Protein AF-A0A2T9XUS5-F1 (afdb_monomer)

Nearest PDB structures (foldseek):
  1sr9-assembly1_B  TM=7.258E-01  e=7.488E-78  Mycobacterium tuberculosis
  3fig-assembly1_A  TM=6.939E-01  e=5.730E-78  Mycobacterium tuberculosis
  3hpx-assembly1_A  TM=9.810E-01  e=3.892E-57  Mycobacterium tuberculosis H37Rv
  3u6w-assembly1_B  TM=9.683E-01  e=1.076E-56  Mycobacterium tuberculosis H37Rv
  3u6w-assembly1_A  TM=9.929E-01  e=1.019E-54  Mycobacterium tuberculosis H37Rv

Sequence (1132 aa):
MGPARSTRAMQDVELAEDGADVRMPTRPGPASAGPEGPSMMGLWPALRRWWPIPVIVALAVAATTITMDRRDAARSDRIAAVAGMIRPLSTAPSVLWRASGTTDDDVLAAGGALVVVGPRDEVWRATSLEPATGAARWSRVLGPVALAGTEGGEVQCPHTGADVGLVVVCVVTSPWPVYTDGNGAPQGARSVTHRVVALSADDGAVLGQWTFTGTSIAFARADADVVVATTGTDLFVEIARRRAVSGDVVWRHRSSEAELSAGAARVEVAPRLVLLTGATSSVLDADAGTVLFSEPSLSYVLTAPLGDRFVTWSIAHGGELHDATGARKFAVPGFPAEQLANAGSASELVVIDQGRSVVGDELATGRQLWSAETGLDPVLTVDRELVLAGGPRVGVLDLDTGAVVWSREVGEAIVGRPLSDGALVVTLATALDGSAQLEAFGLRDGVPYWSVPLPDAVRDLSAQGVTCSCARRTGSSRWAEPPAMGRKRRADDAETEVPRGAARGVQCRGAHAYAPPPSSPRRGLLGRILVAVFGVPADARPTATPAKDPLMSYDTATPQQPSGMRVNRYLPYAAQFAVDLPDRTWPGKRVTKAPRWCAVDLRDGNQALIEPMNPARKLQMFELLVQMGFKEIEVGFPSASQTDFDFVRMLIEEHRIPDDVVIQVLTQSREHLIERTYEAIEGAKRVIVHLYNSTSTLQREVVFRTDEDGVVDIATSGAHLCKKYEETVPGTEVYYEYSPESYTGTELEFAARVCNAVLDVLEPTPERKVIINLPATVEMATPNVYADSIEWMGRHLHHRENVIISLHPHNDRGTGVAAAELGYLAGADRIEGCLFGNGERTGNVCLVTLGLNLFSQGVDPELDFSDIGHIRRTVEACTQLPVGERHPYGGDLVFTAFSGSHQDAIKKGLDALAVQAAAAGTEVEDVVWAVPYLPIDPKDVGRSYEAIIRVNSQSGKGGISYLLKSERDLDLPRRLQIEFSRVVQGFTDEHGSEVTADDLWRIFNDEYLPAEPGGPLSPWGRLSLRGTRSASIEDGPDTISVDLVDNGEPRTIEGSGNGPIAAFVNALDGIGVHVQVLDYAEHALSAGGDATAAAYVECAVGDQTLWGVGLDPSITTASLKAIISAVNRALR

Foldseek 3Di:
DDDDDDDDDDDDDDDDDDDDDDDDDDDDDDDDDDDDDDDDPDCVVPCVVCVVPVVVVVVVVVVVVVVCVVVLVVLQLLQLQFFLAAADFPDDFDAQDADADDPQWDWAAAALWIWTWDDDPQFTKTWTANLRHRDTQEMDTDGGQDDPQWDAFHKDFADLLEHLYQKTKIKTWHIDGPDDDPPPDDDAFAWTKIKIFIAGSRRRDGLAIDIDIAAFQDWHDANQWIWTWGAHPQQKIKIFTARRHYRHTQDIDIDPDGFPGRHQWHWDDDNQWIFIDGQKTFIAGPNHRDTLDIDGGDQRWDWDDQPLWIWIAGLQPGIFIAGNNSHTDDHARAHAAPESEDSPALSQWTWHDPQQKIWIAGNVHNHTPDMDRDNFGFYHHANQWTWTHDFQKIFIAGNNHRDTLDMDGHARGWAEGWHYNNFWIWTWYQHPQQWIKIWIAGRRHRHTPDIDTDGSQDRYFRSHSRDPDPDPPDDDDDDDDDDDDYDDDDDDDDDDDDDDDDDDDDDDDDDDDDDDDDDDDDDDDRRHTHGHGYDDDDDDDDPDDDDDDPPDGPVRDDPDDDPPDPCVVDDALCVQEPQDDVPFDLVVDDDFAAFQEEEACQAQLQVAFPDGFQLVLLLLVVVLCVVQQHQEYANYAVLVDVRSLVSLQCCQVVVVADPSHEYEYEFELDLSSLLRVLVSNARPQEYEYEYEDAAAPVCCCPPVNHDLVVVLCSLLSSLLSNVVSVVVRVNYHYAYEYENPCLSRHHLVSLLVSQQSSCVSNVFDLVHAHEYEREPNDVNHALVSLLSSLLVSCVRHPPSNRYAYEYWYAQNPPCQLVNRRSSVSSPHRYYYFHDLQRGHPRGIDHPLVNQVVQVLVPYHNSTDQQALVVVQVSSCVSRVDHNDQCRPLNHVCQLEDPDPVLVVQQVVQLVVLCVVCVVVVHDSVVDDRDGPSRSDANNSRPGHNDDCQFDALVGDLVVLQVLCCVPPVDNDDPVQSVVLNVQSNVVCSVPVDGQDSVNSVVSCCVQAPADDPPDPDDGAFQKDWDDKDWDDDPPDWIKIWTWMAGNNRTDIFIATHNDLLGRVQRRCVVVVWHKDWDDKDKDWRDDDLQTKMKIKTFIDTPPDTDIHIAIDSDPSRRSSSRRRRVSRNVVD

Solvent-accessible surface area (backbone atoms only — not comparable to full-atom values): 64418 Å² total; per-residue (Å²): 135,86,83,88,85,87,82,88,86,86,83,89,85,90,85,89,81,89,82,88,87,83,80,91,79,80,87,87,81,86,87,88,81,84,84,90,80,86,87,72,97,77,58,81,75,58,59,76,76,49,54,64,52,65,48,49,48,50,50,47,50,51,45,48,50,54,53,42,56,50,47,51,48,58,42,36,64,54,43,20,58,39,30,51,24,38,57,49,61,85,53,81,72,66,88,78,56,78,61,90,48,61,97,69,46,49,78,44,18,21,60,50,25,35,35,39,33,26,79,51,96,71,21,27,33,43,33,30,24,38,80,86,63,60,49,70,70,33,74,40,82,71,45,58,44,57,48,98,66,36,44,61,16,54,70,51,60,52,68,74,49,31,48,53,33,59,51,45,46,34,44,29,37,56,57,44,70,68,73,72,66,101,80,77,68,86,79,69,72,63,70,40,55,34,36,37,41,16,25,33,42,83,66,56,48,75,76,23,64,42,72,53,73,24,35,77,58,34,72,35,56,51,91,80,27,32,36,41,31,29,27,48,88,76,26,32,42,40,36,32,40,20,39,42,41,76,55,50,72,76,34,68,42,64,54,95,48,52,32,94,41,77,78,54,46,46,53,51,71,57,98,55,32,35,40,38,37,40,46,40,26,33,34,23,36,59,89,71,46,48,76,39,44,74,47,67,61,86,52,73,55,47,74,46,83,54,86,68,27,33,36,42,26,25,91,81,75,43,13,35,35,23,42,77,75,37,52,74,75,49,64,39,102,46,53,65,48,80,51,65,28,69,74,79,56,56,87,56,50,43,52,27,53,66,77,50,33,44,33,38,25,31,67,87,75,58,46,72,76,35,67,28,82,64,65,43,47,62,46,37,38,49,61,58,36,36,36,26,37,44,71,30,32,43,33,27,29,33,70,91,68,39,46,72,72,38,74,47,80,43,60,68,29,55,44,60,74,66,34,32,33,86,60,34,37,38,33,42,23,27,38,92,84,68,39,27,27,42,40,29,25,32,57,89,71,57,46,79,75,47,73,44,84,50,63,74,64,56,77,61,68,72,50,60,27,54,56,78,74,78,81,77,87,71,78,96,71,91,83,86,85,86,95,82,84,88,78,89,80,83,85,87,78,90,84,88,90,88,88,93,82,89,81,91,86,86,87,87,90,87,90,82,91,85,90,86,91,88,85,85,81,90,75,78,86,74,36,76,65,70,74,80,53,47,62,82,90,82,91,85,86,84,84,90,72,86,83,84,67,101,81,69,52,81,96,69,60,76,84,80,69,87,84,80,66,74,58,93,79,60,78,60,54,76,78,78,44,79,82,90,58,95,82,68,59,34,91,79,58,78,88,84,60,55,62,46,58,32,41,27,42,54,30,54,25,27,72,50,34,95,60,56,54,52,73,66,36,45,48,53,52,52,54,48,42,51,72,31,48,53,41,29,36,28,58,17,39,33,49,85,32,68,73,26,24,55,47,48,39,48,37,49,76,72,61,66,66,53,92,82,41,32,46,26,37,44,37,52,56,41,70,77,31,43,53,38,39,51,63,39,51,61,82,32,65,42,32,33,48,32,40,37,51,74,56,11,56,66,48,29,61,74,70,72,61,47,58,72,64,61,49,37,51,41,51,36,51,30,51,52,48,50,64,60,49,48,72,79,33,84,79,39,51,76,38,45,31,41,31,49,31,34,38,63,53,31,53,62,71,56,51,38,50,42,52,33,51,34,43,72,68,68,64,52,34,88,90,55,46,32,34,43,34,55,22,21,70,52,42,70,71,60,35,70,59,52,11,47,46,42,33,49,47,65,73,62,44,65,65,52,90,20,43,38,36,29,37,37,28,24,23,70,75,74,42,17,58,54,26,48,55,39,21,41,48,24,61,40,48,30,40,41,23,9,70,84,19,39,24,60,98,61,6,26,19,30,45,57,47,55,37,48,59,30,45,66,68,79,25,66,41,79,57,64,51,53,46,34,59,58,55,47,56,50,48,29,69,34,53,75,49,81,78,51,49,74,40,72,88,68,14,74,55,64,52,47,47,83,48,70,70,51,44,54,43,29,49,52,21,51,57,49,44,49,53,48,14,65,72,72,73,53,56,57,89,78,46,83,88,71,39,54,99,46,84,60,66,40,59,69,29,53,44,64,76,40,72,65,60,64,44,50,95,85,50,58,66,62,39,67,50,44,51,39,34,73,78,65,52,43,82,65,54,77,65,50,35,58,52,51,46,49,55,53,42,54,50,34,66,75,66,75,47,80,51,47,74,67,50,51,49,50,53,51,34,75,70,32,47,71,37,57,91,87,55,100,52,79,62,56,61,49,60,47,86,75,48,79,49,73,51,78,45,100,93,52,63,20,33,31,43,34,35,31,27,53,80,82,45,79,44,76,39,59,24,53,26,96,35,71,69,49,2,45,41,51,20,34,43,78,74,79,43,62,60,43,81,77,48,79,49,73,49,65,63,52,92,64,96,82,26,38,20,42,18,41,31,31,29,35,41,76,96,45,74,45,66,8,37,13,76,27,66,43,60,69,56,4,47,53,40,2,52,41,25,25,55,21,55,69,74,109

Secondary structure (DSSP, 8-state):
-----------------------PPP-----------------TTTHHHHTHHHHHHHHHHHHHHHHHHHHHHHHHHHHTTSTTB----SS-----------TT-EEEEETTEEEEEEEETTEEEEEEE-TTT--EEEEEEEEEPP-TTEE---EE----SS--TTEEEEEEEPPEE-PPPTT-----S--EEEEEEEEETTT--EEEEEEEEEEEEEEEEETTEEEEEEE-TT-EEEEEEEETTT--EEEEEEEEEE-SSTTT-EEEEETTEEEEESSSEEEEETTT--EEEEE-TT---EEEEETTEEEEEETTTEEEEE-TTS-EEEEESSPBP--S-B-SS-TTEEEEE-SSEEEEEETTTTEEEEEEE--SEEEEEETTEEEEEETTEEEEEETTT--EEEEEE-SSEE-S--EE-SSEEEEEEE-TTS-EEEEEEETTT--EEEEEE--TT---------------------------------------------------------------PPPP-----------------SS--PPPPTT--GGG---PPP----GGGS--GGGTS----TT--GGG----SPPEEEE-TTTHHHHT-SSPPPHHHHHHHHHHHHHHT-SEEEEE-TTT-HHHHHHHHHHHHTT-S-TT-EEEEEEES-HHHHHHHHHHHTT-SEEEEEEEEE--HHIIIIII---HHHHHHHHHHHHHHHHHHHTT-TTSEEEEEEEEETGGGS-HHHHHHHHHHHHHHH---SSSPEEEE--BSS--S-HHHHHHHHHHHHHHSTTGGGEEEEE-BB-TTS-HHHHHHHHHHHT--EEEEBGGG-SSTT-B-BHHHHHHHHHTTT---SS--TTHHHHHHHHHHHH--PPPTTSTTTSGGGGB--SHHHHHHHHHHHHHHHHHHHHHTS-GGGSPP--TT-SS-GGGGT---B----BSTT--HHHHHHHHHHHH-----HHHHHHHHHHHHHHHHHH--PBPHHHHHHHHHHHHSPPPTTSSS----SEEEEEEEEE--TTS-EEEEEEEEETTEEEEEEEEESSHHHHHHHHHHTTT--EEEEEEEEEESSSSTTPPEEEEEEEEETTEEEEEEEEESSHHHHHHHHHHHHHHHTT-

Mean predicted aligned error: 21.75 Å

Radius of gyration: 43.41 Å; Cα contacts (8 Å, |Δi|>4): 2197; chains: 1; bounding box: 113×122×127 Å

Structure (mmCIF, N/CA/C/O backbone):
data_AF-A0A2T9XUS5-F1
#
_entry.id   AF-A0A2T9XUS5-F1
#
loop_
_atom_site.group_PDB
_atom_site.id
_atom_site.type_symbol
_atom_site.label_atom_id
_atom_site.label_alt_id
_atom_site.label_comp_id
_atom_site.label_asym_id
_atom_site.label_entity_id
_atom_site.label_seq_id
_atom_site.pdbx_PDB_ins_code
_atom_site.Cartn_x
_atom_site.Cartn_y
_atom_site.Cartn_z
_atom_site.occupancy
_atom_site.B_iso_or_equiv
_atom_site.auth_seq_id
_atom_site.auth_comp_id
_atom_site.auth_asym_id
_atom_site.auth_atom_id
_atom_site.pdbx_PDB_model_num
ATOM 1 N N . MET A 1 1 ? -35.501 -30.088 14.344 1.00 27.64 1 MET A N 1
ATOM 2 C CA . MET A 1 1 ? -35.104 -31.502 14.133 1.00 27.64 1 MET A CA 1
ATOM 3 C C . MET A 1 1 ? -34.925 -31.710 12.632 1.00 27.64 1 MET A C 1
ATOM 5 O O . MET A 1 1 ? -35.721 -31.149 11.894 1.00 27.64 1 MET A O 1
ATOM 9 N N . GLY A 1 2 ? -33.884 -32.422 12.183 1.00 30.55 2 GLY A N 1
ATOM 10 C CA . GLY A 1 2 ? -33.673 -32.749 10.756 1.00 30.55 2 GLY A CA 1
ATOM 11 C C . GLY A 1 2 ? -34.350 -34.073 10.339 1.00 30.55 2 GLY A C 1
ATOM 12 O O . GLY A 1 2 ? -35.226 -34.516 11.085 1.00 30.55 2 GLY A O 1
ATOM 13 N N . PRO A 1 3 ? -33.908 -34.764 9.255 1.00 43.06 3 PRO A N 1
ATOM 14 C CA . PRO A 1 3 ? -32.728 -34.445 8.426 1.00 43.06 3 PRO A CA 1
ATOM 15 C C . PRO A 1 3 ? -32.822 -34.733 6.890 1.00 43.06 3 PRO A C 1
ATOM 17 O O . PRO A 1 3 ? -33.738 -35.382 6.409 1.00 43.06 3 PRO A O 1
ATOM 20 N N . ALA A 1 4 ? -31.754 -34.347 6.172 1.00 27.64 4 ALA A N 1
ATOM 21 C CA . ALA A 1 4 ? -31.073 -35.080 5.076 1.00 27.64 4 ALA A CA 1
ATOM 22 C C . ALA A 1 4 ? -31.703 -35.372 3.673 1.00 27.64 4 ALA A C 1
ATOM 24 O O . ALA A 1 4 ? -32.630 -36.154 3.520 1.00 27.64 4 ALA A O 1
ATOM 25 N N . ARG A 1 5 ? -30.918 -34.960 2.650 1.00 26.39 5 ARG A N 1
ATOM 26 C CA . ARG A 1 5 ? -30.436 -35.731 1.463 1.00 26.39 5 ARG A CA 1
ATOM 27 C C . ARG A 1 5 ? -31.310 -35.989 0.202 1.00 26.39 5 ARG A C 1
ATOM 29 O O . ARG A 1 5 ? -31.955 -37.016 0.063 1.00 26.39 5 ARG A O 1
ATOM 36 N N . SER A 1 6 ? -31.034 -35.144 -0.806 1.00 26.97 6 SER A N 1
ATOM 37 C CA . SER A 1 6 ? -30.348 -35.460 -2.093 1.00 26.97 6 SER A CA 1
ATOM 38 C C . SER A 1 6 ? -31.023 -36.166 -3.296 1.00 26.97 6 SER A C 1
ATOM 40 O O . SER A 1 6 ? -31.669 -37.198 -3.180 1.00 26.97 6 SER A O 1
ATOM 42 N N . THR A 1 7 ? -30.590 -35.680 -4.476 1.00 25.75 7 THR A N 1
ATOM 43 C CA . THR A 1 7 ? -30.454 -36.319 -5.815 1.00 25.75 7 THR A CA 1
ATOM 44 C C . THR A 1 7 ? -31.674 -36.580 -6.718 1.00 25.75 7 THR A C 1
ATOM 46 O O . THR A 1 7 ? -32.500 -37.435 -6.444 1.00 25.75 7 THR A O 1
ATOM 49 N N . ARG A 1 8 ? -31.641 -35.897 -7.882 1.00 27.80 8 ARG A N 1
ATOM 50 C CA . ARG A 1 8 ? -32.082 -36.283 -9.247 1.00 27.80 8 ARG A CA 1
ATOM 51 C C . ARG A 1 8 ? -33.187 -37.351 -9.390 1.00 27.80 8 ARG A C 1
ATOM 53 O O . ARG A 1 8 ? -32.902 -38.532 -9.232 1.00 27.80 8 ARG A O 1
ATOM 60 N N . ALA A 1 9 ? -34.320 -36.968 -9.988 1.00 26.70 9 ALA A N 1
ATOM 61 C CA . ALA A 1 9 ? -34.566 -37.163 -11.432 1.00 26.70 9 ALA A CA 1
ATOM 62 C C . ALA A 1 9 ? -35.979 -36.702 -11.850 1.00 26.70 9 ALA A C 1
ATOM 64 O O . ALA A 1 9 ? -36.931 -36.869 -11.094 1.00 26.70 9 ALA A O 1
ATOM 65 N N . MET A 1 10 ? -36.126 -36.226 -13.091 1.00 23.78 10 MET A N 1
ATOM 66 C CA . MET A 1 10 ? -37.228 -36.667 -13.955 1.00 23.78 10 MET A CA 1
ATOM 67 C C . MET A 1 10 ? -36.838 -36.490 -15.428 1.00 23.78 10 MET A C 1
ATOM 69 O O . MET A 1 10 ? -36.190 -35.508 -15.787 1.00 23.78 10 MET A O 1
ATOM 73 N N . GLN A 1 11 ? -37.194 -37.478 -16.239 1.00 28.30 11 GLN A N 1
ATOM 74 C CA . GLN A 1 11 ? -36.921 -37.592 -17.671 1.00 28.30 11 GLN A CA 1
ATOM 75 C C . GLN A 1 11 ? -38.273 -37.785 -18.405 1.00 28.30 11 GLN A C 1
ATOM 77 O O . GLN A 1 11 ? -39.322 -37.742 -17.761 1.00 28.30 11 GLN A O 1
ATOM 82 N N . ASP A 1 12 ? -38.202 -38.070 -19.712 1.00 25.92 12 ASP A N 1
ATOM 83 C CA . ASP A 1 12 ? -39.187 -38.801 -20.545 1.00 25.92 12 ASP A CA 1
ATOM 84 C C . ASP A 1 12 ? -40.285 -37.939 -21.221 1.00 25.92 12 ASP A C 1
ATOM 86 O O . ASP A 1 12 ? -40.498 -36.794 -20.831 1.00 25.92 12 ASP A O 1
ATOM 90 N N . VAL A 1 13 ? -40.995 -38.346 -22.291 1.00 26.17 13 VAL A N 1
ATOM 91 C CA . VAL A 1 13 ? -41.063 -39.590 -23.116 1.00 26.17 13 VAL A CA 1
ATOM 92 C C . VAL A 1 13 ? -41.563 -39.170 -24.531 1.00 26.17 13 VAL A C 1
ATOM 94 O O . VAL A 1 13 ? -42.278 -38.172 -24.613 1.00 26.17 13 VAL A O 1
ATOM 97 N N . GLU A 1 14 ? -41.318 -39.780 -25.700 1.00 25.59 14 GLU A N 1
ATOM 98 C CA . GLU A 1 14 ? -40.455 -40.875 -26.219 1.00 25.59 14 GLU A CA 1
ATOM 99 C C . GLU A 1 14 ? -40.044 -40.440 -27.672 1.00 25.59 14 GLU A C 1
ATOM 101 O O . GLU A 1 14 ? -39.875 -39.235 -27.853 1.00 25.59 14 GLU A O 1
ATOM 106 N N . LEU A 1 15 ? -39.825 -41.162 -28.790 1.00 24.66 15 LEU A N 1
ATOM 107 C CA . LEU A 1 15 ? -39.905 -42.539 -29.352 1.00 24.66 15 LEU A CA 1
ATOM 108 C C . LEU A 1 15 ? -38.632 -42.718 -30.251 1.00 24.66 15 LEU A C 1
ATOM 110 O O . LEU A 1 15 ? -38.043 -41.705 -30.628 1.00 24.66 15 LEU A O 1
ATOM 114 N N . ALA A 1 16 ? -38.069 -43.870 -30.652 1.00 25.75 16 ALA A N 1
ATOM 115 C CA . ALA A 1 16 ? -38.480 -45.280 -30.836 1.00 25.75 16 ALA A CA 1
ATOM 116 C C . ALA A 1 16 ? -38.871 -45.643 -32.303 1.00 25.75 16 ALA A C 1
ATOM 118 O O . ALA A 1 16 ? -39.564 -44.867 -32.957 1.00 25.75 16 ALA A O 1
ATOM 119 N N . GLU A 1 17 ? -38.462 -46.778 -32.900 1.00 28.72 17 GLU A N 1
ATOM 120 C CA . GLU A 1 17 ? -37.515 -47.839 -32.473 1.00 28.72 17 GLU A CA 1
ATOM 121 C C . GLU A 1 17 ? -37.007 -48.681 -33.684 1.00 28.72 17 GLU A C 1
ATOM 123 O O . GLU A 1 17 ? -37.288 -48.325 -34.828 1.00 28.72 17 GLU A O 1
ATOM 128 N N . ASP A 1 18 ? -36.299 -49.795 -33.418 1.00 28.06 18 ASP A N 1
ATOM 129 C CA . ASP A 1 18 ? -35.781 -50.822 -34.357 1.00 28.06 18 ASP A CA 1
ATOM 130 C C . ASP A 1 18 ? -34.693 -50.389 -35.376 1.00 28.06 18 ASP A C 1
ATOM 132 O O . ASP A 1 18 ? -34.611 -49.249 -35.819 1.00 28.06 18 ASP A O 1
ATOM 136 N N . GLY A 1 19 ? -33.778 -51.262 -35.819 1.00 27.45 19 GLY A N 1
ATOM 137 C CA . GLY A 1 19 ? -33.541 -52.676 -35.490 1.00 27.45 19 GLY A CA 1
ATOM 138 C C . GLY A 1 19 ? -32.226 -53.164 -36.136 1.00 27.45 19 GLY A C 1
ATOM 139 O O . GLY A 1 19 ? -31.688 -52.507 -37.025 1.00 27.45 19 GLY A O 1
ATOM 140 N N . ALA A 1 20 ? -31.651 -54.274 -35.663 1.00 29.42 20 ALA A N 1
ATOM 141 C CA . ALA A 1 20 ? -30.246 -54.617 -35.933 1.00 29.42 20 ALA A CA 1
ATOM 142 C C . ALA A 1 20 ? -29.937 -55.349 -37.267 1.00 29.42 20 ALA A C 1
ATOM 144 O O . ALA A 1 20 ? -30.773 -56.059 -37.819 1.00 29.42 20 ALA A O 1
ATOM 145 N N . ASP A 1 21 ? -28.638 -55.300 -37.619 1.00 27.86 21 ASP A N 1
ATOM 146 C CA . ASP A 1 21 ? -27.823 -56.352 -38.275 1.00 27.86 21 ASP A CA 1
ATOM 147 C C . ASP A 1 21 ? -27.521 -56.273 -39.805 1.00 27.86 21 ASP A C 1
ATOM 149 O O . ASP A 1 21 ? -28.213 -55.652 -40.604 1.00 27.86 21 ASP A O 1
ATOM 153 N N . VAL A 1 22 ? -26.442 -56.977 -40.185 1.00 27.19 22 VAL A N 1
ATOM 154 C CA . VAL A 1 22 ? -26.004 -57.437 -41.522 1.00 27.19 22 VAL A CA 1
ATOM 155 C C . VAL A 1 22 ? -25.251 -56.460 -42.460 1.00 27.19 22 VAL A C 1
ATOM 157 O O . VAL A 1 22 ? -25.815 -55.792 -43.314 1.00 27.19 22 VAL A O 1
ATOM 160 N N . ARG A 1 23 ? -23.910 -56.592 -42.422 1.00 26.38 23 ARG A N 1
ATOM 161 C CA . ARG A 1 23 ? -22.922 -56.558 -43.542 1.00 26.38 23 ARG A CA 1
ATOM 162 C C . ARG A 1 23 ? -22.982 -55.432 -44.601 1.00 26.38 23 ARG A C 1
ATOM 164 O O . ARG A 1 23 ? -23.809 -55.445 -45.505 1.00 26.38 23 ARG A O 1
ATOM 171 N N . MET A 1 24 ? -21.905 -54.640 -44.661 1.00 27.27 24 MET A N 1
ATOM 172 C CA . MET A 1 24 ? -21.522 -53.824 -45.832 1.00 27.27 24 MET A CA 1
ATOM 173 C C . MET A 1 24 ? -21.369 -54.659 -47.129 1.00 27.27 24 MET A C 1
ATOM 175 O O . MET A 1 24 ? -20.522 -55.559 -47.160 1.00 27.27 24 MET A O 1
ATOM 179 N N . PRO A 1 25 ? -22.105 -54.353 -48.219 1.00 28.91 25 PRO A N 1
ATOM 180 C CA . PRO A 1 25 ? -21.918 -54.975 -49.534 1.00 28.91 25 PRO A CA 1
ATOM 181 C C . PRO A 1 25 ? -20.859 -54.275 -50.405 1.00 28.91 25 PRO A C 1
ATOM 183 O O . PRO A 1 25 ? -20.436 -53.148 -50.159 1.00 28.91 25 PRO A O 1
ATOM 186 N N . THR A 1 26 ? -20.448 -54.947 -51.481 1.00 29.02 26 THR A N 1
ATOM 187 C CA . THR A 1 26 ? -19.490 -54.442 -52.478 1.00 29.02 26 THR A CA 1
ATOM 188 C C . THR A 1 26 ? -20.065 -53.379 -53.424 1.00 29.02 26 THR A C 1
ATOM 190 O O . THR A 1 26 ? -21.253 -53.397 -53.732 1.00 29.02 26 THR A O 1
ATOM 193 N N . ARG A 1 27 ? -19.167 -52.541 -53.973 1.00 31.14 27 ARG A N 1
ATOM 194 C CA . ARG A 1 27 ? -19.333 -51.647 -55.146 1.00 31.14 27 ARG A CA 1
ATOM 195 C C . ARG A 1 27 ? -20.516 -51.959 -56.088 1.00 31.14 27 ARG A C 1
ATOM 197 O O . ARG A 1 27 ? -20.547 -53.052 -56.657 1.00 31.14 27 ARG A O 1
ATOM 204 N N . PRO A 1 28 ? -21.284 -50.928 -56.478 1.00 30.70 28 PRO A N 1
ATOM 205 C CA . PRO A 1 28 ? -21.907 -50.842 -57.789 1.00 30.70 28 PRO A CA 1
ATOM 206 C C . PRO A 1 28 ? -21.096 -49.978 -58.773 1.00 30.70 28 PRO A C 1
ATOM 208 O O . PRO A 1 28 ? -20.453 -48.990 -58.421 1.00 30.70 28 PRO A O 1
ATOM 211 N N . GLY A 1 29 ? -21.200 -50.354 -60.040 1.00 27.39 29 GLY A N 1
ATOM 212 C CA . GLY A 1 29 ? -20.877 -49.596 -61.247 1.00 27.39 29 GLY A CA 1
ATOM 213 C C . GLY A 1 29 ? -21.248 -50.471 -62.455 1.00 27.39 29 GLY A C 1
ATOM 214 O O . GLY A 1 29 ? -21.501 -51.662 -62.252 1.00 27.39 29 GLY A O 1
ATOM 215 N N . PRO A 1 30 ? -21.257 -49.964 -63.700 1.00 42.59 30 PRO A N 1
ATOM 216 C CA . PRO A 1 30 ? -20.995 -48.594 -64.144 1.00 42.59 30 PRO A CA 1
ATOM 217 C C . PRO A 1 30 ? -22.228 -47.956 -64.834 1.00 42.59 30 PRO A C 1
ATOM 219 O O . PRO A 1 30 ? -23.291 -48.562 -64.922 1.00 42.59 30 PRO A O 1
ATOM 222 N N . ALA A 1 31 ? -22.053 -46.768 -65.416 1.00 29.67 31 ALA A N 1
ATOM 223 C CA . ALA A 1 31 ? -22.880 -46.278 -66.523 1.00 29.67 31 ALA A CA 1
ATOM 224 C C . ALA A 1 31 ? -21.955 -45.810 -67.659 1.00 29.67 31 ALA A C 1
ATOM 226 O O . ALA A 1 31 ? -20.886 -45.261 -67.394 1.00 29.67 31 ALA A O 1
ATOM 227 N N . SER A 1 32 ? -22.326 -46.071 -68.914 1.00 30.41 32 SER A N 1
ATOM 228 C CA . SER A 1 32 ? -21.427 -45.943 -70.070 1.00 30.41 32 SER A CA 1
ATOM 229 C C . SER A 1 32 ? -22.097 -45.293 -71.277 1.00 30.41 32 SER A C 1
ATOM 231 O O . SER A 1 32 ? -23.218 -45.661 -71.622 1.00 30.41 32 SER A O 1
ATOM 233 N N . ALA A 1 33 ? -21.352 -44.454 -71.995 1.00 29.30 33 ALA A N 1
ATOM 234 C CA . ALA A 1 33 ? -21.608 -44.121 -73.394 1.00 29.30 33 ALA A CA 1
ATOM 235 C C . ALA A 1 33 ? -20.283 -44.194 -74.176 1.00 29.30 33 ALA A C 1
ATOM 237 O O . ALA A 1 33 ? -19.237 -43.816 -73.649 1.00 29.30 33 ALA A O 1
ATOM 238 N N . GLY A 1 34 ? -20.326 -44.736 -75.398 1.00 30.98 34 GLY A N 1
ATOM 239 C CA . GLY A 1 34 ? -19.170 -44.819 -76.303 1.00 30.98 34 GLY A CA 1
ATOM 240 C C . GLY A 1 34 ? -18.827 -43.472 -76.964 1.00 30.98 34 GLY A C 1
ATOM 241 O O . GLY A 1 34 ? -19.439 -42.456 -76.634 1.00 30.98 34 GLY A O 1
ATOM 242 N N . PRO A 1 35 ? -17.889 -43.463 -77.928 1.00 34.50 35 PRO A N 1
ATOM 243 C CA . PRO A 1 35 ? -18.142 -44.191 -79.174 1.00 34.50 35 PRO A CA 1
ATOM 244 C C . PRO A 1 35 ? -17.056 -45.205 -79.580 1.00 34.50 35 PRO A C 1
ATOM 246 O O . PRO A 1 35 ? -16.126 -45.513 -78.838 1.00 34.50 35 PRO A O 1
ATOM 249 N N . GLU A 1 36 ? -17.255 -45.770 -80.769 1.00 34.97 36 GLU A N 1
ATOM 250 C CA . GLU A 1 36 ? -16.495 -46.851 -81.398 1.00 34.97 36 GLU A CA 1
ATOM 251 C C . GLU A 1 36 ? -15.036 -46.467 -81.707 1.00 34.97 36 GLU A C 1
ATOM 253 O O . GLU A 1 36 ? -14.727 -45.313 -82.002 1.00 34.97 36 GLU A O 1
ATOM 258 N N . GLY A 1 37 ? -14.130 -47.451 -81.676 1.00 34.25 37 GLY A N 1
ATOM 259 C CA . GLY A 1 37 ? -12.706 -47.258 -81.966 1.00 34.25 37 GLY A CA 1
ATOM 260 C C . GLY A 1 37 ? -12.233 -48.009 -83.220 1.00 34.25 37 GLY A C 1
ATOM 261 O O . GLY A 1 37 ? -12.735 -49.099 -83.503 1.00 34.25 37 GLY A O 1
ATOM 262 N N . PRO A 1 38 ? -11.228 -47.491 -83.953 1.00 34.06 38 PRO A N 1
ATOM 263 C CA . PRO A 1 38 ? -10.545 -48.240 -85.001 1.00 34.06 38 PRO A CA 1
ATOM 264 C C . PRO A 1 38 ? -9.560 -49.259 -84.402 1.00 34.06 38 PRO A C 1
ATOM 266 O O . PRO A 1 38 ? -8.912 -49.015 -83.383 1.00 34.06 38 PRO A O 1
ATOM 269 N N . SER A 1 39 ? -9.392 -50.402 -85.064 1.00 45.03 39 SER A N 1
ATOM 270 C CA . SER A 1 39 ? -8.443 -51.440 -84.647 1.00 45.03 39 SER A CA 1
ATOM 271 C C . SER A 1 39 ? -6.983 -51.048 -84.913 1.00 45.03 39 SER A C 1
ATOM 273 O O . SER A 1 39 ? -6.654 -50.643 -86.027 1.00 45.03 39 SER A O 1
ATOM 275 N N . MET A 1 40 ? -6.077 -51.298 -83.957 1.00 33.59 40 MET A N 1
ATOM 276 C CA . MET A 1 40 ? -4.622 -51.239 -84.182 1.00 33.59 40 MET A CA 1
ATOM 277 C C . MET A 1 40 ? -3.881 -52.506 -83.727 1.00 33.59 40 MET A C 1
ATOM 279 O O . MET A 1 40 ? -3.118 -52.506 -82.759 1.00 33.59 40 MET A O 1
ATOM 283 N N . MET A 1 41 ? -3.973 -53.565 -84.536 1.00 47.31 41 MET A N 1
ATOM 284 C CA . MET A 1 41 ? -2.803 -54.428 -84.744 1.00 47.31 41 MET A CA 1
ATOM 285 C C . MET A 1 41 ? -1.745 -53.612 -85.511 1.00 47.31 41 MET A C 1
ATOM 287 O O . MET A 1 41 ? -1.733 -53.623 -86.737 1.00 47.31 41 MET A O 1
ATOM 291 N N . GLY A 1 42 ? -0.897 -52.845 -84.808 1.00 49.91 42 GLY A N 1
ATOM 292 C CA . GLY A 1 42 ? 0.005 -51.906 -85.502 1.00 49.91 42 GLY A CA 1
ATOM 293 C C . GLY A 1 42 ? 1.161 -51.248 -84.734 1.00 49.91 42 GLY A C 1
ATOM 294 O O . GLY A 1 42 ? 1.883 -50.465 -85.342 1.00 49.91 42 GLY A O 1
ATOM 295 N N . LEU A 1 43 ? 1.389 -51.528 -83.440 1.00 44.59 43 LEU A N 1
ATOM 296 C CA . LEU A 1 43 ? 2.341 -50.741 -82.618 1.00 44.59 43 LEU A CA 1
ATOM 297 C C . LEU A 1 43 ? 3.577 -51.482 -82.066 1.00 44.59 43 LEU A C 1
ATOM 299 O O . LEU A 1 43 ? 4.400 -50.877 -81.375 1.00 44.59 43 LEU A O 1
ATOM 303 N N . TRP A 1 44 ? 3.789 -52.753 -82.417 1.00 48.69 44 TRP A N 1
ATOM 304 C CA . TRP A 1 44 ? 4.983 -53.501 -81.980 1.00 48.69 44 TRP A CA 1
ATOM 305 C C . TRP A 1 44 ? 6.353 -52.984 -82.487 1.00 48.69 44 TRP A C 1
ATOM 307 O O . TRP A 1 44 ? 7.338 -53.195 -81.778 1.00 48.69 44 TRP A O 1
ATOM 317 N N . PRO A 1 45 ? 6.481 -52.253 -83.618 1.00 48.84 45 PRO A N 1
ATOM 318 C CA . PRO A 1 45 ? 7.758 -51.628 -83.990 1.00 48.84 45 PRO A CA 1
ATOM 319 C C . PRO A 1 45 ? 8.148 -50.415 -83.124 1.00 48.84 45 PRO A C 1
ATOM 321 O O . PRO A 1 45 ? 9.336 -50.155 -82.932 1.00 48.84 45 PRO A O 1
ATOM 324 N N . ALA A 1 46 ? 7.175 -49.661 -82.598 1.00 48.69 46 ALA A N 1
ATOM 325 C CA . ALA A 1 46 ? 7.421 -48.357 -81.971 1.00 48.69 46 ALA A CA 1
ATOM 326 C C . ALA A 1 46 ? 8.033 -48.467 -80.563 1.00 48.69 46 ALA A C 1
ATOM 328 O O . ALA A 1 46 ? 9.012 -47.785 -80.244 1.00 48.69 46 ALA A O 1
ATOM 329 N N . LEU A 1 47 ? 7.507 -49.382 -79.739 1.00 49.34 47 LEU A N 1
ATOM 330 C CA . LEU A 1 47 ? 7.942 -49.593 -78.350 1.00 49.34 47 LEU A CA 1
ATOM 331 C C . LEU A 1 47 ? 9.432 -49.960 -78.229 1.00 49.34 47 LEU A C 1
ATOM 333 O O . LEU A 1 47 ? 10.071 -49.643 -77.226 1.00 49.34 47 LEU A O 1
ATOM 337 N N . ARG A 1 48 ? 10.028 -50.548 -79.275 1.00 50.25 48 ARG A N 1
ATOM 338 C CA . ARG A 1 48 ? 11.443 -50.948 -79.280 1.00 50.25 48 ARG A CA 1
ATOM 339 C C . ARG A 1 48 ? 12.434 -49.794 -79.475 1.00 50.25 48 ARG A C 1
ATOM 341 O O . ARG A 1 48 ? 13.616 -49.987 -79.209 1.00 50.25 48 ARG A O 1
ATOM 348 N N . ARG A 1 49 ? 11.981 -48.608 -79.908 1.00 52.31 49 ARG A N 1
ATOM 349 C CA . ARG A 1 49 ? 12.834 -47.408 -80.050 1.00 52.31 49 ARG A CA 1
ATOM 350 C C . ARG A 1 49 ? 12.780 -46.488 -78.827 1.00 52.31 49 ARG A C 1
ATOM 352 O O . ARG A 1 49 ? 13.738 -45.766 -78.581 1.00 52.31 49 ARG A O 1
ATOM 359 N N . TRP A 1 50 ? 11.693 -46.551 -78.056 1.00 50.53 50 TRP A N 1
ATOM 360 C CA . TRP A 1 50 ? 11.473 -45.693 -76.889 1.00 50.53 50 TRP A CA 1
ATOM 361 C C . TRP A 1 50 ? 11.764 -46.374 -75.548 1.00 50.53 50 TRP A C 1
ATOM 363 O O . TRP A 1 50 ? 11.903 -45.653 -74.572 1.00 50.53 50 TRP A O 1
ATOM 373 N N . TRP A 1 51 ? 11.954 -47.703 -75.476 1.00 54.59 51 TRP A N 1
ATOM 374 C CA . TRP A 1 51 ? 12.303 -48.409 -74.223 1.00 54.59 51 TRP A CA 1
ATOM 375 C C . TRP A 1 51 ? 13.516 -47.862 -73.433 1.00 54.59 51 TRP A C 1
ATOM 377 O O . TRP A 1 51 ? 13.484 -47.981 -72.206 1.00 54.59 51 TRP A O 1
ATOM 387 N N . PRO A 1 52 ? 14.545 -47.217 -74.036 1.00 56.41 52 PRO A N 1
ATOM 388 C CA . PRO A 1 52 ? 15.609 -46.601 -73.250 1.00 56.41 52 PRO A CA 1
ATOM 389 C C . PRO A 1 52 ? 15.110 -45.409 -72.435 1.00 56.41 52 PRO A C 1
ATOM 391 O O . PRO A 1 52 ? 15.715 -45.097 -71.426 1.00 56.41 52 PRO A O 1
ATOM 394 N N . ILE A 1 53 ? 14.015 -44.749 -72.824 1.00 57.94 53 ILE A N 1
ATOM 395 C CA . ILE A 1 53 ? 13.513 -43.541 -72.157 1.00 57.94 53 ILE A CA 1
ATOM 396 C C . ILE A 1 53 ? 12.836 -43.845 -70.811 1.00 57.94 53 ILE A C 1
ATOM 398 O O . ILE A 1 53 ? 13.263 -43.234 -69.842 1.00 57.94 53 ILE A O 1
ATOM 402 N N . PRO A 1 54 ? 11.890 -44.795 -70.644 1.00 52.22 54 PRO A N 1
ATOM 403 C CA . PRO A 1 54 ? 11.412 -45.166 -69.313 1.00 52.22 54 PRO A CA 1
ATOM 404 C C . PRO A 1 54 ? 12.500 -45.846 -68.470 1.00 52.22 54 PRO A C 1
ATOM 406 O O . PRO A 1 54 ? 12.409 -45.798 -67.252 1.00 52.22 54 PRO A O 1
ATOM 409 N N . VAL A 1 55 ? 13.550 -46.425 -69.069 1.00 62.84 55 VAL A N 1
ATOM 410 C CA . VAL A 1 55 ? 14.708 -46.950 -68.317 1.00 62.84 55 VAL A CA 1
ATOM 411 C C . VAL A 1 55 ? 15.663 -45.837 -67.883 1.00 62.84 55 VAL A C 1
ATOM 413 O O . VAL A 1 55 ? 16.119 -45.860 -66.749 1.00 62.84 55 VAL A O 1
ATOM 416 N N . ILE A 1 56 ? 15.919 -44.829 -68.718 1.00 63.81 56 ILE A N 1
ATOM 417 C CA . ILE A 1 56 ? 16.680 -43.626 -68.354 1.00 63.81 56 ILE A CA 1
ATOM 418 C C . ILE A 1 56 ? 15.886 -42.785 -67.357 1.00 63.81 56 ILE A C 1
ATOM 420 O O . ILE A 1 56 ? 16.483 -42.278 -66.424 1.00 63.81 56 ILE A O 1
ATOM 424 N N . VAL A 1 57 ? 14.559 -42.691 -67.475 1.00 60.56 57 VAL A N 1
ATOM 425 C CA . VAL A 1 57 ? 13.696 -42.053 -66.472 1.00 60.56 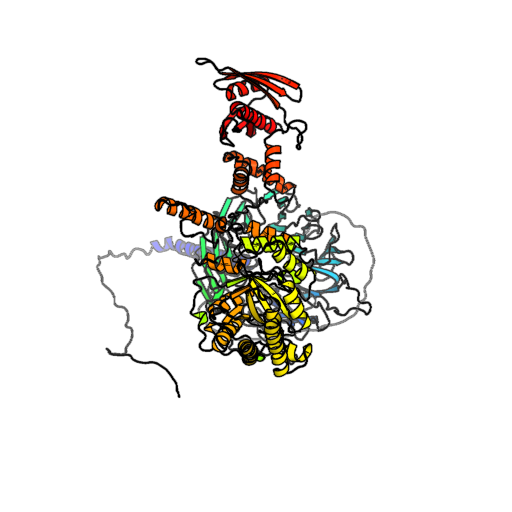57 VAL A CA 1
ATOM 426 C C . VAL A 1 57 ? 13.663 -42.881 -65.190 1.00 60.56 57 VAL A C 1
ATOM 428 O O . VAL A 1 57 ? 13.802 -42.298 -64.130 1.00 60.56 57 VAL A O 1
ATOM 431 N N . ALA A 1 58 ? 13.582 -44.214 -65.232 1.00 55.09 58 ALA A N 1
ATOM 432 C CA . ALA A 1 58 ? 13.667 -45.035 -64.019 1.00 55.09 58 ALA A CA 1
ATOM 433 C C . ALA A 1 58 ? 15.054 -44.970 -63.356 1.00 55.09 58 ALA A C 1
ATOM 435 O O . ALA A 1 58 ? 15.134 -44.951 -62.133 1.00 55.09 58 ALA A O 1
ATOM 436 N N . LEU A 1 59 ? 16.141 -44.894 -64.132 1.00 57.25 59 LEU A N 1
ATOM 437 C CA . LEU A 1 59 ? 17.504 -44.712 -63.624 1.00 57.25 59 LEU A CA 1
ATOM 438 C C . LEU A 1 59 ? 17.767 -43.278 -63.159 1.00 57.25 59 LEU A C 1
ATOM 440 O O . LEU A 1 59 ? 18.489 -43.102 -62.189 1.00 57.25 59 LEU A O 1
ATOM 444 N N . ALA A 1 60 ? 17.175 -42.268 -63.798 1.00 51.06 60 ALA A N 1
ATOM 445 C CA . ALA A 1 60 ? 17.242 -40.876 -63.369 1.00 51.06 60 ALA A CA 1
ATOM 446 C C . ALA A 1 60 ? 16.410 -40.663 -62.106 1.00 51.06 60 ALA A C 1
ATOM 448 O O . ALA A 1 60 ? 16.922 -40.063 -61.178 1.00 51.06 60 ALA A O 1
ATOM 449 N N . VAL A 1 61 ? 15.200 -41.228 -62.024 1.00 54.00 61 VAL A N 1
ATOM 450 C CA . VAL A 1 61 ? 14.370 -41.255 -60.810 1.00 54.00 61 VAL A CA 1
ATOM 451 C C . VAL A 1 61 ? 15.095 -42.005 -59.698 1.00 54.00 61 VAL A C 1
ATOM 453 O O . VAL A 1 61 ? 15.214 -41.459 -58.609 1.00 54.00 61 VAL A O 1
ATOM 456 N N . ALA A 1 62 ? 15.660 -43.189 -59.966 1.00 47.44 62 ALA A N 1
ATOM 457 C CA . ALA A 1 62 ? 16.455 -43.928 -58.985 1.00 47.44 62 ALA A CA 1
ATOM 458 C C . ALA A 1 62 ? 17.724 -43.168 -58.564 1.00 47.44 62 ALA A C 1
ATOM 460 O O . ALA A 1 62 ? 18.100 -43.206 -57.396 1.00 47.44 62 ALA A O 1
ATOM 461 N N . ALA A 1 63 ? 18.382 -42.456 -59.483 1.00 46.69 63 ALA A N 1
ATOM 462 C CA . ALA A 1 63 ? 19.528 -41.611 -59.168 1.00 46.69 63 ALA A CA 1
ATOM 463 C C . ALA A 1 63 ? 19.106 -40.380 -58.360 1.00 46.69 63 ALA A C 1
ATOM 465 O O . ALA A 1 63 ? 19.768 -40.086 -57.373 1.00 46.69 63 ALA A O 1
ATOM 466 N N . THR A 1 64 ? 17.991 -39.717 -58.693 1.00 47.84 64 THR A N 1
ATOM 467 C CA . THR A 1 64 ? 17.455 -38.613 -57.894 1.00 47.84 64 THR A CA 1
ATOM 468 C C . THR A 1 64 ? 17.029 -39.097 -56.523 1.00 47.84 64 THR A C 1
ATOM 470 O O . THR A 1 64 ? 17.463 -38.473 -55.570 1.00 47.84 64 THR A O 1
ATOM 473 N N . THR A 1 65 ? 16.334 -40.235 -56.375 1.00 46.19 65 THR A N 1
ATOM 474 C CA . THR A 1 65 ? 16.016 -40.786 -55.047 1.00 46.19 65 THR A CA 1
ATOM 475 C C . THR A 1 65 ? 17.279 -41.183 -54.292 1.00 46.19 65 THR A C 1
ATOM 477 O O . THR A 1 65 ? 17.381 -40.859 -53.127 1.00 46.19 65 THR A O 1
ATOM 480 N N . ILE A 1 66 ? 18.302 -41.767 -54.929 1.00 48.66 66 ILE A N 1
ATOM 481 C CA . ILE A 1 66 ? 19.572 -42.090 -54.248 1.00 48.66 66 ILE A CA 1
ATOM 482 C C . ILE A 1 66 ? 20.375 -40.825 -53.887 1.00 48.66 66 ILE A C 1
ATOM 484 O O . ILE A 1 66 ? 21.100 -40.828 -52.892 1.00 48.66 66 ILE A O 1
ATOM 488 N N . THR A 1 67 ? 20.278 -39.736 -54.657 1.00 46.78 67 THR A N 1
ATOM 489 C CA . THR A 1 67 ? 20.916 -38.450 -54.313 1.00 46.78 67 THR A CA 1
ATOM 490 C C . THR A 1 67 ? 20.084 -37.589 -53.366 1.00 46.78 67 THR A C 1
ATOM 492 O O . THR A 1 67 ? 20.679 -36.794 -52.649 1.00 46.78 67 THR A O 1
ATOM 495 N N . MET A 1 68 ? 18.762 -37.774 -53.320 1.00 48.41 68 MET A N 1
ATOM 496 C CA . MET A 1 68 ? 17.850 -37.235 -52.308 1.00 48.41 68 MET A CA 1
ATOM 497 C C . MET A 1 68 ? 18.072 -37.992 -51.004 1.00 48.41 68 MET A C 1
ATOM 499 O O . MET A 1 68 ? 18.626 -37.388 -50.109 1.00 48.41 68 MET A O 1
ATOM 503 N N . ASP A 1 69 ? 17.910 -39.320 -50.947 1.00 47.50 69 ASP A N 1
ATOM 504 C CA . ASP A 1 69 ? 18.262 -40.172 -49.793 1.00 47.50 69 ASP A CA 1
ATOM 505 C C . ASP A 1 69 ? 19.644 -39.820 -49.206 1.00 47.50 69 ASP A C 1
ATOM 507 O O . ASP A 1 69 ? 19.813 -39.757 -47.991 1.00 47.50 69 ASP A O 1
ATOM 511 N N . ARG A 1 70 ? 20.654 -39.560 -50.054 1.00 49.12 70 ARG A N 1
ATOM 512 C CA . ARG A 1 70 ? 21.992 -39.127 -49.605 1.00 49.12 70 ARG A CA 1
ATOM 513 C C . ARG A 1 70 ? 22.070 -37.662 -49.171 1.00 49.12 70 ARG A C 1
ATOM 515 O O . ARG A 1 70 ? 22.837 -37.380 -48.257 1.00 49.12 70 ARG A O 1
ATOM 522 N N . ARG A 1 71 ? 21.340 -36.738 -49.802 1.00 53.19 71 ARG A N 1
ATOM 523 C CA . ARG A 1 71 ? 21.243 -35.331 -49.367 1.00 53.19 71 ARG A CA 1
ATOM 524 C C . ARG A 1 71 ? 20.435 -35.192 -48.085 1.00 53.19 71 ARG A C 1
ATOM 526 O O . ARG A 1 71 ? 20.827 -34.401 -47.242 1.00 53.19 71 ARG A O 1
ATOM 533 N N . ASP A 1 72 ? 19.386 -35.980 -47.925 1.00 54.72 72 ASP A N 1
ATOM 534 C CA . ASP A 1 72 ? 18.459 -35.975 -46.802 1.00 54.72 72 ASP A CA 1
ATOM 535 C C . ASP A 1 72 ? 19.080 -36.695 -45.604 1.00 54.72 72 ASP A C 1
ATOM 537 O O . ASP A 1 72 ? 19.021 -36.171 -44.496 1.00 54.72 72 ASP A O 1
ATOM 541 N N . ALA A 1 73 ? 19.812 -37.798 -45.819 1.00 54.78 73 ALA A N 1
ATOM 542 C CA . ALA A 1 73 ? 20.710 -38.349 -44.803 1.00 54.78 73 ALA A CA 1
ATOM 543 C C . ALA A 1 73 ? 21.800 -37.337 -44.412 1.00 54.78 73 ALA A C 1
ATOM 545 O O . ALA A 1 73 ? 21.971 -37.058 -43.234 1.00 54.78 73 ALA A O 1
ATOM 546 N N . ALA A 1 74 ? 22.479 -36.701 -45.376 1.00 56.16 74 ALA A N 1
ATOM 547 C CA . ALA A 1 74 ? 23.500 -35.690 -45.081 1.00 56.16 74 ALA A CA 1
ATOM 548 C C . ALA A 1 74 ? 22.939 -34.346 -44.566 1.00 56.16 74 ALA A C 1
ATOM 550 O O . ALA A 1 74 ? 23.712 -33.517 -44.091 1.00 56.16 74 ALA A O 1
ATOM 551 N N . ARG A 1 75 ? 21.629 -34.082 -44.666 1.00 62.97 75 ARG A N 1
ATOM 552 C CA . ARG A 1 75 ? 20.929 -32.965 -44.006 1.00 62.97 75 ARG A CA 1
ATOM 553 C C . ARG A 1 75 ? 20.566 -33.387 -42.584 1.00 62.97 75 ARG A C 1
ATOM 555 O O . ARG A 1 75 ? 20.966 -32.702 -41.660 1.00 62.97 75 ARG A O 1
ATOM 562 N N . SER A 1 76 ? 19.956 -34.558 -42.406 1.00 61.91 76 SER A N 1
ATOM 563 C CA . SER A 1 76 ? 19.628 -35.174 -41.110 1.00 61.91 76 SER A CA 1
ATOM 564 C C . SER A 1 76 ? 20.847 -35.341 -40.191 1.00 61.91 76 SER A C 1
ATOM 566 O O . SER A 1 76 ? 20.803 -34.918 -39.041 1.00 61.91 76 SER A O 1
ATOM 568 N N . ASP A 1 77 ? 21.964 -35.874 -40.699 1.00 60.75 77 ASP A N 1
ATOM 569 C CA . ASP A 1 77 ? 23.205 -36.056 -39.932 1.00 60.75 77 ASP A CA 1
ATOM 570 C C . ASP A 1 77 ? 23.946 -34.729 -39.653 1.00 60.75 77 ASP A C 1
ATOM 572 O O . ASP A 1 77 ? 24.754 -34.687 -38.731 1.00 60.75 77 ASP A O 1
ATOM 576 N N . ARG A 1 78 ? 23.682 -33.648 -40.410 1.00 63.84 78 ARG A N 1
ATOM 577 C CA . ARG A 1 78 ? 24.182 -32.292 -40.090 1.00 63.84 78 ARG A CA 1
ATOM 578 C C . ARG A 1 78 ? 23.289 -31.580 -39.078 1.00 63.84 78 ARG A C 1
ATOM 580 O O . ARG A 1 78 ? 23.805 -30.978 -38.149 1.00 63.84 78 ARG A O 1
ATOM 587 N N . ILE A 1 79 ? 21.971 -31.672 -39.249 1.00 61.44 79 ILE A N 1
ATOM 588 C CA . ILE A 1 79 ? 20.971 -31.084 -38.353 1.00 61.44 79 ILE A CA 1
ATOM 589 C C . ILE A 1 79 ? 21.110 -31.689 -36.954 1.00 61.44 79 ILE A C 1
ATOM 591 O O . ILE A 1 79 ? 21.331 -30.960 -35.998 1.00 61.44 79 ILE A O 1
ATOM 595 N N . ALA A 1 80 ? 21.112 -33.018 -36.831 1.00 56.34 80 ALA A N 1
ATOM 596 C CA . ALA A 1 80 ? 21.211 -33.712 -35.544 1.00 56.34 80 ALA A CA 1
ATOM 597 C C . ALA A 1 80 ? 22.619 -33.702 -34.900 1.00 56.34 80 ALA A C 1
ATOM 599 O O . ALA A 1 80 ? 22.869 -34.476 -33.975 1.00 56.34 80 ALA A O 1
ATOM 600 N N . ALA A 1 81 ? 23.539 -32.873 -35.406 1.00 56.81 81 ALA A N 1
ATOM 601 C CA . ALA A 1 81 ? 24.831 -32.574 -34.787 1.00 56.81 81 ALA A CA 1
ATOM 602 C C . ALA A 1 81 ? 24.853 -31.193 -34.096 1.00 56.81 81 ALA A C 1
ATOM 604 O O . ALA A 1 81 ? 25.875 -30.814 -33.527 1.00 56.81 81 ALA A O 1
ATOM 605 N N . VAL A 1 82 ? 23.746 -30.444 -34.154 1.00 62.16 82 VAL A N 1
ATOM 606 C CA . VAL A 1 82 ? 23.578 -29.115 -33.551 1.00 62.16 82 VAL A CA 1
ATOM 607 C C . VAL A 1 82 ? 22.696 -29.235 -32.301 1.00 62.16 82 VAL A C 1
ATOM 609 O O . VAL A 1 82 ? 21.738 -30.007 -32.295 1.00 62.16 82 VAL A O 1
ATOM 612 N N . ALA A 1 83 ? 23.009 -28.490 -31.236 1.00 61.31 83 ALA A N 1
ATOM 613 C CA . ALA A 1 83 ? 22.187 -28.454 -30.023 1.00 61.31 83 ALA A CA 1
ATOM 614 C C . ALA A 1 83 ? 20.751 -27.984 -30.336 1.00 61.31 83 ALA A C 1
ATOM 616 O O . ALA A 1 83 ? 20.531 -27.256 -31.298 1.00 61.31 83 ALA A O 1
ATOM 617 N N . GLY A 1 84 ? 19.748 -28.441 -29.580 1.00 65.38 84 GLY A N 1
ATOM 618 C CA . GLY A 1 84 ? 18.333 -28.117 -29.844 1.00 65.38 84 GLY A CA 1
ATOM 619 C C . GLY A 1 84 ? 17.733 -28.734 -31.125 1.00 65.38 84 GLY A C 1
ATOM 620 O O . GLY A 1 84 ? 16.514 -28.716 -31.306 1.00 65.38 84 GLY A O 1
ATOM 621 N N . MET A 1 85 ? 18.552 -29.328 -31.999 1.00 72.69 85 MET A N 1
ATOM 622 C CA . MET A 1 85 ? 18.108 -29.976 -33.231 1.00 72.69 85 MET A CA 1
ATOM 623 C C . MET A 1 85 ? 18.063 -31.502 -33.088 1.00 72.69 85 MET A C 1
ATOM 625 O O . MET A 1 85 ? 18.942 -32.130 -32.497 1.00 72.69 85 MET A O 1
ATOM 629 N N . ILE A 1 86 ? 17.043 -32.127 -33.675 1.00 70.44 86 ILE A N 1
ATOM 630 C CA . ILE A 1 86 ? 16.820 -33.582 -33.635 1.00 70.44 86 ILE A CA 1
ATOM 631 C C . ILE A 1 86 ? 16.730 -34.186 -35.044 1.00 70.44 86 ILE A C 1
ATOM 633 O O . ILE A 1 86 ? 16.697 -33.485 -36.053 1.00 70.44 86 ILE A O 1
ATOM 637 N N . ARG A 1 87 ? 16.731 -35.522 -35.142 1.00 69.94 87 ARG A N 1
ATOM 638 C CA . ARG A 1 87 ? 16.568 -36.221 -36.431 1.00 69.94 87 ARG A CA 1
ATOM 639 C C . ARG A 1 87 ? 15.100 -36.159 -36.898 1.00 69.94 87 ARG A C 1
ATOM 641 O O . ARG A 1 87 ? 14.237 -36.426 -36.064 1.00 69.94 87 ARG A O 1
ATOM 648 N N . PRO A 1 88 ? 14.825 -35.937 -38.203 1.00 70.69 88 PRO A N 1
ATOM 649 C CA . PRO A 1 88 ? 13.482 -35.890 -38.785 1.00 70.69 88 PRO A CA 1
ATOM 650 C C . PRO A 1 88 ? 12.510 -36.976 -38.301 1.00 70.69 88 PRO A C 1
ATOM 652 O O . PRO A 1 88 ? 12.815 -38.176 -38.320 1.00 70.69 88 PRO A O 1
ATOM 655 N N . LEU A 1 89 ? 11.312 -36.546 -37.913 1.00 68.00 89 LEU A N 1
ATOM 656 C CA . LEU A 1 89 ? 10.289 -37.337 -37.242 1.00 68.00 89 LEU A CA 1
ATOM 657 C C . LEU A 1 89 ? 9.143 -37.671 -38.197 1.00 68.00 89 LEU A C 1
ATOM 659 O O . LEU A 1 89 ? 8.092 -37.038 -38.226 1.00 68.00 89 LEU A O 1
ATOM 663 N N . SER A 1 90 ? 9.328 -38.757 -38.948 1.00 60.22 90 SER A N 1
ATOM 664 C CA . SER A 1 90 ? 8.326 -39.309 -39.874 1.00 60.22 90 SER A CA 1
ATOM 665 C C . SER A 1 90 ? 6.977 -39.681 -39.233 1.00 60.22 90 SER A C 1
ATOM 667 O O . SER A 1 90 ? 6.020 -39.973 -39.946 1.00 60.22 90 SER A O 1
ATOM 669 N N . THR A 1 91 ? 6.927 -39.773 -37.903 1.00 66.19 91 THR A N 1
ATOM 670 C CA . THR A 1 91 ? 5.763 -40.117 -37.076 1.00 66.19 91 THR A CA 1
ATOM 671 C C . THR A 1 91 ? 5.946 -39.523 -35.680 1.00 66.19 91 THR A C 1
ATOM 673 O O . THR A 1 91 ? 7.079 -39.276 -35.269 1.00 66.19 91 THR A O 1
ATOM 676 N N . ALA A 1 92 ? 4.854 -39.412 -34.921 1.00 71.94 92 ALA A N 1
ATOM 677 C CA . ALA A 1 92 ? 4.892 -39.117 -33.491 1.00 71.94 92 ALA A CA 1
ATOM 678 C C . ALA A 1 92 ? 5.885 -40.029 -32.720 1.00 71.94 92 ALA A C 1
ATOM 680 O O . ALA A 1 92 ? 6.011 -41.216 -33.057 1.00 71.94 92 ALA A O 1
ATOM 681 N N . PRO A 1 93 ? 6.596 -39.504 -31.703 1.00 71.19 93 PRO A N 1
ATOM 682 C CA . PRO A 1 93 ? 7.547 -40.265 -30.898 1.00 71.19 93 PRO A CA 1
ATOM 683 C C . PRO A 1 93 ? 6.865 -41.322 -30.020 1.00 71.19 93 PRO A C 1
ATOM 685 O O . PRO A 1 93 ? 5.675 -41.258 -29.726 1.00 71.19 93 PRO A O 1
ATOM 688 N N . SER A 1 94 ? 7.648 -42.300 -29.557 1.00 65.00 94 SER A N 1
ATOM 689 C CA . SER A 1 94 ? 7.200 -43.295 -28.576 1.00 65.00 94 SER A CA 1
ATOM 690 C C . SER A 1 94 ? 8.312 -43.608 -27.576 1.00 65.00 94 SER A C 1
ATOM 692 O O . SER A 1 94 ? 9.487 -43.664 -27.941 1.00 65.00 94 SER A O 1
ATOM 694 N N . VAL A 1 95 ? 7.940 -43.804 -26.309 1.00 69.69 95 VAL A N 1
ATOM 695 C CA . VAL A 1 95 ? 8.880 -44.120 -25.223 1.00 69.69 95 VAL A CA 1
ATOM 696 C C . VAL A 1 95 ? 9.509 -45.494 -25.474 1.00 69.69 95 VAL A C 1
ATOM 698 O O . VAL A 1 95 ? 8.806 -46.502 -25.508 1.00 69.69 95 VAL A O 1
ATOM 701 N N . LEU A 1 96 ? 10.835 -45.536 -25.637 1.00 65.44 96 LEU A N 1
ATOM 702 C CA . LEU A 1 96 ? 11.579 -46.776 -25.898 1.00 65.44 96 LEU A CA 1
ATOM 703 C C . LEU A 1 96 ? 11.895 -47.558 -24.613 1.00 65.44 96 LEU A C 1
ATOM 705 O O . LEU A 1 96 ? 11.828 -48.784 -24.601 1.00 65.44 96 LEU A O 1
ATOM 709 N N . TRP A 1 97 ? 12.263 -46.843 -23.550 1.00 70.88 97 TRP A N 1
ATOM 710 C CA . TRP A 1 97 ? 12.626 -47.359 -22.229 1.00 70.88 97 TRP A CA 1
ATOM 711 C C . TRP A 1 97 ? 12.569 -46.212 -21.203 1.00 70.88 97 TRP A C 1
ATOM 713 O O . TRP A 1 97 ? 12.312 -45.065 -21.568 1.00 70.88 97 TRP A O 1
ATOM 723 N N . ARG A 1 98 ? 12.769 -46.518 -19.916 1.00 71.06 98 ARG A N 1
ATOM 724 C CA . ARG A 1 98 ? 12.860 -45.547 -18.809 1.00 71.06 98 ARG A CA 1
ATOM 725 C C . ARG A 1 98 ? 13.993 -45.966 -17.867 1.00 71.06 98 ARG A C 1
ATOM 727 O O . ARG A 1 98 ? 14.257 -47.161 -17.749 1.00 71.06 98 ARG A O 1
ATOM 734 N N . ALA A 1 99 ? 14.630 -45.007 -17.202 1.00 65.88 99 ALA A N 1
ATOM 735 C CA . ALA A 1 99 ? 15.669 -45.237 -16.197 1.00 65.88 99 ALA A CA 1
ATOM 736 C C . ALA A 1 99 ? 15.408 -44.358 -14.964 1.00 65.88 99 ALA A C 1
ATOM 738 O O . ALA A 1 99 ? 14.769 -43.316 -15.077 1.00 65.88 99 ALA A O 1
ATOM 739 N N . SER A 1 100 ? 15.878 -44.780 -13.789 1.00 62.12 100 SER A N 1
ATOM 740 C CA . SER A 1 100 ? 15.733 -44.013 -12.549 1.00 62.12 100 SER A CA 1
ATOM 741 C C . SER A 1 100 ? 16.799 -42.917 -12.438 1.00 62.12 100 SER A C 1
ATOM 743 O O . SER A 1 100 ? 18.001 -43.201 -12.474 1.00 62.12 100 SER A O 1
ATOM 745 N N . GLY A 1 101 ? 16.344 -41.676 -12.254 1.00 63.28 101 GLY A N 1
ATOM 746 C CA . GLY A 1 101 ? 17.186 -40.488 -12.099 1.00 63.28 101 GLY A CA 1
ATOM 747 C C . GLY A 1 101 ? 16.660 -39.489 -11.077 1.00 63.28 101 GLY A C 1
ATOM 748 O O . GLY A 1 101 ? 15.492 -39.575 -10.681 1.00 63.28 101 GLY A O 1
ATOM 749 N N . THR A 1 102 ? 17.539 -38.591 -10.630 1.00 62.75 102 THR A N 1
ATOM 750 C CA . THR A 1 102 ? 17.214 -37.458 -9.748 1.00 62.75 102 THR A CA 1
ATOM 751 C C . THR A 1 102 ? 17.149 -36.153 -10.551 1.00 62.75 102 THR A C 1
ATOM 753 O O . THR A 1 102 ? 17.340 -36.152 -11.764 1.00 62.75 102 THR A O 1
ATOM 756 N N . THR A 1 103 ? 16.849 -35.034 -9.889 1.00 60.38 103 THR A N 1
ATOM 757 C CA . THR A 1 103 ? 16.947 -33.681 -10.473 1.00 60.38 103 THR A CA 1
ATOM 758 C C . THR A 1 103 ? 18.380 -33.242 -10.758 1.00 60.38 103 THR A C 1
ATOM 760 O O . THR A 1 103 ? 18.586 -32.302 -11.515 1.00 60.38 103 THR A O 1
ATOM 763 N N . ASP A 1 104 ? 19.351 -33.933 -10.163 1.00 66.50 104 ASP A N 1
ATOM 764 C CA . ASP A 1 104 ? 20.771 -33.580 -10.158 1.00 66.50 104 ASP A CA 1
ATOM 765 C C . ASP A 1 104 ? 21.561 -34.525 -11.095 1.00 66.50 104 ASP A C 1
ATOM 767 O O . ASP A 1 104 ? 22.775 -34.685 -10.972 1.00 66.50 104 ASP A O 1
ATOM 771 N N . ASP A 1 105 ? 20.843 -35.204 -11.999 1.00 74.62 105 ASP A N 1
ATOM 772 C CA . ASP A 1 105 ? 21.374 -36.080 -13.040 1.00 74.62 105 ASP A CA 1
ATOM 773 C C . ASP A 1 105 ? 21.723 -35.267 -14.301 1.00 74.62 105 ASP A C 1
ATOM 775 O O . ASP A 1 105 ? 20.842 -34.883 -15.072 1.00 74.62 105 ASP A O 1
ATOM 779 N N . ASP A 1 106 ? 23.016 -35.085 -14.560 1.00 78.06 106 ASP A N 1
ATOM 780 C CA . ASP A 1 106 ? 23.539 -34.629 -15.852 1.00 78.06 106 ASP A CA 1
ATOM 781 C C . ASP A 1 106 ? 23.404 -35.753 -16.906 1.00 78.06 106 ASP A C 1
ATOM 783 O O . ASP A 1 106 ? 23.530 -36.945 -16.593 1.00 78.06 106 ASP A O 1
ATOM 787 N N . VAL A 1 107 ? 23.133 -35.400 -18.166 1.00 78.25 107 VAL A N 1
ATOM 788 C CA . VAL A 1 107 ? 22.889 -36.349 -19.265 1.00 78.25 107 VAL A CA 1
ATOM 789 C C . VAL A 1 107 ? 23.574 -35.872 -20.541 1.00 78.25 107 VAL A C 1
ATOM 791 O O . VAL A 1 107 ? 23.181 -34.873 -21.141 1.00 78.25 107 VAL A O 1
ATOM 794 N N . LEU A 1 108 ? 24.531 -36.664 -21.029 1.00 81.75 108 LEU A N 1
ATOM 795 C CA . LEU A 1 108 ? 25.273 -36.368 -22.254 1.00 81.75 108 LEU A CA 1
ATOM 796 C C . LEU A 1 108 ? 25.366 -37.570 -23.207 1.00 81.75 108 LEU A C 1
ATOM 798 O O . LEU A 1 108 ? 25.493 -38.725 -22.790 1.00 81.75 108 LEU A O 1
ATOM 802 N N . ALA A 1 109 ? 25.354 -37.310 -24.513 1.00 79.31 109 ALA A N 1
ATOM 803 C CA . ALA A 1 109 ? 25.749 -38.284 -25.525 1.00 79.31 109 ALA A CA 1
ATOM 804 C C . ALA A 1 109 ? 27.280 -38.465 -25.537 1.00 79.31 109 ALA A C 1
ATOM 806 O O . ALA A 1 109 ? 28.030 -37.489 -25.496 1.00 79.31 109 ALA A O 1
ATOM 807 N N . ALA A 1 110 ? 27.752 -39.711 -25.620 1.00 82.06 110 ALA A N 1
ATOM 808 C CA . ALA A 1 110 ? 29.180 -40.024 -25.715 1.00 82.06 110 ALA A CA 1
ATOM 809 C C . ALA A 1 110 ? 29.420 -41.332 -26.486 1.00 82.06 110 ALA A C 1
ATOM 811 O O . ALA A 1 110 ? 29.044 -42.410 -26.024 1.00 82.06 110 ALA A O 1
ATOM 812 N N . GLY A 1 111 ? 30.041 -41.261 -27.664 1.00 75.12 111 GLY A N 1
ATOM 813 C CA . GLY A 1 111 ? 30.451 -42.430 -28.450 1.00 75.12 111 GLY A CA 1
ATOM 814 C C . GLY A 1 111 ? 29.279 -43.300 -28.916 1.00 75.12 111 GLY A C 1
ATOM 815 O O . GLY A 1 111 ? 29.382 -44.529 -28.942 1.00 75.12 111 GLY A O 1
ATOM 816 N N . GLY A 1 112 ? 28.123 -42.700 -29.219 1.00 74.31 112 GLY A N 1
ATOM 817 C CA . GLY A 1 112 ? 26.899 -43.466 -29.479 1.00 74.31 112 GLY A CA 1
ATOM 818 C C . GLY A 1 112 ? 26.352 -44.210 -28.247 1.00 74.31 112 GLY A C 1
ATOM 819 O O . GLY A 1 112 ? 25.646 -45.212 -28.397 1.00 74.31 112 GLY A O 1
ATOM 820 N N . ALA A 1 113 ? 26.704 -43.766 -27.037 1.00 79.12 113 ALA A N 1
ATOM 821 C CA . ALA A 1 113 ? 26.042 -44.073 -25.769 1.00 79.12 113 ALA A CA 1
ATOM 822 C C . ALA A 1 113 ? 25.320 -42.829 -25.225 1.00 79.12 113 ALA A C 1
ATOM 824 O O . ALA A 1 113 ? 25.531 -41.717 -25.709 1.00 79.12 113 ALA A O 1
ATOM 825 N N . LEU A 1 114 ? 24.522 -43.020 -24.175 1.00 82.81 114 LEU A N 1
ATOM 826 C CA . LEU A 1 114 ? 24.074 -41.946 -23.284 1.00 82.81 114 LEU A CA 1
ATOM 827 C C . LEU A 1 114 ? 24.738 -42.158 -21.930 1.00 82.81 114 LEU A C 1
ATOM 829 O O . LEU A 1 114 ? 24.663 -43.262 -21.397 1.00 82.81 114 LEU A O 1
ATOM 833 N N . VAL A 1 115 ? 25.374 -41.140 -21.369 1.00 85.00 115 VAL A N 1
ATOM 834 C CA . VAL A 1 115 ? 25.994 -41.209 -20.046 1.00 85.00 115 VAL A CA 1
ATOM 835 C C . VAL A 1 115 ? 25.205 -40.310 -19.109 1.00 85.00 115 VAL A C 1
ATOM 837 O O . VAL A 1 115 ? 25.147 -39.102 -19.309 1.00 85.00 115 VAL A O 1
ATOM 840 N N . VAL A 1 116 ? 24.580 -40.934 -18.112 1.00 86.31 116 VAL A N 1
ATOM 841 C CA . VAL A 1 116 ? 23.874 -40.253 -17.021 1.00 86.31 116 VAL A CA 1
ATOM 842 C C . VAL A 1 116 ? 24.832 -40.147 -15.842 1.00 86.31 116 VAL A C 1
ATOM 844 O O . VAL A 1 116 ? 25.443 -41.156 -15.467 1.00 86.31 116 VAL A O 1
ATOM 847 N N . VAL A 1 117 ? 24.983 -38.958 -15.266 1.00 86.81 117 VAL A N 1
ATOM 848 C CA . VAL A 1 117 ? 25.887 -38.693 -14.144 1.00 86.81 117 VAL A CA 1
ATOM 849 C C . VAL A 1 117 ? 25.116 -38.026 -13.018 1.00 86.81 117 VAL A C 1
ATOM 851 O O . VAL A 1 117 ? 24.702 -36.886 -13.142 1.00 86.81 117 VAL A O 1
ATOM 854 N N . GLY A 1 118 ? 24.941 -38.738 -11.908 1.00 86.50 118 GLY A N 1
ATOM 855 C CA . GLY A 1 118 ? 24.154 -38.239 -10.783 1.00 86.50 118 GLY A CA 1
ATOM 856 C C . GLY A 1 118 ? 24.494 -38.916 -9.456 1.00 86.50 118 GLY A C 1
ATOM 857 O O . GLY A 1 118 ? 25.279 -39.878 -9.428 1.00 86.50 118 GLY A O 1
ATOM 858 N N . PRO A 1 119 ? 23.913 -38.443 -8.343 1.00 83.56 119 PRO A N 1
ATOM 859 C CA . PRO A 1 119 ? 24.072 -39.051 -7.027 1.00 83.56 119 PRO A CA 1
ATOM 860 C C . PRO A 1 119 ? 23.329 -40.397 -6.948 1.00 83.56 119 PRO A C 1
ATOM 862 O O . PRO A 1 119 ? 22.136 -40.488 -7.245 1.00 83.56 119 PRO A O 1
ATOM 865 N N . ARG A 1 120 ? 24.026 -41.465 -6.541 1.00 83.62 120 ARG A N 1
ATOM 866 C CA . ARG A 1 120 ? 23.491 -42.816 -6.273 1.00 83.62 120 ARG A CA 1
ATOM 867 C C . ARG A 1 120 ? 24.287 -43.465 -5.145 1.00 83.62 120 ARG A C 1
ATOM 869 O O . ARG A 1 120 ? 25.509 -43.467 -5.196 1.00 83.62 120 ARG A O 1
ATOM 876 N N . ASP A 1 121 ? 23.623 -44.085 -4.174 1.00 81.31 121 ASP A N 1
ATOM 877 C CA . ASP A 1 121 ? 24.300 -44.828 -3.094 1.00 81.31 121 ASP A CA 1
ATOM 878 C C . ASP A 1 121 ? 25.323 -43.962 -2.308 1.00 81.31 121 ASP A C 1
ATOM 880 O O . ASP A 1 121 ? 26.445 -44.391 -2.049 1.00 81.31 121 ASP A O 1
ATOM 884 N N . GLU A 1 122 ? 24.958 -42.709 -1.994 1.00 81.12 122 GLU A N 1
ATOM 885 C CA . GLU A 1 122 ? 25.817 -41.680 -1.356 1.00 81.12 122 GLU A CA 1
ATOM 886 C C . GLU A 1 122 ? 27.076 -41.271 -2.162 1.00 81.12 122 GLU A C 1
ATOM 888 O O . GLU A 1 122 ? 27.926 -40.519 -1.675 1.00 81.12 122 GLU A O 1
ATOM 893 N N . VAL A 1 123 ? 27.190 -41.697 -3.427 1.00 86.19 123 VAL A N 1
ATOM 894 C CA . VAL A 1 123 ? 28.305 -41.355 -4.325 1.00 86.19 123 VAL A CA 1
ATOM 895 C C . VAL A 1 123 ? 27.835 -40.818 -5.680 1.00 86.19 123 VAL A C 1
ATOM 897 O O . VAL A 1 123 ? 26.825 -41.239 -6.233 1.00 86.19 123 VAL A O 1
ATOM 900 N N . TRP A 1 124 ? 28.597 -39.905 -6.274 1.00 89.44 124 TRP A N 1
ATOM 901 C CA . TRP A 1 124 ? 28.400 -39.517 -7.669 1.00 89.44 124 TRP A CA 1
ATOM 902 C C . TRP A 1 124 ? 28.819 -40.645 -8.602 1.00 89.44 124 TRP A C 1
ATOM 904 O O . TRP A 1 124 ? 29.888 -41.247 -8.435 1.00 89.44 124 TRP A O 1
ATOM 914 N N . ARG A 1 125 ? 27.983 -40.930 -9.600 1.00 90.56 125 ARG A N 1
ATOM 915 C CA . ARG A 1 125 ? 28.096 -42.117 -10.446 1.00 90.56 125 ARG A CA 1
ATOM 916 C C . ARG A 1 125 ? 27.773 -41.785 -11.903 1.00 90.56 125 ARG A C 1
ATOM 918 O O . ARG A 1 125 ? 26.624 -41.511 -12.225 1.00 90.56 125 ARG A O 1
ATOM 925 N N . ALA A 1 126 ? 28.759 -41.913 -12.791 1.00 90.81 126 ALA A N 1
ATOM 926 C CA . ALA A 1 126 ? 28.522 -41.945 -14.234 1.00 90.81 126 ALA A CA 1
ATOM 927 C C . ALA A 1 126 ? 28.099 -43.352 -14.668 1.00 90.81 126 ALA A C 1
ATOM 929 O O . ALA A 1 126 ? 28.751 -44.335 -14.312 1.00 90.81 126 ALA A O 1
ATOM 930 N N . THR A 1 127 ? 27.034 -43.465 -15.456 1.00 89.38 127 THR A N 1
ATOM 931 C CA . THR A 1 127 ? 26.538 -44.739 -15.991 1.00 89.38 127 THR A CA 1
ATOM 932 C C . THR A 1 127 ? 26.215 -44.591 -17.471 1.00 89.38 127 THR A C 1
ATOM 934 O O . THR A 1 127 ? 25.361 -43.795 -17.850 1.00 89.38 127 THR A O 1
ATOM 937 N N . SER A 1 128 ? 26.900 -45.374 -18.304 1.00 88.69 128 SER A N 1
ATOM 938 C CA . SER A 1 128 ? 26.672 -45.432 -19.748 1.00 88.69 128 SER A CA 1
ATOM 939 C C . SER A 1 128 ? 25.551 -46.410 -20.068 1.00 88.69 128 SER A C 1
ATOM 941 O O . SER A 1 128 ? 25.576 -47.557 -19.618 1.00 88.69 128 SER A O 1
ATOM 943 N N . LEU A 1 129 ? 24.574 -45.957 -20.846 1.00 84.88 129 LEU A N 1
ATOM 944 C CA . LEU A 1 129 ? 23.354 -46.655 -21.227 1.00 84.88 129 LEU A CA 1
ATOM 945 C C . LEU A 1 129 ? 23.309 -46.856 -22.746 1.00 84.88 129 LEU A C 1
ATOM 947 O O . LEU A 1 129 ? 23.672 -45.976 -23.529 1.00 84.88 129 LEU A O 1
ATOM 951 N N . GLU A 1 130 ? 22.815 -48.018 -23.162 1.00 81.75 130 GLU A N 1
ATOM 952 C CA . GLU A 1 130 ? 22.532 -48.350 -24.555 1.00 81.75 130 GLU A CA 1
ATOM 953 C C . GLU A 1 130 ? 21.309 -47.556 -25.063 1.00 81.75 130 GLU A C 1
ATOM 955 O O . GLU A 1 130 ? 20.190 -47.838 -24.621 1.00 81.75 130 GLU A O 1
ATOM 960 N N . PRO A 1 131 ? 21.454 -46.609 -26.013 1.00 73.12 131 PRO A N 1
ATOM 961 C CA . PRO A 1 131 ? 20.364 -45.704 -26.401 1.00 73.12 131 PRO A CA 1
ATOM 962 C C . PRO A 1 131 ? 19.122 -46.408 -26.958 1.00 73.12 131 PRO A C 1
ATOM 964 O O . PRO A 1 131 ? 18.012 -45.883 -26.876 1.00 73.12 131 PRO A O 1
ATOM 967 N N . ALA A 1 132 ? 19.277 -47.619 -27.498 1.00 71.69 132 ALA A N 1
ATOM 968 C CA . ALA A 1 132 ? 18.166 -48.407 -28.020 1.00 71.69 132 ALA A CA 1
ATOM 969 C C . ALA A 1 132 ? 17.380 -49.206 -26.959 1.00 71.69 132 ALA A C 1
ATOM 971 O O . ALA A 1 132 ? 16.289 -49.678 -27.284 1.00 71.69 132 ALA A O 1
ATOM 972 N N . THR A 1 133 ? 17.910 -49.409 -25.743 1.00 77.00 133 THR A N 1
ATOM 973 C CA . THR A 1 133 ? 17.334 -50.356 -24.758 1.00 77.00 133 THR A CA 1
ATOM 974 C C . THR A 1 133 ? 17.387 -49.917 -23.291 1.00 77.00 133 THR A C 1
ATOM 976 O O . THR A 1 133 ? 16.747 -50.562 -22.463 1.00 77.00 133 THR A O 1
ATOM 979 N N . GLY A 1 134 ? 18.163 -48.887 -22.940 1.00 74.19 134 GLY A N 1
ATOM 980 C CA . GLY A 1 134 ? 18.394 -48.466 -21.553 1.00 74.19 134 GLY A CA 1
ATOM 981 C C . GLY A 1 134 ? 19.305 -49.403 -20.755 1.00 74.19 134 GLY A C 1
ATOM 982 O O . GLY A 1 134 ? 19.519 -49.187 -19.565 1.00 74.19 134 GLY A O 1
ATOM 983 N N . ALA A 1 135 ? 19.857 -50.449 -21.378 1.00 79.88 135 ALA A N 1
ATOM 984 C CA . ALA A 1 135 ? 20.756 -51.380 -20.705 1.00 79.88 135 ALA A CA 1
ATOM 985 C C . ALA A 1 135 ? 22.101 -50.707 -20.392 1.00 79.88 135 ALA A C 1
ATOM 987 O O . ALA A 1 135 ? 22.740 -50.154 -21.288 1.00 79.88 135 ALA A O 1
ATOM 988 N N . ALA A 1 136 ? 22.555 -50.782 -19.140 1.00 84.56 136 ALA A N 1
ATOM 989 C CA . ALA A 1 136 ? 23.846 -50.225 -18.750 1.00 84.56 136 ALA A CA 1
ATOM 990 C C . ALA A 1 136 ? 25.010 -50.973 -19.429 1.00 84.56 136 ALA A C 1
ATOM 992 O O . ALA A 1 136 ? 25.173 -52.180 -19.244 1.00 84.56 136 ALA A O 1
ATOM 993 N N . ARG A 1 137 ? 25.831 -50.242 -20.193 1.00 87.50 137 ARG A N 1
ATOM 994 C CA . ARG A 1 137 ? 27.105 -50.714 -20.761 1.00 87.50 137 ARG A CA 1
ATOM 995 C C . ARG A 1 137 ? 28.188 -50.778 -19.678 1.00 87.50 137 ARG A C 1
ATOM 997 O O . ARG A 1 137 ? 28.903 -51.771 -19.584 1.00 87.50 137 ARG A O 1
ATOM 1004 N N . TRP A 1 138 ? 28.277 -49.739 -18.842 1.00 92.25 138 TRP A N 1
ATOM 1005 C CA . TRP A 1 138 ? 29.188 -49.650 -17.694 1.00 92.25 138 TRP A CA 1
ATOM 1006 C C . TRP A 1 138 ? 28.689 -48.632 -16.656 1.00 92.25 138 TRP A C 1
ATOM 1008 O O . TRP A 1 138 ? 27.873 -47.767 -16.966 1.00 92.25 138 TRP A O 1
ATOM 1018 N N . SER A 1 139 ? 29.200 -48.710 -15.422 1.00 90.94 139 SER A N 1
ATOM 1019 C CA . SER A 1 139 ? 28.959 -47.718 -14.361 1.00 90.94 139 SER A CA 1
ATOM 1020 C C . SER A 1 139 ? 30.240 -47.453 -13.564 1.00 90.94 139 SER A C 1
ATOM 1022 O O . SER A 1 139 ? 31.016 -48.377 -13.303 1.00 90.94 139 SER A O 1
ATOM 1024 N N . ARG A 1 140 ? 30.478 -46.193 -13.188 1.00 92.56 140 ARG A N 1
ATOM 1025 C CA . ARG A 1 140 ? 31.717 -45.709 -12.570 1.00 92.56 140 ARG A CA 1
ATOM 1026 C C . ARG A 1 140 ? 31.426 -44.707 -11.454 1.00 92.56 140 ARG A C 1
ATOM 1028 O O . ARG A 1 140 ? 30.750 -43.711 -11.676 1.00 92.56 140 ARG A O 1
ATOM 1035 N N . VAL A 1 141 ? 31.985 -44.949 -10.270 1.00 92.00 141 VAL A N 1
ATOM 1036 C CA . VAL A 1 141 ? 31.946 -44.000 -9.145 1.00 92.00 141 VAL A CA 1
ATOM 1037 C C . VAL A 1 141 ? 32.974 -42.886 -9.363 1.00 92.00 141 VAL A C 1
ATOM 1039 O O . VAL A 1 141 ? 34.127 -43.172 -9.698 1.00 92.00 141 VAL A O 1
ATOM 1042 N N . LEU A 1 142 ? 32.553 -41.635 -9.165 1.00 89.38 142 LEU A N 1
ATOM 1043 C CA . LEU A 1 142 ? 33.331 -40.417 -9.415 1.00 89.38 142 LEU A CA 1
ATOM 1044 C C . LEU A 1 142 ? 33.738 -39.682 -8.132 1.00 89.38 142 LEU A C 1
ATOM 1046 O O . LEU A 1 142 ? 34.820 -39.104 -8.094 1.00 89.38 142 LEU A O 1
ATOM 1050 N N . GLY A 1 143 ? 32.945 -39.736 -7.063 1.00 84.81 143 GLY A N 1
ATOM 1051 C CA . GLY A 1 143 ? 33.253 -39.077 -5.787 1.00 84.81 143 GLY A CA 1
ATOM 1052 C C . GLY A 1 143 ? 32.168 -39.310 -4.732 1.00 84.81 143 GLY A C 1
ATOM 1053 O O . GLY A 1 143 ? 31.121 -39.851 -5.077 1.00 84.81 143 GLY A O 1
ATOM 1054 N N . PRO A 1 144 ? 32.399 -38.946 -3.460 1.00 82.31 144 PRO A N 1
ATOM 1055 C CA . PRO A 1 144 ? 31.333 -38.880 -2.459 1.00 82.31 144 PRO A CA 1
ATOM 1056 C C . PRO A 1 144 ? 30.363 -37.733 -2.777 1.00 82.31 144 PRO A C 1
ATOM 1058 O O . PRO A 1 144 ? 30.774 -36.729 -3.358 1.00 82.31 144 PRO A O 1
ATOM 1061 N N . VAL A 1 145 ? 29.099 -37.872 -2.380 1.00 83.12 145 VAL A N 1
ATOM 1062 C CA . VAL A 1 145 ? 28.138 -36.753 -2.325 1.00 83.12 145 VAL A CA 1
ATOM 1063 C C . VAL A 1 145 ? 28.403 -35.919 -1.057 1.00 83.12 145 VAL A C 1
ATOM 1065 O O . VAL A 1 145 ? 29.074 -36.380 -0.129 1.00 83.12 145 VAL A O 1
ATOM 1068 N N . ALA A 1 146 ? 27.891 -34.688 -1.009 1.00 76.38 146 ALA A N 1
ATOM 1069 C CA . ALA A 1 146 ? 27.835 -33.888 0.214 1.00 76.38 146 ALA A CA 1
ATOM 1070 C C . ALA A 1 146 ? 27.123 -34.649 1.352 1.00 76.38 146 ALA A C 1
ATOM 1072 O O . ALA A 1 146 ? 26.041 -35.204 1.159 1.00 76.38 146 ALA A O 1
ATOM 1073 N N . LEU A 1 147 ? 27.706 -34.645 2.553 1.00 75.62 147 LEU A N 1
ATOM 1074 C CA . LEU A 1 147 ? 27.104 -35.204 3.769 1.00 75.62 147 LEU A CA 1
ATOM 1075 C C . LEU A 1 147 ? 26.785 -34.097 4.783 1.00 75.62 147 LEU A C 1
ATOM 1077 O O . LEU A 1 147 ? 27.337 -32.998 4.724 1.00 75.62 147 LEU A O 1
ATOM 1081 N N . ALA A 1 148 ? 25.917 -34.385 5.756 1.00 66.31 148 ALA A N 1
ATOM 1082 C CA . ALA A 1 148 ? 25.561 -33.429 6.804 1.00 66.31 148 ALA A CA 1
ATOM 1083 C C . ALA A 1 148 ? 26.807 -32.931 7.569 1.00 66.31 148 ALA A C 1
ATOM 1085 O O . ALA A 1 148 ? 27.574 -33.724 8.113 1.00 66.31 148 ALA A O 1
ATOM 1086 N N . GLY A 1 149 ? 27.000 -31.608 7.610 1.00 59.75 149 GLY A N 1
ATOM 1087 C CA . GLY A 1 149 ? 28.209 -30.974 8.155 1.00 59.75 149 GLY A CA 1
ATOM 1088 C C . GLY A 1 149 ? 29.321 -30.715 7.127 1.00 59.75 149 GLY A C 1
ATOM 1089 O O . GLY A 1 149 ? 30.356 -30.159 7.499 1.00 59.75 149 GLY A O 1
ATOM 1090 N N . THR A 1 150 ? 29.105 -31.058 5.852 1.00 67.06 150 THR A N 1
ATOM 1091 C CA . THR A 1 150 ? 29.946 -30.655 4.712 1.00 67.06 150 THR A CA 1
ATOM 1092 C C . THR A 1 150 ? 29.161 -29.862 3.665 1.00 67.06 150 THR A C 1
ATOM 1094 O O . THR A 1 150 ? 27.975 -30.100 3.457 1.00 67.06 150 THR A O 1
ATOM 1097 N N . GLU A 1 151 ? 29.851 -28.935 3.009 1.00 63.81 151 GLU A N 1
ATOM 1098 C CA . GLU A 1 151 ? 29.432 -28.182 1.825 1.00 63.81 151 GLU A CA 1
ATOM 1099 C C . GLU A 1 151 ? 30.285 -28.606 0.621 1.00 63.81 151 GLU A C 1
ATOM 1101 O O . GLU A 1 151 ? 31.353 -29.206 0.776 1.00 63.81 151 GLU A O 1
ATOM 1106 N N . GLY A 1 152 ? 29.815 -28.294 -0.588 1.00 65.12 152 GLY A N 1
ATOM 1107 C CA . GLY A 1 152 ? 30.427 -28.789 -1.819 1.00 65.12 152 GLY A CA 1
ATOM 1108 C C . GLY A 1 152 ? 30.320 -30.310 -1.953 1.00 65.12 152 GLY A C 1
ATOM 1109 O O . GLY A 1 152 ? 29.670 -30.981 -1.155 1.00 65.12 152 GLY A O 1
ATOM 1110 N N . GLY A 1 153 ? 30.965 -30.873 -2.976 1.00 70.25 153 GLY A N 1
ATOM 1111 C CA . GLY A 1 153 ? 30.801 -32.290 -3.321 1.00 70.25 153 GLY A CA 1
ATOM 1112 C C . GLY A 1 153 ? 30.042 -32.554 -4.617 1.00 70.25 153 GLY A C 1
ATOM 1113 O O . GLY A 1 153 ? 29.489 -33.635 -4.761 1.00 70.25 153 GLY A O 1
ATOM 1114 N N . GLU A 1 154 ? 29.955 -31.579 -5.520 1.00 83.50 154 GLU A N 1
ATOM 1115 C CA . GLU A 1 154 ? 29.302 -31.697 -6.830 1.00 83.50 154 GLU A CA 1
ATOM 1116 C C . GLU A 1 154 ? 30.214 -32.367 -7.876 1.00 83.50 154 GLU A C 1
ATOM 1118 O O . GLU A 1 154 ? 31.447 -32.272 -7.798 1.00 83.50 154 GLU A O 1
ATOM 1123 N N . VAL A 1 155 ? 29.616 -33.006 -8.889 1.00 87.81 155 VAL A N 1
ATOM 1124 C CA . VAL A 1 155 ? 30.326 -33.459 -10.092 1.00 87.81 155 VAL A CA 1
ATOM 1125 C C . VAL A 1 155 ? 29.642 -32.924 -11.343 1.00 87.81 155 VAL A C 1
ATOM 1127 O O . VAL A 1 155 ? 28.506 -33.279 -11.624 1.00 87.81 155 VAL A O 1
ATOM 1130 N N . GLN A 1 156 ? 30.378 -32.134 -12.121 1.00 87.62 156 GLN A N 1
ATOM 1131 C CA . GLN A 1 156 ? 29.939 -31.593 -13.409 1.00 87.62 156 GLN A CA 1
ATOM 1132 C C . GLN A 1 156 ? 30.696 -32.306 -14.537 1.00 87.62 156 GLN A C 1
ATOM 1134 O O . GLN A 1 156 ? 31.899 -32.557 -14.393 1.00 87.62 156 GLN A O 1
ATOM 1139 N N . CYS A 1 157 ? 30.050 -32.615 -15.666 1.00 88.69 157 CYS A N 1
ATOM 1140 C CA . CYS A 1 157 ? 30.690 -33.303 -16.796 1.00 88.69 157 CYS A CA 1
ATOM 1141 C C . CYS A 1 157 ? 30.580 -32.497 -18.104 1.00 88.69 157 CYS A C 1
ATOM 1143 O O . CYS A 1 157 ? 29.809 -32.866 -18.989 1.00 88.69 157 CYS A O 1
ATOM 1145 N N . PRO A 1 158 ? 31.359 -31.401 -18.258 1.00 83.75 158 PRO A N 1
ATOM 1146 C CA . PRO A 1 158 ? 31.113 -30.399 -19.289 1.00 83.75 158 PRO A CA 1
ATOM 1147 C C . PRO A 1 158 ? 30.984 -30.966 -20.708 1.00 83.75 158 PRO A C 1
ATOM 1149 O O . PRO A 1 158 ? 31.866 -31.674 -21.210 1.00 83.75 158 PRO A O 1
ATOM 1152 N N . HIS A 1 159 ? 29.888 -30.590 -21.364 1.00 78.56 159 HIS A N 1
ATOM 1153 C CA . HIS A 1 159 ? 29.511 -30.980 -22.719 1.00 78.56 159 HIS A CA 1
ATOM 1154 C C . HIS A 1 159 ? 28.811 -29.807 -23.430 1.00 78.56 159 HIS A C 1
ATOM 1156 O O . HIS A 1 159 ? 28.464 -28.810 -22.805 1.00 78.56 159 HIS A O 1
ATOM 1162 N N . THR A 1 160 ? 28.619 -29.910 -24.746 1.00 64.75 160 THR A N 1
ATOM 1163 C CA . THR A 1 160 ? 28.054 -28.844 -25.600 1.00 64.75 160 THR A CA 1
ATOM 1164 C C . THR A 1 160 ? 26.693 -29.233 -26.199 1.00 64.75 160 THR A C 1
ATOM 1166 O O . THR A 1 160 ? 26.360 -28.842 -27.315 1.00 64.75 160 THR A O 1
ATOM 1169 N N . GLY A 1 161 ? 25.938 -30.110 -25.524 1.00 61.75 161 GLY A N 1
ATOM 1170 C CA . GLY A 1 161 ? 24.717 -30.753 -26.052 1.00 61.75 161 GLY A CA 1
ATOM 1171 C C . GLY A 1 161 ? 24.946 -31.790 -27.172 1.00 61.75 161 GLY A C 1
ATOM 1172 O O . GLY A 1 161 ? 24.132 -32.691 -27.366 1.00 61.75 161 GLY A O 1
ATOM 1173 N N . ALA A 1 162 ? 26.074 -31.713 -27.882 1.00 64.50 162 ALA A N 1
ATOM 1174 C CA . ALA A 1 162 ? 26.505 -32.698 -28.872 1.00 64.50 162 ALA A CA 1
ATOM 1175 C C . ALA A 1 162 ? 27.172 -33.940 -28.235 1.00 64.50 162 ALA A C 1
ATOM 1177 O O . ALA A 1 162 ? 27.573 -33.931 -27.071 1.00 64.50 162 ALA A O 1
ATOM 1178 N N . ASP A 1 163 ? 27.326 -35.009 -29.028 1.00 72.50 163 ASP A N 1
ATOM 1179 C CA . ASP A 1 163 ? 28.066 -36.223 -28.649 1.00 72.50 163 ASP A CA 1
ATOM 1180 C C . ASP A 1 163 ? 29.549 -35.887 -28.380 1.00 72.50 163 ASP A C 1
ATOM 1182 O O . ASP A 1 163 ? 30.284 -35.516 -29.298 1.00 72.50 163 ASP A O 1
ATOM 1186 N N . VAL A 1 164 ? 30.006 -36.028 -27.126 1.00 76.81 164 VAL A N 1
ATOM 1187 C CA . VAL A 1 164 ? 31.387 -35.686 -26.705 1.00 76.81 164 VAL A CA 1
ATOM 1188 C C . VAL A 1 164 ? 32.450 -36.675 -27.209 1.00 76.81 164 VAL A C 1
ATOM 1190 O O . VAL A 1 164 ? 33.633 -36.578 -26.856 1.00 76.81 164 VAL A O 1
ATOM 1193 N N . GLY A 1 165 ? 32.039 -37.650 -28.022 1.00 80.50 165 GLY A N 1
ATOM 1194 C CA . GLY A 1 165 ? 32.884 -38.687 -28.586 1.00 80.50 165 GLY A CA 1
ATOM 1195 C C . GLY A 1 165 ? 33.324 -39.719 -27.550 1.00 80.50 165 GLY A C 1
ATOM 1196 O O . GLY A 1 165 ? 32.649 -39.992 -26.561 1.00 80.50 165 GLY A O 1
ATOM 1197 N N . LEU A 1 166 ? 34.488 -40.323 -27.789 1.00 86.00 166 LEU A N 1
ATOM 1198 C CA . LEU A 1 166 ? 34.966 -41.482 -27.024 1.00 86.00 166 LEU A CA 1
ATOM 1199 C C . LEU A 1 166 ? 35.502 -41.148 -25.616 1.00 86.00 166 LEU A C 1
ATOM 1201 O O . LEU A 1 166 ? 35.948 -42.057 -24.915 1.00 86.00 166 LEU A O 1
ATOM 1205 N N . VAL A 1 167 ? 35.487 -39.874 -25.198 1.00 87.62 167 VAL A N 1
ATOM 1206 C CA . VAL A 1 167 ? 36.051 -39.424 -23.915 1.00 87.62 167 VAL A CA 1
ATOM 1207 C C . VAL A 1 167 ? 35.076 -38.510 -23.171 1.00 87.62 167 VAL A C 1
ATOM 1209 O O . VAL A 1 167 ? 34.928 -37.330 -23.501 1.00 87.62 167 VAL A O 1
ATOM 1212 N N . VAL A 1 168 ? 34.463 -39.047 -22.118 1.00 89.75 168 VAL A N 1
ATOM 1213 C CA . VAL A 1 168 ? 33.718 -38.277 -21.110 1.00 89.75 168 VAL A CA 1
ATOM 1214 C C . VAL A 1 168 ? 34.719 -37.651 -20.142 1.00 89.75 168 VAL A C 1
ATOM 1216 O O . VAL A 1 168 ? 35.709 -38.285 -19.775 1.00 89.75 168 VAL A O 1
ATOM 1219 N N . VAL A 1 169 ? 34.485 -36.408 -19.728 1.00 91.31 169 VAL A N 1
ATOM 1220 C CA . VAL A 1 169 ? 35.355 -35.686 -18.790 1.00 91.31 169 VAL A CA 1
ATOM 1221 C C . VAL A 1 169 ? 34.480 -35.098 -17.701 1.00 91.31 169 VAL A C 1
ATOM 1223 O O . VAL A 1 169 ? 33.566 -34.341 -18.006 1.00 91.31 169 VAL A O 1
ATOM 1226 N N . CYS A 1 170 ? 34.773 -35.443 -16.451 1.00 92.56 170 CYS A N 1
ATOM 1227 C CA . CYS A 1 170 ? 34.034 -34.966 -15.289 1.00 92.56 170 CYS A CA 1
ATOM 1228 C C . CYS A 1 170 ? 34.977 -34.292 -14.296 1.00 92.56 170 CYS A C 1
ATOM 1230 O O . CYS A 1 170 ? 36.056 -34.818 -14.001 1.00 92.56 170 CYS A O 1
ATOM 1232 N N . VAL A 1 171 ? 34.563 -33.143 -13.769 1.00 90.88 171 VAL A N 1
ATOM 1233 C CA . VAL A 1 171 ? 35.265 -32.403 -12.722 1.00 90.88 171 VAL A CA 1
ATOM 1234 C C . VAL A 1 171 ? 34.556 -32.664 -11.400 1.00 90.88 171 VAL A C 1
ATOM 1236 O O . VAL A 1 171 ? 33.394 -32.319 -11.216 1.00 90.88 171 VAL A O 1
ATOM 1239 N N . VAL A 1 172 ? 35.267 -33.324 -10.491 1.00 90.56 172 VAL A N 1
ATOM 1240 C CA . VAL A 1 172 ? 34.777 -33.734 -9.175 1.00 90.56 172 VAL A CA 1
ATOM 1241 C C . VAL A 1 172 ? 35.263 -32.728 -8.142 1.00 90.56 172 VAL A C 1
ATOM 1243 O O . VAL A 1 172 ? 36.465 -32.647 -7.872 1.00 90.56 172 VAL A O 1
ATOM 1246 N N . THR A 1 173 ? 34.342 -31.979 -7.551 1.00 87.56 173 THR A N 1
ATOM 1247 C CA . THR A 1 173 ? 34.625 -31.079 -6.431 1.00 87.56 173 THR A CA 1
ATOM 1248 C C . THR A 1 173 ? 34.565 -31.878 -5.132 1.00 87.56 173 THR A C 1
ATOM 1250 O O . THR A 1 173 ? 33.615 -32.617 -4.898 1.00 87.56 173 THR A O 1
ATOM 1253 N N . SER A 1 174 ? 35.586 -31.774 -4.280 1.00 80.00 174 SER A N 1
ATOM 1254 C CA . SER A 1 174 ? 35.612 -32.506 -3.003 1.00 80.00 174 SER A CA 1
ATOM 1255 C C . SER A 1 174 ? 34.731 -31.804 -1.953 1.00 80.00 174 SER A C 1
ATOM 1257 O O . SER A 1 174 ? 34.866 -30.586 -1.834 1.00 80.00 174 SER A O 1
ATOM 1259 N N . PRO A 1 175 ? 33.902 -32.511 -1.155 1.00 78.94 175 PRO A N 1
ATOM 1260 C CA . PRO A 1 175 ? 33.204 -31.899 -0.020 1.00 78.94 175 PRO A CA 1
ATOM 1261 C C . PRO A 1 175 ? 34.182 -31.353 1.035 1.00 78.94 175 PRO A C 1
ATOM 1263 O O . PRO A 1 175 ? 35.228 -31.960 1.292 1.00 78.94 175 PRO A O 1
ATOM 1266 N N . TRP A 1 176 ? 33.827 -30.246 1.690 1.00 71.44 176 TRP A N 1
ATOM 1267 C CA . TRP A 1 176 ? 34.590 -29.611 2.773 1.00 71.44 176 TRP A CA 1
ATOM 1268 C C . TRP A 1 176 ? 33.716 -29.388 4.020 1.00 71.44 176 TRP A C 1
ATOM 1270 O O . TRP A 1 176 ? 32.523 -29.142 3.889 1.00 71.44 176 TRP A O 1
ATOM 1280 N N . PRO A 1 177 ? 34.257 -29.456 5.252 1.00 68.56 177 PRO A N 1
ATOM 1281 C CA . PRO A 1 177 ? 33.463 -29.241 6.462 1.00 68.56 177 PRO A CA 1
ATOM 1282 C C . PRO A 1 177 ? 33.034 -27.774 6.633 1.00 68.56 177 PRO A C 1
ATOM 1284 O O . PRO A 1 177 ? 33.846 -26.862 6.459 1.00 68.56 177 PRO A O 1
ATOM 1287 N N . VAL A 1 178 ? 31.776 -27.573 7.045 1.00 61.94 178 VAL A N 1
ATOM 1288 C CA . VAL A 1 178 ? 31.142 -26.250 7.260 1.00 61.94 178 VAL A CA 1
ATOM 1289 C C . VAL A 1 178 ? 31.532 -25.627 8.609 1.00 61.94 178 VAL A C 1
ATOM 1291 O O . VAL A 1 178 ? 31.446 -24.419 8.808 1.00 61.94 178 VAL A O 1
ATOM 1294 N N . TYR A 1 179 ? 31.977 -26.443 9.568 1.00 58.31 179 TYR A N 1
ATOM 1295 C CA . TYR A 1 179 ? 32.309 -25.969 10.910 1.00 58.31 179 TYR A CA 1
ATOM 1296 C C . TYR A 1 179 ? 33.627 -25.183 10.953 1.00 58.31 179 TYR A C 1
ATOM 1298 O O . TYR A 1 179 ? 34.666 -25.631 10.459 1.00 58.31 179 TYR A O 1
ATOM 1306 N N . THR A 1 180 ? 33.587 -24.026 11.614 1.00 51.09 180 THR A N 1
ATOM 1307 C CA . THR A 1 180 ? 34.758 -23.199 11.922 1.00 51.09 180 THR A CA 1
ATOM 1308 C C . THR A 1 180 ? 35.678 -23.872 12.940 1.00 51.09 180 THR A C 1
ATOM 1310 O O . THR A 1 180 ? 35.236 -24.629 13.806 1.00 51.09 180 THR A O 1
ATOM 1313 N N . ASP A 1 181 ? 36.959 -23.515 12.908 1.00 47.38 181 ASP A N 1
ATOM 1314 C CA . ASP A 1 181 ? 37.842 -23.673 14.058 1.00 47.38 181 ASP A CA 1
ATOM 1315 C C . ASP A 1 181 ? 37.452 -22.690 15.184 1.00 47.38 181 ASP A C 1
ATOM 1317 O O . ASP A 1 181 ? 36.747 -21.703 14.966 1.00 47.38 181 ASP A O 1
ATOM 1321 N N . GLY A 1 182 ? 37.873 -22.980 16.420 1.00 45.38 182 GLY A N 1
ATOM 1322 C CA . GLY A 1 182 ? 37.328 -22.378 17.651 1.00 45.38 182 GLY A CA 1
ATOM 1323 C C . GLY A 1 182 ? 37.560 -20.874 17.874 1.00 45.38 182 GLY A C 1
ATOM 1324 O O . GLY A 1 182 ? 37.276 -20.391 18.966 1.00 45.38 182 GLY A O 1
ATOM 1325 N N . ASN A 1 183 ? 38.065 -20.147 16.875 1.00 45.06 183 ASN A N 1
ATOM 1326 C CA . ASN A 1 183 ? 38.350 -18.710 16.927 1.00 45.06 183 ASN A CA 1
ATOM 1327 C C . ASN A 1 183 ? 37.289 -17.833 16.227 1.00 45.06 183 ASN A C 1
ATOM 1329 O O . ASN A 1 183 ? 37.404 -16.612 16.264 1.00 45.06 183 ASN A O 1
ATOM 1333 N N . GLY A 1 184 ? 36.261 -18.423 15.602 1.00 45.78 184 GLY A N 1
ATOM 1334 C CA . GLY A 1 184 ? 35.049 -17.699 15.178 1.00 45.78 184 GLY A CA 1
ATOM 1335 C C . GLY A 1 184 ? 35.208 -16.685 14.036 1.00 45.78 184 GLY A C 1
ATOM 1336 O O . GLY A 1 184 ? 34.327 -15.850 13.846 1.00 45.78 184 GLY A O 1
ATOM 1337 N N . ALA A 1 185 ? 36.302 -16.735 13.272 1.00 36.44 185 ALA A N 1
ATOM 1338 C CA . ALA A 1 185 ? 36.478 -15.889 12.094 1.00 36.44 185 ALA A CA 1
ATOM 1339 C C . ALA A 1 185 ? 35.657 -16.419 10.896 1.00 36.44 185 ALA A C 1
ATOM 1341 O O . ALA A 1 185 ? 35.699 -17.626 10.634 1.00 36.44 185 ALA A O 1
ATOM 1342 N N . PRO A 1 186 ? 34.964 -15.559 10.121 1.00 40.69 186 PRO A N 1
ATOM 1343 C CA . PRO A 1 186 ? 34.394 -15.958 8.838 1.00 40.69 186 PRO A CA 1
ATOM 1344 C C . PRO A 1 186 ? 35.531 -16.280 7.858 1.00 40.69 186 PRO A C 1
ATOM 1346 O O . PRO A 1 186 ? 36.433 -15.472 7.632 1.00 40.69 186 PRO A O 1
ATOM 1349 N N . GLN A 1 187 ? 35.514 -17.485 7.295 1.00 48.78 187 GLN A N 1
ATOM 1350 C CA . GLN A 1 187 ? 36.609 -18.000 6.476 1.00 48.78 187 GLN A CA 1
ATOM 1351 C C . GLN A 1 187 ? 36.392 -17.621 5.005 1.00 48.78 187 GLN A C 1
ATOM 1353 O O . GLN A 1 187 ? 35.614 -18.258 4.300 1.00 48.78 187 GLN A O 1
ATOM 1358 N N . GLY A 1 188 ? 37.087 -16.577 4.546 1.00 45.91 188 GLY A N 1
ATOM 1359 C CA . GLY A 1 188 ? 37.077 -16.164 3.139 1.00 45.91 188 GLY A CA 1
ATOM 1360 C C . GLY A 1 188 ? 37.630 -17.234 2.186 1.00 45.91 188 GLY A C 1
ATOM 1361 O O . GLY A 1 188 ? 38.423 -18.080 2.601 1.00 45.91 188 GLY A O 1
ATOM 1362 N N . ALA A 1 189 ? 37.190 -17.165 0.920 1.00 51.41 189 ALA A N 1
ATOM 1363 C CA . ALA A 1 189 ? 37.600 -17.950 -0.258 1.00 51.41 189 ALA A CA 1
ATOM 1364 C C . ALA A 1 189 ? 38.587 -19.109 0.012 1.00 51.41 189 ALA A C 1
ATOM 1366 O O . ALA A 1 189 ? 39.798 -19.000 -0.204 1.00 51.41 189 ALA A O 1
ATOM 1367 N N . ARG A 1 190 ? 38.064 -20.242 0.498 1.00 61.25 190 ARG A N 1
ATOM 1368 C CA . ARG A 1 190 ? 38.868 -21.444 0.747 1.00 61.25 190 ARG A CA 1
ATOM 1369 C C . ARG A 1 190 ? 39.253 -22.115 -0.571 1.00 61.25 190 ARG A C 1
ATOM 1371 O O . ARG A 1 190 ? 38.411 -22.374 -1.419 1.00 61.25 190 ARG A O 1
ATOM 1378 N N . SER A 1 191 ? 40.531 -22.458 -0.703 1.00 65.75 191 SER A N 1
ATOM 1379 C CA . SER A 1 191 ? 41.060 -23.174 -1.866 1.00 65.75 191 SER A CA 1
ATOM 1380 C C . SER A 1 191 ? 40.631 -24.650 -1.820 1.00 65.75 191 SER A C 1
ATOM 1382 O O . SER A 1 191 ? 41.132 -25.423 -1.000 1.00 65.75 191 SER A O 1
ATOM 1384 N N . VAL A 1 192 ? 39.677 -25.035 -2.669 1.00 76.88 192 VAL A N 1
ATOM 1385 C CA . VAL A 1 192 ? 39.090 -26.383 -2.750 1.00 76.88 192 VAL A CA 1
ATOM 1386 C C . VAL A 1 192 ? 39.888 -27.243 -3.728 1.00 76.88 192 VAL A C 1
ATOM 1388 O O . VAL A 1 192 ? 40.331 -26.764 -4.768 1.00 76.88 192 VAL A O 1
ATOM 1391 N N . THR A 1 193 ? 40.077 -28.532 -3.422 1.00 84.19 193 THR A N 1
ATOM 1392 C CA . THR A 1 193 ? 40.693 -29.476 -4.372 1.00 84.19 193 THR A CA 1
ATOM 1393 C C . THR A 1 193 ? 39.638 -30.066 -5.306 1.00 84.19 193 THR A C 1
ATOM 1395 O O . THR A 1 193 ? 38.761 -30.824 -4.876 1.00 84.19 193 THR A O 1
ATOM 1398 N N . HIS A 1 194 ? 39.787 -29.774 -6.595 1.00 88.50 194 HIS A N 1
ATOM 1399 C CA . HIS A 1 194 ? 39.006 -30.349 -7.683 1.00 88.50 194 HIS A CA 1
ATOM 1400 C C . HIS A 1 194 ? 39.810 -31.455 -8.381 1.00 88.50 194 HIS A C 1
ATOM 1402 O O . HIS A 1 194 ? 41.035 -31.366 -8.529 1.00 88.50 194 HIS A O 1
ATOM 1408 N N . ARG A 1 195 ? 39.124 -32.510 -8.826 1.00 91.94 195 ARG A N 1
ATOM 1409 C CA . ARG A 1 195 ? 39.713 -33.682 -9.486 1.00 91.94 195 ARG A CA 1
ATOM 1410 C C . ARG A 1 195 ? 39.054 -33.917 -10.838 1.00 91.94 195 ARG A C 1
ATOM 1412 O O . ARG A 1 195 ? 37.887 -34.286 -10.895 1.00 91.94 195 ARG A O 1
ATOM 1419 N N . VAL A 1 196 ? 39.813 -33.770 -11.918 1.00 92.62 196 VAL A N 1
ATOM 1420 C CA . VAL A 1 196 ? 39.347 -34.111 -13.266 1.00 92.62 196 VAL A CA 1
ATOM 1421 C C . VAL A 1 196 ? 39.553 -35.602 -13.506 1.00 92.62 196 VAL A C 1
ATOM 1423 O O . VAL A 1 196 ? 40.624 -36.144 -13.220 1.00 92.62 196 VAL A O 1
ATOM 1426 N N . VAL A 1 197 ? 38.524 -36.261 -14.032 1.00 93.50 197 VAL A N 1
ATOM 1427 C CA . VAL A 1 197 ? 38.522 -37.678 -14.402 1.00 93.50 197 VAL A CA 1
ATOM 1428 C C . VAL A 1 197 ? 38.124 -37.793 -15.873 1.00 93.50 197 VAL A C 1
ATOM 1430 O O . VAL A 1 197 ? 37.007 -37.432 -16.241 1.00 93.50 197 VAL A O 1
ATOM 1433 N N . ALA A 1 198 ? 39.023 -38.315 -16.710 1.00 93.25 198 ALA A N 1
ATOM 1434 C CA . ALA A 1 198 ? 38.733 -38.648 -18.102 1.00 93.25 198 ALA A CA 1
ATOM 1435 C C . ALA A 1 198 ? 38.379 -40.139 -18.219 1.00 93.25 198 ALA A C 1
ATOM 1437 O O . ALA A 1 198 ? 39.163 -41.005 -17.816 1.00 93.25 198 ALA A O 1
ATOM 1438 N N . LEU A 1 199 ? 37.208 -40.440 -18.778 1.00 93.19 199 LEU A N 1
ATOM 1439 C CA . LEU A 1 199 ? 36.649 -41.784 -18.923 1.00 93.19 199 LEU A CA 1
ATOM 1440 C C . LEU A 1 199 ? 36.460 -42.154 -20.395 1.00 93.19 199 LEU A C 1
ATOM 1442 O O . LEU A 1 199 ? 35.965 -41.360 -21.190 1.00 93.19 199 LEU A O 1
ATOM 1446 N N . SER A 1 200 ? 36.778 -43.400 -20.726 1.00 90.44 200 SER A N 1
ATOM 1447 C CA . SER A 1 200 ? 36.387 -44.050 -21.976 1.00 90.44 200 SER A CA 1
ATOM 1448 C C . SER A 1 200 ? 34.862 -44.185 -22.061 1.00 90.44 200 SER A C 1
ATOM 1450 O O . SER A 1 200 ? 34.238 -44.752 -21.161 1.00 90.44 200 SER A O 1
ATOM 1452 N N . ALA A 1 201 ? 34.260 -43.697 -23.149 1.00 85.94 201 ALA A N 1
ATOM 1453 C CA . ALA A 1 201 ? 32.820 -43.823 -23.390 1.00 85.94 201 ALA A CA 1
ATOM 1454 C C . ALA A 1 201 ? 32.376 -45.279 -23.652 1.00 85.94 201 ALA A C 1
ATOM 1456 O O . ALA A 1 201 ? 31.229 -45.635 -23.370 1.00 85.94 201 ALA A O 1
ATOM 1457 N N . ASP A 1 202 ? 33.285 -46.134 -24.136 1.00 85.12 202 ASP A N 1
ATOM 1458 C CA . ASP A 1 202 ? 32.999 -47.527 -24.502 1.00 85.12 202 ASP A CA 1
ATOM 1459 C C . ASP A 1 202 ? 32.880 -48.456 -23.279 1.00 85.12 202 ASP A C 1
ATOM 1461 O O . ASP A 1 202 ? 31.984 -49.301 -23.230 1.00 85.12 202 ASP A O 1
ATOM 1465 N N . ASP A 1 203 ? 33.770 -48.310 -22.289 1.00 88.44 203 ASP A N 1
ATOM 1466 C CA . ASP A 1 203 ? 33.938 -49.264 -21.174 1.00 88.44 203 ASP A CA 1
ATOM 1467 C C . ASP A 1 203 ? 34.101 -48.632 -19.774 1.00 88.44 203 ASP A C 1
ATOM 1469 O O . ASP A 1 203 ? 34.220 -49.353 -18.779 1.00 88.44 203 ASP A O 1
ATOM 1473 N N . GLY A 1 204 ? 34.105 -47.299 -19.660 1.00 89.00 204 GLY A N 1
ATOM 1474 C CA . GLY A 1 204 ? 34.251 -46.600 -18.380 1.00 89.00 204 GLY A CA 1
ATOM 1475 C C . GLY A 1 204 ? 35.647 -46.722 -17.760 1.00 89.00 204 GLY A C 1
ATOM 1476 O O . GLY A 1 204 ? 35.818 -46.474 -16.558 1.00 89.00 204 GLY A O 1
ATOM 1477 N N . ALA A 1 205 ? 36.659 -47.125 -18.536 1.00 91.00 205 ALA A N 1
ATOM 1478 C CA . ALA A 1 205 ? 38.048 -47.095 -18.097 1.00 91.00 205 ALA A CA 1
ATOM 1479 C C . ALA A 1 205 ? 38.505 -45.647 -17.851 1.00 91.00 205 ALA A C 1
ATOM 1481 O O . ALA A 1 205 ? 38.262 -44.761 -18.668 1.00 91.00 205 ALA A O 1
ATOM 1482 N N . VAL A 1 206 ? 39.200 -45.407 -16.734 1.00 93.06 206 VAL A N 1
ATOM 1483 C CA . VAL A 1 206 ? 39.845 -44.111 -16.470 1.00 93.06 206 VAL A CA 1
ATOM 1484 C C . VAL A 1 206 ? 41.057 -43.999 -17.387 1.00 93.06 206 VAL A C 1
ATOM 1486 O O . VAL A 1 206 ? 42.046 -44.705 -17.194 1.00 93.06 206 VAL A O 1
ATOM 1489 N N . LEU A 1 207 ? 40.963 -43.125 -18.387 1.00 92.19 207 LEU A N 1
ATOM 1490 C CA . LEU A 1 207 ? 42.036 -42.838 -19.339 1.00 92.19 207 LEU A CA 1
ATOM 1491 C C . LEU A 1 207 ? 43.105 -41.939 -18.710 1.00 92.19 207 LEU A C 1
ATOM 1493 O O . LEU A 1 207 ? 44.284 -42.059 -19.034 1.00 92.19 207 LEU A O 1
ATOM 1497 N N . GLY A 1 208 ? 42.694 -41.062 -17.793 1.00 90.75 208 GLY A N 1
ATOM 1498 C CA . GLY A 1 208 ? 43.578 -40.178 -17.046 1.00 90.75 208 GLY A CA 1
ATOM 1499 C C . GLY A 1 208 ? 42.850 -39.457 -15.914 1.00 90.75 208 GLY A C 1
ATOM 1500 O O . GLY A 1 208 ? 41.619 -39.392 -15.887 1.00 90.75 208 GLY A O 1
ATOM 1501 N N . GLN A 1 209 ? 43.616 -38.966 -14.942 1.00 93.62 209 GLN A N 1
ATOM 1502 C CA . GLN A 1 209 ? 43.095 -38.276 -13.766 1.00 93.62 209 GLN A CA 1
ATOM 1503 C C . GLN A 1 209 ? 44.154 -37.326 -13.203 1.00 93.62 209 GLN A C 1
ATOM 1505 O O . GLN A 1 209 ? 45.301 -37.727 -13.006 1.00 93.62 209 GLN A O 1
ATOM 1510 N N . TRP A 1 210 ? 43.752 -36.103 -12.876 1.00 94.25 210 TRP A N 1
ATOM 1511 C CA . TRP A 1 210 ? 44.618 -35.070 -12.302 1.00 94.25 210 TRP A CA 1
ATOM 1512 C C . TRP A 1 210 ? 43.816 -34.137 -11.387 1.00 94.25 210 TRP A C 1
ATOM 1514 O O . TRP A 1 210 ? 42.587 -34.200 -11.331 1.00 94.25 210 TRP A O 1
ATOM 1524 N N . THR A 1 211 ? 44.510 -33.298 -10.622 1.00 91.44 211 THR A N 1
ATOM 1525 C CA . THR A 1 211 ? 43.913 -32.410 -9.614 1.00 91.44 211 THR A CA 1
ATOM 1526 C C . THR A 1 211 ? 44.450 -30.992 -9.728 1.00 91.44 211 THR A C 1
ATOM 1528 O O . THR A 1 211 ? 45.605 -30.787 -10.104 1.00 91.44 211 THR A O 1
ATOM 1531 N N . PHE A 1 212 ? 43.630 -30.024 -9.339 1.00 87.50 212 PHE A N 1
ATOM 1532 C CA . PHE A 1 212 ? 44.008 -28.626 -9.146 1.00 87.50 212 PHE A CA 1
ATOM 1533 C C . PHE A 1 212 ? 43.295 -28.071 -7.905 1.00 87.50 212 PHE A C 1
ATOM 1535 O O . PHE A 1 212 ? 42.379 -28.706 -7.378 1.00 87.50 212 PHE A O 1
ATOM 1542 N N . THR A 1 213 ? 43.731 -26.910 -7.420 1.00 83.19 213 THR A N 1
ATOM 1543 C CA . THR A 1 213 ? 43.217 -26.323 -6.177 1.00 83.19 213 THR A CA 1
ATOM 1544 C C . THR A 1 213 ? 42.943 -24.834 -6.369 1.00 83.19 213 THR A C 1
ATOM 1546 O O . THR A 1 213 ? 43.785 -24.133 -6.929 1.00 83.19 213 THR A O 1
ATOM 1549 N N . GLY A 1 214 ? 41.774 -24.368 -5.933 1.00 78.44 214 GLY A N 1
ATOM 1550 C CA . GLY A 1 214 ? 41.309 -22.981 -6.049 1.00 78.44 214 GLY A CA 1
ATOM 1551 C C . GLY A 1 214 ? 39.843 -22.865 -5.628 1.00 78.44 214 GLY A C 1
ATOM 1552 O O . GLY A 1 214 ? 39.247 -23.855 -5.212 1.00 78.44 214 GLY A O 1
ATOM 1553 N N . THR A 1 215 ? 39.242 -21.684 -5.750 1.00 82.25 215 THR A N 1
ATOM 1554 C CA . THR A 1 215 ? 37.773 -21.576 -5.803 1.00 82.25 215 THR A CA 1
ATOM 1555 C C . THR A 1 215 ? 37.364 -21.679 -7.270 1.00 82.25 215 THR A C 1
ATOM 1557 O O . THR A 1 215 ? 37.853 -20.900 -8.088 1.00 82.25 215 THR A O 1
ATOM 1560 N N . SER A 1 216 ? 36.529 -22.653 -7.632 1.00 79.88 216 SER A N 1
ATOM 1561 C CA . SER A 1 216 ? 36.015 -22.784 -9.002 1.00 79.88 216 SER A CA 1
ATOM 1562 C C . SER A 1 216 ? 35.098 -21.624 -9.378 1.00 79.88 216 SER A C 1
ATOM 1564 O O . SER A 1 216 ? 34.236 -21.253 -8.587 1.00 79.88 216 SER A O 1
ATOM 1566 N N . ILE A 1 217 ? 35.247 -21.125 -10.607 1.00 80.00 217 ILE A N 1
ATOM 1567 C CA . ILE A 1 217 ? 34.300 -20.197 -11.241 1.00 80.00 217 ILE A CA 1
ATOM 1568 C C . ILE A 1 217 ? 33.535 -20.912 -12.362 1.00 80.00 217 ILE A C 1
ATOM 1570 O O . ILE A 1 217 ? 32.312 -20.839 -12.397 1.00 80.00 217 ILE A O 1
ATOM 1574 N N . ALA A 1 218 ? 34.231 -21.634 -13.251 1.00 82.94 218 ALA A N 1
ATOM 1575 C CA . ALA A 1 218 ? 33.601 -22.371 -14.350 1.00 82.94 218 ALA A CA 1
ATOM 1576 C C . ALA A 1 218 ? 34.478 -23.510 -14.897 1.00 82.94 218 ALA A C 1
ATOM 1578 O O . ALA A 1 218 ? 35.713 -23.433 -14.882 1.00 82.94 218 ALA A O 1
ATOM 1579 N N . PHE A 1 219 ? 33.827 -24.529 -15.468 1.00 85.31 219 PHE A N 1
ATOM 1580 C CA . PHE A 1 219 ? 34.453 -25.600 -16.249 1.00 85.31 219 PHE A CA 1
ATOM 1581 C C . PHE A 1 219 ? 33.737 -25.763 -17.589 1.00 85.31 219 PHE A C 1
ATOM 1583 O O . PHE A 1 219 ? 32.510 -25.740 -17.639 1.00 85.31 219 PHE A O 1
ATOM 1590 N N . ALA A 1 220 ? 34.485 -25.992 -18.668 1.00 83.69 220 ALA A N 1
ATOM 1591 C CA . ALA A 1 220 ? 33.902 -26.161 -19.996 1.00 83.69 220 ALA A CA 1
ATOM 1592 C C . ALA A 1 220 ? 34.703 -27.099 -20.900 1.00 83.69 220 ALA A C 1
ATOM 1594 O O . ALA A 1 220 ? 35.892 -27.349 -20.686 1.00 83.69 220 ALA A O 1
ATOM 1595 N N . ARG A 1 221 ? 34.050 -27.607 -21.946 1.00 83.25 221 ARG A N 1
ATOM 1596 C CA . ARG A 1 221 ? 34.641 -28.533 -22.915 1.00 83.25 221 ARG A CA 1
ATOM 1597 C C . ARG A 1 221 ? 35.219 -27.784 -24.116 1.00 83.25 221 ARG A C 1
ATOM 1599 O O . ARG A 1 221 ? 34.512 -27.007 -24.744 1.00 83.25 221 ARG A O 1
ATOM 1606 N N . ALA A 1 222 ? 36.466 -28.084 -24.477 1.00 79.56 222 ALA A N 1
ATOM 1607 C CA . ALA A 1 222 ? 37.113 -27.572 -25.687 1.00 79.56 222 ALA A CA 1
ATOM 1608 C C . ALA A 1 222 ? 37.704 -28.747 -26.486 1.00 79.56 222 ALA A C 1
ATOM 1610 O O . ALA A 1 222 ? 38.816 -29.206 -26.223 1.00 79.56 222 ALA A O 1
ATOM 1611 N N . ASP A 1 223 ? 36.930 -29.288 -27.429 1.00 77.56 223 ASP A N 1
ATOM 1612 C CA . ASP A 1 223 ? 37.234 -30.511 -28.190 1.00 77.56 223 ASP A CA 1
ATOM 1613 C C . ASP A 1 223 ? 37.487 -31.751 -27.296 1.00 77.56 223 ASP A C 1
ATOM 1615 O O . ASP A 1 223 ? 36.564 -32.366 -26.755 1.00 77.56 223 ASP A O 1
ATOM 1619 N N . ALA A 1 224 ? 38.758 -32.130 -27.131 1.00 79.88 224 ALA A N 1
ATOM 1620 C CA . ALA A 1 224 ? 39.251 -33.207 -26.268 1.00 79.88 224 ALA A CA 1
ATOM 1621 C C . ALA A 1 224 ? 39.961 -32.680 -25.000 1.00 79.88 224 ALA A C 1
ATOM 1623 O O . ALA A 1 224 ? 40.514 -33.460 -24.222 1.00 79.88 224 ALA A O 1
ATOM 1624 N N . ASP A 1 225 ? 39.949 -31.362 -24.802 1.00 87.38 225 ASP A N 1
ATOM 1625 C CA . ASP A 1 225 ? 40.510 -30.640 -23.665 1.00 87.38 225 ASP A CA 1
ATOM 1626 C C . ASP A 1 225 ? 39.390 -30.091 -22.764 1.00 87.38 225 ASP A C 1
ATOM 1628 O O . ASP A 1 225 ? 38.206 -30.097 -23.115 1.00 87.38 225 ASP A O 1
ATOM 1632 N N . VAL A 1 226 ? 39.778 -29.589 -21.593 1.00 88.69 226 VAL A N 1
ATOM 1633 C CA . VAL A 1 226 ? 38.896 -28.879 -20.660 1.00 88.69 226 VAL A CA 1
ATOM 1634 C C . VAL A 1 226 ? 39.454 -27.479 -20.400 1.00 88.69 226 VAL A C 1
ATOM 1636 O O . VAL A 1 226 ? 40.659 -27.318 -20.189 1.00 88.69 226 VAL A O 1
ATOM 1639 N N . VAL A 1 227 ? 38.591 -26.467 -20.424 1.00 90.12 227 VAL A N 1
ATOM 1640 C CA . VAL A 1 227 ? 38.894 -25.122 -19.919 1.00 90.12 227 VAL A CA 1
ATOM 1641 C C . VAL A 1 227 ? 38.462 -25.068 -18.459 1.00 90.12 227 VAL A C 1
ATOM 1643 O O . VAL A 1 227 ? 37.357 -25.485 -18.113 1.00 90.12 227 VAL A O 1
ATOM 1646 N N . VAL A 1 228 ? 39.359 -24.587 -17.603 1.00 90.44 228 VAL A N 1
ATOM 1647 C CA . VAL A 1 228 ? 39.153 -24.457 -16.158 1.00 90.44 228 VAL A CA 1
ATOM 1648 C C . VAL A 1 228 ? 39.403 -23.009 -15.762 1.00 90.44 228 VAL A C 1
ATOM 1650 O O . VAL A 1 228 ? 40.480 -22.486 -16.055 1.00 90.44 228 VAL A O 1
ATOM 1653 N N . ALA A 1 229 ? 38.437 -22.394 -15.080 1.00 89.25 229 ALA A N 1
ATOM 1654 C CA . ALA A 1 229 ? 38.554 -21.072 -14.476 1.00 89.25 229 ALA A CA 1
ATOM 1655 C C . ALA A 1 229 ? 38.455 -21.166 -12.948 1.00 89.25 229 ALA A C 1
ATOM 1657 O O . ALA A 1 229 ? 37.503 -21.727 -12.399 1.00 89.25 229 ALA A O 1
ATOM 1658 N N . THR A 1 230 ? 39.449 -20.607 -12.261 1.00 88.50 230 THR A N 1
ATOM 1659 C CA . THR A 1 230 ? 39.568 -20.625 -10.796 1.00 88.50 230 THR A CA 1
ATOM 1660 C C . T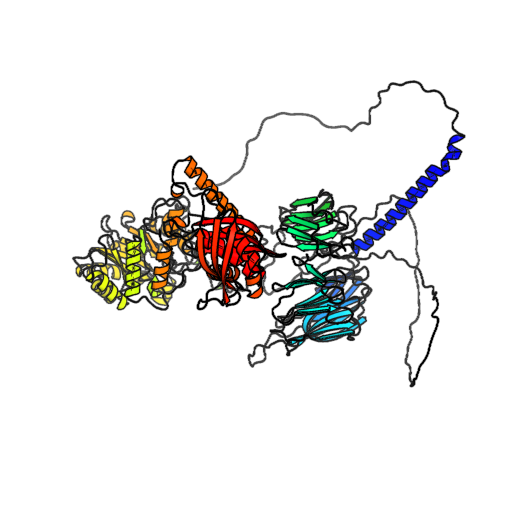HR A 1 230 ? 40.080 -19.295 -10.268 1.00 88.50 230 THR A C 1
ATOM 1662 O O . THR A 1 230 ? 40.917 -18.674 -10.914 1.00 88.50 230 THR A O 1
ATOM 1665 N N . THR A 1 231 ? 39.669 -18.908 -9.065 1.00 85.75 231 THR A N 1
ATOM 1666 C CA . THR A 1 231 ? 40.232 -17.764 -8.332 1.00 85.75 231 THR A CA 1
ATOM 1667 C C . THR A 1 231 ? 40.928 -18.205 -7.040 1.00 85.75 231 THR A C 1
ATOM 1669 O O . THR A 1 231 ? 40.591 -19.240 -6.448 1.00 85.75 231 THR A O 1
ATOM 1672 N N . GLY A 1 232 ? 41.965 -17.464 -6.647 1.00 76.50 232 GLY A N 1
ATOM 1673 C CA . GLY A 1 232 ? 42.785 -17.721 -5.462 1.00 76.50 232 GLY A CA 1
ATOM 1674 C C . GLY A 1 232 ? 42.430 -16.832 -4.266 1.00 76.50 232 GLY A C 1
ATOM 1675 O O . GLY A 1 232 ? 41.494 -16.039 -4.297 1.00 76.50 232 GLY A O 1
ATOM 1676 N N . THR A 1 233 ? 43.220 -16.923 -3.193 1.00 76.19 233 THR A N 1
ATOM 1677 C CA . THR A 1 233 ? 43.119 -16.004 -2.037 1.00 76.19 233 THR A CA 1
ATOM 1678 C C . THR A 1 233 ? 43.586 -14.579 -2.358 1.00 76.19 233 THR A C 1
ATOM 1680 O O . THR A 1 233 ? 43.402 -13.671 -1.557 1.00 76.19 233 THR A O 1
ATOM 1683 N N . ASP A 1 234 ? 44.230 -14.402 -3.509 1.00 83.00 234 ASP A N 1
ATOM 1684 C CA . ASP A 1 234 ? 44.609 -13.136 -4.135 1.00 83.00 234 ASP A CA 1
ATOM 1685 C C . ASP A 1 234 ? 43.509 -12.571 -5.058 1.00 83.00 234 ASP A C 1
ATOM 1687 O O . ASP A 1 234 ? 43.692 -11.498 -5.621 1.00 83.00 234 ASP A O 1
ATOM 1691 N N . LEU A 1 235 ? 42.379 -13.278 -5.200 1.00 84.19 235 LEU A N 1
ATOM 1692 C CA . LEU A 1 235 ? 41.170 -12.916 -5.957 1.00 84.19 235 LEU A CA 1
ATOM 1693 C C . LEU A 1 235 ? 41.339 -12.694 -7.474 1.00 84.19 235 LEU A C 1
ATOM 1695 O O . LEU A 1 235 ? 40.353 -12.443 -8.162 1.00 84.19 235 LEU A O 1
ATOM 1699 N N . PHE A 1 236 ? 42.536 -12.866 -8.036 1.00 89.69 236 PHE A N 1
ATOM 1700 C CA . PHE A 1 236 ? 42.739 -12.913 -9.488 1.00 89.69 236 PHE A CA 1
ATOM 1701 C C . PHE A 1 236 ? 42.153 -14.196 -10.094 1.00 89.69 236 PHE A C 1
ATOM 1703 O O . PHE A 1 236 ? 42.264 -15.277 -9.509 1.00 89.69 236 PHE A O 1
ATOM 1710 N N . VAL A 1 237 ? 41.592 -14.093 -11.301 1.00 89.19 237 VAL A N 1
ATOM 1711 C CA . VAL A 1 237 ? 41.054 -15.240 -12.041 1.00 89.19 237 VAL A CA 1
ATOM 171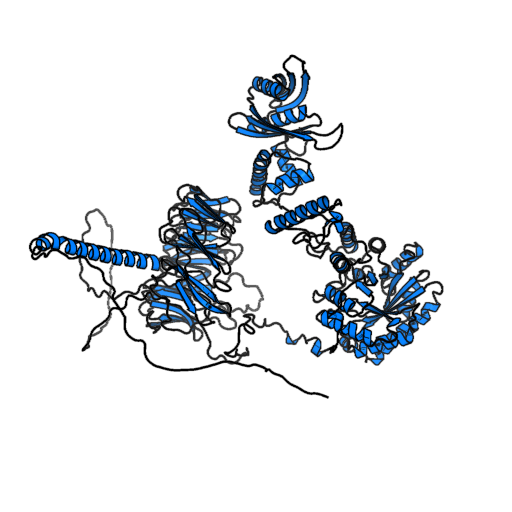2 C C . VAL A 1 237 ? 42.142 -15.853 -12.920 1.00 89.19 237 VAL A C 1
ATOM 1714 O O . VAL A 1 237 ? 42.702 -15.201 -13.798 1.00 89.19 237 VAL A O 1
ATOM 1717 N N . GLU A 1 238 ? 42.427 -17.131 -12.697 1.00 90.88 238 GLU A N 1
ATOM 1718 C CA . GLU A 1 238 ? 43.323 -17.973 -13.490 1.00 90.88 238 GLU A CA 1
ATOM 1719 C C . GLU A 1 238 ? 42.482 -18.877 -14.404 1.00 90.88 238 GLU A C 1
ATOM 1721 O O . GLU A 1 238 ? 41.715 -19.717 -13.926 1.00 90.88 238 GLU A O 1
ATOM 1726 N N . ILE A 1 239 ? 42.651 -18.724 -15.719 1.00 92.62 239 ILE A N 1
ATOM 1727 C CA . ILE A 1 239 ? 41.958 -19.493 -16.761 1.00 92.62 239 ILE A CA 1
ATOM 1728 C C . ILE A 1 239 ? 42.990 -20.337 -17.514 1.00 92.62 239 ILE A C 1
ATOM 1730 O O . ILE A 1 239 ? 44.015 -19.819 -17.959 1.00 92.62 239 ILE A O 1
ATOM 1734 N N . ALA A 1 240 ? 42.741 -21.634 -17.699 1.00 92.38 240 ALA A N 1
ATOM 1735 C CA . ALA A 1 240 ? 43.633 -22.501 -18.472 1.00 92.38 240 ALA A CA 1
ATOM 1736 C C . ALA A 1 240 ? 42.890 -23.581 -19.268 1.00 92.38 240 ALA A C 1
ATOM 1738 O O . ALA A 1 240 ? 42.141 -24.374 -18.691 1.00 92.38 240 ALA A O 1
ATOM 1739 N N . ARG A 1 241 ? 43.194 -23.696 -20.570 1.00 92.75 241 ARG A N 1
ATOM 1740 C CA . ARG A 1 241 ? 42.909 -24.910 -21.354 1.00 92.75 241 ARG A CA 1
ATOM 1741 C C . ARG A 1 241 ? 43.934 -25.981 -20.999 1.00 92.75 241 ARG A C 1
ATOM 1743 O O . ARG A 1 241 ? 45.146 -25.753 -21.064 1.00 92.75 241 ARG A O 1
ATOM 1750 N N . ARG A 1 242 ? 43.454 -27.162 -20.618 1.00 93.06 242 ARG A N 1
ATOM 1751 C CA . ARG A 1 242 ? 44.272 -28.303 -20.193 1.00 93.06 242 ARG A CA 1
ATOM 1752 C C . ARG A 1 242 ? 43.873 -29.573 -20.925 1.00 93.06 242 ARG A C 1
ATOM 1754 O O . ARG A 1 242 ? 42.688 -29.842 -21.115 1.00 93.06 242 ARG A O 1
ATOM 1761 N N . ARG A 1 243 ? 44.865 -30.399 -21.264 1.00 92.50 243 ARG A N 1
ATOM 1762 C CA . ARG A 1 243 ? 44.644 -31.742 -21.815 1.00 92.50 243 ARG A CA 1
ATOM 1763 C C . ARG A 1 243 ? 43.802 -32.556 -20.841 1.00 92.50 243 ARG A C 1
ATOM 1765 O O . ARG A 1 243 ? 44.249 -32.818 -19.727 1.00 92.50 243 ARG A O 1
ATOM 1772 N N . ALA A 1 244 ? 42.606 -32.983 -21.244 1.00 87.25 244 ALA A N 1
ATOM 1773 C CA . ALA A 1 244 ? 41.658 -33.578 -20.299 1.00 87.25 244 ALA A CA 1
ATOM 1774 C C . ALA A 1 244 ? 42.177 -34.871 -19.644 1.00 87.25 244 ALA A C 1
ATOM 1776 O O . ALA A 1 244 ? 41.856 -35.153 -18.492 1.00 87.25 244 ALA A O 1
ATOM 1777 N N . VAL A 1 245 ? 43.017 -35.630 -20.355 1.00 90.88 245 VAL A N 1
ATOM 1778 C CA . VAL A 1 245 ? 43.603 -36.891 -19.878 1.00 90.88 245 VAL A CA 1
ATOM 1779 C C . VAL A 1 245 ? 44.797 -36.661 -18.938 1.00 90.88 245 VAL A C 1
ATOM 1781 O O . VAL A 1 245 ? 44.827 -37.226 -17.848 1.00 90.88 245 VAL A O 1
ATOM 1784 N N . SER A 1 246 ? 45.781 -35.849 -19.335 1.00 90.38 246 SER A N 1
ATOM 1785 C CA . SER A 1 246 ? 47.051 -35.687 -18.601 1.00 90.38 246 SER A CA 1
ATOM 1786 C C . SER A 1 246 ? 47.107 -34.478 -17.660 1.00 90.38 246 SER A C 1
ATOM 1788 O O . SER A 1 246 ? 47.934 -34.457 -16.753 1.00 90.38 246 SER A O 1
ATOM 1790 N N . GLY A 1 247 ? 46.249 -33.475 -17.856 1.00 89.88 247 GLY A N 1
ATOM 1791 C CA . GLY A 1 247 ? 46.251 -32.217 -17.103 1.00 89.88 247 GLY A CA 1
ATOM 1792 C C . GLY A 1 247 ? 47.273 -31.181 -17.574 1.00 89.88 247 GLY A C 1
ATOM 1793 O O . GLY A 1 247 ? 47.317 -30.082 -17.008 1.00 89.88 247 GLY A O 1
ATOM 1794 N N . ASP A 1 248 ? 48.058 -31.504 -18.610 1.00 92.12 248 ASP A N 1
ATOM 1795 C CA . ASP A 1 248 ? 49.044 -30.606 -19.218 1.00 92.12 248 ASP A CA 1
ATOM 1796 C C . ASP A 1 248 ? 48.387 -29.291 -19.651 1.00 92.12 248 ASP A C 1
ATOM 1798 O O . ASP A 1 248 ? 47.351 -29.290 -20.320 1.00 92.12 248 ASP A O 1
ATOM 1802 N N . VAL A 1 249 ? 49.002 -28.169 -19.280 1.00 92.19 249 VAL A N 1
ATOM 1803 C CA . VAL A 1 249 ? 48.552 -26.829 -19.677 1.00 92.19 249 VAL A CA 1
ATOM 1804 C C . VAL A 1 249 ? 48.843 -26.629 -21.164 1.00 92.19 249 VAL A C 1
ATOM 1806 O O . VAL A 1 249 ? 49.997 -26.708 -21.578 1.00 92.19 249 VAL A O 1
ATOM 1809 N N . VAL A 1 250 ? 47.801 -26.355 -21.953 1.00 93.12 250 VAL A N 1
ATOM 1810 C CA . VAL A 1 250 ? 47.925 -25.953 -23.364 1.00 93.12 250 VAL A CA 1
ATOM 1811 C C . VAL A 1 250 ? 48.256 -24.463 -23.427 1.00 93.12 250 VAL A C 1
ATOM 1813 O O . VAL A 1 250 ? 49.252 -24.071 -24.027 1.00 93.12 250 VAL A O 1
ATOM 1816 N N . TRP A 1 251 ? 47.465 -23.653 -22.723 1.00 94.25 251 TRP A N 1
ATOM 1817 C CA . TRP A 1 251 ? 47.707 -22.234 -22.474 1.00 94.25 251 TRP A CA 1
ATOM 1818 C C . TRP A 1 251 ? 47.136 -21.838 -21.109 1.00 94.25 251 TRP A C 1
ATOM 1820 O O . TRP A 1 251 ? 46.345 -22.573 -20.509 1.00 94.25 251 TRP A O 1
ATOM 1830 N N . ARG A 1 252 ? 47.543 -20.669 -20.608 1.00 93.62 252 ARG A N 1
ATOM 1831 C CA . ARG A 1 252 ? 47.012 -20.061 -19.383 1.00 93.62 252 ARG A CA 1
ATOM 1832 C C . ARG A 1 252 ? 46.932 -18.546 -19.545 1.00 93.62 252 ARG A C 1
ATOM 1834 O O . ARG A 1 252 ? 47.882 -17.940 -20.032 1.00 93.62 252 ARG A O 1
ATOM 1841 N N . HIS A 1 253 ? 45.846 -17.967 -19.058 1.00 92.12 253 HIS A N 1
ATOM 1842 C CA . HIS A 1 253 ? 45.669 -16.539 -18.842 1.00 92.12 253 HIS A CA 1
ATOM 1843 C C . HIS A 1 253 ? 45.382 -16.264 -17.357 1.00 92.12 253 HIS A C 1
ATOM 1845 O O . HIS A 1 253 ? 44.835 -17.113 -16.653 1.00 92.12 253 HIS A O 1
ATOM 1851 N N . ARG A 1 254 ? 45.743 -15.068 -16.895 1.00 91.56 254 ARG A N 1
ATOM 1852 C CA . ARG A 1 254 ? 45.409 -14.531 -15.575 1.00 91.56 254 ARG A CA 1
ATOM 1853 C C . ARG A 1 254 ? 44.845 -13.128 -15.773 1.00 91.56 254 ARG A C 1
ATOM 1855 O O . ARG A 1 254 ? 45.447 -12.369 -16.534 1.00 91.56 254 ARG A O 1
ATOM 1862 N N . SER A 1 255 ? 43.746 -12.804 -15.093 1.00 88.69 255 SER A N 1
ATOM 1863 C CA . SER A 1 255 ? 43.130 -11.473 -15.138 1.00 88.69 255 SER A CA 1
ATOM 1864 C C . SER A 1 255 ? 44.139 -10.366 -14.801 1.00 88.69 255 SER A C 1
ATOM 1866 O O . SER A 1 255 ? 45.070 -10.565 -14.014 1.00 88.69 255 SER A O 1
ATOM 1868 N N . SER A 1 256 ? 43.970 -9.190 -15.406 1.00 85.75 256 SER A N 1
ATOM 1869 C CA . SER A 1 256 ? 44.795 -8.007 -15.124 1.00 85.75 256 SER A CA 1
ATOM 1870 C C . SER A 1 256 ? 44.475 -7.382 -13.763 1.00 85.75 256 SER A C 1
ATOM 1872 O O . SER A 1 256 ? 45.369 -6.818 -13.133 1.00 85.75 256 SER A O 1
ATOM 1874 N N . GLU A 1 257 ? 43.236 -7.528 -13.291 1.00 84.06 257 GLU A N 1
ATOM 1875 C CA . GLU A 1 257 ? 42.760 -7.044 -11.991 1.00 84.06 257 GLU A CA 1
ATOM 1876 C C . GLU A 1 257 ? 42.295 -8.204 -11.092 1.00 84.06 257 GLU A C 1
ATOM 1878 O O . GLU A 1 257 ? 42.062 -9.325 -11.557 1.00 84.06 257 GLU A O 1
ATOM 1883 N N . ALA A 1 258 ? 42.199 -7.934 -9.788 1.00 84.69 258 ALA A N 1
ATOM 1884 C CA . ALA A 1 258 ? 41.681 -8.863 -8.788 1.00 84.69 258 ALA A CA 1
ATOM 1885 C C . ALA A 1 258 ? 40.190 -8.604 -8.540 1.00 84.69 258 ALA A C 1
ATOM 1887 O O . ALA A 1 258 ? 39.753 -7.455 -8.506 1.00 84.69 258 ALA A O 1
ATOM 1888 N N . GLU A 1 259 ? 39.420 -9.667 -8.330 1.00 82.19 259 GLU A N 1
ATOM 1889 C CA . GLU A 1 259 ? 37.979 -9.573 -8.107 1.00 82.19 259 GLU A CA 1
ATOM 1890 C C . GLU A 1 259 ? 37.610 -8.972 -6.746 1.00 82.19 259 GLU A C 1
ATOM 1892 O O . GLU A 1 259 ? 38.304 -9.167 -5.748 1.00 82.19 259 GLU A O 1
ATOM 1897 N N . LEU A 1 260 ? 36.447 -8.315 -6.675 1.00 75.31 260 LEU A N 1
ATOM 1898 C CA . LEU A 1 260 ? 35.883 -7.812 -5.412 1.00 75.31 260 LEU A CA 1
ATOM 1899 C C . LEU A 1 260 ? 35.527 -8.948 -4.434 1.00 75.31 260 LEU A C 1
ATOM 1901 O O . LEU A 1 260 ? 35.532 -8.760 -3.219 1.00 75.31 260 LEU A O 1
ATOM 1905 N N . SER A 1 261 ? 35.202 -10.132 -4.958 1.00 73.88 261 SER A N 1
ATOM 1906 C CA . SER A 1 261 ? 35.039 -11.367 -4.189 1.00 73.88 261 SER A CA 1
ATOM 1907 C C . SER A 1 261 ? 35.181 -12.586 -5.102 1.00 73.88 261 SER A C 1
ATOM 1909 O O . SER A 1 261 ? 35.030 -12.477 -6.317 1.00 73.88 261 SER A O 1
ATOM 1911 N N . ALA A 1 262 ? 35.391 -13.773 -4.529 1.00 63.09 262 ALA A N 1
ATOM 1912 C CA . ALA A 1 262 ? 35.552 -15.004 -5.308 1.00 63.09 262 ALA A CA 1
ATOM 1913 C C . ALA A 1 262 ? 34.309 -15.421 -6.132 1.00 63.09 262 ALA A C 1
ATOM 1915 O O . ALA A 1 262 ? 34.427 -16.294 -6.985 1.00 63.09 262 ALA A O 1
ATOM 1916 N N . GLY A 1 263 ? 33.142 -14.808 -5.888 1.00 66.31 263 GLY A N 1
ATOM 1917 C CA . GLY A 1 263 ? 31.913 -14.990 -6.673 1.00 66.31 263 GLY A CA 1
ATOM 1918 C C . GLY A 1 263 ? 31.518 -13.780 -7.530 1.00 66.31 263 GLY A C 1
ATOM 1919 O O . GLY A 1 263 ? 30.407 -13.761 -8.052 1.00 66.31 263 GLY A O 1
ATOM 1920 N N . ALA A 1 264 ? 32.376 -12.755 -7.643 1.00 72.75 264 ALA A N 1
ATOM 1921 C CA . ALA A 1 264 ? 32.118 -11.588 -8.495 1.00 72.75 264 ALA A CA 1
ATOM 1922 C C . ALA A 1 264 ? 32.395 -11.883 -9.981 1.00 72.75 264 ALA A C 1
ATOM 1924 O O . ALA A 1 264 ? 31.641 -11.434 -10.843 1.00 72.75 264 ALA A O 1
ATOM 1925 N N . ALA A 1 265 ? 33.423 -12.687 -10.270 1.00 76.88 265 ALA A N 1
ATOM 1926 C CA . ALA A 1 265 ? 33.706 -13.156 -11.619 1.00 76.88 265 ALA A CA 1
ATOM 1927 C C . ALA A 1 265 ? 32.720 -14.237 -12.081 1.00 76.88 265 ALA A C 1
ATOM 1929 O O . ALA A 1 265 ? 32.425 -15.196 -11.364 1.00 76.88 265 ALA A O 1
ATOM 1930 N N . ARG A 1 266 ? 32.320 -14.133 -13.346 1.00 81.00 266 ARG A N 1
ATOM 1931 C CA . ARG A 1 266 ? 31.725 -15.202 -14.149 1.00 81.00 266 ARG A CA 1
ATOM 1932 C C . ARG A 1 266 ? 32.667 -15.520 -15.304 1.00 81.00 266 ARG A C 1
ATOM 1934 O O . ARG A 1 266 ? 33.301 -14.621 -15.854 1.00 81.00 266 ARG A O 1
ATOM 1941 N N . VAL A 1 267 ? 32.744 -16.794 -15.680 1.00 80.31 267 VAL A N 1
ATOM 1942 C CA . VAL A 1 267 ? 33.440 -17.221 -16.896 1.00 80.31 267 VAL A CA 1
ATOM 1943 C C . VAL A 1 267 ? 32.504 -18.078 -17.732 1.00 80.31 267 VAL A C 1
ATOM 1945 O O . VAL A 1 267 ? 31.977 -19.076 -17.246 1.00 80.31 267 VAL A O 1
ATOM 1948 N N . GLU A 1 268 ? 32.330 -17.695 -18.991 1.00 77.88 268 GLU A N 1
ATOM 1949 C CA . GLU A 1 268 ? 31.590 -18.453 -19.998 1.00 77.88 268 GLU A CA 1
ATOM 1950 C C . GLU A 1 268 ? 32.566 -18.951 -21.072 1.00 77.88 268 GLU A C 1
ATOM 1952 O O . GLU A 1 268 ? 33.599 -18.329 -21.336 1.00 77.88 268 GLU A O 1
ATOM 1957 N N . VAL A 1 269 ? 32.275 -20.097 -21.687 1.00 73.38 269 VAL A N 1
ATOM 1958 C CA . VAL A 1 269 ? 33.142 -20.703 -22.703 1.00 73.38 269 VAL A CA 1
ATOM 1959 C C . VAL A 1 269 ? 32.304 -21.174 -23.883 1.00 73.38 269 VAL A C 1
ATOM 1961 O O . VAL A 1 269 ? 31.626 -22.200 -23.824 1.00 73.38 269 VAL A O 1
ATOM 1964 N N . ALA A 1 270 ? 32.409 -20.431 -24.977 1.00 70.50 270 ALA A N 1
ATOM 1965 C CA . ALA A 1 270 ? 31.870 -20.787 -26.278 1.00 70.50 270 ALA A CA 1
ATOM 1966 C C . ALA A 1 270 ? 32.881 -21.651 -27.070 1.00 70.50 270 ALA A C 1
ATOM 1968 O O . ALA A 1 270 ? 34.075 -21.649 -26.760 1.00 70.50 270 ALA A O 1
ATOM 1969 N N . PRO A 1 271 ? 32.471 -22.336 -28.158 1.00 65.19 271 PRO A N 1
ATOM 1970 C CA . PRO A 1 271 ? 33.342 -23.256 -28.905 1.00 65.19 271 PRO A CA 1
ATOM 1971 C C . PRO A 1 271 ? 34.646 -22.668 -29.476 1.00 65.19 271 PRO A C 1
ATOM 1973 O O . PRO A 1 271 ? 35.535 -23.429 -29.848 1.00 65.19 271 PRO A O 1
ATOM 1976 N N . ARG A 1 272 ? 34.766 -21.335 -29.573 1.00 73.44 272 ARG A N 1
ATOM 1977 C CA . ARG A 1 272 ? 35.989 -20.628 -29.997 1.00 73.44 272 ARG A CA 1
ATOM 1978 C C . ARG A 1 272 ? 36.499 -19.583 -29.002 1.00 73.44 272 ARG A C 1
ATOM 1980 O O . ARG A 1 272 ? 37.587 -19.057 -29.214 1.00 73.44 272 ARG A O 1
ATOM 1987 N N . LEU A 1 273 ? 35.740 -19.257 -27.954 1.00 81.00 273 LEU A N 1
ATOM 1988 C CA . LEU A 1 273 ? 35.979 -18.073 -27.124 1.00 81.00 273 LEU A CA 1
ATOM 1989 C C . LEU A 1 273 ? 35.802 -18.382 -25.638 1.00 81.00 273 LEU A C 1
ATOM 1991 O O . LEU A 1 273 ? 34.914 -19.141 -25.263 1.00 81.00 273 LEU A O 1
ATOM 1995 N N . VAL A 1 274 ? 36.605 -17.742 -24.793 1.00 84.88 274 VAL A N 1
ATOM 1996 C CA . VAL A 1 274 ? 36.396 -17.698 -23.342 1.00 84.88 274 VAL A CA 1
ATOM 1997 C C . VAL A 1 274 ? 36.106 -16.257 -22.943 1.00 84.88 274 VAL A C 1
ATOM 1999 O O . VAL A 1 274 ? 36.926 -15.376 -23.195 1.00 84.88 274 VAL A O 1
ATOM 2002 N N . LEU A 1 275 ? 34.948 -16.026 -22.333 1.00 82.25 275 LEU A N 1
ATOM 2003 C CA . LEU A 1 275 ? 34.543 -14.748 -21.761 1.00 82.25 275 LEU A CA 1
ATOM 2004 C C . LEU A 1 275 ? 34.835 -14.762 -20.260 1.00 82.25 275 LEU A C 1
ATOM 2006 O O . LEU A 1 275 ? 34.409 -15.672 -19.555 1.00 82.25 275 LEU A O 1
ATOM 2010 N N . LEU A 1 276 ? 35.520 -13.734 -19.773 1.00 85.12 276 LEU A N 1
ATOM 2011 C CA . LEU A 1 276 ? 35.597 -13.365 -18.365 1.00 85.12 276 LEU A CA 1
ATOM 2012 C C . LEU A 1 276 ? 34.796 -12.075 -18.165 1.00 85.12 276 LEU A C 1
ATOM 2014 O O . LEU A 1 276 ? 35.062 -11.084 -18.842 1.00 85.12 276 LEU A O 1
ATOM 2018 N N . THR A 1 277 ? 33.868 -12.076 -17.213 1.00 80.50 277 THR A N 1
ATOM 2019 C CA . THR A 1 277 ? 33.123 -10.885 -16.782 1.00 80.50 277 THR A CA 1
ATOM 2020 C C . THR A 1 277 ? 33.272 -10.750 -15.270 1.00 80.50 277 THR A C 1
ATOM 2022 O O . THR A 1 277 ? 32.859 -11.642 -14.532 1.00 80.50 277 THR A O 1
ATOM 2025 N N . GLY A 1 278 ? 33.864 -9.655 -14.803 1.00 77.06 278 GLY A N 1
ATOM 2026 C CA . GLY A 1 278 ? 34.161 -9.413 -13.388 1.00 77.06 278 GLY A CA 1
ATOM 2027 C C . GLY A 1 278 ? 34.761 -8.022 -13.191 1.00 77.06 278 GLY A C 1
ATOM 2028 O O . GLY A 1 278 ? 34.352 -7.073 -13.864 1.00 77.06 278 GLY A O 1
ATOM 2029 N N . ALA A 1 279 ? 35.770 -7.902 -12.327 1.00 76.06 279 ALA A N 1
ATOM 2030 C CA . ALA A 1 279 ? 36.559 -6.679 -12.154 1.00 76.06 279 ALA A CA 1
ATOM 2031 C C . ALA A 1 279 ? 37.213 -6.207 -13.464 1.00 76.06 279 ALA A C 1
ATOM 2033 O O . ALA A 1 279 ? 37.365 -5.011 -13.670 1.00 76.06 279 ALA A O 1
ATOM 2034 N N . THR A 1 280 ? 37.517 -7.125 -14.385 1.00 79.44 280 THR A N 1
ATOM 2035 C CA . THR A 1 280 ? 37.812 -6.803 -15.792 1.00 79.44 280 THR A CA 1
ATOM 2036 C C . THR A 1 280 ? 36.942 -7.653 -16.707 1.00 79.44 280 THR A C 1
ATOM 2038 O O . THR A 1 280 ? 36.700 -8.827 -16.424 1.00 79.44 280 THR A O 1
ATOM 2041 N N . SER A 1 281 ? 36.461 -7.071 -17.807 1.00 84.81 281 SER A N 1
ATOM 2042 C CA . SER A 1 281 ? 35.700 -7.808 -18.825 1.00 84.81 281 SER A CA 1
ATOM 2043 C C . SER A 1 281 ? 36.630 -8.139 -19.987 1.00 84.81 281 SER A C 1
ATOM 2045 O O . SER A 1 281 ? 37.213 -7.231 -20.570 1.00 84.81 281 SER A O 1
ATOM 2047 N N . SER A 1 282 ? 36.838 -9.418 -20.304 1.00 86.50 282 SER A N 1
ATOM 2048 C CA . SER A 1 282 ? 37.823 -9.852 -21.307 1.00 86.50 282 SER A CA 1
ATOM 2049 C C . SER A 1 282 ? 37.344 -11.040 -22.136 1.00 86.50 282 SER A C 1
ATOM 2051 O O . SER A 1 282 ? 36.799 -12.002 -21.602 1.00 86.50 282 SER A O 1
ATOM 2053 N N . VAL A 1 283 ? 37.620 -11.007 -23.440 1.00 87.38 283 VAL A N 1
ATOM 2054 C CA . VAL A 1 283 ? 37.339 -12.089 -24.395 1.00 87.38 283 VAL A CA 1
ATOM 2055 C C . VAL A 1 283 ? 38.662 -12.677 -24.872 1.00 87.38 283 VAL A C 1
ATOM 2057 O O . VAL A 1 283 ? 39.565 -11.940 -25.274 1.00 87.38 283 VAL A O 1
ATOM 2060 N N . LEU A 1 284 ? 38.785 -14.002 -24.843 1.00 88.94 284 LEU A N 1
ATOM 2061 C CA . LEU A 1 284 ? 39.990 -14.737 -25.218 1.00 88.94 284 LEU A CA 1
ATOM 2062 C C . LEU A 1 284 ? 39.698 -15.769 -26.306 1.00 88.94 284 LEU A C 1
ATOM 2064 O O . LEU A 1 284 ? 38.649 -16.407 -26.283 1.00 88.94 284 LEU A O 1
ATOM 2068 N N . ASP A 1 285 ? 40.654 -16.002 -27.204 1.00 87.00 285 ASP A N 1
ATOM 2069 C CA . ASP A 1 285 ? 40.608 -17.142 -28.126 1.00 87.00 285 ASP A CA 1
ATOM 2070 C C . ASP A 1 285 ? 40.815 -18.462 -27.355 1.00 87.00 285 ASP A C 1
ATOM 2072 O O . ASP A 1 285 ? 41.774 -18.612 -26.591 1.00 87.00 285 ASP A O 1
ATOM 2076 N N . ALA A 1 286 ? 39.923 -19.436 -27.553 1.00 82.56 286 ALA A N 1
ATOM 2077 C CA . ALA A 1 286 ? 39.946 -20.702 -26.818 1.00 82.56 286 ALA A CA 1
ATOM 2078 C C . ALA A 1 286 ? 41.046 -21.680 -27.283 1.00 82.56 286 ALA A C 1
ATOM 2080 O O . ALA A 1 286 ? 41.391 -22.611 -26.546 1.00 82.56 286 ALA A O 1
ATOM 2081 N N . ASP A 1 287 ? 41.626 -21.504 -28.472 1.00 84.06 287 ASP A N 1
ATOM 2082 C CA . ASP A 1 287 ? 42.712 -22.341 -29.001 1.00 84.06 287 ASP A CA 1
ATOM 2083 C C . ASP A 1 287 ? 44.091 -21.843 -28.529 1.00 84.06 287 ASP A C 1
ATOM 2085 O O . ASP A 1 287 ? 44.949 -22.655 -28.168 1.00 84.06 287 ASP A O 1
ATOM 2089 N N . ALA A 1 288 ? 44.290 -20.524 -28.471 1.00 85.88 288 ALA A N 1
ATOM 2090 C CA . ALA A 1 288 ? 45.567 -19.870 -28.180 1.00 85.88 288 ALA A CA 1
ATOM 2091 C C . ALA A 1 288 ? 45.678 -19.249 -26.773 1.00 85.88 288 ALA A C 1
ATOM 2093 O O . ALA A 1 288 ? 46.795 -19.044 -26.292 1.00 85.88 288 ALA A O 1
ATOM 2094 N N . GLY A 1 289 ? 44.561 -18.924 -26.112 1.00 86.19 289 GLY A N 1
ATOM 2095 C CA . GLY A 1 289 ? 44.552 -18.207 -24.829 1.00 86.19 289 GLY A CA 1
ATOM 2096 C C . GLY A 1 289 ? 44.935 -16.728 -24.936 1.00 86.19 289 GLY A C 1
ATOM 2097 O O . GLY A 1 289 ? 45.252 -16.093 -23.930 1.00 86.19 289 GLY A O 1
ATOM 2098 N N . THR A 1 290 ? 44.955 -16.177 -26.151 1.00 89.50 290 THR A N 1
ATOM 2099 C CA . THR A 1 290 ? 45.245 -14.764 -26.411 1.00 89.50 290 THR A CA 1
ATOM 2100 C C . THR A 1 290 ? 44.015 -13.910 -26.151 1.00 89.50 290 THR A C 1
ATOM 2102 O O . THR A 1 290 ? 42.938 -14.214 -26.661 1.00 89.50 290 THR A O 1
ATOM 2105 N N . VAL A 1 291 ? 44.189 -12.815 -25.410 1.00 89.94 291 VAL A N 1
ATOM 2106 C CA . VAL A 1 291 ? 43.157 -11.786 -25.231 1.00 89.94 291 VAL A CA 1
ATOM 2107 C C . VAL A 1 291 ? 42.870 -11.126 -26.582 1.00 89.94 291 VAL A C 1
ATOM 2109 O O . VAL A 1 291 ? 43.781 -10.590 -27.210 1.00 89.94 291 VAL A O 1
ATOM 2112 N N . LEU A 1 292 ? 41.614 -11.195 -27.019 1.00 87.88 292 LEU A N 1
ATOM 2113 C CA . LEU A 1 292 ? 41.089 -10.556 -28.230 1.00 87.88 292 LEU A CA 1
ATOM 2114 C C . LEU A 1 292 ? 40.466 -9.192 -27.908 1.00 87.88 292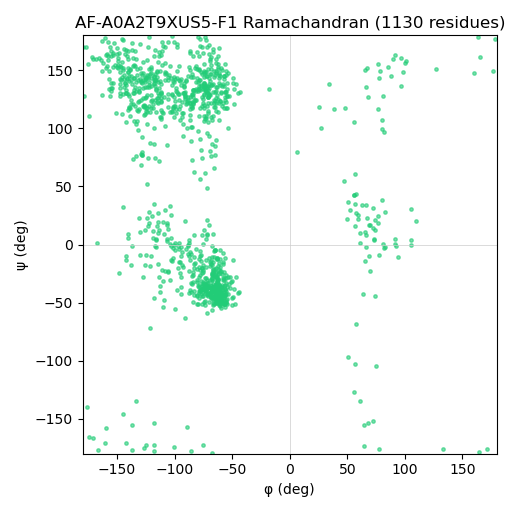 LEU A C 1
ATOM 2116 O O . LEU A 1 292 ? 40.591 -8.250 -28.683 1.00 87.88 292 LEU A O 1
ATOM 2120 N N . PHE A 1 293 ? 39.817 -9.081 -26.750 1.00 87.00 293 PHE A N 1
ATOM 2121 C CA . PHE A 1 293 ? 39.194 -7.856 -26.255 1.00 87.00 293 PHE A CA 1
ATOM 2122 C C . PHE A 1 293 ? 39.353 -7.780 -24.736 1.00 87.00 293 PHE A C 1
ATOM 2124 O O . PHE A 1 293 ? 39.329 -8.811 -24.063 1.00 87.00 293 PHE A O 1
ATOM 2131 N N . SER A 1 294 ? 39.516 -6.575 -24.193 1.00 84.75 294 SER A N 1
ATOM 2132 C CA . SER A 1 294 ? 39.555 -6.335 -22.751 1.00 84.75 294 SER A CA 1
ATOM 2133 C C . SER A 1 294 ? 39.138 -4.899 -22.450 1.00 84.75 294 SER A C 1
ATOM 2135 O O . SER A 1 294 ? 39.654 -3.972 -23.075 1.00 84.75 294 SER A O 1
ATOM 2137 N N . GLU A 1 295 ? 38.233 -4.728 -21.492 1.00 78.50 295 GLU A N 1
ATOM 2138 C CA . GLU A 1 295 ? 37.826 -3.438 -20.939 1.00 78.50 295 GLU A CA 1
ATOM 2139 C C . GLU A 1 295 ? 38.062 -3.382 -19.417 1.00 78.50 295 GLU A C 1
ATOM 2141 O O . GLU A 1 295 ? 38.028 -4.425 -18.743 1.00 78.50 295 GLU A O 1
ATOM 2146 N N . PRO A 1 296 ? 38.309 -2.171 -18.873 1.00 66.62 296 PRO A N 1
ATOM 2147 C CA . PRO A 1 296 ? 38.488 -1.949 -17.442 1.00 66.62 296 PRO A CA 1
ATOM 2148 C C . PRO A 1 296 ? 37.192 -2.188 -16.647 1.00 66.62 296 PRO A C 1
ATOM 2150 O O . PRO A 1 296 ? 36.146 -2.568 -17.178 1.00 66.62 296 PRO A O 1
ATOM 2153 N N . SER A 1 297 ? 37.280 -1.990 -15.336 1.00 58.88 297 SER A N 1
ATOM 2154 C CA . SER A 1 297 ? 36.200 -2.244 -14.388 1.00 58.88 297 SER A CA 1
ATOM 2155 C C . SER A 1 297 ? 34.927 -1.418 -14.658 1.00 58.88 297 SER A C 1
ATOM 2157 O O . SER A 1 297 ? 34.983 -0.287 -15.132 1.00 58.88 297 SER A O 1
ATOM 2159 N N . LEU A 1 298 ? 33.775 -1.980 -14.262 1.00 55.00 298 LEU A N 1
ATOM 2160 C CA . LEU A 1 298 ? 32.411 -1.407 -14.297 1.00 55.00 298 LEU A CA 1
ATOM 2161 C C . LEU A 1 298 ? 31.657 -1.372 -15.645 1.00 55.00 298 LEU A C 1
ATOM 2163 O O . LEU A 1 298 ? 30.449 -1.151 -15.612 1.00 55.00 298 LEU A O 1
ATOM 2167 N N . SER A 1 299 ? 32.267 -1.677 -16.795 1.00 59.56 299 SER A N 1
ATOM 2168 C CA . SER A 1 299 ? 31.555 -1.638 -18.094 1.00 59.56 299 SER A CA 1
ATOM 2169 C C . SER A 1 299 ? 30.399 -2.647 -18.256 1.00 59.56 299 SER A C 1
ATOM 2171 O O . SER A 1 299 ? 29.554 -2.456 -19.124 1.00 59.56 299 SER A O 1
ATOM 2173 N N . TYR A 1 300 ? 30.358 -3.733 -17.467 1.00 62.44 300 TYR A N 1
ATOM 2174 C CA . TYR A 1 300 ? 29.386 -4.839 -17.591 1.00 62.44 300 TYR A CA 1
ATOM 2175 C C . TYR A 1 300 ? 29.208 -5.347 -19.037 1.00 62.44 300 TYR A C 1
ATOM 2177 O O . TYR A 1 300 ? 28.100 -5.402 -19.571 1.00 62.44 300 TYR A O 1
ATOM 2185 N N . VAL A 1 301 ? 30.319 -5.725 -19.680 1.00 71.38 301 VAL A N 1
ATOM 2186 C CA . VAL A 1 301 ? 30.312 -6.158 -21.084 1.00 71.38 301 VAL A CA 1
ATOM 2187 C C . VAL A 1 301 ? 29.723 -7.568 -21.210 1.00 71.38 301 VAL A C 1
ATOM 2189 O O . VAL A 1 301 ? 30.345 -8.555 -20.810 1.00 71.38 301 VAL A O 1
ATOM 2192 N N . LEU A 1 302 ? 28.534 -7.663 -21.803 1.00 72.94 302 LEU A N 1
ATOM 2193 C CA . LEU A 1 302 ? 27.986 -8.908 -22.341 1.00 72.94 302 LEU A CA 1
ATOM 2194 C C . LEU A 1 302 ? 28.754 -9.273 -23.621 1.00 72.94 302 LEU A C 1
ATOM 2196 O O . LEU A 1 302 ? 29.206 -8.388 -24.348 1.00 72.94 302 LEU A O 1
ATOM 2200 N N . THR A 1 303 ? 28.923 -10.557 -23.938 1.00 72.00 303 THR A N 1
ATOM 2201 C CA . THR A 1 303 ? 29.543 -10.979 -25.209 1.00 72.00 303 THR A CA 1
ATOM 2202 C C . THR A 1 303 ? 28.834 -12.193 -25.796 1.00 72.00 303 THR A C 1
ATOM 2204 O O . THR A 1 303 ? 28.667 -13.191 -25.109 1.00 72.00 303 THR A O 1
ATOM 2207 N N . ALA A 1 304 ? 28.455 -12.118 -27.074 1.00 72.94 304 ALA A N 1
ATOM 2208 C CA . ALA A 1 304 ? 27.796 -13.194 -27.812 1.00 72.94 304 ALA A CA 1
ATOM 2209 C C . ALA A 1 304 ? 28.707 -13.731 -28.938 1.00 72.94 304 ALA A C 1
ATOM 2211 O O . ALA A 1 304 ? 29.197 -12.939 -29.754 1.00 72.94 304 ALA A O 1
ATOM 2212 N N . PRO A 1 305 ? 28.933 -15.056 -29.034 1.00 69.62 305 PRO A N 1
ATOM 2213 C CA . PRO A 1 305 ? 29.725 -15.660 -30.105 1.00 69.62 305 PRO A CA 1
ATOM 2214 C C . PRO A 1 305 ? 28.952 -15.701 -31.435 1.00 69.62 305 PRO A C 1
ATOM 2216 O O . PRO A 1 305 ? 27.813 -16.152 -31.502 1.00 69.62 305 PRO A O 1
ATOM 2219 N N . LEU A 1 306 ? 29.605 -15.300 -32.528 1.00 70.50 306 LEU A N 1
ATOM 2220 C CA . LEU A 1 306 ? 29.053 -15.254 -33.889 1.00 70.50 306 LEU A CA 1
ATOM 2221 C C . LEU A 1 306 ? 30.002 -15.960 -34.873 1.00 70.50 306 LEU A C 1
ATOM 2223 O O . LEU A 1 306 ? 30.637 -15.349 -35.733 1.00 70.50 306 LEU A O 1
ATOM 2227 N N . GLY A 1 307 ? 30.119 -17.283 -34.730 1.00 67.19 307 GLY A N 1
ATOM 2228 C CA . GLY A 1 307 ? 30.979 -18.124 -35.569 1.00 67.19 307 GLY A CA 1
ATOM 2229 C C . GLY A 1 307 ? 32.462 -17.982 -35.216 1.00 67.19 307 GLY A C 1
ATOM 2230 O O . GLY A 1 307 ? 32.912 -18.534 -34.214 1.00 67.19 307 GLY A O 1
ATOM 2231 N N . ASP A 1 308 ? 33.224 -17.270 -36.050 1.00 65.44 308 ASP A N 1
ATOM 2232 C CA . ASP A 1 308 ? 34.600 -16.838 -35.764 1.00 65.44 308 ASP A CA 1
ATOM 2233 C C . ASP A 1 308 ? 34.678 -15.398 -35.218 1.00 65.44 308 ASP A C 1
ATOM 2235 O O . ASP A 1 308 ? 35.764 -14.901 -34.933 1.00 65.44 308 ASP A O 1
ATOM 2239 N N . ARG A 1 309 ? 33.528 -14.737 -35.050 1.00 76.62 309 ARG A N 1
ATOM 2240 C CA . ARG A 1 309 ? 33.375 -13.365 -34.550 1.00 76.62 309 ARG A CA 1
ATOM 2241 C C . ARG A 1 309 ? 32.737 -13.342 -33.165 1.00 76.62 309 ARG A C 1
ATOM 2243 O O . ARG A 1 309 ? 32.256 -14.365 -32.675 1.00 76.62 309 ARG A O 1
ATOM 2250 N N . PHE A 1 310 ? 32.661 -12.160 -32.565 1.00 79.12 310 PHE A N 1
ATOM 2251 C CA . PHE A 1 310 ? 31.821 -11.910 -31.395 1.00 79.12 310 PHE A CA 1
ATOM 2252 C C . PHE A 1 310 ? 31.235 -10.503 -31.425 1.00 79.12 310 PHE A C 1
ATOM 2254 O O . PHE A 1 310 ? 31.847 -9.586 -31.972 1.00 79.12 310 PHE A O 1
ATOM 2261 N N . VAL A 1 311 ? 30.056 -10.335 -30.831 1.00 81.12 311 VAL A N 1
ATOM 2262 C CA . VAL A 1 311 ? 29.535 -9.014 -30.463 1.00 81.12 311 VAL A CA 1
ATOM 2263 C C . VAL A 1 311 ? 29.780 -8.802 -28.980 1.00 81.12 311 VAL A C 1
ATOM 2265 O O . VAL A 1 311 ? 29.378 -9.642 -28.179 1.00 81.12 311 VAL A O 1
ATOM 2268 N N . THR A 1 312 ? 30.409 -7.688 -28.621 1.00 82.88 312 THR A N 1
ATOM 2269 C CA . THR A 1 312 ? 30.354 -7.141 -27.261 1.00 82.88 312 THR A CA 1
ATOM 2270 C C . THR A 1 312 ? 29.126 -6.240 -27.143 1.00 82.88 312 THR A C 1
ATOM 2272 O O . THR A 1 312 ? 28.697 -5.646 -28.132 1.00 82.88 312 THR A O 1
ATOM 2275 N N . TRP A 1 313 ? 28.537 -6.128 -25.956 1.00 81.38 313 TRP A N 1
ATOM 2276 C CA . TRP A 1 313 ? 27.562 -5.079 -25.659 1.00 81.38 313 TRP A CA 1
ATOM 2277 C C . TRP A 1 313 ? 27.735 -4.577 -24.233 1.00 81.38 313 TRP A C 1
ATOM 2279 O O . TRP A 1 313 ? 27.829 -5.377 -23.303 1.00 81.38 313 TRP A O 1
ATOM 2289 N N . SER A 1 314 ? 27.746 -3.260 -24.055 1.00 74.25 314 SER A N 1
ATOM 2290 C CA . SER A 1 314 ? 27.731 -2.612 -22.745 1.00 74.25 314 SER A CA 1
ATOM 2291 C C . SER A 1 314 ? 26.749 -1.445 -22.724 1.00 74.25 314 SER A C 1
ATOM 2293 O O . SER A 1 314 ? 26.394 -0.883 -23.761 1.00 74.25 314 SER A O 1
ATOM 2295 N N . ILE A 1 315 ? 26.343 -1.040 -21.519 1.00 64.75 315 ILE A N 1
ATOM 2296 C CA . ILE A 1 315 ? 25.515 0.160 -21.320 1.00 64.75 315 ILE A CA 1
ATOM 2297 C C . ILE A 1 315 ? 26.274 1.425 -21.774 1.00 64.75 315 ILE A C 1
ATOM 2299 O O . ILE A 1 315 ? 25.649 2.360 -22.258 1.00 64.75 315 ILE A O 1
ATOM 2303 N N . ALA A 1 316 ? 27.608 1.437 -21.654 1.00 65.06 316 ALA A N 1
ATOM 2304 C CA . ALA A 1 316 ? 28.454 2.593 -21.956 1.00 65.06 316 ALA A CA 1
ATOM 2305 C C . ALA A 1 316 ? 28.842 2.732 -23.442 1.00 65.06 316 ALA A C 1
ATOM 2307 O O . ALA A 1 316 ? 28.992 3.848 -23.930 1.00 65.06 316 ALA A O 1
ATOM 2308 N N . HIS A 1 317 ? 29.030 1.623 -24.168 1.00 66.81 317 HIS A N 1
ATOM 2309 C CA . HIS A 1 317 ? 29.558 1.633 -25.544 1.00 66.81 317 HIS A CA 1
ATOM 2310 C C . HIS A 1 317 ? 28.558 1.105 -26.589 1.00 66.81 317 HIS A C 1
ATOM 2312 O O . HIS A 1 317 ? 28.840 1.124 -27.789 1.00 66.81 317 HIS A O 1
ATOM 2318 N N . GLY A 1 318 ? 27.373 0.659 -26.157 1.00 74.69 318 GLY A N 1
ATOM 2319 C CA . GLY A 1 318 ? 26.407 -0.015 -27.021 1.00 74.69 318 GLY A CA 1
ATOM 2320 C C . GLY A 1 318 ? 26.927 -1.380 -27.472 1.00 74.69 318 GLY A C 1
ATOM 2321 O O . GLY A 1 318 ? 27.717 -2.009 -26.771 1.00 74.69 318 GLY A O 1
ATOM 2322 N N . GLY A 1 319 ? 26.466 -1.858 -28.631 1.00 79.19 319 GLY A N 1
ATOM 2323 C CA . GLY A 1 319 ? 26.944 -3.107 -29.226 1.00 79.19 319 GLY A CA 1
ATOM 2324 C C . GLY A 1 319 ? 28.061 -2.884 -30.246 1.00 79.19 319 GLY A C 1
ATOM 2325 O O . GLY A 1 319 ? 27.937 -2.013 -31.105 1.00 79.19 319 GLY A O 1
ATOM 2326 N N . GLU A 1 320 ? 29.109 -3.711 -30.238 1.00 84.69 320 GLU A N 1
ATOM 2327 C CA . GLU A 1 320 ? 30.171 -3.705 -31.257 1.00 84.69 320 GLU A CA 1
ATOM 2328 C C . GLU A 1 320 ? 30.461 -5.110 -31.798 1.00 84.69 320 GLU A C 1
ATOM 2330 O O . GLU A 1 320 ? 30.662 -6.052 -31.037 1.00 84.69 320 GLU A O 1
ATOM 2335 N N . LEU A 1 321 ? 30.538 -5.261 -33.127 1.00 84.31 321 LEU A N 1
ATOM 2336 C CA . LEU A 1 321 ? 30.989 -6.504 -33.764 1.00 84.31 321 LEU A CA 1
ATOM 2337 C C . LEU A 1 321 ? 32.516 -6.505 -33.933 1.00 84.31 321 LEU A C 1
ATOM 2339 O O . LEU A 1 321 ? 33.071 -5.645 -34.623 1.00 84.31 321 LEU A O 1
ATOM 2343 N N . HIS A 1 322 ? 33.173 -7.530 -33.399 1.00 85.44 322 HIS A N 1
ATOM 2344 C CA . HIS A 1 322 ? 34.606 -7.807 -33.523 1.00 85.44 322 HIS A CA 1
ATOM 2345 C C . HIS A 1 322 ? 34.849 -9.015 -34.439 1.00 85.44 322 HIS A C 1
ATOM 2347 O O . HIS A 1 322 ? 34.038 -9.939 -34.483 1.00 85.44 322 HIS A O 1
ATOM 2353 N N . ASP A 1 323 ? 35.966 -9.044 -35.171 1.00 83.56 323 ASP A N 1
ATOM 2354 C CA . ASP A 1 323 ? 36.386 -10.252 -35.901 1.00 83.56 323 ASP A CA 1
ATOM 2355 C C . ASP A 1 323 ? 37.207 -11.233 -35.042 1.00 83.56 323 ASP A C 1
ATOM 2357 O O . ASP A 1 323 ? 37.476 -10.990 -33.866 1.00 83.56 323 ASP A O 1
ATOM 2361 N N . ALA A 1 324 ? 37.661 -12.326 -35.664 1.00 77.62 324 ALA A N 1
ATOM 2362 C CA . ALA A 1 324 ? 38.522 -13.350 -35.068 1.00 77.62 324 ALA A CA 1
ATOM 2363 C C . ALA A 1 324 ? 39.877 -12.839 -34.523 1.00 77.62 324 ALA A C 1
ATOM 2365 O O . ALA A 1 324 ? 40.615 -13.602 -33.905 1.00 77.62 324 ALA A O 1
ATOM 2366 N N . THR A 1 325 ? 40.238 -11.573 -34.763 1.00 81.31 325 THR A N 1
ATOM 2367 C CA . THR A 1 325 ? 41.432 -10.917 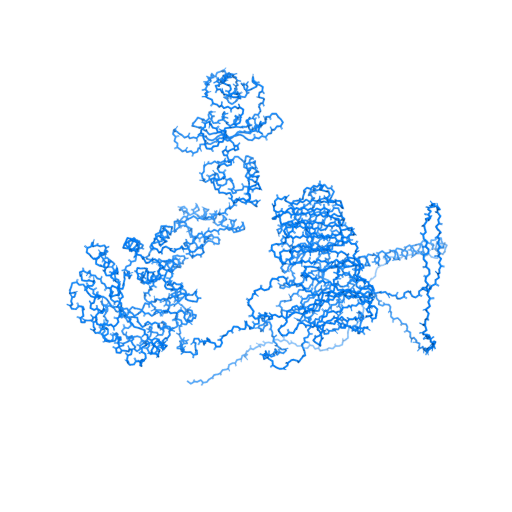-34.198 1.00 81.31 325 THR A CA 1
ATOM 2368 C C . THR A 1 325 ? 41.098 -9.943 -33.063 1.00 81.31 325 THR A C 1
ATOM 2370 O O . THR A 1 325 ? 42.001 -9.311 -32.524 1.00 81.31 325 THR A O 1
ATOM 2373 N N . GLY A 1 326 ? 39.814 -9.805 -32.707 1.00 81.50 326 GLY A N 1
ATOM 2374 C CA . GLY A 1 326 ? 39.306 -8.807 -31.762 1.00 81.50 326 GLY A CA 1
ATOM 2375 C C . GLY A 1 326 ? 39.073 -7.420 -32.371 1.00 81.50 326 GLY A C 1
ATOM 2376 O O . GLY A 1 326 ? 38.563 -6.519 -31.701 1.00 81.50 326 GLY A O 1
ATOM 2377 N N . ALA A 1 327 ? 39.398 -7.220 -33.651 1.00 83.94 327 ALA A N 1
ATOM 2378 C CA . ALA A 1 327 ? 39.290 -5.917 -34.293 1.00 83.94 327 ALA A CA 1
ATOM 2379 C C . ALA A 1 327 ? 37.824 -5.556 -34.587 1.00 83.94 327 ALA A C 1
ATOM 2381 O O . ALA A 1 327 ? 37.169 -6.213 -35.407 1.00 83.94 327 ALA A O 1
ATOM 2382 N N . ARG A 1 328 ? 37.345 -4.466 -33.965 1.00 85.12 328 ARG A N 1
ATOM 2383 C CA . ARG A 1 328 ? 36.044 -3.828 -34.233 1.00 85.12 328 ARG A CA 1
ATOM 2384 C C . ARG A 1 328 ? 35.812 -3.647 -35.739 1.00 85.12 328 ARG A C 1
ATOM 2386 O O . ARG A 1 328 ? 36.715 -3.228 -36.468 1.00 85.12 328 ARG A O 1
ATOM 2393 N N . LYS A 1 329 ? 34.587 -3.920 -36.196 1.00 82.69 329 LYS A N 1
ATOM 2394 C CA . LYS A 1 329 ? 34.115 -3.670 -37.570 1.00 82.69 329 LYS A CA 1
ATOM 2395 C C . LYS A 1 329 ? 33.089 -2.553 -37.644 1.00 82.69 329 LYS A C 1
ATOM 2397 O O . LYS A 1 329 ? 33.281 -1.616 -38.410 1.00 82.69 329 LYS A O 1
ATOM 2402 N N . PHE A 1 330 ? 32.027 -2.651 -36.855 1.00 78.81 330 PHE A N 1
ATOM 2403 C CA . PHE A 1 330 ? 30.942 -1.674 -36.797 1.00 78.81 330 PHE A CA 1
ATOM 2404 C C . PHE A 1 330 ? 30.178 -1.815 -35.476 1.00 78.81 330 PHE A C 1
ATOM 2406 O O . PHE A 1 330 ? 30.318 -2.824 -34.782 1.00 78.81 330 PHE A O 1
ATOM 2413 N N . ALA A 1 331 ? 29.400 -0.792 -35.124 1.00 78.88 331 ALA A N 1
ATOM 2414 C CA . ALA A 1 331 ? 28.443 -0.877 -34.026 1.00 78.88 331 ALA A CA 1
ATOM 2415 C C . ALA A 1 331 ? 27.188 -1.652 -34.465 1.00 78.88 331 ALA A C 1
ATOM 2417 O O . ALA A 1 331 ? 26.803 -1.579 -35.633 1.00 78.88 331 ALA A O 1
ATOM 2418 N N . VAL A 1 332 ? 26.551 -2.365 -33.537 1.00 73.19 332 VAL A N 1
ATOM 2419 C CA . VAL A 1 332 ? 25.267 -3.057 -33.729 1.00 73.19 332 VAL A CA 1
ATOM 2420 C C . VAL A 1 332 ? 24.223 -2.516 -32.738 1.00 73.19 332 VAL A C 1
ATOM 2422 O O . VAL A 1 332 ? 24.578 -2.184 -31.605 1.00 73.19 332 VAL A O 1
ATOM 2425 N N . PRO A 1 333 ? 22.939 -2.396 -33.128 1.00 66.38 333 PRO A N 1
ATOM 2426 C CA . PRO A 1 333 ? 21.914 -1.658 -32.376 1.00 66.38 333 PRO A CA 1
ATOM 2427 C C . PRO A 1 333 ? 21.371 -2.375 -31.124 1.00 66.38 333 PRO A C 1
ATOM 2429 O O . PRO A 1 333 ? 20.396 -1.917 -30.529 1.00 66.38 333 PRO A O 1
ATOM 2432 N N . GLY A 1 334 ? 21.964 -3.497 -30.717 1.00 69.88 334 GLY A N 1
ATOM 2433 C CA . GLY A 1 334 ? 21.579 -4.264 -29.534 1.00 69.88 334 GLY A CA 1
ATOM 2434 C C . GLY A 1 334 ? 22.426 -5.526 -29.376 1.00 69.88 334 GLY A C 1
ATOM 2435 O O . GLY A 1 334 ? 23.280 -5.821 -30.215 1.00 69.88 334 GLY A O 1
ATOM 2436 N N . PHE A 1 335 ? 22.198 -6.268 -28.294 1.00 73.12 335 PHE A N 1
ATOM 2437 C CA . PHE A 1 335 ? 22.868 -7.547 -28.064 1.00 73.12 335 PHE A CA 1
ATOM 2438 C C . PHE A 1 335 ? 22.213 -8.664 -28.906 1.00 73.12 335 PHE A C 1
ATOM 2440 O O . PHE A 1 335 ? 20.987 -8.661 -29.058 1.00 73.12 335 PHE A O 1
ATOM 2447 N N . PRO A 1 336 ? 22.976 -9.615 -29.480 1.00 71.88 336 PRO A N 1
ATOM 2448 C CA . PRO A 1 336 ? 22.390 -10.702 -30.252 1.00 71.88 336 PRO A CA 1
ATOM 2449 C C . PRO A 1 336 ? 21.535 -11.630 -29.388 1.00 71.88 336 PRO A C 1
ATOM 2451 O O . PRO A 1 336 ? 21.829 -11.868 -28.218 1.00 71.88 336 PRO A O 1
ATOM 2454 N N . ALA A 1 337 ? 20.515 -12.209 -30.010 1.00 69.69 337 ALA A N 1
ATOM 2455 C CA . ALA A 1 337 ? 19.715 -13.285 -29.444 1.00 69.69 337 ALA A CA 1
ATOM 2456 C C . ALA A 1 337 ? 20.583 -14.478 -28.994 1.00 69.69 337 ALA A C 1
ATOM 2458 O O . ALA A 1 337 ? 21.466 -14.914 -29.738 1.00 69.69 337 ALA A O 1
ATOM 2459 N N . GLU A 1 338 ? 20.272 -15.068 -27.833 1.00 61.53 338 GLU A N 1
ATOM 2460 C CA . GLU A 1 338 ? 20.919 -16.283 -27.301 1.00 61.53 338 GLU A CA 1
ATOM 2461 C C . GLU A 1 338 ? 20.468 -17.547 -28.068 1.00 61.53 338 GLU A C 1
ATOM 2463 O O . GLU A 1 338 ? 19.841 -18.459 -27.528 1.00 61.53 338 GLU A O 1
ATOM 2468 N N . GLN A 1 339 ? 20.750 -17.598 -29.372 1.00 57.34 339 GLN A N 1
ATOM 2469 C CA . GLN A 1 339 ? 20.343 -18.715 -30.219 1.00 57.34 339 GLN A CA 1
ATOM 2470 C C . GLN A 1 339 ? 21.159 -19.971 -29.901 1.00 57.34 339 GLN A C 1
ATOM 2472 O O . GLN A 1 339 ? 22.348 -20.051 -30.214 1.00 57.34 339 GLN A O 1
ATOM 2477 N N . LEU A 1 340 ? 20.482 -21.006 -29.395 1.00 50.12 340 LEU A N 1
ATOM 2478 C CA . LEU A 1 340 ? 21.057 -22.341 -29.162 1.00 50.12 340 LEU A CA 1
ATOM 2479 C C . LEU A 1 340 ? 21.696 -22.963 -30.415 1.00 50.12 340 LEU A C 1
ATOM 2481 O O . LEU A 1 340 ? 22.547 -23.849 -30.311 1.00 50.12 340 LEU A O 1
ATOM 2485 N N . ALA A 1 341 ? 21.226 -22.556 -31.596 1.00 53.56 341 ALA A N 1
ATOM 2486 C CA . ALA A 1 341 ? 21.530 -23.197 -32.862 1.00 53.56 341 ALA A CA 1
ATOM 2487 C C . ALA A 1 341 ? 21.349 -22.262 -34.060 1.00 53.56 341 ALA A C 1
ATOM 2489 O O . ALA A 1 341 ? 20.292 -21.658 -34.240 1.00 53.56 341 ALA A O 1
ATOM 2490 N N . ASN A 1 342 ? 22.338 -22.273 -34.953 1.00 54.44 342 ASN A N 1
ATOM 2491 C CA . ASN A 1 342 ? 22.206 -21.851 -36.344 1.00 54.44 342 ASN A CA 1
ATOM 2492 C C . ASN A 1 342 ? 22.694 -23.014 -37.215 1.00 54.44 342 ASN A C 1
ATOM 2494 O O . ASN A 1 342 ? 23.854 -23.417 -37.120 1.00 54.44 342 ASN A O 1
ATOM 2498 N N . ALA A 1 343 ? 21.823 -23.566 -38.063 1.00 47.97 343 ALA A N 1
ATOM 2499 C CA . ALA A 1 343 ? 22.115 -24.745 -38.889 1.00 47.97 343 ALA A CA 1
ATOM 2500 C C . ALA A 1 343 ? 23.126 -24.506 -40.046 1.00 47.97 343 ALA A C 1
ATOM 2502 O O . ALA A 1 343 ? 23.229 -25.325 -40.964 1.00 47.97 343 ALA A O 1
ATOM 2503 N N . GLY A 1 344 ? 23.889 -23.406 -40.008 1.00 49.06 344 GLY A N 1
ATOM 2504 C CA . GLY A 1 344 ? 24.909 -23.044 -40.998 1.00 49.06 344 GLY A CA 1
ATOM 2505 C C . GLY A 1 344 ? 24.340 -22.356 -42.240 1.00 49.06 344 GLY A C 1
ATOM 2506 O O . GLY A 1 344 ? 24.892 -22.504 -43.329 1.00 49.06 344 GLY A O 1
ATOM 2507 N N . SER A 1 345 ? 23.211 -21.664 -42.084 1.00 48.78 345 SER A N 1
ATOM 2508 C CA . SER A 1 345 ? 22.355 -21.194 -43.181 1.00 48.78 345 SER A CA 1
ATOM 2509 C C . SER A 1 345 ? 22.033 -19.697 -43.123 1.00 48.78 345 SER A C 1
ATOM 2511 O O . SER A 1 345 ? 21.857 -19.076 -44.170 1.00 48.78 345 SER A O 1
ATOM 2513 N N . ALA A 1 346 ? 22.027 -19.106 -41.923 1.00 52.72 346 ALA A N 1
ATOM 2514 C CA . ALA A 1 346 ? 21.848 -17.670 -41.694 1.00 52.72 346 ALA A CA 1
ATOM 2515 C C . ALA A 1 346 ? 23.180 -16.968 -41.349 1.00 52.72 346 ALA A C 1
ATOM 2517 O O . ALA A 1 346 ? 23.217 -16.039 -40.552 1.00 52.72 346 ALA A O 1
ATOM 2518 N N . SER A 1 347 ? 24.302 -17.427 -41.914 1.00 56.34 347 SER A N 1
ATOM 2519 C CA . SER A 1 347 ? 25.664 -16.952 -41.595 1.00 56.34 347 SER A CA 1
ATOM 2520 C C . SER A 1 347 ? 26.008 -15.544 -42.109 1.00 56.34 347 SER A C 1
ATOM 2522 O O . SER A 1 347 ? 27.169 -15.147 -42.071 1.00 56.34 347 SER A O 1
ATOM 2524 N N . GLU A 1 348 ? 25.027 -14.810 -42.631 1.00 67.50 348 GLU A N 1
ATOM 2525 C CA . GLU A 1 348 ? 25.163 -13.438 -43.143 1.00 67.50 348 GLU A CA 1
ATOM 2526 C C . GLU A 1 348 ? 24.279 -12.446 -42.357 1.00 67.50 348 GLU A C 1
ATOM 2528 O O . GLU A 1 348 ? 24.234 -11.264 -42.694 1.00 67.50 348 GLU A O 1
ATOM 2533 N N . LEU A 1 349 ? 23.620 -12.907 -41.284 1.00 73.25 349 LEU A N 1
ATOM 2534 C CA . LEU A 1 349 ? 22.723 -12.126 -40.430 1.00 73.25 349 LEU A CA 1
ATOM 2535 C C . LEU A 1 349 ? 23.116 -12.201 -38.947 1.00 73.25 349 LEU A C 1
ATOM 2537 O O . LEU A 1 349 ? 23.513 -13.254 -38.450 1.00 73.25 349 LEU A O 1
ATOM 2541 N N . VAL A 1 350 ? 22.932 -11.089 -38.237 1.00 76.69 350 VAL A N 1
ATOM 2542 C CA . VAL A 1 350 ? 22.811 -11.026 -36.776 1.00 76.69 350 VAL A CA 1
ATOM 2543 C C . VAL A 1 350 ? 21.331 -10.860 -36.453 1.00 76.69 350 VAL A C 1
ATOM 2545 O O . VAL A 1 350 ? 20.677 -9.980 -37.008 1.00 76.69 350 VAL A O 1
ATOM 2548 N N . VAL A 1 351 ? 20.802 -11.694 -35.559 1.00 79.94 351 VAL A N 1
ATOM 2549 C CA . VAL A 1 351 ? 19.456 -11.515 -35.002 1.00 79.94 351 VAL A CA 1
ATOM 2550 C C . VAL A 1 351 ? 19.597 -10.861 -33.634 1.00 79.94 351 VAL A C 1
ATOM 2552 O O . VAL A 1 351 ? 20.299 -11.390 -32.773 1.00 79.94 351 VAL A O 1
ATOM 2555 N N . ILE A 1 352 ? 18.948 -9.716 -33.451 1.00 80.88 352 ILE A N 1
ATOM 2556 C CA . ILE A 1 352 ? 18.992 -8.895 -32.238 1.00 80.88 352 ILE A CA 1
ATOM 2557 C C . ILE A 1 352 ? 17.609 -8.918 -31.595 1.00 80.88 352 ILE A C 1
ATOM 2559 O O . ILE A 1 352 ? 16.597 -8.763 -32.283 1.00 80.88 352 ILE A O 1
ATOM 2563 N N . ASP A 1 353 ? 17.577 -9.109 -30.280 1.00 77.69 353 ASP A N 1
ATOM 2564 C CA . ASP A 1 353 ? 16.350 -9.056 -29.494 1.00 77.69 353 ASP A CA 1
ATOM 2565 C C . ASP A 1 353 ? 16.205 -7.679 -28.824 1.00 77.69 353 ASP A C 1
ATOM 2567 O O . ASP A 1 353 ? 17.150 -7.150 -28.237 1.00 77.69 353 ASP A O 1
ATOM 2571 N N . GLN A 1 354 ? 15.021 -7.083 -28.946 1.00 73.81 354 GLN A N 1
ATOM 2572 C CA . GLN A 1 354 ? 14.632 -5.821 -28.310 1.00 73.81 354 GLN A CA 1
ATOM 2573 C C . GLN A 1 354 ? 13.377 -6.002 -27.424 1.00 73.81 354 GLN A C 1
ATOM 2575 O O . GLN A 1 354 ? 12.676 -5.035 -27.115 1.00 73.81 354 GLN A O 1
ATOM 2580 N N . GLY A 1 355 ? 13.054 -7.244 -27.038 1.00 70.25 355 GLY A N 1
ATOM 2581 C CA . GLY A 1 355 ? 12.001 -7.654 -26.099 1.00 70.25 355 GLY A CA 1
ATOM 2582 C C . GLY A 1 355 ? 10.572 -7.561 -26.644 1.00 70.25 355 GLY A C 1
ATOM 2583 O O . GLY A 1 355 ? 9.766 -8.473 -26.477 1.00 70.25 355 GLY A O 1
ATOM 2584 N N . ARG A 1 356 ? 10.228 -6.465 -27.330 1.00 70.81 356 ARG A N 1
ATOM 2585 C CA . ARG A 1 356 ? 8.969 -6.350 -28.093 1.00 70.81 356 ARG A CA 1
ATOM 2586 C C . ARG A 1 356 ? 9.139 -6.711 -29.565 1.00 70.81 356 ARG A C 1
ATOM 2588 O O . ARG A 1 356 ? 8.178 -7.157 -30.193 1.00 70.81 356 ARG A O 1
ATOM 2595 N N . SER A 1 357 ? 10.338 -6.518 -30.104 1.00 80.81 357 SER A N 1
ATOM 2596 C CA . SER A 1 357 ? 10.653 -6.737 -31.511 1.00 80.81 357 SER A CA 1
ATOM 2597 C C . SER A 1 357 ? 11.968 -7.475 -31.703 1.00 80.81 357 SER A C 1
ATOM 2599 O O . SER A 1 357 ? 12.941 -7.219 -30.998 1.00 80.81 357 SER A O 1
ATOM 2601 N N . VAL A 1 358 ? 12.000 -8.338 -32.715 1.00 84.06 358 VAL A N 1
ATOM 2602 C CA . VAL A 1 358 ? 13.208 -9.015 -33.192 1.00 84.06 358 VAL A CA 1
ATOM 2603 C C . VAL A 1 358 ? 13.677 -8.321 -34.472 1.00 84.06 358 VAL A C 1
ATOM 2605 O O . VAL A 1 358 ? 12.864 -7.974 -35.334 1.00 84.06 358 VAL A O 1
ATOM 2608 N N . VAL A 1 359 ? 14.985 -8.104 -34.595 1.00 85.06 359 VAL A N 1
ATOM 2609 C CA . VAL A 1 359 ? 15.620 -7.344 -35.684 1.00 85.06 359 VAL A CA 1
ATOM 2610 C C . VAL A 1 359 ? 16.664 -8.212 -36.388 1.00 85.06 359 VAL A C 1
ATOM 2612 O O . VAL A 1 359 ? 17.340 -9.008 -35.736 1.00 85.06 359 VAL A O 1
ATOM 2615 N N . GLY A 1 360 ? 16.790 -8.076 -37.711 1.00 85.00 360 GLY A N 1
ATOM 2616 C CA . GLY A 1 360 ? 17.765 -8.809 -38.524 1.00 85.00 360 GLY A CA 1
ATOM 2617 C C . GLY A 1 360 ? 18.710 -7.880 -39.279 1.00 85.00 360 GLY A C 1
ATOM 2618 O O . GLY A 1 360 ? 18.279 -7.190 -40.207 1.00 85.00 360 GLY A O 1
ATOM 2619 N N . ASP A 1 361 ? 19.996 -7.920 -38.928 1.00 82.00 361 ASP A N 1
ATOM 2620 C CA . ASP A 1 361 ? 21.046 -7.035 -39.448 1.00 82.00 361 ASP A CA 1
ATOM 2621 C C . ASP A 1 361 ? 22.094 -7.797 -40.273 1.00 82.00 361 ASP A C 1
ATOM 2623 O O . ASP A 1 361 ? 22.538 -8.882 -39.909 1.00 82.00 361 ASP A O 1
ATOM 2627 N N . GLU A 1 362 ? 22.547 -7.209 -41.378 1.00 78.50 362 GLU A N 1
ATOM 2628 C CA . GLU A 1 362 ? 23.550 -7.776 -42.287 1.00 78.50 362 GLU A CA 1
ATOM 2629 C C . GLU A 1 362 ? 24.947 -7.851 -41.625 1.00 78.50 362 GLU A C 1
ATOM 2631 O O . GLU A 1 362 ? 25.627 -6.838 -41.451 1.00 78.50 362 GLU A O 1
ATOM 2636 N N . LEU A 1 363 ? 25.432 -9.064 -41.316 1.00 72.12 363 LEU A N 1
ATOM 2637 C CA . LEU A 1 363 ? 26.705 -9.350 -40.614 1.00 72.12 363 LEU A CA 1
ATOM 2638 C C . LEU A 1 363 ? 27.960 -8.834 -41.363 1.00 72.12 363 LEU A C 1
ATOM 2640 O O . LEU A 1 363 ? 29.069 -8.803 -40.819 1.00 72.12 363 LEU A O 1
ATOM 2644 N N . ALA A 1 364 ? 27.810 -8.433 -42.625 1.00 69.75 364 ALA A N 1
ATOM 2645 C CA . ALA A 1 364 ? 28.857 -7.802 -43.422 1.00 69.75 364 ALA A CA 1
ATOM 2646 C C . ALA A 1 364 ? 28.937 -6.270 -43.264 1.00 69.75 364 ALA A C 1
ATOM 2648 O O . ALA A 1 364 ? 29.997 -5.709 -43.540 1.00 69.75 364 ALA A O 1
ATOM 2649 N N . THR A 1 365 ? 27.859 -5.595 -42.850 1.00 71.06 365 THR A N 1
ATOM 2650 C CA . THR A 1 365 ? 27.726 -4.126 -42.959 1.00 71.06 365 THR A CA 1
ATOM 2651 C C . THR A 1 365 ? 27.116 -3.435 -41.735 1.00 71.06 365 THR A C 1
ATOM 2653 O O . THR A 1 365 ? 27.245 -2.219 -41.626 1.00 71.06 365 THR A O 1
ATOM 2656 N N . GLY A 1 366 ? 26.430 -4.167 -40.849 1.00 70.12 366 GLY A N 1
ATOM 2657 C CA . GLY A 1 366 ? 25.626 -3.592 -39.763 1.00 70.12 366 GLY A CA 1
ATOM 2658 C C . GLY A 1 366 ? 24.309 -2.967 -40.239 1.00 70.12 366 GLY A C 1
ATOM 2659 O O . GLY A 1 366 ? 23.666 -2.228 -39.501 1.00 70.12 366 GLY A O 1
ATOM 2660 N N . ARG A 1 367 ? 23.906 -3.215 -41.492 1.00 79.75 367 ARG A N 1
ATOM 2661 C CA . ARG A 1 367 ? 22.673 -2.672 -42.066 1.00 79.75 367 ARG A CA 1
ATOM 2662 C C . ARG A 1 367 ? 21.479 -3.549 -41.705 1.00 79.75 367 ARG A C 1
ATOM 2664 O O . ARG A 1 367 ? 21.390 -4.687 -42.164 1.00 79.75 367 ARG A O 1
ATOM 2671 N N . GLN A 1 368 ? 20.523 -2.976 -40.986 1.00 84.00 368 GLN A N 1
ATOM 2672 C CA . GLN A 1 368 ? 19.217 -3.584 -40.755 1.00 84.00 368 GLN A CA 1
ATOM 2673 C C . GLN A 1 368 ? 18.522 -3.953 -42.076 1.00 84.00 368 GLN A C 1
ATOM 2675 O O . GLN A 1 368 ? 18.389 -3.122 -42.983 1.00 84.00 368 GLN A O 1
ATOM 2680 N N . LEU A 1 369 ? 18.083 -5.210 -42.186 1.00 83.00 369 LEU A N 1
ATOM 2681 C CA . LEU A 1 369 ? 17.273 -5.713 -43.299 1.00 83.00 369 LEU A CA 1
ATOM 2682 C C . LEU A 1 369 ? 15.779 -5.647 -42.973 1.00 83.00 369 LEU A C 1
ATOM 2684 O O . LEU A 1 369 ? 14.986 -5.243 -43.822 1.00 83.00 369 LEU A O 1
ATOM 2688 N N . TRP A 1 370 ? 15.406 -6.029 -41.750 1.00 88.06 370 TRP A N 1
ATOM 2689 C CA . TRP A 1 370 ? 14.021 -6.083 -41.281 1.00 88.06 370 TRP A CA 1
ATOM 2690 C C . TRP A 1 370 ? 13.930 -5.917 -39.756 1.00 88.06 370 TRP A C 1
ATOM 2692 O O . TRP A 1 370 ? 14.917 -6.035 -39.035 1.00 88.06 370 TRP A O 1
ATOM 2702 N N . SER A 1 371 ? 12.730 -5.610 -39.264 1.00 87.88 371 SER A N 1
ATOM 2703 C CA . SER A 1 371 ? 12.352 -5.647 -37.845 1.00 87.88 371 SER A CA 1
ATOM 2704 C C . SER A 1 371 ? 10.891 -6.081 -37.746 1.00 87.88 371 SER A C 1
ATOM 2706 O O . SER A 1 371 ? 10.090 -5.737 -38.619 1.00 87.88 371 SER A O 1
ATOM 2708 N N . ALA A 1 372 ? 10.563 -6.858 -36.717 1.00 85.06 372 ALA A N 1
ATOM 2709 C CA . ALA A 1 372 ? 9.249 -7.450 -36.519 1.00 85.06 372 ALA A CA 1
ATOM 2710 C C . ALA A 1 372 ? 8.823 -7.344 -35.052 1.00 85.06 372 ALA A C 1
ATOM 2712 O O . ALA A 1 372 ? 9.527 -7.839 -34.175 1.00 85.06 372 ALA A O 1
ATOM 2713 N N . GLU A 1 373 ? 7.660 -6.749 -34.772 1.00 86.75 373 GLU A N 1
ATOM 2714 C CA . GLU A 1 373 ? 7.034 -6.838 -33.446 1.00 86.75 373 GLU A CA 1
ATOM 2715 C C . GLU A 1 373 ? 6.465 -8.249 -33.244 1.00 86.75 373 GLU A C 1
ATOM 2717 O O . GLU A 1 373 ? 5.507 -8.647 -33.909 1.00 86.75 373 GLU A O 1
ATOM 2722 N N . THR A 1 374 ? 7.080 -9.017 -32.342 1.00 82.06 374 THR A N 1
ATOM 2723 C CA . THR A 1 374 ? 6.738 -10.424 -32.073 1.00 82.06 374 THR A CA 1
ATOM 2724 C C . THR A 1 374 ? 6.138 -10.614 -30.684 1.00 82.06 374 THR A C 1
ATOM 2726 O O . THR A 1 374 ? 5.203 -11.399 -30.534 1.00 82.06 374 THR A O 1
ATOM 2729 N N . GLY A 1 375 ? 6.683 -9.923 -29.674 1.00 79.62 375 GLY A N 1
ATOM 2730 C CA . GLY A 1 375 ? 6.433 -10.215 -28.258 1.00 79.62 375 GLY A CA 1
ATOM 2731 C C . GLY A 1 375 ? 6.791 -11.652 -27.851 1.00 79.62 375 GLY A C 1
ATOM 2732 O O . GLY A 1 375 ? 6.140 -12.196 -26.962 1.00 79.62 375 GLY A O 1
ATOM 2733 N N . LEU A 1 376 ? 7.743 -12.282 -28.552 1.00 84.75 376 LEU A N 1
ATOM 2734 C CA . LEU A 1 376 ? 8.199 -13.662 -28.350 1.00 84.75 376 LEU A CA 1
ATOM 2735 C C . LEU A 1 376 ? 9.713 -13.751 -28.569 1.00 84.75 376 LEU A C 1
ATOM 2737 O O . LEU A 1 376 ? 10.217 -13.225 -29.569 1.00 84.75 376 LEU A O 1
ATOM 2741 N N . ASP A 1 377 ? 10.382 -14.488 -27.688 1.00 85.88 377 ASP A N 1
ATOM 2742 C CA . ASP A 1 377 ? 11.834 -14.595 -27.587 1.00 85.88 377 ASP A CA 1
ATOM 2743 C C . ASP A 1 377 ? 12.398 -15.524 -28.690 1.00 85.88 377 ASP A C 1
ATOM 2745 O O . ASP A 1 377 ? 11.837 -16.597 -28.949 1.00 85.88 377 ASP A O 1
ATOM 2749 N N . PRO A 1 378 ? 13.506 -15.166 -29.360 1.00 83.81 378 PRO A N 1
ATOM 2750 C CA . PRO A 1 378 ? 14.142 -15.986 -30.395 1.00 83.81 378 PRO A CA 1
ATOM 2751 C C . PRO A 1 378 ? 14.911 -17.196 -29.829 1.00 83.81 378 PRO A C 1
ATOM 2753 O O . PRO A 1 378 ? 15.891 -17.041 -29.106 1.00 83.81 378 PRO A O 1
ATOM 2756 N N . VAL A 1 379 ? 14.516 -18.416 -30.222 1.00 81.94 379 VAL A N 1
ATOM 2757 C CA . VAL A 1 379 ? 15.020 -19.680 -29.639 1.00 81.94 379 VAL A CA 1
ATOM 2758 C C . VAL A 1 379 ? 16.111 -20.350 -30.487 1.00 81.94 379 VAL A C 1
ATOM 2760 O O . VAL A 1 379 ? 17.189 -20.674 -29.984 1.00 81.94 379 VAL A O 1
ATOM 2763 N N . LEU A 1 380 ? 15.825 -20.630 -31.765 1.00 79.38 380 LEU A N 1
ATOM 2764 C CA . LEU A 1 380 ? 16.705 -21.414 -32.647 1.00 79.38 380 LEU A CA 1
ATOM 2765 C C . LEU A 1 380 ? 16.448 -21.119 -34.136 1.00 79.38 380 LEU A C 1
ATOM 2767 O O . LEU A 1 380 ? 15.311 -20.850 -34.530 1.00 79.38 380 LEU A O 1
ATOM 2771 N N . THR A 1 381 ? 17.493 -21.219 -34.963 1.00 78.81 381 THR A N 1
ATOM 2772 C CA . THR A 1 381 ? 17.451 -20.934 -36.410 1.00 78.81 381 THR A CA 1
ATOM 2773 C C . THR A 1 381 ? 17.635 -22.198 -37.260 1.00 78.81 381 THR A C 1
ATOM 2775 O O . THR A 1 381 ? 18.671 -22.871 -37.197 1.00 78.81 381 THR A O 1
ATOM 2778 N N . VAL A 1 382 ? 16.656 -22.475 -38.128 1.00 76.38 382 VAL A N 1
ATOM 2779 C CA . VAL A 1 382 ? 16.613 -23.623 -39.051 1.00 76.38 382 VAL A CA 1
ATOM 2780 C C . VAL A 1 382 ? 16.520 -23.131 -40.493 1.00 76.38 382 VAL A C 1
ATOM 2782 O O . VAL A 1 382 ? 15.529 -22.520 -40.861 1.00 76.38 382 VAL A O 1
ATOM 2785 N N . ASP A 1 383 ? 17.509 -23.430 -41.338 1.00 76.25 383 ASP A N 1
ATOM 2786 C CA . ASP A 1 383 ? 17.562 -22.969 -42.737 1.00 76.25 383 ASP A CA 1
ATOM 2787 C C . ASP A 1 383 ? 17.342 -21.439 -42.879 1.00 76.25 383 ASP A C 1
ATOM 2789 O O . ASP A 1 383 ? 18.309 -20.694 -42.695 1.00 76.25 383 ASP A O 1
ATOM 2793 N N . ARG A 1 384 ? 16.133 -20.940 -43.179 1.00 79.06 384 ARG A N 1
ATOM 2794 C CA . ARG A 1 384 ? 15.806 -19.493 -43.178 1.00 79.06 384 ARG A CA 1
ATOM 2795 C C . ARG A 1 384 ? 14.627 -19.142 -42.265 1.00 79.06 384 ARG A C 1
ATOM 2797 O O . ARG A 1 384 ? 13.987 -18.108 -42.427 1.00 79.06 384 ARG A O 1
ATOM 2804 N N . GLU A 1 385 ? 14.367 -19.991 -41.284 1.00 86.44 385 GLU A N 1
ATOM 2805 C CA . GLU A 1 385 ? 13.248 -19.902 -40.360 1.00 86.44 385 GLU A CA 1
ATOM 2806 C C . GLU A 1 385 ? 13.754 -19.771 -38.917 1.00 86.44 385 GLU A C 1
ATOM 2808 O O . GLU A 1 385 ? 14.516 -20.609 -38.428 1.00 86.44 385 GLU A O 1
ATOM 2813 N N . LEU A 1 386 ? 13.322 -18.715 -38.231 1.00 87.75 386 LEU A N 1
ATOM 2814 C CA . LEU A 1 386 ? 13.617 -18.444 -36.827 1.00 87.75 386 LEU A CA 1
ATOM 2815 C C . LEU A 1 386 ? 12.430 -18.868 -35.964 1.00 87.75 386 LEU A C 1
ATOM 2817 O O . LEU A 1 386 ? 11.338 -18.324 -36.119 1.00 87.75 386 LEU A O 1
ATOM 2821 N N . VAL A 1 387 ? 12.635 -19.810 -35.044 1.00 88.50 387 VAL A N 1
ATOM 2822 C CA . VAL A 1 387 ? 11.611 -20.204 -34.066 1.00 88.50 387 VAL A CA 1
ATOM 2823 C C . VAL A 1 387 ? 11.602 -19.208 -32.908 1.00 88.50 387 VAL A C 1
ATOM 2825 O O . VAL A 1 387 ? 12.655 -18.876 -32.361 1.00 88.50 387 VAL A O 1
ATOM 2828 N N . LEU A 1 388 ? 10.406 -18.772 -32.524 1.00 89.94 388 LEU A N 1
ATOM 2829 C CA . LEU A 1 388 ? 10.135 -17.836 -31.434 1.00 89.94 388 LEU A CA 1
ATOM 2830 C C . LEU A 1 388 ? 9.273 -18.517 -30.361 1.00 89.94 388 LEU A C 1
ATOM 2832 O O . LEU A 1 388 ? 8.380 -19.293 -30.717 1.00 89.94 388 LEU A O 1
ATOM 2836 N N . ALA A 1 389 ? 9.466 -18.208 -29.079 1.00 88.44 389 ALA A N 1
ATOM 2837 C CA . ALA A 1 389 ? 8.609 -18.692 -27.993 1.00 88.44 389 ALA A CA 1
ATOM 2838 C C . ALA A 1 389 ? 8.487 -17.682 -26.840 1.00 88.44 389 ALA A C 1
ATOM 2840 O O . ALA A 1 389 ? 9.381 -16.881 -26.618 1.00 88.44 389 ALA A O 1
ATOM 2841 N N . GLY A 1 390 ? 7.382 -17.723 -26.097 1.00 84.56 390 GLY A N 1
ATOM 2842 C CA . GLY A 1 390 ? 7.161 -16.855 -24.938 1.00 84.56 390 GLY A CA 1
ATOM 2843 C C . GLY A 1 390 ? 5.818 -17.138 -24.266 1.00 84.56 390 GLY A C 1
ATOM 2844 O O . GLY A 1 390 ? 4.779 -17.189 -24.927 1.00 84.56 390 GLY A O 1
ATOM 2845 N N . GLY A 1 391 ? 5.821 -17.362 -22.950 1.00 83.62 391 GLY A N 1
ATOM 2846 C CA . GLY A 1 391 ? 4.622 -17.774 -22.207 1.00 83.62 391 GLY A CA 1
ATOM 2847 C C . GLY A 1 391 ? 3.989 -19.058 -22.786 1.00 83.62 391 GLY A C 1
ATOM 2848 O O . GLY A 1 391 ? 4.694 -20.054 -22.957 1.00 83.62 391 GLY A O 1
ATOM 2849 N N . PRO A 1 392 ? 2.681 -19.071 -23.115 1.00 88.00 392 PRO A N 1
ATOM 2850 C CA . PRO A 1 392 ? 2.026 -20.202 -23.778 1.00 88.00 392 PRO A CA 1
ATOM 2851 C C . PRO A 1 392 ? 2.197 -20.209 -25.309 1.00 88.00 392 PRO A C 1
ATOM 2853 O O . PRO A 1 392 ? 1.505 -20.964 -25.989 1.00 88.00 392 PRO A O 1
ATOM 2856 N N . ARG A 1 393 ? 3.028 -19.337 -25.898 1.00 89.88 393 ARG A N 1
ATOM 2857 C CA . ARG A 1 393 ? 3.065 -19.108 -27.353 1.00 89.88 393 ARG A CA 1
ATOM 2858 C C . ARG A 1 393 ? 4.358 -19.570 -28.004 1.00 89.88 393 ARG A C 1
ATOM 2860 O O . ARG A 1 393 ? 5.444 -19.338 -27.486 1.00 89.88 393 ARG A O 1
ATOM 2867 N N . VAL A 1 394 ? 4.222 -20.146 -29.196 1.00 91.19 394 VAL A N 1
ATOM 2868 C CA . VAL A 1 394 ? 5.323 -20.470 -30.113 1.00 91.19 394 VAL A CA 1
ATOM 2869 C C . VAL A 1 394 ? 5.003 -19.930 -31.510 1.00 91.19 394 VAL A C 1
ATOM 2871 O O . VAL A 1 394 ? 3.836 -19.782 -31.886 1.00 91.19 394 VAL A O 1
ATOM 2874 N N . GLY A 1 395 ? 6.021 -19.599 -32.293 1.00 91.38 395 GLY A N 1
ATOM 2875 C CA . GLY A 1 395 ? 5.861 -19.097 -33.655 1.00 91.38 395 GLY A CA 1
ATOM 2876 C C . GLY A 1 395 ? 7.123 -19.245 -34.491 1.00 91.38 395 GLY A C 1
ATOM 2877 O O . GLY A 1 395 ? 8.153 -19.711 -34.004 1.00 91.38 395 GLY A O 1
ATOM 2878 N N . VAL A 1 396 ? 7.033 -18.848 -35.757 1.00 92.06 396 VAL A N 1
ATOM 2879 C CA . VAL A 1 396 ? 8.156 -18.844 -36.701 1.00 92.06 396 VAL A CA 1
ATOM 2880 C C . VAL A 1 396 ? 8.158 -17.555 -37.515 1.00 92.06 396 VAL A C 1
ATOM 2882 O O . VAL A 1 396 ? 7.109 -17.103 -37.976 1.00 92.06 396 VAL A O 1
ATOM 2885 N N . LEU A 1 397 ? 9.348 -16.994 -37.716 1.00 90.31 397 LEU A N 1
ATOM 2886 C CA . LEU A 1 397 ? 9.634 -15.821 -38.539 1.00 90.31 397 LEU A CA 1
ATOM 2887 C C . LEU A 1 397 ? 10.556 -16.198 -39.711 1.00 90.31 397 LEU A C 1
ATOM 2889 O O . LEU A 1 397 ? 11.466 -17.013 -39.564 1.00 90.31 397 LEU A O 1
ATOM 2893 N N . ASP A 1 398 ? 10.314 -15.606 -40.878 1.00 87.62 398 ASP A N 1
ATOM 2894 C CA . ASP A 1 398 ? 11.135 -15.748 -42.083 1.00 87.62 398 ASP A CA 1
ATOM 2895 C C . ASP A 1 398 ? 12.323 -14.769 -42.043 1.00 87.62 398 ASP A C 1
ATOM 2897 O O . ASP A 1 398 ? 12.141 -13.556 -41.934 1.00 87.62 398 ASP A O 1
ATOM 2901 N N . LEU A 1 399 ? 13.549 -15.292 -42.124 1.00 83.81 399 LEU A N 1
ATOM 2902 C CA . LEU A 1 399 ? 14.788 -14.520 -41.961 1.00 83.81 399 LEU A CA 1
ATOM 2903 C C . LEU A 1 399 ? 15.199 -13.707 -43.202 1.00 83.81 399 LEU A C 1
ATOM 2905 O O . LEU A 1 399 ? 16.076 -12.852 -43.084 1.00 83.81 399 LEU A O 1
ATOM 2909 N N . ASP A 1 400 ? 14.592 -13.933 -44.373 1.00 82.06 400 ASP A N 1
ATOM 2910 C CA . ASP A 1 400 ? 14.815 -13.086 -45.557 1.00 82.06 400 ASP A CA 1
ATOM 2911 C C . ASP A 1 400 ? 13.977 -11.794 -45.492 1.00 82.06 400 ASP A C 1
ATOM 2913 O O . ASP A 1 400 ? 14.379 -10.763 -46.035 1.00 82.06 400 ASP A O 1
ATOM 2917 N N . THR A 1 401 ? 12.802 -11.848 -44.855 1.00 82.88 401 THR A N 1
ATOM 2918 C CA . THR A 1 401 ? 11.767 -10.798 -44.931 1.00 82.88 401 THR A CA 1
ATOM 2919 C C . THR A 1 401 ? 11.372 -10.175 -43.593 1.00 82.88 401 THR A C 1
ATOM 2921 O O . THR A 1 401 ? 10.765 -9.104 -43.590 1.00 82.88 401 THR A O 1
ATOM 2924 N N . GLY A 1 402 ? 11.659 -10.833 -42.467 1.00 84.75 402 GLY A N 1
ATOM 2925 C CA . GLY A 1 402 ? 11.153 -10.463 -41.143 1.00 84.75 402 GLY A CA 1
ATOM 2926 C C . GLY A 1 402 ? 9.671 -10.784 -40.922 1.00 84.75 402 GLY A C 1
ATOM 2927 O O . GLY A 1 402 ? 9.112 -10.424 -39.889 1.00 84.75 402 GLY A O 1
ATOM 2928 N N . ALA A 1 403 ? 8.995 -11.441 -41.868 1.00 87.31 403 ALA A N 1
ATOM 2929 C CA . ALA A 1 403 ? 7.580 -11.757 -41.723 1.00 87.31 403 ALA A CA 1
ATOM 2930 C C . ALA A 1 403 ? 7.368 -12.904 -40.721 1.00 87.31 403 ALA A C 1
ATOM 2932 O O . ALA A 1 403 ? 7.944 -13.983 -40.867 1.00 87.31 403 ALA A O 1
ATOM 2933 N N . VAL A 1 404 ? 6.483 -12.712 -39.738 1.00 89.19 404 VAL A N 1
ATOM 2934 C CA . VAL A 1 404 ? 5.978 -13.818 -38.909 1.00 89.19 404 VAL A CA 1
ATOM 2935 C C . VAL A 1 404 ? 5.146 -14.742 -39.801 1.00 89.19 404 VAL A C 1
ATOM 2937 O O . VAL A 1 404 ? 4.065 -14.372 -40.258 1.00 89.19 404 VAL A O 1
ATOM 2940 N N . VAL A 1 405 ? 5.664 -15.943 -40.056 1.00 88.62 405 VAL A N 1
ATOM 2941 C CA . VAL A 1 405 ? 5.035 -16.972 -40.897 1.00 88.62 405 VAL A CA 1
ATOM 2942 C C . VAL A 1 405 ? 3.795 -17.528 -40.199 1.00 88.62 405 VAL A C 1
ATOM 2944 O O . VAL A 1 405 ? 2.751 -17.707 -40.823 1.00 88.62 405 VAL A O 1
ATOM 2947 N N . TRP A 1 406 ? 3.904 -17.777 -38.890 1.00 92.81 406 TRP A N 1
ATOM 2948 C CA . TRP A 1 406 ? 2.798 -18.172 -38.019 1.00 92.81 406 TRP A CA 1
ATOM 2949 C C . TRP A 1 406 ? 3.148 -17.947 -36.538 1.00 92.81 406 TRP A C 1
ATOM 2951 O O . TRP A 1 406 ? 4.314 -17.939 -36.150 1.00 92.81 406 TRP A O 1
ATOM 2961 N N . SER A 1 407 ? 2.130 -17.790 -35.690 1.00 91.12 407 SER A N 1
ATOM 2962 C CA . SER A 1 407 ? 2.248 -17.756 -34.224 1.00 91.12 407 SER A CA 1
ATOM 2963 C C . SER A 1 407 ? 0.990 -18.370 -33.611 1.00 91.12 407 SER A C 1
ATOM 2965 O O . SER A 1 407 ? -0.112 -18.136 -34.113 1.00 91.12 407 SER A O 1
ATOM 2967 N N . ARG A 1 408 ? 1.144 -19.194 -32.570 1.00 87.56 408 ARG A N 1
ATOM 2968 C CA . ARG A 1 408 ? 0.064 -19.980 -31.959 1.00 87.56 408 ARG A CA 1
ATOM 2969 C C . ARG A 1 408 ? 0.260 -20.157 -30.455 1.00 87.56 408 ARG A C 1
ATOM 2971 O O . ARG A 1 408 ? 1.386 -20.192 -29.972 1.00 87.56 408 ARG A O 1
ATOM 2978 N N . GLU A 1 409 ? -0.852 -20.323 -29.749 1.00 88.38 409 GLU A N 1
ATOM 2979 C CA . GLU A 1 409 ? -0.897 -20.754 -28.347 1.00 88.38 409 GLU A CA 1
ATOM 2980 C C . GLU A 1 409 ? -0.868 -22.289 -28.258 1.00 88.38 409 GLU A C 1
ATOM 2982 O O . GLU A 1 409 ? -1.404 -22.981 -29.134 1.00 88.38 409 GLU A O 1
ATOM 2987 N N . VAL A 1 410 ? -0.195 -22.799 -27.223 1.00 82.56 410 VAL A N 1
ATOM 2988 C CA . VAL A 1 410 ? 0.121 -24.213 -26.993 1.00 82.56 410 VAL A CA 1
ATOM 2989 C C . VAL A 1 410 ? 0.008 -24.511 -25.495 1.00 82.56 410 VAL A C 1
ATOM 2991 O O . VAL A 1 410 ? 0.875 -24.135 -24.708 1.00 82.56 410 VAL A O 1
ATOM 2994 N N . GLY A 1 411 ? -1.070 -25.193 -25.101 1.00 77.94 411 GLY A N 1
ATOM 2995 C CA . GLY A 1 411 ? -1.340 -25.515 -23.698 1.00 77.94 411 GLY A CA 1
ATOM 2996 C C . GLY A 1 411 ? -1.580 -24.289 -22.801 1.00 77.94 411 GLY A C 1
ATOM 2997 O O . GLY A 1 411 ? -2.009 -23.234 -23.262 1.00 77.94 411 GLY A O 1
ATOM 2998 N N . GLU A 1 412 ? -1.320 -24.457 -21.504 1.00 79.94 412 GLU A N 1
ATOM 2999 C CA . GLU A 1 412 ? -1.306 -23.394 -20.486 1.00 79.94 412 GLU A CA 1
ATOM 3000 C C . GLU A 1 412 ? 0.060 -22.683 -20.416 1.00 79.94 412 GLU A C 1
ATOM 3002 O O . GLU A 1 412 ? 0.129 -21.484 -20.152 1.00 79.94 412 GLU A O 1
ATOM 3007 N N . ALA A 1 413 ? 1.150 -23.415 -20.671 1.00 80.56 413 ALA A N 1
ATOM 3008 C CA . ALA A 1 413 ? 2.519 -22.903 -20.701 1.00 80.56 413 ALA A CA 1
ATOM 3009 C C . ALA A 1 413 ? 3.448 -23.842 -21.487 1.00 80.56 413 ALA A C 1
ATOM 3011 O O . ALA A 1 413 ? 3.247 -25.060 -21.496 1.00 80.56 413 ALA A O 1
ATOM 3012 N N . ILE A 1 414 ? 4.509 -23.283 -22.076 1.00 81.50 414 ILE A N 1
ATOM 3013 C CA . ILE A 1 414 ? 5.649 -24.047 -22.601 1.00 81.50 414 ILE A CA 1
ATOM 3014 C C . ILE A 1 414 ? 6.606 -24.384 -21.445 1.00 81.50 414 ILE A C 1
ATOM 3016 O O . ILE A 1 414 ? 6.844 -23.557 -20.564 1.00 81.50 414 ILE A O 1
ATOM 3020 N N . VAL A 1 415 ? 7.153 -25.603 -21.439 1.00 72.19 415 VAL A N 1
ATOM 3021 C CA . VAL A 1 415 ? 8.063 -26.113 -20.401 1.00 72.19 415 VAL A CA 1
ATOM 3022 C C . VAL A 1 415 ? 9.378 -26.541 -21.055 1.00 72.19 415 VAL A C 1
ATOM 3024 O O . VAL A 1 415 ? 9.393 -27.436 -21.895 1.00 72.19 415 VAL A O 1
ATOM 3027 N N . GLY A 1 416 ? 10.490 -25.914 -20.666 1.00 71.31 416 GLY A N 1
ATOM 3028 C CA . GLY A 1 416 ? 11.779 -26.069 -21.354 1.00 71.31 416 GLY A CA 1
ATOM 3029 C C . GLY A 1 416 ? 11.857 -25.260 -22.659 1.00 71.31 416 GLY A C 1
ATOM 3030 O O . GLY A 1 416 ? 10.953 -24.491 -22.986 1.00 71.31 416 GLY A O 1
ATOM 3031 N N . ARG A 1 417 ? 12.959 -25.402 -23.407 1.00 77.00 417 ARG A N 1
ATOM 3032 C CA . ARG A 1 417 ? 13.160 -24.715 -24.698 1.00 77.00 417 ARG A CA 1
ATOM 3033 C C . ARG A 1 417 ? 12.665 -25.599 -25.866 1.00 77.00 417 ARG A C 1
ATOM 3035 O O . ARG A 1 417 ? 12.980 -26.790 -25.876 1.00 77.00 417 ARG A O 1
ATOM 3042 N N . PRO A 1 418 ? 11.919 -25.059 -26.854 1.00 85.38 418 PRO A N 1
ATOM 3043 C CA . PRO A 1 418 ? 11.527 -25.802 -28.055 1.00 85.38 418 PRO A CA 1
ATOM 3044 C C . PRO A 1 418 ? 12.705 -26.390 -28.847 1.00 85.38 418 PRO A C 1
ATOM 3046 O O . PRO A 1 418 ? 13.819 -25.869 -28.823 1.00 85.38 418 PRO A O 1
ATOM 3049 N N . LEU A 1 419 ? 12.423 -27.453 -29.601 1.00 83.56 419 LEU A N 1
ATOM 3050 C CA . LEU A 1 419 ? 13.345 -28.160 -30.492 1.00 83.56 419 LEU A CA 1
ATOM 3051 C C . LEU A 1 419 ? 12.871 -28.073 -31.953 1.00 83.56 419 LEU A C 1
ATOM 3053 O O . LEU A 1 419 ? 11.705 -27.777 -32.226 1.00 83.56 419 LEU A O 1
ATOM 3057 N N . SER A 1 420 ? 13.729 -28.435 -32.912 1.00 83.06 420 SER A N 1
ATOM 3058 C CA . SER A 1 420 ? 13.293 -28.688 -34.296 1.00 83.06 420 SER A CA 1
ATOM 3059 C C . SER A 1 420 ? 13.990 -29.886 -34.941 1.00 83.06 420 SER A C 1
ATOM 3061 O O . SER A 1 420 ? 15.145 -30.191 -34.657 1.00 83.06 420 SER A O 1
ATOM 3063 N N . ASP A 1 421 ? 13.287 -30.578 -35.839 1.00 75.44 421 ASP A N 1
ATOM 3064 C CA . ASP A 1 421 ? 13.820 -31.709 -36.610 1.00 75.44 421 ASP A CA 1
ATOM 3065 C C . ASP A 1 421 ? 14.262 -31.336 -38.046 1.00 75.44 421 ASP A C 1
ATOM 3067 O O . ASP A 1 421 ? 14.686 -32.198 -38.821 1.00 75.44 421 ASP A O 1
ATOM 3071 N N . GLY A 1 422 ? 14.149 -30.053 -38.421 1.00 76.00 422 GLY A N 1
ATOM 3072 C CA . GLY A 1 422 ? 14.376 -29.567 -39.787 1.00 76.00 422 GLY A CA 1
ATOM 3073 C C . GLY A 1 422 ? 13.133 -29.522 -40.690 1.00 76.00 422 GLY A C 1
ATOM 3074 O O . GLY A 1 422 ? 13.274 -29.245 -41.887 1.00 76.00 422 GLY A O 1
ATOM 3075 N N . ALA A 1 423 ? 11.946 -29.829 -40.162 1.00 80.75 423 ALA A N 1
ATOM 3076 C CA . ALA A 1 423 ? 10.641 -29.716 -40.826 1.00 80.75 423 ALA A CA 1
ATOM 3077 C C . ALA A 1 423 ? 9.484 -29.384 -39.854 1.00 80.75 423 ALA A C 1
ATOM 3079 O O . ALA A 1 423 ? 8.477 -28.807 -40.269 1.00 80.75 423 ALA A O 1
ATOM 3080 N N . LEU A 1 424 ? 9.632 -29.723 -38.573 1.00 85.69 424 LEU A N 1
ATOM 3081 C CA . LEU A 1 424 ? 8.703 -29.493 -37.472 1.00 85.69 424 LEU A CA 1
ATOM 3082 C C . LEU A 1 424 ? 9.373 -28.649 -36.375 1.00 85.69 424 LEU A C 1
ATOM 3084 O O . LEU A 1 424 ? 10.567 -28.808 -36.109 1.00 85.69 424 LEU A O 1
ATOM 3088 N N . VAL A 1 425 ? 8.594 -27.813 -35.693 1.00 88.00 425 VAL A N 1
ATOM 3089 C CA . VAL A 1 425 ? 8.898 -27.306 -34.346 1.00 88.00 425 VAL A CA 1
ATOM 3090 C C . VAL A 1 425 ? 8.264 -28.272 -33.351 1.00 88.00 425 VAL A C 1
ATOM 3092 O O . VAL A 1 425 ? 7.080 -28.580 -33.478 1.00 88.00 425 VAL A O 1
ATOM 3095 N N . VAL A 1 426 ? 9.036 -28.761 -32.383 1.00 86.94 426 VAL A N 1
ATOM 3096 C CA . VAL A 1 426 ? 8.586 -29.689 -31.336 1.00 86.94 426 VAL A CA 1
ATOM 3097 C C . VAL A 1 426 ? 8.731 -28.998 -29.987 1.00 86.94 426 VAL A C 1
ATOM 3099 O O . VAL A 1 426 ? 9.822 -28.562 -29.633 1.00 86.94 426 VAL A O 1
ATOM 3102 N N . THR A 1 427 ? 7.646 -28.909 -29.224 1.00 87.81 427 THR A N 1
ATOM 3103 C CA . THR A 1 427 ? 7.628 -28.246 -27.916 1.00 87.81 427 THR A CA 1
ATOM 3104 C C . THR A 1 427 ? 7.038 -29.158 -26.850 1.00 87.81 427 THR A C 1
ATOM 3106 O O . THR A 1 427 ? 6.128 -29.941 -27.122 1.00 87.81 427 THR A O 1
ATOM 3109 N N . LEU A 1 428 ? 7.556 -29.049 -25.630 1.00 84.56 428 LEU A N 1
ATOM 3110 C CA . LEU A 1 428 ? 6.935 -29.606 -24.434 1.00 84.56 428 LEU A CA 1
ATOM 3111 C C . LEU A 1 428 ? 6.027 -28.522 -23.839 1.00 84.56 428 LEU A C 1
ATOM 3113 O O . LEU A 1 428 ? 6.462 -27.389 -23.632 1.00 84.56 428 LEU A O 1
ATOM 3117 N N . ALA A 1 429 ? 4.761 -28.852 -23.608 1.00 83.56 429 ALA A N 1
ATOM 3118 C CA . ALA A 1 429 ? 3.761 -27.937 -23.074 1.00 83.56 429 ALA A CA 1
ATOM 3119 C C . ALA A 1 429 ? 2.920 -28.613 -21.987 1.00 83.56 429 ALA A C 1
ATOM 3121 O O . ALA A 1 429 ? 2.746 -29.835 -21.984 1.00 83.56 429 ALA A O 1
ATOM 3122 N N . THR A 1 430 ? 2.378 -27.811 -21.076 1.00 80.75 430 THR A N 1
ATOM 3123 C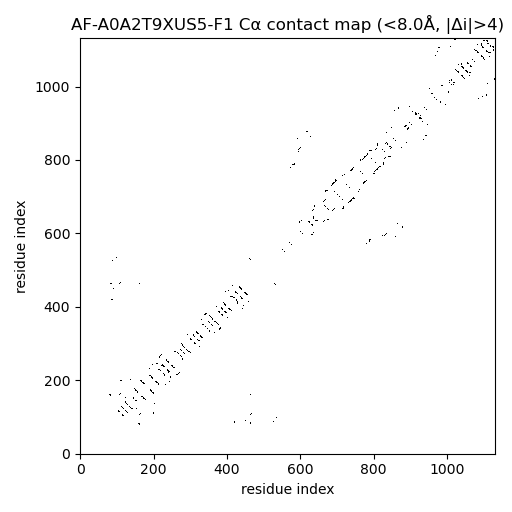 CA . THR A 1 430 ? 1.399 -28.254 -20.077 1.00 80.75 430 THR A CA 1
ATOM 3124 C C . THR A 1 430 ? 0.001 -28.168 -20.684 1.00 80.75 430 THR A C 1
ATOM 3126 O O . THR A 1 430 ? -0.420 -27.095 -21.113 1.00 80.75 430 THR A O 1
ATOM 3129 N N . ALA A 1 431 ? -0.731 -29.277 -20.742 1.00 73.50 431 ALA A N 1
ATOM 3130 C CA . ALA A 1 431 ? -2.134 -29.293 -21.144 1.00 73.50 431 ALA A CA 1
ATOM 3131 C C . ALA A 1 431 ? -3.031 -28.640 -20.072 1.00 73.50 431 ALA A C 1
ATOM 3133 O O . ALA A 1 431 ? -2.638 -28.500 -18.918 1.00 73.50 431 ALA A O 1
ATOM 3134 N N . LEU A 1 432 ? -4.271 -28.285 -20.433 1.00 70.25 432 LEU A N 1
ATOM 3135 C CA . LEU A 1 432 ? -5.233 -27.610 -19.537 1.00 70.25 432 LEU A CA 1
ATOM 3136 C C . LEU A 1 432 ? -5.687 -28.448 -18.318 1.00 70.25 432 LEU A C 1
ATOM 3138 O O . LEU A 1 432 ? -6.447 -27.954 -17.489 1.00 70.25 432 LEU A O 1
ATOM 3142 N N . ASP A 1 433 ? -5.267 -29.711 -18.218 1.00 71.25 433 ASP A N 1
ATOM 3143 C CA . ASP A 1 433 ? -5.469 -30.594 -17.061 1.00 71.25 433 ASP A CA 1
ATOM 3144 C C . ASP A 1 433 ? -4.200 -30.765 -16.195 1.00 71.25 433 ASP A C 1
ATOM 3146 O O . ASP A 1 433 ? -4.192 -31.552 -15.247 1.00 71.25 433 ASP A O 1
ATOM 3150 N N . GLY A 1 434 ? -3.128 -30.028 -16.509 1.00 67.88 434 GLY A N 1
ATOM 3151 C CA . GLY A 1 434 ? -1.831 -30.103 -15.839 1.00 67.88 434 GLY A CA 1
ATOM 3152 C C . GLY A 1 434 ? -0.912 -31.226 -16.337 1.00 67.88 434 GLY A C 1
ATOM 3153 O O . GLY A 1 434 ? 0.221 -31.321 -15.858 1.00 67.88 434 GLY A O 1
ATOM 3154 N N . SER A 1 435 ? -1.353 -32.069 -17.280 1.00 74.88 435 SER A N 1
ATOM 3155 C CA . SER A 1 435 ? -0.512 -33.132 -17.845 1.00 74.88 435 SER A CA 1
ATOM 3156 C C . SER A 1 435 ? 0.533 -32.580 -18.823 1.00 74.88 435 SER A C 1
ATOM 3158 O O . SER A 1 435 ? 0.319 -31.581 -19.512 1.00 74.88 435 SER A O 1
ATOM 3160 N N . ALA A 1 436 ? 1.701 -33.219 -18.889 1.00 79.88 436 ALA A N 1
ATOM 3161 C CA . ALA A 1 436 ? 2.760 -32.829 -19.818 1.00 79.88 436 ALA A CA 1
ATOM 3162 C C . ALA A 1 436 ? 2.502 -33.440 -21.206 1.00 79.88 436 ALA A C 1
ATOM 3164 O O . ALA A 1 436 ? 2.268 -34.643 -21.310 1.00 79.88 436 ALA A O 1
ATOM 3165 N N . GLN A 1 437 ? 2.609 -32.665 -22.287 1.00 83.81 437 GLN A N 1
ATOM 3166 C CA . GLN A 1 437 ? 2.480 -33.174 -23.657 1.00 83.81 437 GLN A CA 1
ATOM 3167 C C . GLN A 1 437 ? 3.554 -32.628 -24.604 1.00 83.81 437 GLN A C 1
ATOM 3169 O O . GLN A 1 437 ? 3.962 -31.472 -24.521 1.00 83.81 437 GLN A O 1
ATOM 3174 N N . LEU A 1 438 ? 4.014 -33.482 -25.521 1.00 84.75 438 LEU A N 1
ATOM 3175 C CA . LEU A 1 438 ? 4.866 -33.097 -26.645 1.00 84.75 438 LEU A CA 1
ATOM 3176 C C . LEU A 1 438 ? 3.998 -32.786 -27.860 1.00 84.75 438 LEU A C 1
ATOM 3178 O O . LEU A 1 438 ? 3.407 -33.700 -28.437 1.00 84.75 438 LEU A O 1
ATOM 3182 N N . GLU A 1 439 ? 3.973 -31.526 -28.278 1.00 86.94 439 GLU A N 1
ATOM 3183 C CA . GLU A 1 439 ? 3.273 -31.072 -29.480 1.00 86.94 439 GLU A CA 1
ATOM 3184 C C . GLU A 1 439 ? 4.259 -30.759 -30.607 1.00 86.94 439 GLU A C 1
ATOM 3186 O O . GLU A 1 439 ? 5.355 -30.245 -30.371 1.00 86.94 439 GLU A O 1
ATOM 3191 N N . ALA A 1 440 ? 3.864 -31.059 -31.846 1.00 87.69 440 ALA A N 1
ATOM 3192 C CA . ALA A 1 440 ? 4.642 -30.744 -33.036 1.00 87.69 440 ALA A CA 1
ATOM 3193 C C . ALA A 1 440 ? 3.830 -29.973 -34.077 1.00 87.69 440 ALA A C 1
ATOM 3195 O O . ALA A 1 440 ? 2.712 -30.361 -34.428 1.00 87.69 440 ALA A O 1
ATOM 3196 N N . PHE A 1 441 ? 4.440 -28.926 -34.626 1.00 89.56 441 PHE A N 1
ATOM 3197 C CA . PHE A 1 441 ? 3.863 -28.028 -35.626 1.00 89.56 441 PHE A CA 1
ATOM 3198 C C . PHE A 1 441 ? 4.761 -27.968 -36.860 1.00 89.56 441 PHE A C 1
ATOM 3200 O O . PHE A 1 441 ? 5.983 -27.983 -36.724 1.00 89.56 441 PHE A O 1
ATOM 3207 N N . GLY A 1 442 ? 4.194 -27.877 -38.063 1.00 87.88 442 GLY A N 1
ATOM 3208 C CA . GLY A 1 442 ? 4.986 -27.684 -39.278 1.00 87.88 442 GLY A CA 1
ATOM 3209 C C . GLY A 1 442 ? 5.753 -26.360 -39.244 1.00 87.88 442 GLY A C 1
ATOM 3210 O O . GLY A 1 442 ? 5.163 -25.295 -39.074 1.00 87.88 442 GLY A O 1
ATOM 3211 N N . LEU A 1 443 ? 7.077 -26.414 -39.427 1.00 86.75 443 LEU A N 1
ATOM 3212 C CA . LEU A 1 443 ? 7.977 -25.255 -39.323 1.00 86.75 443 LEU A CA 1
ATOM 3213 C C . LEU A 1 443 ? 7.542 -24.099 -40.242 1.00 86.75 443 LEU A C 1
ATOM 3215 O O . LEU A 1 443 ? 7.621 -22.939 -39.856 1.00 86.75 443 LEU A O 1
ATOM 3219 N N . ARG A 1 444 ? 7.020 -24.416 -41.433 1.00 85.50 444 ARG A N 1
ATOM 3220 C CA . ARG A 1 444 ? 6.649 -23.440 -42.474 1.00 85.50 444 ARG A CA 1
ATOM 3221 C C . ARG A 1 444 ? 5.159 -23.089 -42.545 1.00 85.50 444 ARG A C 1
ATOM 3223 O O . ARG A 1 444 ? 4.798 -22.247 -43.359 1.00 85.50 444 ARG A O 1
ATOM 3230 N N . ASP A 1 445 ? 4.298 -23.736 -41.759 1.00 85.81 445 ASP A N 1
ATOM 3231 C CA . ASP A 1 445 ? 2.836 -23.598 -41.890 1.00 85.81 445 ASP A CA 1
ATOM 3232 C C . ASP A 1 445 ? 2.052 -23.582 -40.561 1.00 85.81 445 ASP A C 1
ATOM 3234 O O . ASP A 1 445 ? 0.856 -23.287 -40.565 1.00 85.81 445 ASP A O 1
ATOM 3238 N N . GLY A 1 446 ? 2.688 -23.882 -39.423 1.00 86.88 446 GLY A N 1
ATOM 3239 C CA . GLY A 1 446 ? 2.051 -23.918 -38.102 1.00 86.88 446 GLY A CA 1
ATOM 3240 C C . GLY A 1 446 ? 1.002 -25.023 -37.924 1.00 86.88 446 GLY A C 1
ATOM 3241 O O . GLY A 1 446 ? 0.292 -25.044 -36.908 1.00 86.88 446 GLY A O 1
ATOM 3242 N N . VAL A 1 447 ? 0.877 -25.941 -38.889 1.00 87.06 447 VAL A N 1
ATOM 3243 C CA . VAL A 1 447 ? -0.132 -27.006 -38.885 1.00 87.06 447 VAL A CA 1
ATOM 3244 C C . VAL A 1 447 ? 0.230 -28.024 -37.798 1.00 87.06 447 VAL A C 1
ATOM 3246 O O . VAL A 1 447 ? 1.358 -28.520 -37.788 1.00 87.06 447 VAL A O 1
ATOM 3249 N N . PRO A 1 448 ? -0.688 -28.360 -36.869 1.00 86.44 448 PRO A N 1
ATOM 3250 C CA . PRO A 1 448 ? -0.414 -29.351 -35.835 1.00 86.44 448 PRO A CA 1
ATOM 3251 C C . PRO A 1 448 ? -0.288 -30.739 -36.472 1.00 86.44 448 PRO A C 1
ATOM 3253 O O . PRO A 1 448 ? -1.208 -31.216 -37.137 1.00 86.44 448 PRO A O 1
ATOM 3256 N N . TYR A 1 449 ? 0.865 -31.374 -36.276 1.00 83.62 449 TYR A N 1
ATOM 3257 C CA . TYR A 1 449 ? 1.237 -32.633 -36.923 1.00 83.62 449 TYR A CA 1
ATOM 3258 C C . TYR A 1 449 ? 0.979 -33.845 -36.017 1.00 83.62 449 TYR A C 1
ATOM 3260 O O . TYR A 1 449 ? 0.505 -34.884 -36.481 1.00 83.62 449 TYR A O 1
ATOM 3268 N N . TRP A 1 450 ? 1.255 -33.705 -34.716 1.00 86.31 450 TRP A N 1
ATOM 3269 C CA . TRP A 1 450 ? 0.865 -34.647 -33.661 1.00 86.31 450 TRP A CA 1
ATOM 3270 C C . TRP A 1 450 ? 0.974 -34.003 -32.270 1.00 86.31 450 TRP A C 1
ATOM 3272 O O . TRP A 1 450 ? 1.720 -33.046 -32.079 1.00 86.31 450 TRP A O 1
ATOM 3282 N N . SER A 1 451 ? 0.257 -34.576 -31.300 1.00 84.44 451 SER A N 1
ATOM 3283 C CA . SER A 1 451 ? 0.508 -34.416 -29.862 1.00 84.44 451 SER A CA 1
ATOM 3284 C C . SER A 1 451 ? 0.725 -35.803 -29.244 1.00 84.44 451 SER A C 1
ATOM 3286 O O . SER A 1 451 ? 0.114 -36.782 -29.689 1.00 84.44 451 SER A O 1
ATOM 3288 N N . VAL A 1 452 ? 1.611 -35.902 -28.252 1.00 82.19 452 VAL A N 1
ATOM 3289 C CA . VAL A 1 452 ? 1.884 -37.119 -27.477 1.00 82.19 452 VAL A CA 1
ATOM 3290 C C . VAL A 1 452 ? 1.864 -36.785 -25.982 1.00 82.19 452 VAL A C 1
ATOM 3292 O O . VAL A 1 452 ? 2.758 -36.068 -25.528 1.00 82.19 452 VAL A O 1
ATOM 3295 N N . PRO A 1 453 ? 0.914 -37.324 -25.193 1.00 77.62 453 PRO A N 1
ATOM 3296 C CA . PRO A 1 453 ? 0.928 -37.150 -23.746 1.00 77.62 453 PRO A CA 1
ATOM 3297 C C . PRO A 1 453 ? 2.121 -37.887 -23.123 1.00 77.62 453 PRO A C 1
ATOM 3299 O O . PRO A 1 453 ? 2.442 -39.029 -23.479 1.00 77.62 453 PRO A O 1
ATOM 3302 N N . LEU A 1 454 ? 2.768 -37.224 -22.173 1.00 72.88 454 LEU A N 1
ATOM 3303 C CA . LEU A 1 454 ? 3.866 -37.717 -21.352 1.00 72.88 454 LEU A CA 1
ATOM 3304 C C . LEU A 1 454 ? 3.406 -37.886 -19.892 1.00 72.88 454 LEU A C 1
ATOM 3306 O O . LEU A 1 454 ? 2.346 -37.396 -19.516 1.00 72.88 454 LEU A O 1
ATOM 3310 N N . PRO A 1 455 ? 4.179 -38.587 -19.041 1.00 68.31 455 PRO A N 1
ATOM 3311 C CA . PRO A 1 455 ? 3.893 -38.642 -17.610 1.00 68.31 455 PRO A CA 1
ATOM 3312 C C . PRO A 1 455 ? 4.057 -37.269 -16.937 1.00 68.31 455 PRO A C 1
ATOM 3314 O O . PRO A 1 455 ? 5.016 -36.555 -17.224 1.00 68.31 455 PRO A O 1
ATOM 3317 N N . ASP A 1 456 ? 3.212 -36.978 -15.948 1.00 58.47 456 ASP A N 1
ATOM 3318 C CA . ASP A 1 456 ? 3.089 -35.695 -15.209 1.00 58.47 456 ASP A CA 1
ATOM 3319 C C . ASP A 1 456 ? 4.364 -35.244 -14.443 1.00 58.47 456 ASP A C 1
ATOM 3321 O O . ASP A 1 456 ? 4.438 -34.164 -13.843 1.00 58.47 456 ASP A O 1
ATOM 3325 N N . ALA A 1 457 ? 5.393 -36.094 -14.455 1.00 59.91 457 ALA A N 1
ATOM 3326 C CA . ALA A 1 457 ? 6.708 -35.875 -13.862 1.00 59.91 457 ALA A CA 1
ATOM 3327 C C . ALA A 1 457 ? 7.755 -35.297 -14.838 1.00 59.91 457 ALA A C 1
ATOM 3329 O O . ALA A 1 457 ? 8.854 -34.970 -14.398 1.00 59.91 457 ALA A O 1
ATOM 3330 N N . VAL A 1 458 ? 7.463 -35.160 -16.138 1.00 64.00 458 VAL A N 1
ATOM 3331 C CA . VAL A 1 458 ? 8.406 -34.543 -17.094 1.00 64.00 458 VAL A CA 1
ATOM 3332 C C . VAL A 1 458 ? 8.506 -33.035 -16.841 1.00 64.00 458 VAL A C 1
ATOM 3334 O O . VAL A 1 458 ? 7.491 -32.354 -16.717 1.00 64.00 458 VAL A O 1
ATOM 3337 N N . ARG A 1 459 ? 9.740 -32.521 -16.731 1.00 62.16 459 ARG A N 1
ATOM 3338 C CA . ARG A 1 459 ? 10.039 -31.111 -16.399 1.00 62.16 459 ARG A CA 1
ATOM 3339 C C . ARG A 1 459 ? 11.042 -30.431 -17.337 1.00 62.16 459 ARG A C 1
ATOM 3341 O O . ARG A 1 459 ? 11.203 -29.222 -17.240 1.00 62.16 459 ARG A O 1
ATOM 3348 N N . ASP A 1 460 ? 11.683 -31.185 -18.227 1.00 63.66 460 ASP A N 1
ATOM 3349 C CA . ASP A 1 460 ? 12.628 -30.693 -19.235 1.00 63.66 460 ASP A CA 1
ATOM 3350 C C . ASP A 1 460 ? 12.603 -31.599 -20.486 1.00 63.66 460 ASP A C 1
ATOM 3352 O O . ASP A 1 460 ? 12.095 -32.726 -20.434 1.00 63.66 460 ASP A O 1
ATOM 3356 N N . LEU A 1 461 ? 13.146 -31.106 -21.605 1.00 69.19 461 LEU A N 1
ATOM 3357 C CA . LEU A 1 461 ? 13.235 -31.787 -22.896 1.00 69.19 461 LEU A CA 1
ATOM 3358 C C . LEU A 1 461 ? 14.643 -31.657 -23.519 1.00 69.19 461 LEU A C 1
ATOM 3360 O O . LEU A 1 461 ? 14.863 -30.924 -24.482 1.00 69.19 461 LEU A O 1
ATOM 3364 N N . SER A 1 462 ? 15.606 -32.425 -23.008 1.00 61.25 462 SER A N 1
ATOM 3365 C CA . SER A 1 462 ? 16.969 -32.459 -23.558 1.00 61.25 462 SER A CA 1
ATOM 3366 C C . SER A 1 462 ? 17.077 -33.243 -24.880 1.00 61.25 462 SER A C 1
ATOM 3368 O O . SER A 1 462 ? 16.736 -34.428 -24.957 1.00 61.25 462 SER A O 1
ATOM 3370 N N . ALA A 1 463 ? 17.617 -32.602 -25.923 1.00 64.88 463 ALA A N 1
ATOM 3371 C CA . ALA A 1 463 ? 17.938 -33.220 -27.212 1.00 64.88 463 ALA A CA 1
ATOM 3372 C C . ALA A 1 463 ? 19.407 -33.671 -27.273 1.00 64.88 463 ALA A C 1
ATOM 3374 O O . ALA A 1 463 ? 20.311 -32.853 -27.416 1.00 64.88 463 ALA A O 1
ATOM 3375 N N . GLN A 1 464 ? 19.646 -34.983 -27.213 1.00 60.12 464 GLN A N 1
ATOM 3376 C CA . GLN A 1 464 ? 20.994 -35.563 -27.235 1.00 60.12 464 GLN A CA 1
ATOM 3377 C C . GLN A 1 464 ? 21.343 -36.113 -28.627 1.00 60.12 464 GLN A C 1
ATOM 3379 O O . GLN A 1 464 ? 20.706 -37.054 -29.113 1.00 60.12 464 GLN A O 1
ATOM 3384 N N . GLY A 1 465 ? 22.378 -35.548 -29.261 1.00 51.75 465 GLY A N 1
ATOM 3385 C CA . GLY A 1 465 ? 22.806 -35.818 -30.646 1.00 51.75 465 GLY A CA 1
ATOM 3386 C C . GLY A 1 465 ? 23.473 -37.182 -30.893 1.00 51.75 465 GLY A C 1
ATOM 3387 O O . GLY A 1 465 ? 24.544 -37.255 -31.491 1.00 51.75 465 GLY A O 1
ATOM 3388 N N . VAL A 1 466 ? 22.871 -38.282 -30.427 1.00 43.97 466 VAL A N 1
ATOM 3389 C CA . VAL A 1 466 ? 23.472 -39.629 -30.453 1.00 43.97 466 VAL A CA 1
ATOM 3390 C C . VAL A 1 466 ? 23.707 -40.129 -31.884 1.00 43.97 466 VAL A C 1
ATOM 3392 O O . VAL A 1 466 ? 22.774 -40.459 -32.630 1.00 43.97 466 VAL A O 1
ATOM 3395 N N . THR A 1 467 ? 24.977 -40.304 -32.254 1.00 38.81 467 THR A N 1
ATOM 3396 C CA . THR A 1 467 ? 25.356 -40.892 -33.547 1.00 38.81 467 THR A CA 1
ATOM 3397 C C . THR A 1 467 ? 25.214 -42.422 -33.530 1.00 38.81 467 THR A C 1
ATOM 3399 O O . THR A 1 467 ? 26.131 -43.169 -33.191 1.00 38.81 467 THR A O 1
ATOM 3402 N N . CYS A 1 468 ? 24.039 -42.929 -33.922 1.00 32.50 468 CYS A N 1
ATOM 3403 C CA . CYS A 1 468 ? 23.778 -44.370 -34.061 1.00 32.50 468 CYS A CA 1
ATOM 3404 C C . CYS A 1 468 ? 24.638 -45.016 -35.169 1.00 32.50 468 CYS A C 1
ATOM 3406 O O . CYS A 1 468 ? 24.195 -45.194 -36.309 1.00 32.50 468 CYS A O 1
ATOM 3408 N N . SER A 1 469 ? 25.874 -45.400 -34.838 1.00 31.00 469 SER A N 1
ATOM 3409 C CA . SER A 1 469 ? 26.821 -45.989 -35.787 1.00 31.00 469 SER A CA 1
ATOM 3410 C C . SER A 1 469 ? 26.407 -47.410 -36.212 1.00 31.00 469 SER A C 1
ATOM 3412 O O . SER A 1 469 ? 26.745 -48.426 -35.607 1.00 31.00 469 SER A O 1
ATOM 3414 N N . CYS A 1 470 ? 25.677 -47.507 -37.328 1.00 25.41 470 CYS A N 1
ATOM 3415 C CA . CYS A 1 470 ? 25.416 -48.790 -37.981 1.00 25.41 470 CYS A CA 1
ATOM 3416 C C . CYS A 1 470 ? 26.747 -49.422 -38.427 1.00 25.41 470 CYS A C 1
ATOM 3418 O O . CYS A 1 470 ? 27.389 -48.959 -39.373 1.00 25.41 470 CYS A O 1
ATOM 3420 N N . ALA A 1 471 ? 27.162 -50.472 -37.714 1.00 27.98 471 ALA A N 1
ATOM 3421 C CA . ALA A 1 471 ? 28.537 -50.959 -37.661 1.00 27.98 471 ALA A CA 1
ATOM 3422 C C . ALA A 1 471 ? 29.186 -51.257 -39.029 1.00 27.98 471 ALA A C 1
ATOM 3424 O O . ALA A 1 471 ? 29.067 -52.358 -39.579 1.00 27.98 471 ALA A O 1
ATOM 3425 N N . ARG A 1 472 ? 30.008 -50.323 -39.526 1.00 24.70 472 ARG A N 1
ATOM 3426 C CA . ARG A 1 472 ? 30.976 -50.603 -40.596 1.00 24.70 472 ARG A CA 1
ATOM 3427 C C . ARG A 1 472 ? 32.190 -51.341 -40.036 1.00 24.70 472 ARG A C 1
ATOM 3429 O O . ARG A 1 472 ? 33.253 -50.764 -39.830 1.00 24.70 472 ARG A O 1
ATOM 3436 N N . ARG A 1 473 ? 32.057 -52.660 -39.868 1.00 28.27 473 ARG A N 1
ATOM 3437 C CA . ARG A 1 473 ? 33.216 -53.566 -39.793 1.00 28.27 473 ARG A CA 1
ATOM 3438 C C . ARG A 1 473 ? 33.916 -53.644 -41.157 1.00 28.27 473 ARG A C 1
ATOM 3440 O O . ARG A 1 473 ? 33.785 -54.630 -41.876 1.00 28.27 473 ARG A O 1
ATOM 3447 N N . THR A 1 474 ? 34.680 -52.614 -41.502 1.00 26.52 474 THR A N 1
ATOM 3448 C CA . THR A 1 474 ? 35.696 -52.663 -42.563 1.00 26.52 474 THR A CA 1
ATOM 3449 C C . THR A 1 474 ? 37.064 -52.781 -41.905 1.00 26.52 474 THR A C 1
ATOM 3451 O O . THR A 1 474 ? 37.469 -51.896 -41.158 1.00 26.52 474 THR A O 1
ATOM 3454 N N . GLY A 1 475 ? 37.729 -53.919 -42.118 1.00 24.83 475 GLY A N 1
ATOM 3455 C CA . GLY A 1 475 ? 38.977 -54.267 -41.439 1.00 24.83 475 GLY A CA 1
ATOM 3456 C C . GLY A 1 475 ? 40.181 -53.425 -41.865 1.00 24.83 475 GLY A C 1
ATOM 3457 O O . GLY A 1 475 ? 40.134 -52.662 -42.827 1.00 24.83 475 GLY A O 1
ATOM 3458 N N . SER A 1 476 ? 41.286 -53.601 -41.146 1.00 28.28 476 SER A N 1
ATOM 3459 C CA . SER A 1 476 ? 42.537 -52.890 -41.388 1.00 28.28 476 SER A CA 1
ATOM 3460 C C . SER A 1 476 ? 43.171 -53.230 -42.743 1.00 28.28 476 SER A C 1
ATOM 3462 O O . SER A 1 476 ? 43.564 -54.365 -43.008 1.00 28.28 476 SER A O 1
ATOM 3464 N N . SER A 1 477 ? 43.403 -52.204 -43.559 1.00 25.62 477 SER A N 1
ATOM 3465 C CA . SER A 1 477 ? 44.398 -52.239 -44.632 1.00 25.62 477 SER A CA 1
ATOM 3466 C C . SER A 1 477 ? 45.120 -50.899 -44.696 1.00 25.62 477 SER A C 1
ATOM 3468 O O . SER A 1 477 ? 44.500 -49.871 -44.957 1.00 25.62 477 SER A O 1
ATOM 3470 N N . ARG A 1 478 ? 46.435 -50.913 -44.456 1.00 27.78 478 ARG A N 1
ATOM 3471 C CA . ARG A 1 478 ? 47.302 -49.747 -44.665 1.00 27.78 478 ARG A CA 1
ATOM 3472 C C . ARG A 1 478 ? 47.264 -49.347 -46.140 1.00 27.78 478 ARG A C 1
ATOM 3474 O O . ARG A 1 478 ? 47.451 -50.229 -46.970 1.00 27.78 478 ARG A O 1
ATOM 3481 N N . TRP A 1 479 ? 47.222 -48.051 -46.422 1.00 24.48 479 TRP A N 1
ATOM 3482 C CA . TRP A 1 479 ? 48.099 -47.427 -47.418 1.00 24.48 479 TRP A CA 1
ATOM 3483 C C . TRP A 1 479 ? 48.472 -46.030 -46.925 1.00 24.48 479 TRP A C 1
ATOM 3485 O O . TRP A 1 479 ? 47.667 -45.359 -46.284 1.00 24.48 479 TRP A O 1
ATOM 3495 N N . ALA A 1 480 ? 49.718 -45.638 -47.168 1.00 26.53 480 ALA A N 1
ATOM 3496 C CA . ALA A 1 480 ? 50.240 -44.311 -46.880 1.00 26.53 480 ALA A CA 1
ATOM 3497 C C . ALA A 1 480 ? 50.818 -43.747 -48.178 1.00 26.53 480 ALA A C 1
ATOM 3499 O O . ALA A 1 480 ? 51.431 -44.495 -48.941 1.00 26.53 480 ALA A O 1
ATOM 3500 N N . GLU A 1 481 ? 50.655 -42.446 -48.396 1.00 25.66 481 GLU A N 1
ATOM 3501 C CA . GLU A 1 481 ? 51.260 -41.713 -49.511 1.00 25.66 481 GLU A CA 1
ATOM 3502 C C . GLU A 1 481 ? 52.105 -40.529 -48.991 1.00 25.66 481 GLU A C 1
ATOM 3504 O O . GLU A 1 481 ? 52.036 -40.208 -47.800 1.00 25.66 481 GLU A O 1
ATOM 3509 N N . PRO A 1 482 ? 53.063 -40.017 -49.789 1.00 27.73 482 PRO A N 1
ATOM 3510 C CA . PRO A 1 482 ? 54.427 -39.888 -49.272 1.00 27.73 482 PRO A CA 1
ATOM 3511 C C . PRO A 1 482 ? 54.867 -38.465 -48.871 1.00 27.73 482 PRO A C 1
ATOM 3513 O O . PRO A 1 482 ? 54.451 -37.484 -49.487 1.00 27.73 482 PRO A O 1
ATOM 3516 N N . PRO A 1 483 ? 55.823 -38.337 -47.928 1.00 29.11 483 PRO A N 1
ATOM 3517 C CA . PRO A 1 483 ? 56.486 -37.072 -47.624 1.00 29.11 483 PRO A CA 1
ATOM 3518 C C . PRO A 1 483 ? 57.685 -36.798 -48.554 1.00 29.11 483 PRO A C 1
ATOM 3520 O O . PRO A 1 483 ? 58.656 -37.557 -48.588 1.00 29.11 483 PRO A O 1
ATOM 3523 N N . ALA A 1 484 ? 57.661 -35.662 -49.255 1.00 27.34 484 ALA A N 1
ATOM 3524 C CA . ALA A 1 484 ? 58.778 -35.116 -50.032 1.00 27.34 484 ALA A CA 1
ATOM 3525 C C . ALA A 1 484 ? 58.641 -33.572 -50.125 1.00 27.34 484 ALA A C 1
ATOM 3527 O O . ALA A 1 484 ? 57.537 -33.088 -50.327 1.00 27.34 484 ALA A O 1
ATOM 3528 N N . MET A 1 485 ? 59.686 -32.738 -50.001 1.00 26.72 485 MET A N 1
ATOM 3529 C CA . MET A 1 485 ? 61.099 -33.047 -49.744 1.00 26.72 485 MET A CA 1
ATOM 3530 C C . MET A 1 485 ? 61.869 -31.869 -49.095 1.00 26.72 485 MET A C 1
ATOM 3532 O O . MET A 1 485 ? 61.974 -30.796 -49.680 1.00 26.72 485 MET A O 1
ATOM 3536 N N . GLY A 1 486 ? 62.559 -32.127 -47.976 1.00 25.64 486 GLY A N 1
ATOM 3537 C CA . GLY A 1 486 ? 63.689 -31.315 -47.486 1.00 25.64 486 GLY A CA 1
ATOM 3538 C C . GLY A 1 486 ? 63.373 -30.162 -46.507 1.00 25.64 486 GLY A C 1
ATOM 3539 O O . GLY A 1 486 ? 62.239 -29.730 -46.393 1.00 25.64 486 GLY A O 1
ATOM 3540 N N . ARG A 1 487 ? 64.370 -29.626 -45.777 1.00 27.69 487 ARG A N 1
ATOM 3541 C CA . ARG A 1 487 ? 65.801 -30.010 -45.761 1.00 27.69 487 ARG A CA 1
ATOM 3542 C C . ARG A 1 487 ? 66.548 -29.467 -44.519 1.00 27.69 487 ARG A C 1
ATOM 3544 O O . ARG A 1 487 ? 66.636 -28.257 -44.376 1.00 27.69 487 ARG A O 1
ATOM 3551 N N . LYS A 1 488 ? 67.265 -30.351 -43.795 1.00 26.52 488 LYS A N 1
ATOM 3552 C CA . LYS A 1 488 ? 68.282 -30.052 -42.741 1.00 26.52 488 LYS A CA 1
ATOM 3553 C C . LYS A 1 488 ? 67.719 -29.409 -41.447 1.00 26.52 488 LYS A C 1
ATOM 3555 O O . LYS A 1 488 ? 66.720 -28.718 -41.501 1.00 26.52 488 LYS A O 1
ATOM 3560 N N . ARG A 1 489 ? 68.327 -29.584 -40.265 1.00 26.72 489 ARG A N 1
ATOM 3561 C CA . ARG A 1 489 ? 69.424 -30.480 -39.819 1.00 26.72 489 ARG A CA 1
ATOM 3562 C C . ARG A 1 489 ? 69.241 -30.762 -38.319 1.00 26.72 489 ARG A C 1
ATOM 3564 O O . ARG A 1 489 ? 68.710 -29.908 -37.623 1.00 26.72 489 ARG A O 1
ATOM 3571 N N . ARG A 1 490 ? 69.749 -31.896 -37.824 1.00 25.73 490 ARG A N 1
ATOM 3572 C CA . ARG A 1 490 ? 70.004 -32.058 -36.387 1.00 25.73 490 ARG A CA 1
ATOM 3573 C C . ARG A 1 490 ? 71.344 -31.425 -35.997 1.00 25.73 490 ARG A C 1
ATOM 3575 O O . ARG A 1 490 ? 72.269 -31.380 -36.815 1.00 25.73 490 ARG A O 1
ATOM 3582 N N . ALA A 1 491 ? 71.423 -30.991 -34.749 1.00 27.36 491 ALA A N 1
ATOM 3583 C CA . ALA A 1 491 ? 72.356 -31.599 -33.808 1.00 27.36 491 ALA A CA 1
ATOM 3584 C C . ALA A 1 491 ? 71.519 -32.107 -32.606 1.00 27.36 491 ALA A C 1
ATOM 3586 O O . ALA A 1 491 ? 70.290 -31.992 -32.619 1.00 27.36 491 ALA A O 1
ATOM 3587 N N . ASP A 1 492 ? 72.153 -32.732 -31.625 1.00 28.08 492 ASP A N 1
ATOM 3588 C CA . ASP A 1 492 ? 71.825 -34.096 -31.182 1.00 28.08 492 ASP A CA 1
ATOM 3589 C C . ASP A 1 492 ? 71.976 -34.118 -29.627 1.00 28.08 492 ASP A C 1
ATOM 3591 O O . ASP A 1 492 ? 72.079 -33.037 -29.045 1.00 28.08 492 ASP A O 1
ATOM 3595 N N . ASP A 1 493 ? 71.933 -35.207 -28.850 1.00 27.67 493 ASP A N 1
ATOM 3596 C CA . ASP A 1 493 ? 72.094 -36.647 -29.120 1.00 27.67 493 ASP A CA 1
ATOM 3597 C C . ASP A 1 493 ? 71.455 -37.481 -27.965 1.00 27.67 493 ASP A C 1
ATOM 3599 O O . ASP A 1 493 ? 70.561 -36.984 -27.285 1.00 27.67 493 ASP A O 1
ATOM 3603 N N . ALA A 1 494 ? 71.877 -38.742 -27.797 1.00 26.80 494 ALA A N 1
ATOM 3604 C CA . ALA A 1 494 ? 72.311 -39.435 -26.561 1.00 26.80 494 ALA A CA 1
ATOM 3605 C C . ALA A 1 494 ? 71.655 -39.093 -25.181 1.00 26.80 494 ALA A C 1
ATOM 3607 O O . ALA A 1 494 ? 71.485 -37.932 -24.829 1.00 26.80 494 ALA A O 1
ATOM 3608 N N . GLU A 1 495 ? 71.332 -40.041 -24.282 1.00 26.52 495 GLU A N 1
ATOM 3609 C CA . GLU A 1 495 ? 71.742 -41.459 -24.143 1.00 26.52 495 GLU A CA 1
ATOM 3610 C C . GLU A 1 495 ? 70.588 -42.444 -23.791 1.00 26.52 495 GLU A C 1
ATOM 3612 O O . GLU A 1 495 ? 69.443 -42.074 -23.543 1.00 26.52 495 GLU A O 1
ATOM 3617 N N . THR A 1 496 ? 70.940 -43.736 -23.804 1.00 25.62 496 THR A N 1
ATOM 3618 C CA . THR A 1 496 ? 70.228 -44.954 -23.345 1.00 25.62 496 THR A CA 1
ATOM 3619 C C . THR A 1 496 ? 69.903 -44.960 -21.826 1.00 25.62 496 THR A C 1
ATOM 3621 O O . THR A 1 496 ? 70.389 -44.098 -21.111 1.00 25.62 4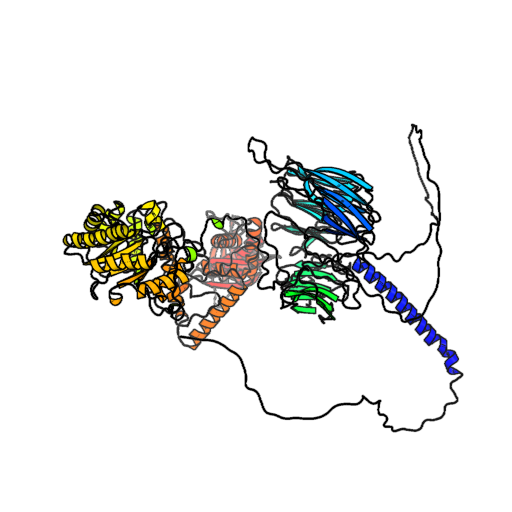96 THR A O 1
ATOM 3624 N N . GLU A 1 497 ? 69.094 -45.851 -21.217 1.00 25.97 497 GLU A N 1
ATOM 3625 C CA . GLU A 1 497 ? 68.928 -47.322 -21.362 1.00 25.97 497 GLU A CA 1
ATOM 3626 C C . GLU A 1 497 ? 67.513 -47.865 -21.006 1.00 25.97 497 GLU A C 1
ATOM 3628 O O . GLU A 1 497 ? 66.673 -47.147 -20.471 1.00 25.97 497 GLU A O 1
ATOM 3633 N N . VAL A 1 498 ? 67.263 -49.172 -21.246 1.00 27.98 498 VAL A N 1
ATOM 3634 C CA . VAL A 1 498 ? 66.077 -49.933 -20.766 1.00 27.98 498 VAL A CA 1
ATOM 3635 C C . VAL A 1 498 ? 66.396 -51.416 -20.466 1.00 27.98 498 VAL A C 1
ATOM 3637 O O . VAL A 1 498 ? 66.802 -52.149 -21.373 1.00 27.98 498 VAL A O 1
ATOM 3640 N N . PRO A 1 499 ? 66.052 -51.920 -19.262 1.00 34.38 499 PRO A N 1
ATOM 3641 C CA . PRO A 1 499 ? 65.609 -53.314 -19.068 1.00 34.38 499 PRO A CA 1
ATOM 3642 C C . PRO A 1 499 ? 64.327 -53.406 -18.192 1.00 34.38 499 PRO A C 1
ATOM 3644 O O . PRO A 1 499 ? 64.301 -52.932 -17.066 1.00 34.38 499 PRO A O 1
ATOM 3647 N N . ARG A 1 500 ? 63.168 -53.873 -18.689 1.00 25.52 500 ARG A N 1
ATOM 3648 C CA . ARG A 1 500 ? 62.731 -55.269 -18.981 1.00 25.52 500 ARG A CA 1
ATOM 3649 C C . ARG A 1 500 ? 62.242 -56.119 -17.781 1.00 25.52 500 ARG A C 1
ATOM 3651 O O . ARG A 1 500 ? 63.038 -56.725 -17.076 1.00 25.52 500 ARG A O 1
ATOM 3658 N N . GLY A 1 501 ? 60.921 -56.343 -17.732 1.00 23.84 501 GLY A N 1
ATOM 3659 C CA . GLY A 1 501 ? 60.214 -57.465 -17.075 1.00 23.84 501 GLY A CA 1
ATOM 3660 C C . GLY A 1 501 ? 58.706 -57.376 -17.400 1.00 23.84 501 GLY A C 1
ATOM 3661 O O . GLY A 1 501 ? 58.120 -56.332 -17.167 1.00 23.84 501 GLY A O 1
ATOM 3662 N N . ALA A 1 502 ? 58.096 -58.269 -18.195 1.00 26.23 502 ALA A N 1
ATOM 3663 C CA . ALA A 1 502 ? 57.634 -59.637 -17.877 1.00 26.23 502 ALA A CA 1
ATOM 3664 C C . ALA A 1 502 ? 56.251 -59.663 -17.155 1.00 26.23 502 ALA A C 1
ATOM 3666 O O . ALA A 1 502 ? 56.108 -59.010 -16.136 1.00 26.23 502 ALA A O 1
ATOM 3667 N N . ALA A 1 503 ? 55.213 -60.412 -17.586 1.00 25.02 503 ALA A N 1
ATOM 3668 C CA . ALA A 1 503 ? 55.080 -61.292 -18.762 1.00 25.02 503 ALA A CA 1
ATOM 3669 C C . ALA A 1 503 ? 53.615 -61.712 -19.108 1.00 25.02 503 ALA A C 1
ATOM 3671 O O . ALA A 1 503 ? 52.778 -61.800 -18.222 1.00 25.02 503 ALA A O 1
ATOM 3672 N N . ARG A 1 504 ? 53.411 -62.154 -20.371 1.00 25.78 504 ARG A N 1
ATOM 3673 C CA . ARG A 1 504 ? 52.410 -63.135 -20.899 1.00 25.78 504 ARG A CA 1
ATOM 3674 C C . ARG A 1 504 ? 50.889 -62.840 -20.885 1.00 25.78 504 ARG A C 1
ATOM 3676 O O . ARG A 1 504 ? 50.287 -62.570 -19.860 1.00 25.78 504 ARG A O 1
ATOM 3683 N N . GLY A 1 505 ? 50.254 -63.157 -22.024 1.00 21.08 505 GLY A N 1
ATOM 3684 C CA . GLY A 1 505 ? 48.826 -63.491 -22.182 1.00 21.08 505 GLY A CA 1
ATOM 3685 C C . GLY A 1 505 ? 48.627 -64.478 -23.355 1.00 21.08 505 GLY A C 1
ATOM 3686 O O . GLY A 1 505 ? 49.464 -64.495 -24.259 1.00 21.08 505 GLY A O 1
ATOM 3687 N N . VAL A 1 506 ? 47.588 -65.336 -23.336 1.00 23.84 506 VAL A N 1
ATOM 3688 C CA . VAL A 1 506 ? 47.394 -66.440 -24.317 1.00 23.84 506 VAL A CA 1
ATOM 3689 C C . VAL A 1 506 ? 45.909 -66.722 -24.664 1.00 23.84 506 VAL A C 1
ATOM 3691 O O . VAL A 1 506 ? 45.160 -67.236 -23.847 1.00 23.84 506 VAL A O 1
ATOM 3694 N N . GLN A 1 507 ? 45.540 -66.424 -25.917 1.00 23.39 507 GLN A N 1
ATOM 3695 C CA . GLN A 1 507 ? 44.634 -67.134 -26.859 1.00 23.39 507 GLN A CA 1
ATOM 3696 C C . GLN A 1 507 ? 43.298 -67.850 -26.455 1.00 23.39 507 GLN A C 1
ATOM 3698 O O . GLN A 1 507 ? 43.307 -68.987 -26.000 1.00 23.39 507 GLN A O 1
ATOM 3703 N N . CYS A 1 508 ? 42.188 -67.312 -27.013 1.00 21.89 508 CYS A N 1
ATOM 3704 C CA . CYS A 1 508 ? 41.329 -67.911 -28.084 1.00 21.89 508 CYS A CA 1
ATOM 3705 C C . CYS A 1 508 ? 39.991 -68.685 -27.840 1.00 21.89 508 CYS A C 1
ATOM 3707 O O . CYS A 1 508 ? 39.870 -69.523 -26.957 1.00 21.89 508 CYS A O 1
ATOM 3709 N N . ARG A 1 509 ? 39.100 -68.533 -28.861 1.00 23.88 509 ARG A N 1
ATOM 3710 C CA . ARG A 1 509 ? 37.851 -69.274 -29.251 1.00 23.88 509 ARG A CA 1
ATOM 3711 C C . ARG A 1 509 ? 36.563 -68.953 -28.458 1.00 23.88 509 ARG A C 1
ATOM 3713 O O . ARG A 1 509 ? 36.643 -68.633 -27.287 1.00 23.88 509 ARG A O 1
ATOM 3720 N N . GLY A 1 510 ? 35.349 -69.034 -29.037 1.00 23.59 510 GLY A N 1
ATOM 3721 C CA . GLY A 1 510 ? 34.917 -69.267 -30.442 1.00 23.59 510 GLY A CA 1
ATOM 3722 C C . GLY A 1 510 ? 33.443 -69.751 -30.542 1.00 23.59 510 GLY A C 1
ATOM 3723 O O . GLY A 1 510 ? 33.003 -70.443 -29.633 1.00 23.59 510 GLY A O 1
ATOM 3724 N N . ALA A 1 511 ? 32.671 -69.415 -31.599 1.00 29.12 511 ALA A N 1
ATOM 3725 C CA . ALA A 1 511 ? 31.205 -69.662 -31.662 1.00 29.12 511 ALA A CA 1
ATOM 3726 C C . ALA A 1 511 ? 30.608 -69.936 -33.077 1.00 29.12 511 ALA A C 1
ATOM 3728 O O . ALA A 1 511 ? 31.180 -69.504 -34.074 1.00 29.12 511 ALA A O 1
ATOM 3729 N N . HIS A 1 512 ? 29.433 -70.597 -33.135 1.00 26.70 512 HIS A N 1
ATOM 3730 C CA . HIS A 1 512 ? 28.522 -70.841 -34.291 1.00 26.70 512 HIS A CA 1
ATOM 3731 C C . HIS A 1 512 ? 27.075 -71.067 -33.735 1.00 26.70 512 HIS A C 1
ATOM 3733 O O . HIS A 1 512 ? 26.981 -71.656 -32.664 1.00 26.70 512 HIS A O 1
ATOM 3739 N N . ALA A 1 513 ? 25.944 -70.504 -34.223 1.00 26.03 513 ALA A N 1
ATOM 3740 C CA . ALA A 1 513 ? 25.243 -70.515 -35.544 1.00 26.03 513 ALA A CA 1
ATOM 3741 C C . ALA A 1 513 ? 24.246 -71.718 -35.695 1.00 26.03 513 ALA A C 1
ATOM 3743 O O . ALA A 1 513 ? 24.558 -72.780 -35.173 1.00 26.03 513 ALA A O 1
ATOM 3744 N N . TYR A 1 514 ? 23.059 -71.683 -36.353 1.00 25.97 514 TYR A N 1
ATOM 3745 C CA . TYR A 1 514 ? 22.419 -70.739 -37.312 1.00 25.97 514 TYR A CA 1
ATOM 3746 C C . TYR A 1 514 ? 20.876 -71.003 -37.515 1.00 25.97 514 TYR A C 1
ATOM 3748 O O . TYR A 1 514 ? 20.373 -71.970 -36.957 1.00 25.97 514 TYR A O 1
ATOM 3756 N N . ALA A 1 515 ? 20.203 -70.249 -38.425 1.00 24.59 515 ALA A N 1
ATOM 3757 C CA . ALA A 1 515 ? 18.990 -70.593 -39.246 1.00 24.59 515 ALA A CA 1
ATOM 3758 C C . ALA A 1 515 ? 17.523 -70.416 -38.705 1.00 24.59 515 ALA A C 1
ATOM 3760 O O . ALA A 1 515 ? 17.295 -70.651 -37.523 1.00 24.59 515 ALA A O 1
ATOM 3761 N N . PRO A 1 516 ? 16.480 -70.202 -39.573 1.00 30.55 516 PRO A N 1
ATOM 3762 C CA . PRO A 1 516 ? 16.396 -69.374 -40.807 1.00 30.55 516 PRO A CA 1
ATOM 3763 C C . PRO A 1 516 ? 15.089 -68.459 -40.889 1.00 30.55 516 PRO A C 1
ATOM 3765 O O . PRO A 1 516 ? 14.889 -67.753 -39.907 1.00 30.55 516 PRO A O 1
ATOM 3768 N N . PRO A 1 517 ? 14.260 -68.281 -41.974 1.00 41.44 517 PRO A N 1
ATOM 3769 C CA . PRO A 1 517 ? 13.611 -66.981 -42.354 1.00 41.44 517 PRO A CA 1
ATOM 3770 C C . PRO A 1 517 ? 12.030 -67.042 -42.314 1.00 41.44 517 PRO A C 1
ATOM 3772 O O . PRO A 1 517 ? 11.572 -67.912 -41.573 1.00 41.44 517 PRO A O 1
ATOM 3775 N N . PRO A 1 518 ? 11.143 -66.270 -43.042 1.00 33.69 518 PRO A N 1
ATOM 3776 C CA . PRO A 1 518 ? 11.309 -65.215 -44.081 1.00 33.69 518 PRO A CA 1
ATOM 3777 C C . PRO A 1 518 ? 10.296 -64.005 -44.162 1.00 33.69 518 PRO A C 1
ATOM 3779 O O . PRO A 1 518 ? 9.272 -63.940 -43.499 1.00 33.69 518 PRO A O 1
ATOM 3782 N N . SER A 1 519 ? 10.587 -63.084 -45.104 1.00 23.94 519 SER A N 1
ATOM 3783 C CA . SER A 1 519 ? 9.705 -62.227 -45.958 1.00 23.94 519 SER A CA 1
ATOM 3784 C C . SER A 1 519 ? 8.606 -61.258 -45.428 1.00 23.94 519 SER A C 1
ATOM 3786 O O . SER A 1 519 ? 7.437 -61.623 -45.339 1.00 23.94 519 SER A O 1
ATOM 3788 N N . SER A 1 520 ? 8.944 -59.952 -45.489 1.00 22.67 520 SER A N 1
ATOM 3789 C CA . SER A 1 520 ? 8.095 -58.773 -45.843 1.00 22.67 520 SER A CA 1
ATOM 3790 C C . SER A 1 520 ? 7.085 -58.205 -44.815 1.00 22.67 520 SER A C 1
ATOM 3792 O O . SER A 1 520 ? 6.622 -58.951 -43.958 1.00 22.67 520 SER A O 1
ATOM 3794 N N . PRO A 1 521 ? 6.694 -56.905 -44.904 1.00 28.64 521 PRO A N 1
ATOM 3795 C CA . PRO A 1 521 ? 7.162 -55.831 -45.801 1.00 28.64 521 PRO A CA 1
ATOM 3796 C C . PRO A 1 521 ? 8.160 -54.853 -45.135 1.00 28.64 521 PRO A C 1
ATOM 3798 O O . PRO A 1 521 ? 8.415 -54.911 -43.935 1.00 28.64 521 PRO A O 1
ATOM 3801 N N . ARG A 1 522 ? 8.729 -53.921 -45.917 1.00 32.66 522 ARG A N 1
ATOM 3802 C CA . ARG A 1 522 ? 9.592 -52.843 -45.394 1.00 32.66 522 ARG A CA 1
ATOM 3803 C C . ARG A 1 522 ? 8.755 -51.812 -44.622 1.00 32.66 522 ARG A C 1
ATOM 3805 O O . ARG A 1 522 ? 7.912 -51.157 -45.226 1.00 32.66 522 ARG A O 1
ATOM 3812 N N . ARG A 1 523 ? 9.035 -51.614 -43.330 1.00 25.75 523 ARG A N 1
ATOM 3813 C CA . ARG A 1 523 ? 8.710 -50.357 -42.626 1.00 25.75 523 ARG A CA 1
ATOM 3814 C C . ARG A 1 523 ? 9.846 -49.353 -42.852 1.00 25.75 523 ARG A C 1
ATOM 3816 O O . ARG A 1 523 ? 10.997 -49.768 -42.991 1.00 25.75 523 ARG A O 1
ATOM 3823 N N . GLY A 1 524 ? 9.517 -48.063 -42.930 1.00 25.69 524 GLY A N 1
ATOM 3824 C CA . GLY A 1 524 ? 10.505 -46.986 -43.055 1.00 25.69 524 GLY A CA 1
ATOM 3825 C C . GLY A 1 524 ? 11.378 -46.843 -41.803 1.00 25.69 524 GLY A C 1
ATOM 3826 O O . GLY A 1 524 ? 11.073 -47.423 -40.757 1.00 25.69 524 GLY A O 1
ATOM 3827 N N . LEU A 1 525 ? 12.461 -46.067 -41.907 1.00 27.72 525 LEU A N 1
ATOM 3828 C CA . LEU A 1 525 ? 13.247 -45.680 -40.736 1.00 27.72 525 LEU A CA 1
ATOM 3829 C C . LEU A 1 525 ? 12.393 -44.751 -39.868 1.00 27.72 525 LEU A C 1
ATOM 3831 O O . LEU A 1 525 ? 12.172 -43.601 -40.225 1.00 27.72 525 LEU A O 1
ATOM 3835 N N . LEU A 1 526 ? 11.929 -45.267 -38.732 1.00 31.67 526 LEU A N 1
ATOM 3836 C CA . LEU A 1 526 ? 11.336 -44.453 -37.679 1.00 31.67 526 LEU A CA 1
ATOM 3837 C C . LEU A 1 526 ? 12.414 -43.521 -37.117 1.00 31.67 526 LEU A C 1
ATOM 3839 O O . LEU A 1 526 ? 13.399 -44.008 -36.552 1.00 31.67 526 LEU A O 1
ATOM 3843 N N . GLY A 1 527 ? 12.207 -42.209 -37.243 1.00 31.89 527 GLY A N 1
ATOM 3844 C CA . GLY A 1 527 ? 12.886 -41.228 -36.399 1.00 31.89 527 GLY A CA 1
ATOM 3845 C C . GLY A 1 527 ? 12.596 -41.541 -34.929 1.00 31.89 527 GLY A C 1
ATOM 3846 O O . GLY A 1 527 ? 11.476 -41.912 -34.576 1.00 31.89 527 GLY A O 1
ATOM 3847 N N . ARG A 1 528 ? 13.619 -41.475 -34.075 1.00 42.66 528 ARG A N 1
ATOM 3848 C CA . ARG A 1 528 ? 13.521 -41.821 -32.651 1.00 42.66 528 ARG A CA 1
ATOM 3849 C C . ARG A 1 528 ? 13.986 -40.633 -31.821 1.00 42.66 528 ARG A C 1
ATOM 3851 O O . ARG A 1 528 ? 15.190 -40.423 -31.711 1.00 42.66 528 ARG A O 1
ATOM 3858 N N . ILE A 1 529 ? 13.047 -39.899 -31.224 1.00 39.09 529 ILE A N 1
ATOM 3859 C CA . ILE A 1 529 ? 13.378 -39.060 -30.069 1.00 39.09 529 ILE A CA 1
ATOM 3860 C C . ILE A 1 529 ? 13.712 -40.000 -28.908 1.00 39.09 529 ILE A C 1
ATOM 3862 O O . ILE A 1 529 ? 13.000 -40.982 -28.680 1.00 39.09 529 ILE A O 1
ATOM 3866 N N . LEU A 1 530 ? 14.768 -39.687 -28.165 1.00 40.59 530 LEU A N 1
ATOM 3867 C CA . LEU A 1 530 ? 14.923 -40.168 -26.802 1.00 40.59 530 LEU A CA 1
ATOM 3868 C C . LEU A 1 530 ? 14.351 -39.101 -25.864 1.00 40.59 530 LEU A C 1
ATOM 3870 O O . LEU A 1 530 ? 14.917 -38.021 -25.766 1.00 40.59 530 LEU A O 1
ATOM 3874 N N . VAL A 1 531 ? 13.250 -39.407 -25.179 1.00 40.47 531 VAL A N 1
ATOM 3875 C CA . VAL A 1 531 ? 12.726 -38.563 -24.097 1.00 40.47 531 VAL A CA 1
ATOM 3876 C C . VAL A 1 531 ? 13.148 -39.201 -22.779 1.00 40.47 531 VAL A C 1
ATOM 3878 O O . VAL A 1 531 ? 12.666 -40.285 -22.440 1.00 40.47 531 VAL A O 1
ATOM 3881 N N . ALA A 1 532 ? 14.069 -38.561 -22.061 1.00 39.03 532 ALA A N 1
ATOM 3882 C CA . ALA A 1 532 ? 14.396 -38.944 -20.693 1.00 39.03 532 ALA A CA 1
ATOM 3883 C C . ALA A 1 532 ? 13.264 -38.490 -19.756 1.00 39.03 532 ALA A C 1
ATOM 3885 O O . ALA A 1 532 ? 12.753 -37.381 -19.881 1.00 39.03 532 ALA A O 1
ATOM 3886 N N . VAL A 1 533 ? 12.845 -39.361 -18.838 1.00 35.91 533 VAL A N 1
ATOM 3887 C CA . VAL A 1 533 ? 11.787 -39.077 -17.856 1.00 35.91 533 VAL A CA 1
ATOM 3888 C C . VAL A 1 533 ? 12.311 -39.493 -16.490 1.00 35.91 533 VAL A C 1
ATOM 3890 O O . VAL A 1 533 ? 12.581 -40.677 -16.287 1.00 35.91 533 VAL A O 1
ATOM 3893 N N . PHE A 1 534 ? 12.454 -38.534 -15.576 1.00 42.19 534 PHE A N 1
ATOM 3894 C CA . PHE A 1 534 ? 13.057 -38.746 -14.259 1.00 42.19 534 PHE A CA 1
ATOM 3895 C C . PHE A 1 534 ? 12.026 -38.621 -13.128 1.00 42.19 534 PHE A C 1
ATOM 3897 O O . PHE A 1 534 ? 11.156 -37.754 -13.151 1.00 42.19 534 PHE A O 1
ATOM 3904 N N . GLY A 1 535 ? 12.114 -39.531 -12.153 1.00 30.17 535 GLY A N 1
ATOM 3905 C CA . GLY A 1 535 ? 11.160 -39.697 -11.050 1.00 30.17 535 GLY A CA 1
ATOM 3906 C C . GLY A 1 535 ? 10.630 -41.141 -10.921 1.00 30.17 535 GLY A C 1
ATOM 3907 O O . GLY A 1 535 ? 10.546 -41.862 -11.911 1.00 30.17 535 GLY A O 1
ATOM 3908 N N . VAL A 1 536 ? 10.249 -41.651 -9.741 1.00 37.78 536 VAL A N 1
ATOM 3909 C CA . VAL A 1 536 ? 10.301 -41.069 -8.377 1.00 37.78 536 VAL A CA 1
ATOM 3910 C C . VAL A 1 536 ? 10.813 -42.158 -7.369 1.00 37.78 536 VAL A C 1
ATOM 3912 O O . VAL A 1 536 ? 11.617 -42.977 -7.816 1.00 37.78 536 VAL A O 1
ATOM 3915 N N . PRO A 1 537 ? 10.552 -42.180 -6.035 1.00 46.41 537 PRO A N 1
ATOM 3916 C CA . PRO A 1 537 ? 11.608 -42.444 -5.046 1.00 46.41 537 PRO A CA 1
ATOM 3917 C C . PRO A 1 537 ? 11.689 -43.896 -4.526 1.00 46.41 537 PRO A C 1
ATOM 3919 O O . PRO A 1 537 ? 10.780 -44.700 -4.727 1.00 46.41 537 PRO A O 1
ATOM 3922 N N . ALA A 1 538 ? 12.736 -44.192 -3.742 1.00 29.67 538 ALA A N 1
ATOM 3923 C CA . ALA A 1 538 ? 12.831 -45.397 -2.912 1.00 29.67 538 ALA A CA 1
ATOM 3924 C C . ALA A 1 538 ? 13.406 -45.091 -1.510 1.00 29.67 538 ALA A C 1
ATOM 3926 O O . ALA A 1 538 ? 14.510 -44.573 -1.389 1.00 29.67 538 ALA A O 1
ATOM 3927 N N . ASP A 1 539 ? 12.616 -45.415 -0.482 1.00 29.80 539 ASP A N 1
ATOM 3928 C CA . ASP A 1 539 ? 12.924 -45.566 0.952 1.00 29.80 539 ASP A CA 1
ATOM 3929 C C . ASP A 1 539 ? 14.097 -44.788 1.594 1.00 29.80 539 ASP A C 1
ATOM 3931 O O . ASP A 1 539 ? 15.232 -45.260 1.671 1.00 29.80 539 ASP A O 1
ATOM 3935 N N . ALA A 1 540 ? 13.747 -43.693 2.280 1.00 27.75 540 ALA A N 1
ATOM 3936 C CA . ALA A 1 540 ? 14.494 -43.171 3.425 1.00 27.75 540 ALA A CA 1
ATOM 3937 C C . ALA A 1 540 ? 13.629 -43.214 4.700 1.00 27.75 540 ALA A C 1
ATOM 3939 O O . ALA A 1 540 ? 12.456 -42.834 4.687 1.00 27.75 540 ALA A O 1
ATOM 3940 N N . ARG A 1 541 ? 14.211 -43.650 5.828 1.00 28.20 541 ARG A N 1
ATOM 3941 C CA . ARG A 1 541 ? 13.623 -43.539 7.178 1.00 28.20 541 ARG A CA 1
ATOM 3942 C C . ARG A 1 541 ? 14.727 -43.362 8.238 1.00 28.20 541 ARG A C 1
ATOM 3944 O O . ARG A 1 541 ? 15.691 -44.120 8.182 1.00 28.20 541 ARG A O 1
ATOM 3951 N N . PRO A 1 542 ? 14.530 -42.549 9.298 1.00 37.19 542 PRO A N 1
ATOM 3952 C CA . PRO A 1 542 ? 13.553 -41.466 9.415 1.00 37.19 542 PRO A CA 1
ATOM 3953 C C . PRO A 1 542 ? 14.104 -40.198 10.112 1.00 37.19 542 PRO A C 1
ATOM 3955 O O . PRO A 1 542 ? 14.224 -40.148 11.335 1.00 37.19 542 PRO A O 1
ATOM 3958 N N . THR A 1 543 ? 14.279 -39.114 9.358 1.00 30.31 543 THR A N 1
ATOM 3959 C CA . THR A 1 543 ? 14.089 -37.742 9.861 1.00 30.31 543 THR A CA 1
ATOM 3960 C C . THR A 1 543 ? 12.868 -37.187 9.132 1.00 30.31 543 THR A C 1
ATOM 3962 O O . THR A 1 543 ? 12.853 -37.088 7.911 1.00 30.31 543 THR A O 1
ATOM 3965 N N . ALA A 1 544 ? 11.762 -37.016 9.860 1.00 32.19 544 ALA A N 1
ATOM 3966 C CA . ALA A 1 544 ? 10.433 -37.169 9.272 1.00 32.19 544 ALA A CA 1
ATOM 3967 C C . ALA A 1 544 ? 9.988 -36.020 8.344 1.00 32.19 544 ALA A C 1
ATOM 3969 O O . ALA A 1 544 ? 9.543 -34.975 8.815 1.00 32.19 544 ALA A O 1
ATOM 3970 N N . THR A 1 545 ? 9.950 -36.305 7.041 1.00 29.31 545 THR A N 1
ATOM 3971 C CA . THR A 1 545 ? 9.037 -35.668 6.079 1.00 29.31 545 THR A CA 1
ATOM 3972 C C . THR A 1 545 ? 7.946 -36.690 5.719 1.00 29.31 545 THR A C 1
ATOM 3974 O O . THR A 1 545 ? 8.289 -37.837 5.419 1.00 29.31 545 THR A O 1
ATOM 3977 N N . PRO A 1 546 ? 6.642 -36.356 5.782 1.00 29.83 546 PRO A N 1
ATOM 3978 C CA . PRO A 1 546 ? 5.575 -37.299 5.441 1.00 29.83 546 PRO A CA 1
ATOM 3979 C C . PRO A 1 546 ? 5.549 -37.612 3.936 1.00 29.83 546 PRO A C 1
ATOM 3981 O O . PRO A 1 546 ? 5.850 -36.757 3.105 1.00 29.83 546 PRO A O 1
ATOM 3984 N N . ALA A 1 547 ? 5.182 -38.845 3.582 1.00 29.25 547 ALA A N 1
ATOM 3985 C CA . ALA A 1 547 ? 5.124 -39.297 2.192 1.00 29.25 547 ALA A CA 1
ATOM 3986 C C . ALA A 1 547 ? 3.926 -38.694 1.431 1.00 29.25 547 ALA A C 1
ATOM 3988 O O . ALA A 1 547 ? 2.845 -38.541 2.001 1.00 29.25 547 ALA A O 1
ATOM 3989 N N . LYS A 1 548 ? 4.102 -38.413 0.131 1.00 36.41 548 LYS A N 1
ATOM 3990 C CA . LYS A 1 548 ? 2.993 -38.080 -0.780 1.00 36.41 548 LYS A CA 1
ATOM 3991 C C . LYS A 1 548 ? 2.271 -39.357 -1.229 1.00 36.41 548 LYS A C 1
ATOM 3993 O O . LYS A 1 548 ? 2.918 -40.327 -1.618 1.00 36.41 548 LYS A O 1
ATOM 3998 N N . ASP A 1 549 ? 0.943 -39.328 -1.188 1.00 32.62 549 ASP A N 1
ATOM 3999 C CA . ASP A 1 549 ? 0.065 -40.403 -1.667 1.00 32.62 549 ASP A CA 1
ATOM 4000 C C . ASP A 1 549 ? -0.048 -40.340 -3.214 1.00 32.62 549 ASP A C 1
ATOM 4002 O O . ASP A 1 549 ? -0.237 -39.235 -3.733 1.00 32.62 549 ASP A O 1
ATOM 4006 N N . PRO A 1 550 ? 0.075 -41.440 -3.993 1.00 44.38 550 PRO A N 1
ATOM 4007 C CA . PRO A 1 550 ? 0.199 -41.382 -5.463 1.00 44.38 550 PRO A CA 1
ATOM 4008 C C . PRO A 1 550 ? -1.059 -40.993 -6.272 1.00 44.38 550 PRO A C 1
ATOM 4010 O O . PRO A 1 550 ? -1.143 -41.334 -7.450 1.00 44.38 550 PRO A O 1
ATOM 4013 N N . LEU A 1 551 ? -2.045 -40.325 -5.665 1.00 40.19 551 LEU A N 1
ATOM 4014 C CA . LEU A 1 551 ? -3.335 -39.945 -6.275 1.00 40.19 551 LEU A CA 1
ATOM 4015 C C . LEU A 1 551 ? -3.691 -38.458 -6.057 1.00 40.19 551 LEU A C 1
ATOM 4017 O O . LEU A 1 551 ? -4.856 -38.070 -6.084 1.00 40.19 551 LEU A O 1
ATOM 4021 N N . MET A 1 552 ? -2.676 -37.631 -5.812 1.00 40.38 552 MET A N 1
ATOM 4022 C CA . MET A 1 552 ? -2.786 -36.202 -5.507 1.00 40.38 552 MET A CA 1
ATOM 4023 C C . MET A 1 552 ? -2.827 -35.364 -6.801 1.00 40.38 552 MET A C 1
ATOM 4025 O O . MET A 1 552 ? -1.837 -35.312 -7.530 1.00 40.38 552 MET A O 1
ATOM 4029 N N . SER A 1 553 ? -3.976 -34.740 -7.098 1.00 45.22 553 SER A N 1
ATOM 4030 C CA . SER A 1 553 ? -4.226 -33.900 -8.287 1.00 45.22 553 SER A CA 1
ATOM 4031 C C . SER A 1 553 ? -3.518 -32.536 -8.225 1.00 45.22 553 SER A C 1
ATOM 4033 O O . SER A 1 553 ? -2.924 -32.175 -7.204 1.00 45.22 553 SER A O 1
ATOM 4035 N N . TYR A 1 554 ? -3.632 -31.741 -9.299 1.00 50.81 554 TYR A N 1
ATOM 4036 C CA . TYR A 1 554 ? -3.170 -30.343 -9.369 1.00 50.81 554 TYR A CA 1
ATOM 4037 C C . TYR A 1 554 ? -3.536 -29.528 -8.110 1.00 50.81 554 TYR A C 1
ATOM 4039 O O . TYR A 1 554 ? -2.677 -28.849 -7.547 1.00 50.81 554 TYR A O 1
ATOM 4047 N N . ASP A 1 555 ? -4.754 -29.718 -7.584 1.00 48.66 555 ASP A N 1
ATOM 4048 C CA . ASP A 1 555 ? -5.297 -29.087 -6.363 1.00 48.66 555 ASP A CA 1
ATOM 4049 C C . ASP A 1 555 ? -4.458 -29.309 -5.084 1.00 48.66 555 ASP A C 1
ATOM 4051 O O . ASP A 1 555 ? -4.714 -28.703 -4.045 1.00 48.66 555 ASP A O 1
ATOM 4055 N N . THR A 1 556 ? -3.478 -30.215 -5.128 1.00 45.50 556 THR A N 1
ATOM 4056 C CA . THR A 1 556 ? -2.702 -30.686 -3.968 1.00 45.50 556 THR A CA 1
ATOM 4057 C C . THR A 1 556 ? -1.181 -30.635 -4.185 1.00 45.50 556 THR A C 1
ATOM 4059 O O . THR A 1 556 ? -0.409 -31.158 -3.376 1.00 45.50 556 THR A O 1
ATOM 4062 N N . ALA A 1 557 ? -0.721 -29.987 -5.264 1.00 48.53 557 ALA A N 1
ATOM 4063 C CA . ALA A 1 557 ? 0.639 -30.136 -5.787 1.00 48.53 557 ALA A CA 1
ATOM 4064 C C . ALA A 1 557 ? 1.509 -28.857 -5.800 1.00 48.53 557 ALA A C 1
ATOM 4066 O O . ALA A 1 557 ? 2.373 -28.724 -6.667 1.00 48.53 557 ALA A O 1
ATOM 4067 N N . THR A 1 558 ? 1.380 -27.946 -4.821 1.00 58.25 558 THR A N 1
ATOM 4068 C CA . THR A 1 558 ? 2.388 -26.870 -4.673 1.00 58.25 558 THR A CA 1
ATOM 4069 C C . THR A 1 558 ? 3.799 -27.459 -4.448 1.00 58.25 558 THR A C 1
ATOM 4071 O O . THR A 1 558 ? 3.951 -28.419 -3.677 1.00 58.25 558 THR A O 1
ATOM 4074 N N . PRO A 1 559 ? 4.850 -26.926 -5.106 1.00 64.56 559 PRO A N 1
ATOM 4075 C CA . PRO A 1 559 ? 6.234 -27.339 -4.877 1.00 64.56 559 PRO A CA 1
ATOM 4076 C C . PRO A 1 559 ? 6.832 -26.748 -3.588 1.00 64.56 559 PRO A C 1
ATOM 4078 O O . PRO A 1 559 ? 7.923 -27.159 -3.188 1.00 64.56 559 PRO A O 1
ATOM 4081 N N . GLN A 1 560 ? 6.142 -25.812 -2.924 1.00 71.69 560 GLN A N 1
ATOM 4082 C CA . GLN A 1 560 ? 6.589 -25.200 -1.669 1.00 71.69 560 GLN A CA 1
ATOM 4083 C C . GLN A 1 560 ? 6.852 -26.259 -0.587 1.00 71.69 560 GLN A C 1
ATOM 4085 O O . GLN A 1 560 ? 5.983 -27.069 -0.265 1.00 71.69 560 GLN A O 1
ATOM 4090 N N . GLN A 1 561 ? 8.046 -26.222 0.005 1.00 79.88 561 GLN A N 1
ATOM 4091 C CA . GLN A 1 561 ? 8.421 -27.079 1.132 1.00 79.88 561 GLN A CA 1
ATOM 4092 C C . GLN A 1 561 ? 8.231 -26.347 2.474 1.00 79.88 561 GLN A C 1
ATOM 4094 O O . GLN A 1 561 ? 8.327 -25.117 2.514 1.00 79.88 561 GLN A O 1
ATOM 4099 N N . PRO A 1 562 ? 8.002 -27.064 3.593 1.00 82.69 562 PRO A N 1
ATOM 4100 C CA . PRO A 1 562 ? 7.985 -26.460 4.924 1.00 82.69 562 PRO A CA 1
ATOM 4101 C C . PRO A 1 562 ? 9.313 -25.752 5.236 1.00 82.69 562 PRO A C 1
ATOM 4103 O O . PRO A 1 562 ? 10.371 -26.376 5.251 1.00 82.69 562 PRO A O 1
ATOM 4106 N N . SER A 1 563 ? 9.262 -24.452 5.530 1.00 82.62 563 SER A N 1
ATOM 4107 C CA . SER A 1 563 ? 10.425 -23.546 5.589 1.00 82.62 563 SER A CA 1
ATOM 4108 C C . SER A 1 563 ? 11.380 -23.735 6.782 1.00 82.62 563 SER A C 1
ATOM 4110 O O . SER A 1 563 ? 12.219 -22.876 7.044 1.00 82.62 563 SER A O 1
ATOM 4112 N N . GLY A 1 564 ? 11.226 -24.797 7.579 1.00 89.50 564 GLY A N 1
ATOM 4113 C CA . GLY A 1 564 ? 11.984 -25.012 8.823 1.00 89.50 564 GLY A CA 1
ATOM 4114 C C . GLY A 1 564 ? 11.705 -23.997 9.948 1.00 89.50 564 GLY A C 1
ATOM 4115 O O . GLY A 1 564 ? 12.243 -24.131 11.049 1.00 89.50 564 GLY A O 1
ATOM 4116 N N . MET A 1 565 ? 10.854 -22.992 9.708 1.00 90.62 565 MET A N 1
ATOM 4117 C CA . MET A 1 565 ? 10.450 -22.003 10.707 1.00 90.62 565 MET A CA 1
ATOM 4118 C C . MET A 1 565 ? 9.727 -22.669 11.885 1.00 90.62 565 MET A C 1
ATOM 4120 O O . MET A 1 565 ? 8.998 -23.649 11.726 1.00 90.62 565 MET A O 1
ATOM 4124 N N . ARG A 1 566 ? 9.890 -22.107 13.090 1.00 94.00 566 ARG A N 1
ATOM 4125 C CA . ARG A 1 566 ? 9.320 -22.642 14.342 1.00 94.00 566 ARG A CA 1
ATOM 4126 C C . ARG A 1 566 ? 7.826 -22.322 14.488 1.00 94.00 566 ARG A C 1
ATOM 4128 O O . ARG A 1 566 ? 7.410 -21.717 15.474 1.00 94.00 566 ARG A O 1
ATOM 4135 N N . VAL A 1 567 ? 7.026 -22.726 13.499 1.00 93.75 567 VAL A N 1
ATOM 4136 C CA . VAL A 1 567 ? 5.568 -22.507 13.432 1.00 93.75 567 VAL A CA 1
ATOM 4137 C C . VAL A 1 567 ? 4.841 -23.037 14.670 1.00 93.75 567 VAL A C 1
ATOM 4139 O O . VAL A 1 567 ? 3.875 -22.439 15.117 1.00 93.75 567 VAL A O 1
ATOM 4142 N N . ASN A 1 568 ? 5.379 -24.076 15.314 1.00 93.81 568 ASN A N 1
ATOM 4143 C CA . ASN A 1 568 ? 4.872 -24.645 16.564 1.00 93.81 568 ASN A CA 1
ATOM 4144 C C . ASN A 1 568 ? 4.941 -23.703 17.789 1.00 93.81 568 ASN A C 1
ATOM 4146 O O . ASN A 1 568 ? 4.503 -24.097 18.867 1.00 93.81 568 ASN A O 1
ATOM 4150 N N . ARG A 1 569 ? 5.523 -22.502 17.660 1.00 94.75 569 ARG A N 1
ATOM 4151 C CA . ARG A 1 569 ? 5.464 -21.437 18.679 1.00 94.75 569 ARG A CA 1
ATOM 4152 C C . ARG A 1 569 ? 4.244 -20.521 18.538 1.00 94.75 569 ARG A C 1
ATOM 4154 O O . ARG A 1 569 ? 4.041 -19.688 19.414 1.00 94.75 569 ARG A O 1
ATOM 4161 N N . TYR A 1 570 ? 3.478 -20.648 17.456 1.00 96.06 570 TYR A N 1
ATOM 4162 C CA . TYR A 1 570 ? 2.379 -19.756 17.103 1.00 96.06 570 TYR A CA 1
ATOM 4163 C C . TYR A 1 570 ? 1.105 -20.589 16.948 1.00 96.06 570 TYR A C 1
ATOM 4165 O O . TYR A 1 570 ? 1.016 -21.447 16.071 1.00 96.06 570 TYR A O 1
ATOM 4173 N N . LEU A 1 571 ? 0.133 -20.373 17.831 1.00 95.00 571 LEU A N 1
ATOM 4174 C CA . LEU A 1 571 ? -1.148 -21.074 17.779 1.00 95.00 571 LEU A CA 1
ATOM 4175 C C . LEU A 1 571 ? -2.106 -20.369 16.802 1.00 95.00 571 LEU A C 1
ATOM 4177 O O . LEU A 1 571 ? -2.101 -19.137 16.734 1.00 95.00 571 LEU A O 1
ATOM 4181 N N . PRO A 1 572 ? -2.958 -21.107 16.062 1.00 95.44 572 PRO A N 1
ATOM 4182 C CA . PRO A 1 572 ? -4.047 -20.506 15.299 1.00 95.44 572 PRO A CA 1
ATOM 4183 C C . PRO A 1 572 ? -4.973 -19.687 16.206 1.00 95.44 572 PRO A C 1
ATOM 4185 O O . PRO A 1 572 ? -5.241 -20.084 17.341 1.00 95.44 572 PRO A O 1
ATOM 4188 N N . TYR A 1 573 ? -5.517 -18.581 15.695 1.00 95.62 573 TYR A N 1
ATOM 4189 C CA . TYR A 1 573 ? -6.437 -17.727 16.456 1.00 95.62 573 TYR A CA 1
ATOM 4190 C C . TYR A 1 573 ? -7.637 -18.519 17.002 1.00 95.62 573 TYR A C 1
ATOM 4192 O O . TYR A 1 573 ? -7.868 -18.544 18.206 1.00 95.62 573 TYR A O 1
ATOM 4200 N N . ALA A 1 574 ? -8.300 -19.293 16.135 1.00 92.81 574 ALA A N 1
ATOM 4201 C CA . ALA A 1 574 ? -9.446 -20.143 16.474 1.00 92.81 574 ALA A CA 1
ATOM 4202 C C . ALA A 1 574 ? -9.140 -21.312 17.441 1.00 92.81 574 ALA A C 1
ATOM 4204 O O . ALA A 1 574 ? -10.054 -22.031 17.835 1.00 92.81 574 ALA A O 1
ATOM 4205 N N . ALA A 1 575 ? -7.871 -21.532 17.811 1.00 92.19 575 ALA A N 1
ATOM 4206 C CA . ALA A 1 575 ? -7.470 -22.488 18.849 1.00 92.19 575 ALA A CA 1
ATOM 4207 C C . ALA A 1 575 ? -7.265 -21.828 20.231 1.00 92.19 575 ALA A C 1
ATOM 4209 O O . ALA A 1 575 ? -6.972 -22.528 21.197 1.00 92.19 575 ALA A O 1
ATOM 4210 N N . GLN A 1 576 ? -7.390 -20.499 20.308 1.00 92.69 576 GLN A N 1
ATOM 4211 C CA . GLN A 1 576 ? -7.282 -19.684 21.524 1.00 92.69 576 GLN A CA 1
ATOM 4212 C C . GLN A 1 576 ? -8.608 -18.959 21.798 1.00 92.69 576 GLN A C 1
ATOM 4214 O O . GLN A 1 576 ? -9.116 -19.018 22.911 1.00 92.69 576 GLN A O 1
ATOM 4219 N N . PHE A 1 577 ? -9.203 -18.356 20.762 1.00 93.06 577 PHE A N 1
ATOM 4220 C CA . PHE A 1 577 ? -10.439 -17.577 20.839 1.00 93.06 577 PHE A CA 1
ATOM 4221 C C . PHE A 1 577 ? -11.445 -18.089 19.806 1.00 93.06 577 PHE A C 1
ATOM 4223 O O . PHE A 1 577 ? -11.180 -18.071 18.601 1.00 93.06 577 PHE A O 1
ATOM 4230 N N . ALA A 1 578 ? -12.602 -18.559 20.270 1.00 87.00 578 ALA A N 1
ATOM 4231 C CA . ALA A 1 578 ? -13.694 -18.969 19.395 1.00 87.00 578 ALA A CA 1
ATOM 4232 C C . ALA A 1 578 ? -14.538 -17.749 18.998 1.00 87.00 578 ALA A C 1
ATOM 4234 O O . ALA A 1 578 ? -14.927 -16.956 19.849 1.00 87.00 578 ALA A O 1
ATOM 4235 N N . VAL A 1 579 ? -14.838 -17.617 17.706 1.00 89.56 579 VAL A N 1
ATOM 4236 C CA . VAL A 1 579 ? -15.762 -16.606 17.173 1.00 89.56 579 VAL A CA 1
ATOM 4237 C C . VAL A 1 579 ? -16.716 -17.332 16.231 1.00 89.56 579 VAL A C 1
ATOM 4239 O O . VAL A 1 579 ? -16.346 -17.653 15.101 1.00 89.56 579 VAL A O 1
ATOM 4242 N N . ASP A 1 580 ? -17.915 -17.660 16.717 1.00 87.75 580 ASP A N 1
ATOM 4243 C CA . ASP A 1 580 ? -18.946 -18.350 15.936 1.00 87.75 580 ASP A CA 1
ATOM 4244 C C . ASP A 1 580 ? -20.128 -17.411 15.668 1.00 87.75 580 ASP A C 1
ATOM 4246 O O . ASP A 1 580 ? -20.894 -17.060 16.565 1.00 87.75 580 ASP A O 1
ATOM 4250 N N . LEU A 1 581 ? -20.245 -16.981 14.411 1.00 95.94 581 LEU A N 1
ATOM 4251 C CA . LEU A 1 581 ? -21.330 -16.137 13.915 1.00 95.94 581 LEU A CA 1
ATOM 4252 C C . LEU A 1 581 ? -21.816 -16.680 12.555 1.00 95.94 581 LEU A C 1
ATOM 4254 O O . LEU A 1 581 ? -21.496 -16.130 11.494 1.00 95.94 581 LEU A O 1
ATOM 4258 N N . PRO A 1 582 ? -22.544 -17.812 12.543 1.00 95.50 582 PRO A N 1
ATOM 4259 C CA . PRO A 1 582 ? -22.938 -18.490 11.308 1.00 95.50 582 PRO A CA 1
ATOM 4260 C C . PRO A 1 582 ? -23.978 -17.694 10.502 1.00 95.50 582 PRO A C 1
ATOM 4262 O O . PRO A 1 582 ? -24.124 -17.919 9.302 1.00 95.50 582 PRO A O 1
ATOM 4265 N N . ASP A 1 583 ? -24.666 -16.750 11.145 1.00 97.38 583 ASP A N 1
ATOM 4266 C CA . ASP A 1 583 ? -25.665 -15.835 10.591 1.00 97.38 583 ASP A CA 1
ATOM 4267 C C . ASP A 1 583 ? -25.155 -14.378 10.505 1.00 97.38 583 ASP A C 1
ATOM 4269 O O . ASP A 1 583 ? -25.939 -13.430 10.610 1.00 97.38 583 ASP A O 1
ATOM 4273 N N . ARG A 1 584 ? -23.837 -14.192 10.319 1.00 98.38 584 ARG A N 1
ATOM 4274 C CA . ARG A 1 584 ? -23.203 -12.890 10.036 1.00 98.38 584 ARG A CA 1
ATOM 4275 C C . ARG A 1 584 ? -23.920 -12.139 8.905 1.00 98.38 584 ARG A C 1
ATOM 4277 O O . ARG A 1 584 ? -24.273 -12.727 7.881 1.00 98.38 584 ARG A O 1
ATOM 4284 N N . THR A 1 585 ? -24.097 -10.829 9.058 1.00 98.44 585 THR A N 1
ATOM 4285 C CA . THR A 1 585 ? -24.806 -9.977 8.088 1.00 98.44 585 THR A CA 1
ATOM 4286 C C . THR A 1 585 ? -23.888 -9.006 7.353 1.00 98.44 585 THR A C 1
ATOM 4288 O O . THR A 1 585 ? -24.239 -8.575 6.253 1.00 98.44 585 THR A O 1
ATOM 4291 N N . TRP A 1 586 ? -22.708 -8.682 7.898 1.00 98.44 586 TRP A N 1
ATOM 4292 C CA . TRP A 1 586 ? -21.750 -7.768 7.261 1.00 98.44 586 TRP A CA 1
ATOM 4293 C C . TRP A 1 586 ? -21.373 -8.092 5.801 1.00 98.44 586 TRP A C 1
ATOM 4295 O O . TRP A 1 586 ? -21.316 -7.138 5.023 1.00 98.44 586 TRP A O 1
ATOM 4305 N N . PRO A 1 587 ? -21.223 -9.359 5.343 1.00 98.50 587 PRO A N 1
ATOM 4306 C CA . PRO A 1 587 ? -20.835 -9.633 3.952 1.00 98.50 587 PRO A CA 1
ATOM 4307 C C . PRO A 1 587 ? -21.920 -9.281 2.920 1.00 98.50 587 PRO A C 1
ATOM 4309 O O . PRO A 1 587 ? -21.641 -9.248 1.724 1.00 98.50 587 PRO A O 1
ATOM 4312 N N . GLY A 1 588 ? -23.166 -9.070 3.364 1.00 97.88 588 GLY A N 1
ATOM 4313 C CA . GLY A 1 588 ? -24.301 -8.699 2.512 1.00 97.88 588 GLY A CA 1
ATOM 4314 C C . GLY A 1 588 ? -24.599 -7.198 2.475 1.00 97.88 588 GLY A C 1
ATOM 4315 O O . GLY A 1 588 ? -25.539 -6.790 1.792 1.00 97.88 588 GLY A O 1
ATOM 4316 N N . LYS A 1 589 ? -23.846 -6.378 3.217 1.00 98.12 589 LYS A N 1
ATOM 4317 C CA . LYS A 1 589 ? -24.043 -4.923 3.312 1.00 98.12 589 LYS A CA 1
ATOM 4318 C C . LYS A 1 589 ? -23.086 -4.170 2.382 1.00 98.12 589 LYS A C 1
ATOM 4320 O O . LYS A 1 589 ? -22.160 -4.735 1.808 1.00 98.12 589 LYS A O 1
ATOM 4325 N N . ARG A 1 590 ? -23.323 -2.866 2.242 1.00 96.44 590 ARG A N 1
ATOM 4326 C CA . ARG A 1 590 ? -22.433 -1.898 1.588 1.00 96.44 590 ARG A CA 1
ATOM 4327 C C . ARG A 1 590 ? -22.345 -0.653 2.458 1.00 96.44 590 ARG A C 1
ATOM 4329 O O . ARG A 1 590 ? -23.286 -0.372 3.200 1.00 96.44 590 ARG A O 1
ATOM 4336 N N . VAL A 1 591 ? -21.249 0.091 2.347 1.00 95.62 591 VAL A N 1
ATOM 4337 C CA . VAL A 1 591 ? -21.157 1.419 2.959 1.00 95.62 591 VAL A CA 1
ATOM 4338 C C . VAL A 1 591 ? -21.986 2.406 2.133 1.00 95.62 591 VAL A C 1
ATOM 4340 O O . VAL A 1 591 ? -21.990 2.334 0.907 1.00 95.62 591 VAL A O 1
ATOM 4343 N N . THR A 1 592 ? -22.726 3.291 2.805 1.00 97.06 592 THR A N 1
ATOM 4344 C CA . THR A 1 592 ? -23.601 4.299 2.170 1.00 97.06 592 THR A CA 1
ATOM 4345 C C . THR A 1 592 ? -23.569 5.663 2.876 1.00 97.06 592 THR A C 1
ATOM 4347 O O . THR A 1 592 ? -24.435 6.495 2.624 1.00 97.06 592 THR A O 1
ATOM 4350 N N . LYS A 1 593 ? -22.654 5.848 3.836 1.00 98.00 593 LYS A N 1
ATOM 4351 C CA . LYS A 1 593 ? -22.426 7.063 4.638 1.00 98.00 593 LYS A CA 1
ATOM 4352 C C . LYS A 1 593 ? -21.101 6.936 5.402 1.00 98.00 593 LYS A C 1
ATOM 4354 O O . LYS A 1 593 ? -20.670 5.803 5.652 1.00 98.00 593 LYS A O 1
ATOM 4359 N N . ALA A 1 594 ? -20.521 8.046 5.847 1.00 98.50 594 ALA A N 1
ATOM 4360 C CA . ALA A 1 594 ? -19.352 8.035 6.723 1.00 98.50 594 ALA A CA 1
ATOM 4361 C C . ALA A 1 594 ? -19.635 7.365 8.095 1.00 98.50 594 ALA A C 1
ATOM 4363 O O . ALA A 1 594 ? -20.785 7.357 8.565 1.00 98.50 594 ALA A O 1
ATOM 4364 N N . PRO A 1 595 ? -18.619 6.762 8.744 1.00 98.56 595 PRO A N 1
ATOM 4365 C CA . PRO A 1 595 ? -18.611 6.531 10.189 1.00 98.56 595 PRO A CA 1
ATOM 4366 C C . PRO A 1 595 ? -18.409 7.860 10.938 1.00 98.56 595 PRO A C 1
ATOM 4368 O O . PRO A 1 595 ? -18.017 8.862 10.346 1.00 98.56 595 PRO A O 1
ATOM 4371 N N . ARG A 1 596 ? -18.582 7.871 12.266 1.00 98.56 596 ARG A N 1
ATOM 4372 C CA . ARG A 1 596 ? -17.978 8.937 13.085 1.00 98.56 596 ARG A CA 1
ATOM 4373 C C . ARG A 1 596 ? -16.461 8.749 13.116 1.00 98.56 596 ARG A C 1
ATOM 4375 O O . ARG A 1 596 ? -15.994 7.654 13.423 1.00 98.56 596 ARG A O 1
ATOM 4382 N N . TRP A 1 597 ? -15.703 9.799 12.829 1.00 98.88 597 TRP A N 1
ATOM 4383 C CA . TRP A 1 597 ? -14.242 9.758 12.844 1.00 98.88 597 TRP A CA 1
ATOM 4384 C C . TRP A 1 597 ? -13.672 10.314 14.147 1.00 98.88 597 TRP A C 1
ATOM 4386 O O . TRP A 1 597 ? -14.061 11.406 14.562 1.00 98.88 597 TRP A O 1
ATOM 4396 N N . CYS A 1 598 ? -12.696 9.614 14.725 1.00 98.88 598 CYS A N 1
ATOM 4397 C CA . CYS A 1 598 ? -11.803 10.157 15.745 1.00 98.88 598 CYS A CA 1
ATOM 4398 C C . CYS A 1 598 ? -10.347 10.088 15.269 1.00 98.88 598 CYS A C 1
ATOM 4400 O O . CYS A 1 598 ? -9.868 9.029 14.855 1.00 98.88 598 CYS A O 1
ATOM 4402 N N . ALA A 1 599 ? -9.641 11.215 15.338 1.00 98.81 599 ALA A N 1
ATOM 4403 C CA . ALA A 1 599 ? -8.216 11.287 15.042 1.00 98.81 599 ALA A CA 1
ATOM 4404 C C . ALA A 1 599 ? -7.393 11.174 16.334 1.00 98.81 599 ALA A C 1
ATOM 4406 O O . ALA A 1 599 ? -7.512 12.016 17.228 1.00 98.81 599 ALA A O 1
ATOM 4407 N N . VAL A 1 600 ? -6.541 10.149 16.430 1.00 98.75 600 VAL A N 1
ATOM 4408 C CA . VAL A 1 600 ? -5.705 9.876 17.617 1.00 98.75 600 VAL A CA 1
ATOM 4409 C C . VAL A 1 600 ? -4.224 10.236 17.415 1.00 98.75 600 VAL A C 1
ATOM 4411 O O . VAL A 1 600 ? -3.369 9.891 18.232 1.00 98.75 600 VAL A O 1
ATOM 4414 N N . ASP A 1 601 ? -3.898 10.976 16.349 1.00 98.69 601 ASP A N 1
ATOM 4415 C CA . ASP A 1 601 ? -2.538 11.404 15.975 1.00 98.69 601 ASP A CA 1
ATOM 4416 C C . ASP A 1 601 ? -1.770 12.118 17.099 1.00 98.69 601 ASP A C 1
ATOM 4418 O O . ASP A 1 601 ? -0.555 11.967 17.218 1.00 98.69 601 ASP A O 1
ATOM 4422 N N . LEU A 1 602 ? -2.469 12.880 17.946 1.00 98.56 602 LEU A N 1
ATOM 4423 C CA . LEU A 1 602 ? -1.882 13.694 19.019 1.00 98.56 602 LEU A CA 1
ATOM 4424 C C . LEU A 1 602 ? -1.593 12.907 20.311 1.00 98.56 602 LEU A C 1
ATOM 4426 O O . LEU A 1 602 ? -0.874 13.416 21.184 1.00 98.56 602 LEU A O 1
ATOM 4430 N N . ARG A 1 603 ? -2.100 11.668 20.411 1.00 97.31 603 ARG A N 1
ATOM 4431 C CA . ARG A 1 603 ? -1.874 10.738 21.527 1.00 97.31 603 ARG A CA 1
ATOM 4432 C C . ARG A 1 603 ? -1.248 9.431 21.044 1.00 97.31 603 ARG A C 1
ATOM 4434 O O . ARG A 1 603 ? -0.059 9.240 21.286 1.00 97.31 603 ARG A O 1
ATOM 4441 N N . ASP A 1 604 ? -1.988 8.564 20.351 1.00 94.75 604 ASP A N 1
ATOM 4442 C CA . ASP A 1 604 ? -1.466 7.264 19.897 1.00 94.75 604 ASP A CA 1
ATOM 4443 C C . ASP A 1 604 ? -0.423 7.418 18.782 1.00 94.75 604 ASP A C 1
ATOM 4445 O O . ASP A 1 604 ? 0.658 6.836 18.847 1.00 94.75 604 ASP A O 1
ATOM 4449 N N . GLY A 1 605 ? -0.687 8.307 17.818 1.00 94.69 605 GLY A N 1
ATOM 4450 C CA . GLY A 1 605 ? 0.303 8.669 16.803 1.00 94.69 605 GLY A CA 1
ATOM 4451 C C . GLY A 1 605 ? 1.557 9.313 17.406 1.00 94.69 605 GLY A C 1
ATOM 4452 O O . GLY A 1 605 ? 2.670 9.035 16.969 1.00 94.69 605 GLY A O 1
ATOM 4453 N N . ASN A 1 606 ? 1.390 10.151 18.431 1.00 95.94 606 ASN A N 1
ATOM 4454 C CA . ASN A 1 606 ? 2.470 10.902 19.069 1.00 95.94 606 ASN A CA 1
ATOM 4455 C C . ASN A 1 606 ? 3.363 10.043 19.983 1.00 95.94 606 ASN A C 1
ATOM 4457 O O . ASN A 1 606 ? 4.572 10.263 20.025 1.00 95.94 606 ASN A O 1
ATOM 4461 N N . GLN A 1 607 ? 2.794 9.076 20.713 1.00 89.56 607 GLN A N 1
ATOM 4462 C CA . GLN A 1 607 ? 3.555 8.215 21.634 1.00 89.56 607 GLN A CA 1
ATOM 4463 C C . GLN A 1 607 ? 4.531 7.278 20.892 1.00 89.56 607 GLN A C 1
ATOM 4465 O O . GLN A 1 607 ? 5.532 6.862 21.468 1.00 89.56 607 GLN A O 1
ATOM 4470 N N . ALA A 1 608 ? 4.239 6.973 19.622 1.00 89.56 608 ALA A N 1
ATOM 4471 C CA . ALA A 1 608 ? 5.000 6.062 18.770 1.00 89.56 608 ALA A CA 1
ATOM 4472 C C . ALA A 1 608 ? 6.178 6.732 18.030 1.00 89.56 608 ALA A C 1
ATOM 4474 O O . ALA A 1 608 ? 6.955 6.053 17.355 1.00 89.56 608 ALA A O 1
ATOM 4475 N N . LEU A 1 609 ? 6.319 8.060 18.127 1.00 90.88 609 LEU A N 1
ATOM 4476 C CA . LEU A 1 609 ? 7.380 8.804 17.449 1.00 90.88 609 LEU A CA 1
ATOM 4477 C C . LEU A 1 609 ? 8.724 8.661 18.175 1.00 90.88 609 LEU A C 1
ATOM 4479 O O . LEU A 1 609 ? 8.803 8.752 19.399 1.00 90.88 609 LEU A O 1
ATOM 4483 N N . ILE A 1 610 ? 9.808 8.547 17.399 1.00 84.94 610 ILE A N 1
ATOM 4484 C CA . ILE A 1 610 ? 11.190 8.598 17.917 1.00 84.94 610 ILE A CA 1
ATOM 4485 C C . ILE A 1 610 ? 11.462 9.963 18.578 1.00 84.94 610 ILE A C 1
ATOM 4487 O O . ILE A 1 610 ? 12.100 10.036 19.628 1.00 84.94 610 ILE A O 1
ATOM 4491 N N . GLU A 1 611 ? 10.937 11.035 17.978 1.00 87.44 611 GLU A N 1
ATOM 4492 C CA . GLU A 1 611 ? 10.886 12.381 18.548 1.00 87.44 611 GLU A CA 1
ATOM 4493 C C . GLU A 1 611 ? 9.418 12.814 18.711 1.00 87.44 611 GLU A C 1
ATOM 4495 O O . GLU A 1 611 ? 8.802 13.241 17.730 1.00 87.44 611 GLU A O 1
ATOM 4500 N N . PRO A 1 612 ? 8.837 12.729 19.923 1.00 92.50 612 PRO A N 1
ATOM 4501 C CA . PRO A 1 612 ? 7.478 13.196 20.181 1.00 92.50 612 PRO A CA 1
ATOM 4502 C C . PRO A 1 612 ? 7.258 14.663 19.789 1.00 92.50 612 PRO A C 1
ATOM 4504 O O . PRO A 1 612 ? 8.160 15.506 19.867 1.00 92.50 612 PRO A O 1
ATOM 4507 N N . MET A 1 613 ? 6.029 14.987 19.392 1.00 96.06 613 MET A N 1
ATOM 4508 C CA . MET A 1 613 ? 5.646 16.327 18.960 1.00 96.06 613 MET A CA 1
ATOM 4509 C C . MET A 1 613 ? 5.847 17.348 20.085 1.00 96.06 613 MET A C 1
ATOM 4511 O O . MET A 1 613 ? 5.252 17.255 21.159 1.00 96.06 613 MET A O 1
ATOM 4515 N N . ASN A 1 614 ? 6.637 18.385 19.802 1.00 93.00 614 ASN A N 1
ATOM 4516 C CA . ASN A 1 614 ? 6.652 19.596 20.619 1.00 93.00 614 ASN A CA 1
ATOM 4517 C C . ASN A 1 614 ? 5.298 20.345 20.506 1.00 93.00 614 ASN A C 1
ATOM 4519 O O . ASN A 1 614 ? 4.530 20.073 19.577 1.00 93.00 614 ASN A O 1
ATOM 4523 N N . PRO A 1 615 ? 4.990 21.312 21.395 1.00 92.75 615 PRO A N 1
ATOM 4524 C CA . PRO A 1 615 ? 3.688 21.988 21.395 1.00 92.75 615 PRO A CA 1
ATOM 4525 C C . PRO A 1 615 ? 3.309 22.665 20.070 1.00 92.75 615 PRO A C 1
ATOM 4527 O O . PRO A 1 615 ? 2.133 22.689 19.728 1.00 92.75 615 PRO A O 1
ATOM 4530 N N . ALA A 1 616 ? 4.280 23.154 19.287 1.00 94.69 616 ALA A N 1
ATOM 4531 C CA . ALA A 1 616 ? 4.009 23.746 17.975 1.00 94.69 616 ALA A CA 1
ATOM 4532 C C . ALA A 1 616 ? 3.617 22.684 16.930 1.00 94.69 616 ALA A C 1
ATOM 4534 O O . ALA A 1 616 ? 2.651 22.884 16.200 1.00 94.69 616 ALA A O 1
ATOM 4535 N N . ARG A 1 617 ? 4.301 21.528 16.904 1.00 97.50 617 ARG A N 1
ATOM 4536 C CA . ARG A 1 617 ? 3.914 20.372 16.069 1.00 97.50 617 ARG A CA 1
ATOM 4537 C C . ARG A 1 617 ? 2.540 19.822 16.470 1.00 97.50 617 ARG A C 1
ATOM 4539 O O . ARG A 1 617 ? 1.743 19.514 15.586 1.00 97.50 617 ARG A O 1
ATOM 4546 N N . LYS A 1 618 ? 2.239 19.744 17.777 1.00 98.19 618 LYS A N 1
ATOM 4547 C CA . LYS A 1 618 ? 0.906 19.348 18.267 1.00 98.19 618 LYS A CA 1
ATOM 4548 C C . LYS A 1 618 ? -0.177 20.349 17.849 1.00 98.19 618 LYS A C 1
ATOM 4550 O O . LYS A 1 618 ? -1.218 19.925 17.361 1.00 98.19 618 LYS A O 1
ATOM 4555 N N . LEU A 1 619 ? 0.062 21.657 17.982 1.00 98.38 619 LEU A N 1
ATOM 4556 C CA . LEU A 1 619 ? -0.905 22.673 17.555 1.00 98.38 619 LEU A CA 1
ATOM 4557 C C . LEU A 1 619 ? -1.140 22.626 16.037 1.00 98.38 619 LEU A C 1
ATOM 4559 O O . LEU A 1 619 ? -2.288 22.581 15.617 1.00 98.38 619 LEU A O 1
ATOM 4563 N N . GLN A 1 620 ? -0.081 22.525 15.228 1.00 98.56 620 GLN A N 1
ATOM 4564 C CA . GLN A 1 620 ? -0.187 22.416 13.767 1.00 98.56 620 GLN A CA 1
ATOM 4565 C C . GLN A 1 620 ? -0.981 21.169 13.326 1.00 98.56 620 GLN A C 1
ATOM 4567 O O . GLN A 1 620 ? -1.798 21.250 12.411 1.00 98.56 620 GLN A O 1
ATOM 4572 N N . MET A 1 621 ? -0.780 20.024 13.988 1.00 98.75 621 MET A N 1
ATOM 4573 C CA . MET A 1 621 ? -1.562 18.807 13.734 1.00 98.75 621 MET A CA 1
ATOM 4574 C C . MET A 1 621 ? -3.027 18.964 14.184 1.00 98.75 621 MET A C 1
ATOM 4576 O O . MET A 1 621 ? -3.932 18.556 13.465 1.00 98.75 621 MET A O 1
ATOM 4580 N N . PHE A 1 622 ? -3.286 19.594 15.336 1.00 98.88 622 PHE A N 1
ATOM 4581 C CA . PHE A 1 622 ? -4.650 19.882 15.795 1.00 98.88 622 PHE A CA 1
ATOM 4582 C C . PHE A 1 622 ? -5.400 20.814 14.830 1.00 98.88 622 PHE A C 1
ATOM 4584 O O . PHE A 1 622 ? -6.536 20.528 14.460 1.00 98.88 622 PHE A O 1
ATOM 4591 N N . GLU A 1 623 ? -4.756 21.894 14.382 1.00 98.62 623 GLU A N 1
ATOM 4592 C CA . GLU A 1 623 ? -5.327 22.853 13.431 1.00 98.62 623 GLU A CA 1
ATOM 4593 C C . GLU A 1 623 ? -5.592 22.203 12.058 1.00 98.62 623 GLU A C 1
ATOM 4595 O O . GLU A 1 623 ? -6.654 22.441 11.484 1.00 98.62 623 GLU A O 1
ATOM 4600 N N . LEU A 1 624 ? -4.715 21.303 11.581 1.00 98.81 624 LEU A N 1
ATOM 4601 C CA . LEU A 1 624 ? -4.969 20.489 10.382 1.00 98.81 624 LEU A CA 1
ATOM 4602 C C . LEU A 1 624 ? -6.213 19.603 10.541 1.00 98.81 624 LEU A C 1
ATOM 4604 O O . LEU A 1 624 ? -7.077 19.601 9.668 1.00 98.81 624 LEU A O 1
ATOM 4608 N N . LEU A 1 625 ? -6.315 18.849 11.639 1.00 98.88 625 LEU A N 1
ATOM 4609 C CA . LEU A 1 625 ? -7.438 17.935 11.876 1.00 98.88 625 LEU A CA 1
ATOM 4610 C C . LEU A 1 625 ? -8.771 18.694 11.969 1.00 98.88 625 LEU A C 1
ATOM 4612 O O . LEU A 1 625 ? -9.771 18.275 11.383 1.00 98.88 625 LEU A O 1
ATOM 4616 N N . VAL A 1 626 ? -8.772 19.856 12.628 1.00 98.81 626 VAL A N 1
ATOM 4617 C CA . VAL A 1 626 ? -9.916 20.778 12.644 1.00 98.81 626 VAL A CA 1
ATOM 4618 C C . VAL A 1 626 ? -10.268 21.260 11.231 1.00 98.81 626 VAL A C 1
ATOM 4620 O O . VAL A 1 626 ? -11.441 21.220 10.859 1.00 98.81 626 VAL A O 1
ATOM 4623 N N . GLN A 1 627 ? -9.278 21.676 10.432 1.00 98.56 627 GLN A N 1
ATOM 4624 C CA . GLN A 1 627 ? -9.487 22.158 9.060 1.00 98.56 627 GLN A CA 1
ATOM 4625 C C . GLN A 1 627 ? -10.044 21.065 8.134 1.00 98.56 627 GLN A C 1
ATOM 4627 O O . GLN A 1 627 ? -10.957 21.344 7.361 1.00 98.56 627 GLN A O 1
ATOM 4632 N N . MET A 1 628 ? -9.547 19.828 8.242 1.00 98.69 628 MET A N 1
ATOM 4633 C CA . MET A 1 628 ? -10.049 18.669 7.489 1.00 98.69 628 MET A CA 1
ATOM 4634 C C . MET A 1 628 ? -11.480 18.264 7.875 1.00 98.69 628 MET A C 1
ATOM 4636 O O . MET A 1 628 ? -12.112 17.502 7.148 1.00 98.69 628 MET A O 1
ATOM 4640 N N . GLY A 1 629 ? -11.997 18.754 9.007 1.00 98.62 629 GLY A N 1
ATOM 4641 C CA . GLY A 1 629 ? -13.373 18.531 9.445 1.00 98.62 629 GLY A CA 1
ATOM 4642 C C . GLY A 1 629 ? -13.553 17.533 10.591 1.00 98.62 629 GLY A C 1
ATOM 4643 O O . GLY A 1 629 ? -14.697 17.295 10.976 1.00 98.62 629 GLY A O 1
ATOM 4644 N N . PHE A 1 630 ? -12.487 16.985 11.189 1.00 98.81 630 PHE A N 1
ATOM 4645 C CA . PHE A 1 630 ? -12.620 16.050 12.315 1.00 98.81 630 PHE A CA 1
ATOM 4646 C C . PHE A 1 630 ? -13.337 16.700 13.508 1.00 98.81 630 PHE A C 1
ATOM 4648 O O . PHE A 1 630 ? -12.989 17.798 13.943 1.00 98.81 630 PHE A O 1
ATOM 4655 N N . LYS A 1 631 ? -14.348 16.006 14.050 1.00 98.75 631 LYS A N 1
ATOM 4656 C CA . LYS A 1 631 ? -15.166 16.482 15.184 1.00 98.75 631 LYS A CA 1
ATOM 4657 C C . LYS A 1 631 ? -14.807 15.831 16.518 1.00 98.75 631 LYS A C 1
ATOM 4659 O O . LYS A 1 631 ? -15.215 16.336 17.559 1.00 98.75 631 LYS A O 1
ATOM 4664 N N . GLU A 1 632 ? -14.026 14.754 16.496 1.00 98.88 632 GLU A N 1
ATOM 4665 C CA . GLU A 1 632 ? -13.506 14.065 17.679 1.00 98.88 632 GLU A CA 1
ATOM 4666 C C . GLU A 1 632 ? -11.987 13.901 17.515 1.00 98.88 632 GLU A C 1
ATOM 4668 O O . GLU A 1 632 ? -11.521 13.407 16.485 1.00 98.88 632 GLU A O 1
ATOM 4673 N N . ILE A 1 633 ? -11.202 14.392 18.479 1.00 98.88 633 ILE A N 1
ATOM 4674 C CA . ILE A 1 633 ? -9.731 14.436 18.382 1.00 98.88 633 ILE A CA 1
ATOM 4675 C C . ILE A 1 633 ? -9.114 14.073 19.739 1.00 98.88 633 ILE A C 1
ATOM 4677 O O . ILE A 1 633 ? -9.313 14.796 20.717 1.00 98.88 633 ILE A O 1
ATOM 4681 N N . GLU A 1 634 ? -8.331 12.994 19.814 1.00 98.88 634 GLU A N 1
ATOM 4682 C CA . GLU A 1 634 ? -7.654 12.573 21.048 1.00 98.88 634 GLU A CA 1
ATOM 4683 C C . GLU A 1 634 ? -6.323 13.312 21.236 1.00 98.88 634 GLU A C 1
ATOM 4685 O O . GLU A 1 634 ? -5.306 12.992 20.622 1.00 98.88 634 GLU A O 1
ATOM 4690 N N . VAL A 1 635 ? -6.339 14.332 22.098 1.00 98.38 635 VAL A N 1
ATOM 4691 C CA . VAL A 1 635 ? -5.278 15.350 22.216 1.00 98.38 635 VAL A CA 1
ATOM 4692 C C . VAL A 1 635 ? -4.124 14.963 23.150 1.00 98.38 635 VAL A C 1
ATOM 4694 O O . VAL A 1 635 ? -3.067 15.604 23.120 1.00 98.38 635 VAL A O 1
ATOM 4697 N N . GLY A 1 636 ? -4.288 13.917 23.968 1.00 96.12 636 GLY A N 1
ATOM 4698 C CA . GLY A 1 636 ? -3.214 13.405 24.820 1.00 96.12 636 GLY A CA 1
ATOM 4699 C C . GLY A 1 636 ? -3.643 12.462 25.949 1.00 96.12 636 GLY A C 1
ATOM 4700 O O . GLY A 1 636 ? -4.822 12.160 26.141 1.00 96.12 636 GLY A O 1
ATOM 4701 N N . PHE A 1 637 ? -2.649 12.027 26.725 1.00 97.44 637 PHE A N 1
ATOM 4702 C CA . PHE A 1 637 ? -2.782 11.256 27.968 1.00 97.44 637 PHE A CA 1
ATOM 4703 C C . PHE A 1 637 ? -2.292 12.125 29.152 1.00 97.44 637 PHE A C 1
ATOM 4705 O O . PHE A 1 637 ? -1.206 11.895 29.702 1.00 97.44 637 PHE A O 1
ATOM 4712 N N . PRO A 1 638 ? -3.052 13.169 29.546 1.00 97.06 638 PRO A N 1
ATOM 4713 C CA . PRO A 1 638 ? -2.557 14.264 30.393 1.00 97.06 638 PRO A CA 1
ATOM 4714 C C . PRO A 1 638 ? -2.195 13.842 31.825 1.00 97.06 638 PRO A C 1
ATOM 4716 O O . PRO A 1 638 ? -1.393 14.497 32.488 1.00 97.06 638 PRO A O 1
ATOM 4719 N N . SER A 1 639 ? -2.733 12.724 32.315 1.00 95.50 639 SER A N 1
ATOM 4720 C CA . SER A 1 639 ? -2.367 12.179 33.624 1.00 95.50 639 SER A CA 1
ATOM 4721 C C . SER A 1 639 ? -1.011 11.464 33.645 1.00 95.50 639 SER A C 1
ATOM 4723 O O . SER A 1 639 ? -0.435 11.298 34.718 1.00 95.50 639 SER A O 1
ATOM 4725 N N . ALA A 1 640 ? -0.501 11.034 32.485 1.00 92.69 640 ALA A N 1
ATOM 4726 C CA . ALA A 1 640 ? 0.788 10.351 32.341 1.00 92.69 640 ALA A CA 1
ATOM 4727 C C . ALA A 1 640 ? 1.889 11.239 31.728 1.00 92.69 640 ALA A C 1
ATOM 4729 O O . ALA A 1 640 ? 3.071 10.983 31.953 1.00 92.69 640 ALA A O 1
ATOM 4730 N N . SER A 1 641 ? 1.516 12.281 30.978 1.00 94.25 641 SER A N 1
ATOM 4731 C CA . SER A 1 641 ? 2.431 13.176 30.260 1.00 94.25 641 SER A CA 1
ATOM 4732 C C . SER A 1 641 ? 2.167 14.640 30.626 1.00 94.25 641 SER A C 1
ATOM 4734 O O . SER A 1 641 ? 1.083 15.165 30.379 1.00 94.25 641 SER A O 1
ATOM 4736 N N . GLN A 1 642 ? 3.174 15.329 31.181 1.00 94.69 642 GLN A N 1
ATOM 4737 C CA . GLN A 1 642 ? 3.051 16.757 31.505 1.00 94.69 642 GLN A CA 1
ATOM 4738 C C . GLN A 1 642 ? 2.907 17.617 30.243 1.00 94.69 642 GLN A C 1
ATOM 4740 O O . GLN A 1 642 ? 2.119 18.551 30.239 1.00 94.69 642 GLN A O 1
ATOM 4745 N N . THR A 1 643 ? 3.593 17.275 29.149 1.00 93.88 643 THR A N 1
ATOM 4746 C CA . THR A 1 643 ? 3.441 17.990 27.871 1.00 93.88 643 THR A CA 1
ATOM 4747 C C . THR A 1 643 ? 2.059 17.798 27.250 1.00 93.88 643 THR A C 1
ATOM 4749 O O . THR A 1 643 ? 1.602 18.666 26.514 1.00 93.88 643 THR A O 1
ATOM 4752 N N . ASP A 1 644 ? 1.375 16.693 27.557 1.00 96.88 644 ASP A N 1
ATOM 4753 C CA . ASP A 1 644 ? -0.011 16.476 27.141 1.00 96.88 644 ASP A CA 1
ATOM 4754 C C . ASP A 1 644 ? -0.974 17.266 28.034 1.00 96.88 644 ASP A C 1
ATOM 4756 O O . ASP A 1 644 ? -1.901 17.882 27.519 1.00 96.88 644 ASP A O 1
ATOM 4760 N N . PHE A 1 645 ? -0.722 17.317 29.348 1.00 98.44 645 PHE A N 1
ATOM 4761 C CA . PHE A 1 645 ? -1.447 18.187 30.281 1.00 98.44 645 PHE A CA 1
ATOM 4762 C C . PHE A 1 645 ? -1.363 19.656 29.844 1.00 98.44 645 PHE A C 1
ATOM 4764 O O . PHE A 1 645 ? -2.390 20.300 29.639 1.00 98.44 645 PHE A O 1
ATOM 4771 N N . ASP A 1 646 ? -0.148 20.163 29.628 1.00 97.88 646 ASP A N 1
ATOM 4772 C CA . ASP A 1 646 ? 0.113 21.548 29.221 1.00 97.88 646 ASP A CA 1
ATOM 4773 C C . ASP A 1 646 ? -0.520 21.871 27.854 1.00 97.88 646 ASP A C 1
ATOM 4775 O O . ASP A 1 646 ? -1.013 22.979 27.646 1.00 97.88 646 ASP A O 1
ATOM 4779 N N . PHE A 1 647 ? -0.566 20.901 26.932 1.00 98.38 647 PHE A N 1
ATOM 4780 C CA . PHE A 1 647 ? -1.236 21.058 25.638 1.00 98.38 647 PHE A CA 1
ATOM 4781 C C . PHE A 1 647 ? -2.769 21.088 25.764 1.00 98.38 647 PHE A C 1
ATOM 4783 O O . PHE A 1 647 ? -3.409 21.937 25.145 1.00 98.38 647 PHE A O 1
ATOM 4790 N N . VAL A 1 648 ? -3.371 20.243 26.613 1.00 98.62 648 VAL A N 1
ATOM 4791 C CA . VAL A 1 648 ? -4.814 20.317 26.922 1.00 98.62 648 VAL A CA 1
ATOM 4792 C C . VAL A 1 648 ? -5.160 21.672 27.550 1.00 98.62 648 VAL A C 1
ATOM 4794 O O . VAL A 1 648 ? -6.123 22.307 27.117 1.00 98.62 648 VAL A O 1
ATOM 4797 N N . ARG A 1 649 ? -4.343 22.168 28.496 1.00 98.50 649 ARG A N 1
ATOM 4798 C CA . ARG A 1 649 ? -4.511 23.518 29.067 1.00 98.50 649 ARG A CA 1
ATOM 4799 C C . ARG A 1 649 ? -4.438 24.599 27.991 1.00 98.50 649 ARG A C 1
ATOM 4801 O O . ARG A 1 649 ? -5.355 25.408 27.905 1.00 98.50 649 ARG A O 1
ATOM 4808 N N . MET A 1 650 ? -3.418 24.570 27.130 1.00 98.44 650 MET A N 1
ATOM 4809 C CA . MET A 1 650 ? -3.249 25.518 26.019 1.00 98.44 650 MET A CA 1
ATOM 4810 C C . MET A 1 650 ? -4.479 25.569 25.099 1.00 98.44 650 MET A C 1
ATOM 4812 O O . MET A 1 650 ? -4.970 26.657 24.799 1.00 98.44 650 MET A O 1
ATOM 4816 N N . LEU A 1 651 ? -5.019 24.416 24.685 1.00 98.50 651 LEU A N 1
ATOM 4817 C CA . LEU A 1 651 ? -6.191 24.365 23.802 1.00 98.50 651 LEU A CA 1
ATOM 4818 C C . LEU A 1 651 ? -7.448 24.989 24.438 1.00 98.50 651 LEU A C 1
ATOM 4820 O O . LEU A 1 651 ? -8.226 25.647 23.742 1.00 98.50 651 LEU A O 1
ATOM 4824 N N . ILE A 1 652 ? -7.641 24.805 25.748 1.00 98.25 652 ILE A N 1
ATOM 4825 C CA . ILE A 1 652 ? -8.775 25.355 26.509 1.00 98.25 652 ILE A CA 1
ATOM 4826 C C . ILE A 1 652 ? -8.580 26.858 26.772 1.00 98.25 652 ILE A C 1
ATOM 4828 O O . ILE A 1 652 ? -9.467 27.666 26.482 1.00 98.25 652 ILE A O 1
ATOM 4832 N N . GLU A 1 653 ? -7.419 27.241 27.304 1.00 98.06 653 GLU A N 1
ATOM 4833 C CA . GLU A 1 653 ? -7.120 28.590 27.806 1.00 98.06 653 GLU A CA 1
ATOM 4834 C C . GLU A 1 653 ? -6.901 29.611 26.682 1.00 98.06 653 GLU A C 1
ATOM 4836 O O . GLU A 1 653 ? -7.313 30.761 26.821 1.00 98.06 653 GLU A O 1
ATOM 4841 N N . GLU A 1 654 ? -6.343 29.196 25.539 1.00 98.19 654 GLU A N 1
ATOM 4842 C CA . GLU A 1 654 ? -6.273 30.027 24.327 1.00 98.19 654 GLU A CA 1
ATOM 4843 C C . GLU A 1 654 ? -7.526 29.911 23.436 1.00 98.19 654 GLU A C 1
ATOM 4845 O O . GLU A 1 654 ? -7.572 30.504 22.358 1.00 98.19 654 GLU A O 1
ATOM 4850 N N . HIS A 1 655 ? -8.544 29.157 23.869 1.00 97.25 655 HIS A N 1
ATOM 4851 C CA . HIS A 1 655 ? -9.815 28.950 23.159 1.00 97.25 655 HIS A CA 1
ATOM 4852 C C . HIS A 1 655 ? -9.643 28.413 21.722 1.00 97.25 655 HIS A C 1
ATOM 4854 O O . HIS A 1 655 ? -10.318 28.853 20.791 1.00 97.25 655 HIS A O 1
ATOM 4860 N N . ARG A 1 656 ? -8.732 27.447 21.539 1.00 97.81 656 ARG A N 1
ATOM 4861 C CA . ARG A 1 656 ? -8.406 26.840 20.234 1.00 97.81 656 ARG A CA 1
ATOM 4862 C C . ARG A 1 656 ? -9.433 25.818 19.754 1.00 97.81 656 ARG A C 1
ATOM 4864 O O . ARG A 1 656 ? -9.485 25.542 18.563 1.00 97.81 656 ARG A O 1
ATOM 4871 N N . ILE A 1 657 ? -10.218 25.242 20.665 1.00 98.50 657 ILE A N 1
ATOM 4872 C CA . ILE A 1 657 ? -11.208 24.198 20.367 1.00 98.50 657 ILE A CA 1
ATOM 4873 C C . ILE A 1 657 ? -12.468 24.846 19.752 1.00 98.50 657 ILE A C 1
ATOM 4875 O O . ILE A 1 657 ? -13.116 25.638 20.445 1.00 98.50 657 ILE A O 1
ATOM 4879 N N . PRO A 1 658 ? -12.844 24.528 18.496 1.00 98.31 658 PRO A N 1
ATOM 4880 C CA . PRO A 1 658 ? -14.085 25.016 17.890 1.00 98.31 658 PRO A CA 1
ATOM 4881 C C . PRO A 1 658 ? -15.343 24.500 18.602 1.00 98.31 658 PRO A C 1
ATOM 4883 O O . PRO A 1 658 ? -15.331 23.437 19.217 1.00 98.31 658 PRO A O 1
ATOM 4886 N N . ASP A 1 659 ? -16.459 25.222 18.473 1.00 97.25 659 ASP A N 1
ATOM 4887 C CA . ASP A 1 659 ? -17.717 24.879 19.159 1.00 97.25 659 ASP A CA 1
ATOM 4888 C C . ASP A 1 659 ? -18.297 23.513 18.753 1.00 97.25 659 ASP A C 1
ATOM 4890 O O . ASP A 1 659 ? -18.958 22.856 19.562 1.00 97.25 659 ASP A O 1
ATOM 4894 N N . ASP A 1 660 ? -18.048 23.062 17.522 1.00 97.62 660 ASP A N 1
ATOM 4895 C CA . ASP A 1 660 ? -18.517 21.789 16.970 1.00 97.62 660 ASP A CA 1
ATOM 4896 C C . ASP A 1 660 ? -17.552 20.608 17.195 1.00 97.62 660 ASP A C 1
ATOM 4898 O O . ASP A 1 660 ? -17.918 19.473 16.891 1.00 97.62 660 ASP A O 1
ATOM 4902 N N . VAL A 1 661 ? -16.374 20.847 17.782 1.00 98.62 661 VAL A N 1
ATOM 4903 C CA . VAL A 1 661 ? -15.350 19.829 18.067 1.00 98.62 661 VAL A CA 1
ATOM 4904 C C . VAL A 1 661 ? -15.402 19.394 19.534 1.00 98.62 661 VAL A C 1
ATOM 4906 O O . VAL A 1 661 ? -15.622 20.196 20.443 1.00 98.62 661 VAL A O 1
ATOM 4909 N N . VAL A 1 662 ? -15.172 18.104 19.773 1.00 98.69 662 VAL A N 1
ATOM 4910 C CA . VAL A 1 662 ? -15.048 17.496 21.100 1.00 98.69 662 VAL A CA 1
ATOM 4911 C C . VAL A 1 662 ? -13.652 16.886 21.222 1.00 98.69 662 VAL A C 1
ATOM 4913 O O . VAL A 1 662 ? -13.286 15.984 20.472 1.00 98.69 662 VAL A O 1
ATOM 4916 N N . ILE A 1 663 ? -12.851 17.380 22.167 1.00 98.69 663 ILE A N 1
ATOM 4917 C CA . ILE A 1 663 ? -11.545 16.774 22.463 1.00 98.69 663 ILE A CA 1
ATOM 4918 C C . ILE A 1 663 ? -11.724 15.462 23.237 1.00 98.69 663 ILE A C 1
ATOM 4920 O O . ILE A 1 663 ? -12.658 15.328 24.023 1.00 98.69 663 ILE A O 1
ATOM 4924 N N . GLN A 1 664 ? -10.817 14.509 23.052 1.00 98.88 664 GLN A N 1
ATOM 4925 C CA . GLN A 1 664 ? -10.743 13.256 23.804 1.00 98.88 664 GLN A CA 1
ATOM 4926 C C . GLN A 1 664 ? -9.432 13.194 24.598 1.00 98.88 664 GLN A C 1
ATOM 4928 O O . GLN A 1 664 ? -8.384 13.643 24.127 1.00 98.88 664 GLN A O 1
ATOM 4933 N N . VAL A 1 665 ? -9.489 12.655 25.817 1.00 98.75 665 VAL A N 1
ATOM 4934 C CA . VAL A 1 665 ? -8.322 12.454 26.689 1.00 98.75 665 VAL A CA 1
ATOM 4935 C C . VAL A 1 665 ? -8.302 11.034 27.245 1.00 98.75 665 VAL A C 1
ATOM 4937 O O . VAL A 1 665 ? -9.300 10.555 27.786 1.00 98.75 665 VAL A O 1
ATOM 4940 N N . LEU A 1 666 ? -7.150 10.371 27.138 1.00 98.56 666 LEU A N 1
ATOM 4941 C CA . LEU A 1 666 ? -6.954 9.014 27.652 1.00 98.56 666 LEU A CA 1
ATOM 4942 C C . LEU A 1 666 ? -6.687 9.030 29.167 1.00 98.56 666 LEU A C 1
ATOM 4944 O O . LEU A 1 666 ? -5.971 9.902 29.671 1.00 98.56 666 LEU A O 1
ATOM 4948 N N . THR A 1 667 ? -7.207 8.040 29.896 1.00 98.31 667 THR A N 1
ATOM 4949 C CA . THR A 1 667 ? -6.841 7.766 31.292 1.00 98.31 667 THR A CA 1
ATOM 4950 C C . THR A 1 667 ? -6.901 6.276 31.651 1.00 98.31 667 THR A C 1
ATOM 4952 O O . THR A 1 667 ? -7.714 5.511 31.134 1.00 98.31 667 THR A O 1
ATOM 4955 N N . GLN A 1 668 ? -6.029 5.851 32.565 1.00 95.62 668 GLN A N 1
ATOM 4956 C CA . GLN A 1 668 ? -6.052 4.502 33.144 1.00 95.62 668 GLN A CA 1
ATOM 4957 C C . GLN A 1 668 ? -6.978 4.454 34.361 1.00 95.62 668 GLN A C 1
ATOM 4959 O O . GLN A 1 668 ? -7.078 5.431 35.102 1.00 95.62 668 GLN A O 1
ATOM 4964 N N . SER A 1 669 ? -7.544 3.279 34.648 1.00 94.56 669 SER A N 1
ATOM 4965 C CA . SER A 1 669 ? -8.371 3.001 35.836 1.00 94.56 669 SER A CA 1
ATOM 4966 C C . SER A 1 669 ? -7.606 3.069 37.177 1.00 94.56 669 SER A C 1
ATOM 4968 O O . SER A 1 669 ? -7.425 2.065 37.867 1.00 94.56 669 SER A O 1
ATOM 4970 N N . ARG A 1 670 ? -7.123 4.258 37.560 1.00 94.06 670 ARG A N 1
ATOM 4971 C CA . ARG A 1 670 ? -6.473 4.567 38.846 1.00 94.06 670 ARG A CA 1
ATOM 4972 C C . ARG A 1 670 ? -6.897 5.955 39.317 1.00 94.06 670 ARG A C 1
ATOM 4974 O O . ARG A 1 670 ? -6.758 6.915 38.570 1.00 94.06 670 ARG A O 1
ATOM 4981 N N . GLU A 1 671 ? -7.324 6.075 40.574 1.00 97.50 671 GLU A N 1
ATOM 4982 C CA . GLU A 1 671 ? -7.915 7.307 41.126 1.00 97.50 671 GLU A CA 1
ATOM 4983 C C . GLU A 1 671 ? -7.083 8.574 40.870 1.00 97.50 671 GLU A C 1
ATOM 4985 O O . GLU A 1 671 ? -7.593 9.504 40.262 1.00 97.50 671 GLU A O 1
ATOM 4990 N N . HIS A 1 672 ? -5.789 8.576 41.204 1.00 97.19 672 HIS A N 1
ATOM 4991 C CA . HIS A 1 672 ? -4.896 9.728 40.994 1.00 97.19 672 HIS A CA 1
ATOM 4992 C C . HIS A 1 672 ? -4.607 10.064 39.516 1.00 97.19 672 HIS A C 1
ATOM 4994 O O . HIS A 1 672 ? -4.115 11.151 39.224 1.00 97.19 672 HIS A O 1
ATOM 5000 N N . LEU A 1 673 ? -4.860 9.139 38.581 1.00 98.19 673 LEU A N 1
ATOM 5001 C CA . LEU A 1 673 ? -4.743 9.410 37.145 1.00 98.19 673 LEU A CA 1
ATOM 5002 C C . LEU A 1 673 ? -6.055 9.968 36.598 1.00 98.19 673 LEU A C 1
ATOM 5004 O O . LEU A 1 673 ? -6.024 10.942 35.857 1.00 98.19 673 LEU A O 1
ATOM 5008 N N . ILE A 1 674 ? -7.193 9.418 37.027 1.00 98.56 674 ILE A N 1
ATOM 5009 C CA . ILE A 1 674 ? -8.518 9.953 36.702 1.00 98.56 674 ILE A CA 1
ATOM 5010 C C . ILE A 1 674 ? -8.632 11.388 37.236 1.00 98.56 674 ILE A C 1
ATOM 5012 O O . ILE A 1 674 ? -8.874 12.297 36.453 1.00 98.56 674 ILE A O 1
ATOM 5016 N N . GLU A 1 675 ? -8.346 11.615 38.521 1.00 98.50 675 GLU A N 1
ATOM 5017 C CA . GLU A 1 675 ? -8.305 12.938 39.166 1.00 98.50 675 GLU A CA 1
ATOM 5018 C C . GLU A 1 675 ? -7.505 13.955 38.336 1.00 98.50 675 GLU A C 1
ATOM 5020 O O . GLU A 1 675 ? -8.032 14.999 37.957 1.00 98.50 675 GLU A O 1
ATOM 5025 N N . ARG A 1 676 ? -6.277 13.598 37.934 1.00 98.44 676 ARG A N 1
ATOM 5026 C CA . ARG A 1 676 ? -5.416 14.443 37.094 1.00 98.44 676 ARG A CA 1
ATOM 5027 C C . ARG A 1 676 ? -5.926 14.646 35.661 1.00 98.44 676 ARG A C 1
ATOM 5029 O O . ARG A 1 676 ? -5.646 15.677 35.050 1.00 98.44 676 ARG A O 1
ATOM 5036 N N . THR A 1 677 ? -6.673 13.698 35.104 1.00 98.75 677 THR A N 1
ATOM 5037 C CA . THR A 1 677 ? -7.365 13.893 33.822 1.00 98.75 677 THR A CA 1
ATOM 5038 C C . THR A 1 677 ? -8.495 14.918 33.964 1.00 98.75 677 THR A C 1
ATOM 5040 O O . THR A 1 677 ? -8.651 15.755 33.077 1.00 98.75 677 THR A O 1
ATOM 5043 N N . TYR A 1 678 ? -9.219 14.930 35.090 1.00 98.69 678 TYR A N 1
ATOM 5044 C CA . TYR A 1 678 ? -10.235 15.950 35.376 1.00 98.69 678 TYR A CA 1
ATOM 5045 C C . TYR A 1 678 ? -9.629 17.334 35.693 1.00 98.69 678 TYR A C 1
ATOM 5047 O O . TYR A 1 678 ? -10.172 18.338 35.234 1.00 98.69 678 TYR A O 1
ATOM 5055 N N . GLU A 1 679 ? -8.463 17.406 36.354 1.00 98.31 679 GLU A N 1
ATOM 5056 C CA . GLU A 1 679 ? -7.671 18.651 36.470 1.00 98.31 679 GLU A CA 1
ATOM 5057 C C . GLU A 1 679 ? -7.332 19.242 35.087 1.00 98.31 679 GLU A C 1
ATOM 5059 O O . GLU A 1 679 ? -7.426 20.449 34.872 1.00 98.31 679 GLU A O 1
ATOM 5064 N N . ALA A 1 680 ? -6.933 18.398 34.127 1.00 98.50 680 ALA A N 1
ATOM 5065 C CA . ALA A 1 680 ? -6.507 18.858 32.807 1.00 98.50 680 ALA A CA 1
ATOM 5066 C C . ALA A 1 680 ? -7.651 19.520 32.019 1.00 98.50 680 ALA A C 1
ATOM 5068 O O . ALA A 1 680 ? -7.436 20.542 31.369 1.00 98.50 680 ALA A O 1
ATOM 5069 N N . ILE A 1 681 ? -8.863 18.967 32.096 1.00 98.44 681 ILE A N 1
ATOM 5070 C CA . ILE A 1 681 ? -10.024 19.378 31.284 1.00 98.44 681 ILE A CA 1
ATOM 5071 C C . ILE A 1 681 ? -10.856 20.516 31.902 1.00 98.44 681 ILE A C 1
ATOM 5073 O O . ILE A 1 681 ? -11.840 20.932 31.291 1.00 98.44 681 ILE A O 1
ATOM 5077 N N . GLU A 1 682 ? -10.494 21.037 33.083 1.00 97.81 682 GLU A N 1
ATOM 5078 C CA . GLU A 1 682 ? -11.263 22.091 33.765 1.00 97.81 682 GLU A CA 1
ATOM 5079 C C . GLU A 1 682 ? -11.465 23.322 32.858 1.00 97.81 682 GLU A C 1
ATOM 5081 O O . GLU A 1 682 ? -10.505 23.990 32.460 1.00 97.81 682 GLU A O 1
ATOM 5086 N N . GLY A 1 683 ? -12.724 23.632 32.533 1.00 96.38 683 GLY A N 1
ATOM 5087 C CA . GLY A 1 683 ? -13.091 24.752 31.660 1.00 96.38 683 GLY A CA 1
ATOM 5088 C C . GLY A 1 683 ? -13.234 24.403 30.173 1.00 96.38 683 GLY A C 1
ATOM 5089 O O . GLY A 1 683 ? -13.617 25.274 29.390 1.00 96.38 683 GLY A O 1
ATOM 5090 N N . ALA A 1 684 ? -12.999 23.150 29.765 1.00 97.69 684 ALA A N 1
ATOM 5091 C CA . ALA A 1 684 ? -13.421 22.672 28.449 1.00 97.69 684 ALA A CA 1
ATOM 5092 C C . ALA A 1 684 ? -14.951 22.765 28.314 1.00 97.69 684 ALA A C 1
ATOM 5094 O O . ALA A 1 684 ? -15.681 22.517 29.275 1.00 97.69 684 ALA A O 1
ATOM 5095 N N . LYS A 1 685 ? -15.461 23.076 27.115 1.00 96.69 685 LYS A N 1
ATOM 5096 C CA . LYS A 1 685 ? -16.915 23.079 26.865 1.00 96.69 685 LYS A CA 1
ATOM 5097 C C . LYS A 1 685 ? -17.475 21.656 26.862 1.00 96.69 685 LYS A C 1
ATOM 5099 O O . LYS A 1 685 ? -18.470 21.386 27.525 1.00 96.69 685 LYS A O 1
ATOM 5104 N N . ARG A 1 686 ? -16.829 20.766 26.102 1.00 97.38 686 ARG A N 1
ATOM 5105 C CA . ARG A 1 686 ? -17.235 19.375 25.852 1.00 97.38 686 ARG A CA 1
ATOM 5106 C C . ARG A 1 686 ? -15.986 18.504 25.707 1.00 97.38 686 ARG A C 1
ATOM 5108 O O . ARG A 1 686 ? -15.007 18.966 25.120 1.00 97.38 686 ARG A O 1
ATOM 5115 N N . VAL A 1 687 ? -16.002 17.280 26.234 1.00 98.50 687 VAL A N 1
ATOM 5116 C CA . VAL A 1 687 ? -14.826 16.384 26.233 1.00 98.50 687 VAL A CA 1
ATOM 5117 C C . VAL A 1 687 ? -15.218 14.913 26.369 1.00 98.50 687 VAL A C 1
ATOM 5119 O O . VAL A 1 687 ? -16.127 14.596 27.128 1.00 98.50 687 VAL A O 1
ATOM 5122 N N . ILE A 1 688 ? -14.520 14.010 25.679 1.00 98.88 688 ILE A N 1
ATOM 5123 C CA . ILE A 1 688 ? -14.600 12.558 25.893 1.00 98.88 688 ILE A CA 1
ATOM 5124 C C . ILE A 1 688 ? -13.489 12.143 26.866 1.00 98.88 688 ILE A C 1
ATOM 5126 O O . ILE A 1 688 ? -12.305 12.359 26.600 1.00 98.88 688 ILE A O 1
ATOM 5130 N N . VAL A 1 689 ? -13.855 11.518 27.985 1.00 98.81 689 VAL A N 1
ATOM 5131 C CA . VAL A 1 689 ? -12.907 10.839 28.879 1.00 98.81 689 VAL A CA 1
ATOM 5132 C C . VAL A 1 689 ? -12.852 9.367 28.475 1.00 98.81 689 VAL A C 1
ATOM 5134 O O . VAL A 1 689 ? -13.819 8.626 28.665 1.00 98.81 689 VAL A O 1
ATOM 5137 N N . HIS A 1 690 ? -11.722 8.960 27.898 1.00 98.81 690 HIS A N 1
ATOM 5138 C CA . HIS A 1 690 ? -11.459 7.598 27.445 1.00 98.81 690 HIS A CA 1
ATOM 5139 C C . HIS A 1 690 ? -10.763 6.811 28.560 1.00 98.81 690 HIS A C 1
ATOM 5141 O O . HIS A 1 690 ? -9.575 6.986 28.832 1.00 98.81 690 HIS A O 1
ATOM 5147 N N . LEU A 1 691 ? -11.527 5.946 29.225 1.00 98.75 691 LEU A N 1
ATOM 5148 C CA . LEU A 1 691 ? -11.068 5.056 30.285 1.00 98.75 691 LEU A CA 1
ATOM 5149 C C . LEU A 1 691 ? -10.643 3.701 29.700 1.00 98.75 691 LEU A C 1
ATOM 5151 O O . LEU A 1 691 ? -11.373 3.118 28.898 1.00 98.75 691 LEU A O 1
ATOM 5155 N N . TYR A 1 692 ? -9.512 3.146 30.141 1.00 98.50 692 TYR A N 1
ATOM 5156 C CA . TYR A 1 692 ? -9.104 1.805 29.706 1.00 98.50 692 TYR A CA 1
ATOM 5157 C C . TYR A 1 692 ? -8.365 0.976 30.765 1.00 98.50 692 TYR A C 1
ATOM 5159 O O . TYR A 1 692 ? -7.710 1.485 31.683 1.00 98.50 692 TYR A O 1
ATOM 5167 N N . ASN A 1 693 ? -8.423 -0.342 30.566 1.00 98.31 693 ASN A N 1
ATOM 5168 C CA . ASN A 1 693 ? -7.544 -1.342 31.167 1.00 98.31 693 ASN A CA 1
ATOM 5169 C C . ASN A 1 693 ? -7.399 -2.528 30.201 1.00 98.31 693 ASN A C 1
ATOM 5171 O O . ASN A 1 693 ? -8.324 -2.806 29.440 1.00 98.31 693 ASN A O 1
ATOM 5175 N N . SER A 1 694 ? -6.280 -3.263 30.245 1.00 97.56 694 SER A N 1
ATOM 5176 C CA . SER A 1 694 ? -6.185 -4.499 29.455 1.00 97.56 694 SER A CA 1
ATOM 5177 C C . SER A 1 694 ? -7.126 -5.574 29.988 1.00 97.56 694 SER A C 1
ATOM 5179 O O . SER A 1 694 ? -7.382 -5.658 31.194 1.00 97.56 694 SER A O 1
ATOM 5181 N N . THR A 1 695 ? -7.638 -6.387 29.070 1.00 98.19 695 THR A N 1
ATOM 5182 C CA . THR A 1 695 ? -8.594 -7.471 29.338 1.00 98.19 695 THR A CA 1
ATOM 5183 C C . THR A 1 695 ? -8.130 -8.828 28.812 1.00 98.19 695 THR A C 1
ATOM 5185 O O . THR A 1 695 ? -8.627 -9.852 29.283 1.00 98.19 695 THR A O 1
ATOM 5188 N N . SER A 1 696 ? -7.155 -8.847 27.894 1.00 97.75 696 SER A N 1
ATOM 5189 C CA . SER A 1 696 ? -6.679 -10.065 27.223 1.00 97.75 696 SER A CA 1
ATOM 5190 C C . SER A 1 696 ? -6.180 -11.143 28.177 1.00 97.75 696 SER A C 1
ATOM 5192 O O . SER A 1 696 ? -5.493 -10.839 29.156 1.00 97.75 696 SER A O 1
ATOM 5194 N N . THR A 1 697 ? -6.459 -12.410 27.858 1.00 97.06 697 THR A N 1
ATOM 5195 C CA . THR A 1 697 ? -6.121 -13.583 28.687 1.00 97.06 697 THR A CA 1
ATOM 5196 C C . THR A 1 697 ? -4.658 -13.554 29.131 1.00 97.06 697 THR A C 1
ATOM 5198 O O . THR A 1 697 ? -4.358 -13.702 30.314 1.00 97.06 697 THR A O 1
ATOM 5201 N N . LEU A 1 698 ? -3.747 -13.239 28.202 1.00 96.88 698 LEU A N 1
ATOM 5202 C CA . LEU A 1 698 ? -2.316 -13.129 28.481 1.00 96.88 698 LEU A CA 1
ATOM 5203 C C . LEU A 1 698 ? -1.990 -12.005 29.481 1.00 96.88 698 LEU A C 1
ATOM 5205 O O . LEU A 1 698 ? -1.198 -12.228 30.398 1.00 96.88 698 LEU A O 1
ATOM 5209 N N . GLN A 1 699 ? -2.585 -10.812 29.351 1.00 96.94 699 GLN A N 1
ATOM 5210 C CA . GLN A 1 699 ? -2.351 -9.728 30.314 1.00 96.94 699 GLN A CA 1
ATOM 5211 C C . GLN A 1 699 ? -3.013 -10.006 31.678 1.00 96.94 699 GLN A C 1
ATOM 5213 O O . GLN A 1 699 ? -2.404 -9.677 32.703 1.00 96.94 699 GLN A O 1
ATOM 5218 N N . ARG A 1 700 ? -4.175 -10.686 31.728 1.00 97.44 700 ARG A N 1
ATOM 5219 C CA . ARG A 1 700 ? -4.768 -11.181 32.991 1.00 97.44 700 ARG A CA 1
ATOM 5220 C C . ARG A 1 700 ? -3.791 -12.116 33.712 1.00 97.44 700 ARG A C 1
ATOM 5222 O O . ARG A 1 700 ? -3.457 -11.877 34.873 1.00 97.44 700 ARG A O 1
ATOM 5229 N N . GLU A 1 701 ? -3.256 -13.109 32.999 1.00 96.44 701 GLU A N 1
ATOM 5230 C CA . GLU A 1 701 ? -2.334 -14.114 33.542 1.00 96.44 701 GLU A CA 1
ATOM 5231 C C . GLU A 1 701 ? -0.971 -13.552 33.976 1.00 96.44 701 GLU A C 1
ATOM 5233 O O . GLU A 1 701 ? -0.528 -13.833 35.091 1.00 96.44 701 GLU A O 1
ATOM 5238 N N . VAL A 1 702 ? -0.265 -12.803 33.112 1.00 96.06 702 VAL A N 1
ATOM 5239 C CA . VAL A 1 702 ? 1.171 -12.512 33.331 1.00 96.06 702 VAL A CA 1
ATOM 5240 C C . VAL A 1 702 ? 1.464 -11.096 33.827 1.00 96.06 702 VAL A C 1
ATOM 5242 O O . VAL A 1 702 ? 2.440 -10.922 34.571 1.00 96.06 702 VAL A O 1
ATOM 5245 N N . VAL A 1 703 ? 0.632 -10.115 33.447 1.00 94.69 703 VAL A N 1
ATOM 5246 C CA . VAL A 1 703 ? 0.813 -8.686 33.772 1.00 94.69 703 VAL A CA 1
ATOM 5247 C C . VAL A 1 703 ? 0.100 -8.338 35.076 1.00 94.69 703 VAL A C 1
ATOM 5249 O O . VAL A 1 703 ? 0.766 -7.996 36.052 1.00 94.69 703 VAL A O 1
ATOM 5252 N N . PHE A 1 704 ? -1.230 -8.468 35.123 1.00 93.12 704 PHE A N 1
ATOM 5253 C CA . PHE A 1 704 ? -2.014 -8.161 36.326 1.00 93.12 704 PHE A CA 1
ATOM 5254 C C . PHE A 1 704 ? -1.998 -9.293 37.356 1.00 93.12 704 PHE A C 1
ATOM 5256 O O . PHE A 1 704 ? -2.005 -9.015 38.554 1.00 93.12 704 PHE A O 1
ATOM 5263 N N . ARG A 1 705 ? -1.924 -10.553 36.902 1.00 95.31 705 ARG A N 1
ATOM 5264 C CA . ARG A 1 705 ? -1.944 -11.767 37.742 1.00 95.31 705 ARG A CA 1
ATOM 5265 C C . ARG A 1 705 ? -3.205 -11.854 38.602 1.00 95.31 705 ARG A C 1
ATOM 5267 O O . ARG A 1 705 ? -3.142 -12.180 39.787 1.00 95.31 705 ARG A O 1
ATOM 5274 N N . THR A 1 706 ? -4.336 -11.538 37.982 1.00 96.38 706 THR A N 1
ATOM 5275 C CA . THR A 1 706 ? -5.665 -11.514 38.595 1.00 96.38 706 THR A CA 1
ATOM 5276 C C . THR A 1 706 ? -6.662 -12.232 37.688 1.00 96.38 706 THR A C 1
ATOM 5278 O O . THR A 1 706 ? -6.400 -12.429 36.500 1.00 96.38 706 THR A O 1
ATOM 5281 N N . ASP A 1 707 ? -7.783 -12.661 38.254 1.00 96.81 707 ASP A N 1
ATOM 5282 C CA . ASP A 1 707 ? -8.871 -13.303 37.520 1.00 96.81 707 ASP A CA 1
ATOM 5283 C C . ASP A 1 707 ? -9.769 -12.286 36.789 1.00 96.81 707 ASP A C 1
ATOM 5285 O O . ASP A 1 707 ? -9.552 -11.074 36.821 1.00 96.81 707 ASP A O 1
ATOM 5289 N N . GLU A 1 708 ? -10.772 -12.800 36.078 1.00 97.94 708 GLU A N 1
ATOM 5290 C CA . GLU A 1 708 ? -11.779 -11.993 35.382 1.00 97.94 708 GLU A CA 1
ATOM 5291 C C . GLU A 1 708 ? -12.503 -11.010 36.305 1.00 97.94 708 GLU A C 1
ATOM 5293 O O . GLU A 1 708 ? -12.746 -9.869 35.915 1.00 97.94 708 GLU A O 1
ATOM 5298 N N . ASP A 1 709 ? -12.824 -11.439 37.525 1.00 98.38 709 ASP A N 1
ATOM 5299 C CA . ASP A 1 709 ? -13.564 -10.640 38.499 1.00 98.38 709 ASP A CA 1
ATOM 5300 C C . ASP A 1 709 ? -12.717 -9.433 38.932 1.00 98.38 709 ASP A C 1
ATOM 5302 O O . ASP A 1 709 ? -13.180 -8.297 38.838 1.00 98.38 709 ASP A O 1
ATOM 5306 N N . GLY A 1 710 ? -11.434 -9.643 39.251 1.00 97.56 710 GLY A N 1
ATOM 5307 C CA . GLY A 1 710 ? -10.505 -8.549 39.547 1.00 97.56 710 GLY A CA 1
ATOM 5308 C C . GLY A 1 710 ? -10.251 -7.590 38.371 1.00 97.56 710 GLY A C 1
ATOM 5309 O O . GLY A 1 710 ? -9.972 -6.414 38.598 1.00 97.56 710 GLY A O 1
ATOM 5310 N N . VAL A 1 711 ? -10.379 -8.039 37.114 1.00 98.00 711 VAL A N 1
ATOM 5311 C CA . VAL A 1 711 ? -10.321 -7.144 35.937 1.00 98.00 711 VAL A CA 1
ATOM 5312 C C . VAL A 1 711 ? -11.612 -6.326 35.781 1.00 98.00 711 VAL A C 1
ATOM 5314 O O . VAL A 1 711 ? -11.543 -5.140 35.451 1.00 98.00 711 VAL A O 1
ATOM 5317 N N . VAL A 1 712 ? -12.780 -6.913 36.061 1.00 98.56 712 VAL A N 1
ATOM 5318 C CA . VAL A 1 712 ? -14.070 -6.195 36.066 1.00 98.56 712 VAL A CA 1
ATOM 5319 C C . VAL A 1 712 ? -14.127 -5.163 37.198 1.00 98.56 712 VAL A C 1
ATOM 5321 O O . VAL A 1 712 ? -14.593 -4.043 36.977 1.00 98.56 712 VAL A O 1
ATOM 5324 N N . ASP A 1 713 ? -13.589 -5.483 38.376 1.00 98.31 713 ASP A N 1
ATOM 5325 C CA . ASP A 1 713 ? -13.470 -4.548 39.502 1.00 98.31 713 ASP A CA 1
ATOM 5326 C C . ASP A 1 713 ? -12.596 -3.333 39.143 1.00 98.31 713 ASP A C 1
ATOM 5328 O O . ASP A 1 713 ? -12.939 -2.205 39.500 1.00 98.31 713 ASP A O 1
ATOM 5332 N N . ILE A 1 714 ? -11.502 -3.522 38.390 1.00 97.94 714 ILE A N 1
ATOM 5333 C CA . ILE A 1 714 ? -10.656 -2.415 37.897 1.00 97.94 714 ILE A CA 1
ATOM 5334 C C . ILE A 1 714 ? -11.448 -1.508 36.943 1.00 97.94 714 ILE A C 1
ATOM 5336 O O . ILE A 1 714 ? -11.423 -0.283 37.095 1.00 97.94 714 ILE A O 1
ATOM 5340 N N . ALA A 1 715 ? -12.160 -2.092 35.976 1.00 98.38 715 ALA A N 1
ATOM 5341 C CA . ALA A 1 715 ? -12.938 -1.348 34.986 1.00 98.38 715 ALA A CA 1
ATOM 5342 C C . ALA A 1 715 ? -14.082 -0.539 35.627 1.00 98.38 715 ALA A C 1
ATOM 5344 O O . ALA A 1 715 ? -14.202 0.670 35.415 1.00 98.38 715 ALA A O 1
ATOM 5345 N N . THR A 1 716 ? -14.888 -1.191 36.469 1.00 98.69 716 THR A N 1
ATOM 5346 C CA . THR A 1 716 ? -16.050 -0.576 37.133 1.00 98.69 716 THR A CA 1
ATOM 5347 C C . THR A 1 716 ? -15.643 0.440 38.199 1.00 98.69 716 THR A C 1
ATOM 5349 O O . THR A 1 716 ? -16.264 1.500 38.289 1.00 98.69 716 THR A O 1
ATOM 5352 N N . SER A 1 717 ? -14.552 0.202 38.941 1.00 98.44 717 SER A N 1
ATOM 5353 C CA . SER A 1 717 ? -13.979 1.209 39.848 1.00 98.44 717 SER A CA 1
ATOM 5354 C C . SER A 1 717 ? -13.545 2.462 39.088 1.00 98.44 717 SER A C 1
ATOM 5356 O O . SER A 1 717 ? -13.824 3.571 39.539 1.00 98.44 717 SER A O 1
ATOM 5358 N N . GLY A 1 718 ? -12.920 2.307 37.915 1.00 98.50 718 GLY A N 1
ATOM 5359 C CA . GLY A 1 718 ? -12.597 3.431 37.034 1.00 98.50 718 GLY A CA 1
ATOM 5360 C C . GLY A 1 718 ? -13.845 4.214 36.610 1.00 98.50 718 GLY A C 1
ATOM 5361 O O . GLY A 1 718 ? -13.884 5.430 36.775 1.00 98.50 718 GLY A O 1
ATOM 5362 N N . ALA A 1 719 ? -14.898 3.526 36.160 1.00 98.62 719 ALA A N 1
ATOM 5363 C CA . ALA A 1 719 ? -16.152 4.156 35.739 1.00 98.62 719 ALA A CA 1
ATOM 5364 C C . ALA A 1 719 ? -16.870 4.901 36.886 1.00 98.62 719 ALA A C 1
ATOM 5366 O O . ALA A 1 719 ? -17.361 6.017 36.697 1.00 98.62 719 ALA A O 1
ATOM 5367 N N . HIS A 1 720 ? -16.876 4.339 38.101 1.00 98.69 720 HIS A N 1
ATOM 5368 C CA . HIS A 1 720 ? -17.384 5.022 39.295 1.00 98.69 720 HIS A CA 1
ATOM 5369 C C . HIS A 1 720 ? -16.560 6.267 39.654 1.00 98.69 720 HIS A C 1
ATOM 5371 O O . HIS A 1 720 ? -17.129 7.294 40.029 1.00 98.69 720 HIS A O 1
ATOM 5377 N N . LEU A 1 721 ? -15.232 6.199 39.522 1.00 98.69 721 LEU A N 1
ATOM 5378 C CA . LEU A 1 721 ? -14.343 7.337 39.759 1.00 98.69 721 LEU A CA 1
ATOM 5379 C C . LEU A 1 721 ? -14.535 8.436 38.705 1.00 98.69 721 LEU A C 1
ATOM 5381 O O . LEU A 1 721 ? -14.563 9.606 39.070 1.00 98.69 721 LEU A O 1
ATOM 5385 N N . CYS A 1 722 ? -14.765 8.094 37.438 1.00 98.31 722 CYS A N 1
ATOM 5386 C CA . CYS A 1 722 ? -15.144 9.064 36.409 1.00 98.31 722 CYS A CA 1
ATOM 5387 C C . CYS A 1 722 ? -16.426 9.832 36.789 1.00 98.31 722 CYS A C 1
ATOM 5389 O O . CYS A 1 722 ? -16.394 11.059 36.868 1.00 98.31 722 CYS A O 1
ATOM 5391 N N . LYS A 1 723 ? -17.517 9.137 37.158 1.00 97.50 723 LYS A N 1
ATOM 5392 C CA . LYS A 1 723 ? -18.757 9.805 37.619 1.00 97.50 723 LYS A CA 1
ATOM 5393 C C . LYS A 1 723 ? -18.536 10.673 38.870 1.00 97.50 723 LYS A C 1
ATOM 5395 O O . LYS A 1 723 ? -19.119 11.745 38.964 1.00 97.50 723 LYS A O 1
ATOM 5400 N N . LYS A 1 724 ? -17.669 10.248 39.801 1.00 97.81 724 LYS A N 1
ATOM 5401 C CA . LYS A 1 724 ? -17.259 11.030 40.988 1.00 97.81 724 LYS A CA 1
ATOM 5402 C C . LYS A 1 724 ? -16.520 12.323 40.608 1.00 97.81 724 LYS A C 1
ATOM 5404 O O . LYS A 1 724 ? -16.789 13.362 41.201 1.00 97.81 724 LYS A O 1
ATOM 5409 N N . TYR A 1 725 ? -15.575 12.272 39.668 1.00 98.12 725 TYR A N 1
ATOM 5410 C CA . TYR A 1 725 ? -14.771 13.444 39.291 1.00 98.12 725 TYR A CA 1
ATOM 5411 C C . TYR A 1 725 ? -15.463 14.372 38.280 1.00 98.12 725 TYR A C 1
ATOM 5413 O O . TYR A 1 725 ? -15.128 15.550 38.215 1.00 98.12 725 TYR A O 1
ATOM 5421 N N . GLU A 1 726 ? -16.507 13.921 37.582 1.00 97.31 726 GLU A N 1
ATOM 5422 C CA . GLU A 1 726 ? -17.398 14.812 36.821 1.00 97.31 726 GLU A CA 1
ATOM 5423 C C . GLU A 1 726 ? -18.005 15.924 37.696 1.00 97.31 726 GLU A C 1
ATOM 5425 O O . GLU A 1 726 ? -18.143 17.062 37.243 1.00 97.31 726 GLU A O 1
ATOM 5430 N N . GLU A 1 727 ? -18.268 15.644 38.979 1.00 96.56 727 GLU A N 1
ATOM 5431 C CA . GLU A 1 727 ? -18.751 16.640 39.945 1.00 96.56 727 GLU A CA 1
ATOM 5432 C C . GLU A 1 727 ? -17.776 17.820 40.151 1.00 96.56 727 GLU A C 1
ATOM 5434 O O . GLU A 1 727 ? -18.203 18.886 40.604 1.00 96.56 727 GLU A O 1
ATOM 5439 N N . THR A 1 728 ? -16.486 17.679 39.803 1.00 97.25 728 THR A N 1
ATOM 5440 C CA . THR A 1 728 ? -15.495 18.767 39.912 1.00 97.25 728 THR A CA 1
ATOM 5441 C C . THR A 1 728 ? -15.437 19.673 38.681 1.00 97.25 728 THR A C 1
ATOM 5443 O O . THR A 1 728 ? -14.814 20.729 38.755 1.00 97.25 728 THR A O 1
ATOM 5446 N N . VAL A 1 729 ? -16.097 19.315 37.570 1.00 97.44 729 VAL A N 1
ATOM 5447 C CA . VAL A 1 729 ? -16.117 20.099 36.316 1.00 97.44 729 VAL A CA 1
ATOM 5448 C C . VAL A 1 729 ? -17.548 20.455 35.855 1.00 97.44 729 VAL A C 1
ATOM 5450 O O . VAL A 1 729 ? -17.900 20.249 34.695 1.00 97.44 729 VAL A O 1
ATOM 5453 N N . PRO A 1 730 ? -18.407 21.053 36.710 1.00 92.88 730 PRO A N 1
ATOM 5454 C CA . PRO A 1 730 ? -19.851 21.206 36.460 1.00 92.88 730 PRO A CA 1
ATOM 5455 C C . PRO A 1 730 ? -20.243 22.155 35.307 1.00 92.88 730 PRO A C 1
ATOM 5457 O O . PRO A 1 730 ? -21.430 22.351 35.054 1.00 92.88 730 PRO A O 1
ATOM 5460 N N . GLY A 1 731 ? -19.273 22.781 34.632 1.00 92.25 731 GLY A N 1
ATOM 5461 C CA . GLY A 1 731 ? -19.473 23.564 33.405 1.00 92.25 731 GLY A CA 1
ATOM 5462 C C . GLY A 1 731 ? -19.099 22.826 32.112 1.00 92.25 731 GLY A C 1
ATOM 5463 O O . GLY A 1 731 ? -19.230 23.411 31.039 1.00 92.25 731 GLY A O 1
ATOM 5464 N N . THR A 1 732 ? -18.624 21.582 32.209 1.00 97.50 732 THR A N 1
ATOM 5465 C CA . THR A 1 732 ? -18.064 20.791 31.108 1.00 97.50 732 THR A CA 1
ATOM 5466 C C . THR A 1 732 ? -18.977 19.611 30.778 1.00 97.50 732 THR A C 1
ATOM 5468 O O . THR A 1 732 ? -19.296 18.795 31.639 1.00 97.50 732 THR A O 1
ATOM 5471 N N . GLU A 1 733 ? -19.381 19.484 29.515 1.00 97.19 733 GLU A N 1
ATOM 5472 C CA . GLU A 1 733 ? -20.176 18.349 29.041 1.00 97.19 733 GLU A CA 1
ATOM 5473 C C . GLU A 1 733 ? -19.267 17.130 28.800 1.00 97.19 733 GLU A C 1
ATOM 5475 O O . GLU A 1 733 ? -18.591 17.024 27.772 1.00 97.19 733 GLU A O 1
ATOM 5480 N N . VAL A 1 734 ? -19.213 16.223 29.777 1.00 97.94 734 VAL A N 1
ATOM 5481 C CA . VAL A 1 734 ? -18.374 15.018 29.707 1.00 97.94 734 VAL A CA 1
ATOM 5482 C C . VAL A 1 734 ? -19.092 13.897 28.950 1.00 97.94 734 VAL A C 1
ATOM 5484 O O . VAL A 1 734 ? -20.212 13.510 29.278 1.00 97.94 734 VAL A O 1
ATOM 5487 N N . TYR A 1 735 ? -18.418 13.306 27.978 1.00 98.44 735 TYR A N 1
ATOM 5488 C CA . TYR A 1 735 ? -18.783 12.057 27.318 1.00 98.44 735 TYR A CA 1
ATOM 5489 C C . TYR A 1 735 ? -17.816 10.957 27.767 1.00 98.44 735 TYR A C 1
ATOM 5491 O O . TYR A 1 735 ? -16.699 11.247 28.196 1.00 98.44 735 TYR A O 1
ATOM 5499 N N . TYR A 1 736 ? -18.236 9.696 27.680 1.00 98.75 736 TYR A N 1
ATOM 5500 C CA . TYR A 1 736 ? -17.435 8.566 28.149 1.00 98.75 736 TYR A CA 1
ATOM 5501 C C . TYR A 1 736 ? -17.132 7.581 27.035 1.00 98.75 736 TYR A C 1
ATOM 5503 O O . TYR A 1 736 ? -18.027 7.190 26.285 1.00 98.75 736 TYR A O 1
ATOM 5511 N N . GLU A 1 737 ? -15.881 7.136 27.003 1.00 98.88 737 GLU A N 1
ATOM 5512 C CA . GLU A 1 737 ? -15.437 5.991 26.224 1.00 98.88 737 GLU A CA 1
ATOM 5513 C C . GLU A 1 737 ? -14.799 4.946 27.142 1.00 98.88 737 GLU A C 1
ATOM 5515 O O . GLU A 1 737 ? -14.058 5.294 28.064 1.00 98.88 737 GLU A O 1
ATOM 5520 N N . TYR A 1 738 ? -15.078 3.666 26.886 1.00 98.88 738 TYR A N 1
ATOM 5521 C CA . TYR A 1 738 ? -14.387 2.554 27.529 1.00 98.88 738 TYR A CA 1
ATOM 5522 C C . TYR A 1 738 ? -13.767 1.595 26.510 1.00 98.88 738 TYR A C 1
ATOM 5524 O O . TYR A 1 738 ? -14.463 1.084 25.626 1.00 98.88 738 TYR A O 1
ATOM 5532 N N . SER A 1 739 ? -12.478 1.305 26.705 1.00 98.88 739 SER A N 1
ATOM 5533 C CA . SER A 1 739 ? -11.723 0.286 25.971 1.00 98.88 739 SER A CA 1
ATOM 5534 C C . SER A 1 739 ? -11.368 -0.913 26.861 1.00 98.88 739 SER A C 1
ATOM 5536 O O . SER A 1 739 ? -10.499 -0.784 27.735 1.00 98.88 739 SER A O 1
ATOM 5538 N N . PRO A 1 740 ? -11.926 -2.114 26.605 1.00 98.50 740 PRO A N 1
ATOM 5539 C CA . PRO A 1 740 ? -11.253 -3.371 26.919 1.00 98.50 740 PRO A CA 1
ATOM 5540 C C . PRO A 1 740 ? -9.970 -3.492 26.074 1.00 98.50 740 PRO A C 1
ATOM 5542 O O . PRO A 1 740 ? -9.984 -4.009 24.958 1.00 98.50 740 PRO A O 1
ATOM 5545 N N . GLU A 1 741 ? -8.836 -3.000 26.577 1.00 98.00 741 GLU A N 1
ATOM 5546 C CA . GLU A 1 741 ? -7.574 -3.026 25.824 1.00 98.00 741 GLU A CA 1
ATOM 5547 C C . GLU A 1 741 ? -7.118 -4.474 25.567 1.00 98.00 741 GLU A C 1
ATOM 5549 O O . GLU A 1 741 ? -7.388 -5.394 26.355 1.00 98.00 741 GLU A O 1
ATOM 5554 N N . SER A 1 742 ? -6.464 -4.674 24.417 1.00 98.19 742 SER A N 1
ATOM 5555 C CA . SER A 1 742 ? -6.151 -5.985 23.848 1.00 98.19 742 SER A CA 1
ATOM 5556 C C . SER A 1 742 ? -7.394 -6.854 23.624 1.00 98.19 742 SER A C 1
ATOM 5558 O O . SER A 1 742 ? -7.305 -8.070 23.747 1.00 98.19 742 SER A O 1
ATOM 5560 N N . TYR A 1 743 ? -8.533 -6.255 23.254 1.00 98.75 743 TYR A N 1
ATOM 5561 C CA . TYR A 1 743 ? -9.795 -6.946 22.940 1.00 98.75 743 TYR A CA 1
ATOM 5562 C C . TYR A 1 743 ? -9.628 -8.140 21.978 1.00 98.75 743 TYR A C 1
ATOM 5564 O O . TYR A 1 743 ? -10.238 -9.185 22.183 1.00 98.75 743 TYR A O 1
ATOM 5572 N N . THR A 1 744 ? -8.749 -8.046 20.973 1.00 97.88 744 THR A N 1
ATOM 5573 C CA . THR A 1 744 ? -8.422 -9.171 20.069 1.00 97.88 744 THR A CA 1
ATOM 5574 C C . THR A 1 744 ? -7.678 -10.339 20.730 1.00 97.88 744 THR A C 1
ATOM 5576 O O . THR A 1 744 ? -7.551 -11.395 20.121 1.00 97.88 744 THR A O 1
ATOM 5579 N N . GLY A 1 745 ? -7.194 -10.183 21.960 1.00 97.88 745 GLY A N 1
ATOM 5580 C CA . GLY A 1 745 ? -6.652 -11.245 22.812 1.00 97.88 745 GLY A CA 1
ATOM 5581 C C . GLY A 1 745 ? -7.587 -11.631 23.964 1.00 97.88 745 GLY A C 1
ATOM 5582 O O . GLY A 1 745 ? -7.115 -12.214 24.944 1.00 97.88 745 GLY A O 1
ATOM 5583 N N . THR A 1 746 ? -8.868 -11.262 23.883 1.00 98.12 746 THR A N 1
ATOM 5584 C CA . THR A 1 746 ? -9.887 -11.452 24.922 1.00 98.12 746 THR A CA 1
ATOM 5585 C C . THR A 1 746 ? -11.014 -12.357 24.415 1.00 98.12 746 THR A C 1
ATOM 5587 O O . THR A 1 746 ? -11.408 -12.320 23.250 1.00 98.12 746 THR A O 1
ATOM 5590 N N . GLU A 1 747 ? -11.556 -13.179 25.305 1.00 97.81 747 GLU A N 1
ATOM 5591 C CA . GLU A 1 747 ? -12.744 -14.000 25.080 1.00 97.81 747 GLU A CA 1
ATOM 5592 C C . GLU A 1 747 ? -13.976 -13.091 24.917 1.00 97.81 747 GLU A C 1
ATOM 5594 O O . GLU A 1 747 ? -14.186 -12.192 25.733 1.00 97.81 747 GLU A O 1
ATOM 5599 N N . LEU A 1 748 ? -14.802 -13.291 23.883 1.00 97.12 748 LEU A N 1
ATOM 5600 C CA . LEU A 1 748 ? -15.867 -12.330 23.545 1.00 97.12 748 LEU A CA 1
ATOM 5601 C C . LEU A 1 748 ? -16.937 -12.225 24.637 1.00 97.12 748 LEU A C 1
ATOM 5603 O O . LEU A 1 748 ? -17.419 -11.134 24.937 1.00 97.12 748 LEU A O 1
ATOM 5607 N N . GLU A 1 749 ? -17.256 -13.338 25.292 1.00 97.50 749 GLU A N 1
ATOM 5608 C CA . GLU A 1 749 ? -18.150 -13.382 26.445 1.00 97.50 749 GLU A CA 1
ATOM 5609 C C . GLU A 1 749 ? -17.593 -12.582 27.632 1.00 97.50 749 GLU A C 1
ATOM 5611 O O . GLU A 1 749 ? -18.359 -11.917 28.332 1.00 97.50 749 GLU A O 1
ATOM 5616 N N . PHE A 1 750 ? -16.269 -12.584 27.835 1.00 98.31 750 PHE A N 1
ATOM 5617 C CA . PHE A 1 750 ? -15.626 -11.780 28.875 1.00 98.31 750 PHE A CA 1
ATOM 5618 C C . PHE A 1 750 ? -15.525 -10.296 28.479 1.00 98.31 750 PHE A C 1
ATOM 5620 O O . PHE A 1 750 ? -15.788 -9.424 29.307 1.00 98.31 750 PHE A O 1
ATOM 5627 N N . ALA A 1 751 ? -15.242 -9.994 27.207 1.00 98.50 751 ALA A N 1
ATOM 5628 C CA . ALA A 1 751 ? -15.276 -8.630 26.677 1.00 98.50 751 ALA A CA 1
ATOM 5629 C C . ALA A 1 751 ? -16.675 -8.001 26.828 1.00 98.50 751 ALA A C 1
ATOM 5631 O O . ALA A 1 751 ? -16.805 -6.902 27.365 1.00 98.50 751 ALA A O 1
ATOM 5632 N N . ALA A 1 752 ? -17.737 -8.721 26.451 1.00 98.50 752 ALA A N 1
ATOM 5633 C CA . ALA A 1 752 ? -19.112 -8.282 26.684 1.00 98.50 752 ALA A CA 1
ATOM 5634 C C . ALA A 1 752 ? -19.430 -8.154 28.181 1.00 98.50 752 ALA A C 1
ATOM 5636 O O . ALA A 1 752 ? -20.052 -7.171 28.573 1.00 98.50 752 ALA A O 1
ATOM 5637 N N . ARG A 1 753 ? -18.967 -9.085 29.032 1.00 98.62 753 ARG A N 1
ATOM 5638 C CA . ARG A 1 753 ? -19.141 -9.008 30.495 1.00 98.62 753 ARG A CA 1
ATOM 5639 C C . ARG A 1 753 ? -18.571 -7.710 31.074 1.00 98.62 753 ARG A C 1
ATOM 5641 O O . ARG A 1 753 ? -19.274 -7.040 31.828 1.00 98.62 753 ARG A O 1
ATOM 5648 N N . VAL A 1 754 ? -17.327 -7.352 30.741 1.00 98.69 754 VAL A N 1
ATOM 5649 C CA . VAL A 1 754 ? -16.683 -6.147 31.293 1.00 98.69 754 VAL A CA 1
ATOM 5650 C C . VAL A 1 754 ? -17.246 -4.859 30.688 1.00 98.69 754 VAL A C 1
ATOM 5652 O O . VAL A 1 754 ? -17.519 -3.920 31.434 1.00 98.69 754 VAL A O 1
ATOM 5655 N N . CYS A 1 755 ? -17.531 -4.826 29.380 1.00 98.81 755 CYS A N 1
ATOM 5656 C CA . CYS A 1 755 ? -18.207 -3.684 28.759 1.00 98.81 755 CYS A CA 1
ATOM 5657 C C . CYS A 1 755 ? -19.604 -3.460 29.351 1.00 98.81 755 CYS A C 1
ATOM 5659 O O . CYS A 1 755 ? -19.926 -2.332 29.708 1.00 98.81 755 CYS A O 1
ATOM 5661 N N . ASN A 1 756 ? -20.411 -4.512 29.521 1.00 98.81 756 ASN A N 1
ATOM 5662 C CA . ASN A 1 756 ? -21.745 -4.396 30.111 1.00 98.81 756 ASN A CA 1
ATOM 5663 C C . ASN A 1 756 ? -21.680 -3.944 31.574 1.00 98.81 756 ASN A C 1
ATOM 5665 O O . ASN A 1 756 ? -22.424 -3.048 31.946 1.00 98.81 756 ASN A O 1
ATOM 5669 N N . ALA A 1 757 ? -20.735 -4.451 32.373 1.00 98.81 757 ALA A N 1
ATOM 5670 C CA . ALA A 1 757 ? -20.536 -3.970 33.741 1.00 98.81 757 ALA A CA 1
ATOM 5671 C C . ALA A 1 757 ? -20.157 -2.473 33.803 1.00 98.81 757 ALA A C 1
ATOM 5673 O O . ALA A 1 757 ? -20.592 -1.767 34.710 1.00 98.81 757 ALA A O 1
ATOM 5674 N N . VAL A 1 758 ? -19.390 -1.962 32.833 1.00 98.81 758 VAL A N 1
ATOM 5675 C CA . VAL A 1 758 ? -19.093 -0.522 32.718 1.00 98.81 758 VAL A CA 1
ATOM 5676 C C . VAL A 1 758 ? -20.314 0.275 32.234 1.00 98.81 758 VAL A C 1
ATOM 5678 O O . VAL A 1 758 ? -20.579 1.352 32.764 1.00 98.81 758 VAL A O 1
ATOM 5681 N N . LEU A 1 759 ? -21.102 -0.247 31.289 1.00 98.69 759 LEU A N 1
ATOM 5682 C CA . LEU A 1 759 ? -22.347 0.384 30.826 1.00 98.69 759 LEU A CA 1
ATOM 5683 C C . LEU A 1 759 ? -23.408 0.459 31.935 1.00 98.69 759 LEU A C 1
ATOM 5685 O O . LEU A 1 759 ? -24.053 1.495 32.078 1.00 98.69 759 LEU A O 1
ATOM 5689 N N . ASP A 1 760 ? -23.526 -0.583 32.758 1.00 98.25 760 ASP A N 1
ATOM 5690 C CA . ASP A 1 760 ? -24.411 -0.634 33.929 1.00 98.25 760 ASP A CA 1
ATOM 5691 C C . ASP A 1 760 ? -23.999 0.399 35.007 1.00 98.25 760 ASP A C 1
ATOM 5693 O O . ASP A 1 760 ? -24.836 0.838 35.795 1.00 98.25 760 ASP A O 1
ATOM 5697 N N . VAL A 1 761 ? -22.727 0.832 35.030 1.00 98.38 761 VAL A N 1
ATOM 5698 C CA . VAL A 1 761 ? -22.242 1.940 35.878 1.00 98.38 761 VAL A CA 1
ATOM 5699 C C . VAL A 1 761 ? -22.448 3.306 35.219 1.00 98.38 761 VAL A C 1
ATOM 5701 O O . VAL A 1 761 ? -22.799 4.262 35.912 1.00 98.38 761 VAL A O 1
ATOM 5704 N N . LEU A 1 762 ? -22.212 3.439 33.911 1.00 97.50 762 LEU A N 1
ATOM 5705 C CA . LEU A 1 762 ? -22.261 4.723 33.197 1.00 97.50 762 LEU A CA 1
ATOM 5706 C C . LEU A 1 762 ? -23.677 5.155 32.771 1.00 97.50 762 LEU A C 1
ATOM 5708 O O . LEU A 1 762 ? -23.890 6.349 32.589 1.00 97.50 762 LEU A O 1
ATOM 5712 N N . GLU A 1 763 ? -24.635 4.226 32.693 1.00 96.69 763 GLU A N 1
ATOM 5713 C CA . GLU A 1 763 ? -26.073 4.473 32.463 1.00 96.69 763 GLU A CA 1
ATOM 5714 C C . GLU A 1 763 ? -26.377 5.267 31.159 1.00 96.69 763 GLU A C 1
ATOM 5716 O O . GLU A 1 763 ? -26.942 6.362 31.210 1.00 96.69 763 GLU A O 1
ATOM 5721 N N . PRO A 1 764 ? -26.009 4.744 29.968 1.00 97.25 764 PRO A N 1
ATOM 5722 C CA . PRO A 1 764 ? -26.082 5.469 28.691 1.00 97.25 764 PRO A CA 1
ATOM 5723 C C . PRO A 1 764 ? -27.514 5.848 28.268 1.00 97.25 764 PRO A C 1
ATOM 5725 O O . PRO A 1 764 ? -28.408 4.997 28.198 1.00 97.25 764 PRO A O 1
ATOM 5728 N N . THR A 1 765 ? -27.718 7.111 27.874 1.00 97.31 765 THR A N 1
ATOM 5729 C CA . THR A 1 765 ? -29.023 7.643 27.423 1.00 97.31 765 THR A CA 1
ATOM 5730 C C . THR A 1 765 ? -29.018 8.028 25.934 1.00 97.31 765 THR A C 1
ATOM 5732 O O . THR A 1 765 ? -27.945 8.141 25.337 1.00 97.31 765 THR A O 1
ATOM 5735 N N . PRO A 1 766 ? -30.188 8.251 25.297 1.00 96.06 766 PRO A N 1
ATOM 5736 C CA . PRO A 1 766 ? -30.249 8.705 23.904 1.00 96.06 766 PRO A CA 1
ATOM 5737 C C . PRO A 1 766 ? -29.536 10.043 23.672 1.00 96.06 766 PRO A C 1
ATOM 5739 O O . PRO A 1 766 ? -28.941 10.243 22.612 1.00 96.06 766 PRO A O 1
ATOM 5742 N N . GLU A 1 767 ? -29.588 10.934 24.666 1.00 94.56 767 GLU A N 1
ATOM 5743 C CA . GLU A 1 767 ? -28.953 12.255 24.671 1.00 94.56 767 GLU A CA 1
ATOM 5744 C C . GLU A 1 767 ? -27.457 12.178 25.006 1.00 94.56 767 GLU A C 1
ATOM 5746 O O . GLU A 1 767 ? -26.666 12.930 24.444 1.00 94.56 767 GLU A O 1
ATOM 5751 N N . ARG A 1 768 ? -27.061 11.262 25.901 1.00 95.00 768 ARG A N 1
ATOM 5752 C CA . ARG A 1 768 ? -25.690 11.107 26.404 1.00 95.00 768 ARG A CA 1
ATOM 5753 C C . ARG A 1 768 ? -25.243 9.652 26.264 1.00 95.00 768 ARG A C 1
ATOM 5755 O O . ARG A 1 768 ? -25.274 8.857 27.205 1.00 95.00 768 ARG A O 1
ATOM 5762 N N . LYS A 1 769 ? -24.855 9.314 25.035 1.00 98.12 769 LYS A N 1
ATOM 5763 C CA . LYS A 1 769 ? -24.373 7.984 24.646 1.00 98.12 769 LYS A CA 1
ATOM 5764 C C . LYS A 1 769 ? -22.966 7.706 25.175 1.00 98.12 769 LYS A C 1
ATOM 5766 O O . LYS A 1 769 ? -22.141 8.615 25.251 1.00 98.12 769 LYS A O 1
ATOM 5771 N N . VAL A 1 770 ? -22.691 6.436 25.469 1.00 98.69 770 VAL A N 1
ATOM 5772 C CA . VAL A 1 770 ? -21.358 5.939 25.852 1.00 98.69 770 VAL A CA 1
ATOM 5773 C C . VAL A 1 770 ? -20.707 5.266 24.648 1.00 98.69 770 VAL A C 1
ATOM 5775 O O . VAL A 1 770 ? -21.374 4.559 23.888 1.00 98.69 770 VAL A O 1
ATOM 5778 N N . ILE A 1 771 ? -19.407 5.477 24.469 1.00 98.94 771 ILE A N 1
ATOM 5779 C CA . ILE A 1 771 ? -18.615 4.820 23.432 1.00 98.94 771 ILE A CA 1
ATOM 5780 C C . ILE A 1 771 ? -18.002 3.539 24.015 1.00 98.94 771 ILE A C 1
ATOM 5782 O O . ILE A 1 771 ? -17.401 3.557 25.088 1.00 98.94 771 ILE A O 1
ATOM 5786 N N . ILE A 1 772 ? -18.154 2.420 23.310 1.00 98.94 772 ILE A N 1
ATOM 5787 C CA . ILE A 1 772 ? -17.433 1.173 23.586 1.00 98.94 772 ILE A CA 1
ATOM 5788 C C . ILE A 1 772 ? -16.476 0.947 22.424 1.00 98.94 772 ILE A C 1
ATOM 5790 O O . ILE A 1 772 ? -16.905 0.667 21.302 1.00 98.94 772 ILE A O 1
ATOM 5794 N N . ASN A 1 773 ? -15.187 1.108 22.692 1.00 98.88 773 ASN A N 1
ATOM 5795 C CA . ASN A 1 773 ? -14.126 0.979 21.706 1.00 98.88 773 ASN A CA 1
ATOM 5796 C C . ASN A 1 773 ? -13.502 -0.416 21.802 1.00 98.88 773 ASN A C 1
ATOM 5798 O O . ASN A 1 773 ? -13.216 -0.907 22.891 1.00 98.88 773 ASN A O 1
ATOM 5802 N N . LEU A 1 774 ? -13.357 -1.093 20.665 1.00 98.88 774 LEU A N 1
ATOM 5803 C CA . LEU A 1 774 ? -12.976 -2.504 20.594 1.00 98.88 774 LEU A CA 1
ATOM 5804 C C . LEU A 1 774 ? -11.631 -2.643 19.863 1.00 98.88 774 LEU A C 1
ATOM 5806 O O . LEU A 1 774 ? -11.599 -3.022 18.686 1.00 98.88 774 LEU A O 1
ATOM 5810 N N . PRO A 1 775 ? -10.505 -2.295 20.517 1.00 98.56 775 PRO A N 1
ATOM 5811 C CA . PRO A 1 775 ? -9.226 -2.137 19.843 1.00 98.56 775 PRO A CA 1
ATOM 5812 C C . PRO A 1 775 ? -8.636 -3.474 19.387 1.00 98.56 775 PRO A C 1
ATOM 5814 O O . PRO A 1 775 ? -8.497 -4.418 20.170 1.00 98.56 775 PRO A O 1
ATOM 5817 N N . ALA A 1 776 ? -8.165 -3.533 18.140 1.00 98.44 776 ALA A N 1
ATOM 5818 C CA . ALA A 1 776 ? -7.229 -4.576 17.727 1.00 98.44 776 ALA A CA 1
ATOM 5819 C C . ALA A 1 776 ? -5.804 -4.155 18.118 1.00 98.44 776 ALA A C 1
ATOM 5821 O O . ALA A 1 776 ? -4.962 -3.956 17.248 1.00 98.44 776 ALA A O 1
ATOM 5822 N N . THR A 1 777 ? -5.558 -3.990 19.431 1.00 97.69 777 THR A N 1
ATOM 5823 C CA . THR A 1 777 ? -4.285 -3.517 20.030 1.00 97.69 777 THR A CA 1
ATOM 5824 C C . THR A 1 777 ? -3.072 -4.282 19.503 1.00 97.69 777 THR A C 1
ATOM 5826 O O . THR A 1 777 ? -1.989 -3.720 19.374 1.00 97.69 777 THR A O 1
ATOM 5829 N N . VAL A 1 778 ? -3.276 -5.559 19.169 1.00 98.38 778 VAL A N 1
ATOM 5830 C CA . VAL A 1 778 ? -2.478 -6.284 18.181 1.00 98.38 778 VAL A CA 1
ATOM 5831 C C . VAL A 1 778 ? -3.436 -6.873 17.145 1.00 98.38 778 VAL A C 1
ATOM 5833 O O . VAL A 1 778 ? -4.462 -7.469 17.501 1.00 98.38 778 VAL A O 1
ATOM 5836 N N . GLU A 1 779 ? -3.096 -6.761 15.864 1.00 98.56 779 GLU A N 1
ATOM 5837 C CA . GLU A 1 779 ? -3.836 -7.432 14.794 1.00 98.56 779 GLU A CA 1
ATOM 5838 C C . GLU A 1 779 ? -3.559 -8.952 14.851 1.00 98.56 779 GLU A C 1
ATOM 5840 O O . GLU A 1 779 ? -2.541 -9.443 14.369 1.00 98.56 779 GLU A O 1
ATOM 5845 N N . MET A 1 780 ? -4.439 -9.726 15.501 1.00 97.75 780 MET A N 1
ATOM 5846 C CA . MET A 1 780 ? -4.201 -11.157 15.792 1.00 97.75 780 MET A CA 1
ATOM 5847 C C . MET A 1 780 ? -4.826 -12.143 14.788 1.00 97.75 780 MET A C 1
ATOM 5849 O O . MET A 1 780 ? -4.461 -13.321 14.774 1.00 97.75 780 MET A O 1
ATOM 5853 N N . ALA A 1 781 ? -5.752 -11.691 13.938 1.00 95.50 781 ALA A N 1
ATOM 5854 C CA . ALA A 1 781 ? -6.538 -12.533 13.029 1.00 95.50 781 ALA A CA 1
ATOM 5855 C C . ALA A 1 781 ? -6.660 -11.912 11.624 1.00 95.50 781 ALA A C 1
ATOM 5857 O O . ALA A 1 781 ? -6.055 -10.886 11.327 1.00 95.50 781 ALA A O 1
ATOM 5858 N N . THR A 1 782 ? -7.410 -12.543 10.719 1.00 98.19 782 THR A N 1
ATOM 5859 C CA . THR A 1 782 ? -7.836 -11.907 9.459 1.00 98.19 782 THR A CA 1
ATOM 5860 C C . THR A 1 782 ? -9.030 -10.972 9.708 1.00 98.19 782 THR A C 1
ATOM 5862 O O . THR A 1 782 ? -9.825 -11.237 10.615 1.00 98.19 782 THR A O 1
ATOM 5865 N N . PRO A 1 783 ? -9.211 -9.898 8.914 1.00 98.62 783 PRO A N 1
ATOM 5866 C CA . PRO A 1 783 ? -10.168 -8.825 9.217 1.00 98.62 783 PRO A CA 1
ATOM 5867 C C . PRO A 1 783 ? -11.631 -9.293 9.268 1.00 98.62 783 PRO A C 1
ATOM 5869 O O . PRO A 1 783 ? -12.435 -8.729 10.002 1.00 98.62 783 PRO A O 1
ATOM 5872 N N . ASN A 1 784 ? -11.974 -10.384 8.577 1.00 98.44 784 ASN A N 1
ATOM 5873 C CA . ASN A 1 784 ? -13.296 -11.010 8.660 1.00 98.44 784 ASN A CA 1
ATOM 5874 C C . ASN A 1 784 ? -13.625 -11.579 10.059 1.00 98.44 784 ASN A C 1
ATOM 5876 O O . ASN A 1 784 ? -14.794 -11.656 10.416 1.00 98.44 784 ASN A O 1
ATOM 5880 N N . VAL A 1 785 ? -12.618 -11.991 10.842 1.00 98.19 785 VAL A N 1
ATOM 5881 C CA . VAL A 1 785 ? -12.807 -12.520 12.209 1.00 98.19 785 VAL A CA 1
ATOM 5882 C C . VAL A 1 785 ? -13.021 -11.374 13.197 1.00 98.19 785 VAL A C 1
ATOM 5884 O O . VAL A 1 785 ? -13.820 -11.501 14.120 1.00 98.19 785 VAL A O 1
ATOM 5887 N N . TYR A 1 786 ? -12.357 -10.237 12.969 1.00 98.69 786 TYR A N 1
ATOM 5888 C CA . TYR A 1 786 ? -12.643 -8.997 13.688 1.00 98.69 786 TYR A CA 1
ATOM 5889 C C . TYR A 1 786 ? -14.057 -8.498 13.357 1.00 98.69 786 TYR A C 1
ATOM 5891 O O . TYR A 1 786 ? -14.840 -8.259 14.263 1.00 98.69 786 TYR A O 1
ATOM 5899 N N . ALA A 1 787 ? -14.457 -8.465 12.083 1.00 98.81 787 ALA A N 1
ATOM 5900 C CA . ALA A 1 787 ? -15.826 -8.111 11.693 1.00 98.81 787 ALA A CA 1
ATOM 5901 C C . ALA A 1 787 ? -16.896 -9.031 12.319 1.00 98.81 787 ALA A C 1
ATOM 5903 O O . ALA A 1 787 ? -17.904 -8.545 12.830 1.00 98.81 787 ALA A O 1
ATOM 5904 N N . ASP A 1 788 ? -16.659 -10.348 12.360 1.00 98.69 788 ASP A N 1
ATOM 5905 C CA . ASP A 1 788 ? -17.537 -11.283 13.075 1.00 98.69 788 ASP A CA 1
ATOM 5906 C C . ASP A 1 788 ? -17.621 -10.966 14.577 1.00 98.69 788 ASP A C 1
ATOM 5908 O O . ASP A 1 788 ? -18.711 -11.009 15.145 1.00 98.69 788 ASP A O 1
ATOM 5912 N N . SER A 1 789 ? -16.506 -10.607 15.225 1.00 98.50 789 SER A N 1
ATOM 5913 C CA . SER A 1 789 ? -16.511 -10.266 16.651 1.00 98.50 789 SER A CA 1
ATOM 5914 C C . SER A 1 789 ? -17.201 -8.928 16.939 1.00 98.50 789 SER A C 1
ATOM 5916 O O . SER A 1 789 ? -17.936 -8.831 17.918 1.00 98.50 789 SER A O 1
ATOM 5918 N N . ILE A 1 790 ? -17.060 -7.925 16.065 1.00 98.81 790 ILE A N 1
ATOM 5919 C CA . ILE A 1 790 ? -17.784 -6.648 16.163 1.00 98.81 790 ILE A CA 1
ATOM 5920 C C . ILE A 1 790 ? -19.297 -6.853 15.992 1.00 98.81 790 ILE A C 1
ATOM 5922 O O . ILE A 1 790 ? -20.077 -6.314 16.780 1.00 98.81 790 ILE A O 1
ATOM 5926 N N . GLU A 1 791 ? -19.735 -7.663 15.020 1.00 98.81 791 GLU A N 1
ATOM 5927 C CA . GLU A 1 791 ? -21.167 -7.943 14.834 1.00 98.81 791 GLU A CA 1
ATOM 5928 C C . GLU A 1 791 ? -21.717 -8.772 16.006 1.00 98.81 791 GLU A C 1
ATOM 5930 O O . GLU A 1 791 ? -22.850 -8.556 16.439 1.00 98.81 791 GLU A O 1
ATOM 5935 N N . TRP A 1 792 ? -20.910 -9.676 16.570 1.00 98.56 792 TRP A N 1
ATOM 5936 C CA . TRP A 1 792 ? -21.254 -10.407 17.787 1.00 98.56 792 TRP A CA 1
ATOM 5937 C C . TRP A 1 792 ? -21.386 -9.464 18.994 1.00 98.56 792 TRP A C 1
ATOM 5939 O O . TRP A 1 792 ? -22.423 -9.483 19.654 1.00 98.56 792 TRP A O 1
ATOM 5949 N N . MET A 1 793 ? -20.414 -8.582 19.253 1.00 98.50 793 MET A N 1
ATOM 5950 C CA . MET A 1 793 ? -20.478 -7.601 20.350 1.00 98.50 793 MET A CA 1
ATOM 5951 C C . MET A 1 793 ? -21.689 -6.672 20.196 1.00 98.50 793 MET A C 1
ATOM 5953 O O . MET A 1 793 ? -22.441 -6.469 21.149 1.00 98.50 793 MET A O 1
ATOM 5957 N N . GLY A 1 794 ? -21.970 -6.200 18.978 1.00 98.06 794 GLY A N 1
ATOM 5958 C CA . GLY A 1 794 ? -23.152 -5.388 18.675 1.00 98.06 794 GLY A CA 1
ATOM 5959 C C . GLY A 1 794 ? -24.503 -6.071 18.927 1.00 98.06 794 GLY A C 1
ATOM 5960 O O . GLY A 1 794 ? -25.511 -5.373 19.024 1.00 98.06 794 GLY A O 1
ATOM 5961 N N . ARG A 1 795 ? -24.532 -7.404 19.073 1.00 97.62 795 ARG A N 1
ATOM 5962 C CA . ARG A 1 795 ? -25.714 -8.198 19.456 1.00 97.62 795 ARG A CA 1
ATOM 5963 C C . ARG A 1 795 ? -25.798 -8.499 20.965 1.00 97.62 795 ARG A C 1
ATOM 5965 O O . ARG A 1 795 ? -26.864 -8.911 21.414 1.00 97.62 795 ARG A O 1
ATOM 5972 N N . HIS A 1 796 ? -24.714 -8.315 21.728 1.00 97.88 796 HIS A N 1
ATOM 5973 C CA . HIS A 1 796 ? -24.604 -8.730 23.141 1.00 97.88 796 HIS A CA 1
ATOM 5974 C C . HIS A 1 796 ? -24.310 -7.586 24.133 1.00 97.88 796 HIS A C 1
ATOM 5976 O O . HIS A 1 796 ? -24.406 -7.792 25.347 1.00 97.88 796 HIS A O 1
ATOM 5982 N N . LEU A 1 797 ? -23.985 -6.381 23.652 1.00 98.38 797 LEU A N 1
ATOM 5983 C CA . LEU A 1 797 ? -23.861 -5.196 24.503 1.00 98.38 797 LEU A CA 1
ATOM 5984 C C . LEU A 1 797 ? -25.230 -4.718 25.022 1.00 98.38 797 LEU A C 1
ATOM 5986 O O . LEU A 1 797 ? -26.206 -4.636 24.270 1.00 98.38 797 LEU A O 1
ATOM 5990 N N . HIS A 1 798 ? -25.292 -4.371 26.308 1.00 97.25 798 HIS A N 1
ATOM 5991 C CA . HIS A 1 798 ? -26.443 -3.704 26.922 1.00 97.25 798 HIS A CA 1
ATOM 5992 C C . HIS A 1 798 ? -26.682 -2.329 26.273 1.00 97.25 798 HIS A C 1
ATOM 5994 O O . HIS A 1 798 ? -25.750 -1.690 25.789 1.00 97.25 798 HIS A O 1
ATOM 6000 N N . HIS A 1 799 ? -27.935 -1.855 26.283 1.00 95.94 799 HIS A N 1
ATOM 6001 C CA . HIS A 1 799 ? -28.311 -0.512 25.811 1.00 95.94 799 HIS A CA 1
ATOM 6002 C C . HIS A 1 799 ? -27.784 -0.154 24.405 1.00 95.94 799 HIS A C 1
ATOM 6004 O O . HIS A 1 799 ? -27.400 0.991 24.166 1.00 95.94 799 HIS A O 1
ATOM 6010 N N . ARG A 1 800 ? -27.726 -1.119 23.470 1.00 97.12 800 ARG A N 1
ATOM 6011 C CA . ARG A 1 800 ? -27.073 -0.967 22.151 1.00 97.12 800 ARG A CA 1
ATOM 6012 C C . ARG A 1 800 ? -27.514 0.286 21.385 1.00 97.12 800 ARG A C 1
ATOM 6014 O O . ARG A 1 800 ? -26.702 0.870 20.671 1.00 97.12 800 ARG A O 1
ATOM 6021 N N . GLU A 1 801 ? -28.762 0.717 21.543 1.00 97.06 801 GLU A N 1
ATOM 6022 C CA . GLU A 1 801 ? -29.319 1.944 20.966 1.00 97.06 801 GLU A CA 1
ATOM 6023 C C . GLU A 1 801 ? -28.662 3.241 21.482 1.00 97.06 801 GLU A C 1
ATOM 6025 O O . GLU A 1 801 ? -28.587 4.223 20.738 1.00 97.06 801 GLU A O 1
ATOM 6030 N N . ASN A 1 802 ? -28.132 3.232 22.708 1.00 98.31 802 ASN A N 1
ATOM 6031 C CA . ASN A 1 802 ? -27.419 4.333 23.367 1.00 98.31 802 ASN A CA 1
ATOM 6032 C C . ASN A 1 802 ? -25.897 4.100 23.451 1.00 98.31 802 ASN A C 1
ATOM 6034 O O . ASN A 1 802 ? -25.179 4.927 24.013 1.00 98.31 802 ASN A O 1
ATOM 6038 N N . VAL A 1 803 ? -25.394 3.004 22.878 1.00 98.56 803 VAL A N 1
ATOM 6039 C CA . VAL A 1 803 ? -23.959 2.736 22.721 1.00 98.56 803 VAL A CA 1
ATOM 6040 C C . VAL A 1 803 ? -23.494 3.174 21.334 1.00 98.56 803 VAL A C 1
ATOM 6042 O O . VAL A 1 803 ? -24.193 2.982 20.340 1.00 98.56 803 VAL A O 1
ATOM 6045 N N . ILE A 1 804 ? -22.298 3.750 21.267 1.00 98.81 804 ILE A N 1
ATOM 6046 C CA . ILE A 1 804 ? -21.544 3.996 20.035 1.00 98.81 804 ILE A CA 1
ATOM 6047 C C . ILE A 1 804 ? -20.443 2.935 19.994 1.00 98.81 804 ILE A C 1
ATOM 6049 O O . ILE A 1 804 ? -19.562 2.944 20.850 1.00 98.81 804 ILE A O 1
ATOM 6053 N N . ILE A 1 805 ? -20.478 2.006 19.040 1.00 98.88 805 ILE A N 1
ATOM 6054 C CA . ILE A 1 805 ? -19.388 1.027 18.898 1.00 98.88 805 ILE A CA 1
ATOM 6055 C C . ILE A 1 805 ? -18.264 1.665 18.078 1.00 98.88 805 ILE A C 1
ATOM 6057 O O . ILE A 1 805 ? -18.491 2.063 16.934 1.00 98.88 805 ILE A O 1
ATOM 6061 N N . SER A 1 806 ? -17.068 1.762 18.661 1.00 98.94 806 SER A N 1
ATOM 6062 C CA . SER A 1 806 ? -15.869 2.305 18.017 1.00 98.94 806 SER A CA 1
ATOM 6063 C C . SER A 1 806 ? -14.868 1.205 17.672 1.00 98.94 806 SER A C 1
ATOM 6065 O O . SER A 1 806 ? -14.752 0.203 18.381 1.00 98.94 806 SER A O 1
ATOM 6067 N N . LEU A 1 807 ? -14.141 1.400 16.575 1.00 98.94 807 LEU A N 1
ATOM 6068 C CA . LEU A 1 807 ? -13.065 0.523 16.121 1.00 98.94 807 LEU A CA 1
ATOM 6069 C C . LEU A 1 807 ? -11.730 1.249 16.252 1.00 98.94 807 LEU A C 1
ATOM 6071 O O . LEU A 1 807 ? -11.596 2.343 15.716 1.00 98.94 807 LEU A O 1
ATOM 6075 N N . HIS A 1 808 ? -10.734 0.613 16.863 1.00 98.88 808 HIS A N 1
ATOM 6076 C CA . HIS A 1 808 ? -9.349 1.099 16.894 1.00 98.88 808 HIS A CA 1
ATOM 6077 C C . HIS A 1 808 ? -8.410 -0.032 16.428 1.00 98.88 808 HIS A C 1
ATOM 6079 O O . HIS A 1 808 ? -7.838 -0.753 17.253 1.00 98.88 808 HIS A O 1
ATOM 6085 N N . PRO A 1 809 ? -8.322 -0.307 15.111 1.00 98.62 809 PRO A N 1
ATOM 6086 C CA . PRO A 1 809 ? -7.489 -1.384 14.602 1.00 98.62 809 PRO A CA 1
ATOM 6087 C C . PRO A 1 809 ? -6.060 -0.917 14.293 1.00 98.62 809 PRO A C 1
ATOM 6089 O O . PRO A 1 809 ? -5.854 -0.026 13.465 1.00 98.62 809 PRO A O 1
ATOM 6092 N N . HIS A 1 810 ? -5.074 -1.575 14.911 1.00 98.69 810 HIS A N 1
ATOM 6093 C CA . HIS A 1 810 ? -3.679 -1.529 14.463 1.00 98.69 810 HIS A CA 1
ATOM 6094 C C . HIS A 1 810 ? -3.473 -2.445 13.243 1.00 98.69 810 HIS A C 1
ATOM 6096 O O . HIS A 1 810 ? -4.392 -3.131 12.786 1.00 98.69 810 HIS A O 1
ATOM 6102 N N . ASN A 1 811 ? -2.255 -2.444 12.704 1.00 98.50 811 ASN A N 1
ATOM 6103 C CA . ASN A 1 811 ? -1.946 -2.977 11.380 1.00 98.50 811 ASN A CA 1
ATOM 6104 C C . ASN A 1 811 ? -0.869 -4.088 11.389 1.00 98.50 811 ASN A C 1
ATOM 6106 O O . ASN A 1 811 ? -0.145 -4.256 10.405 1.00 98.50 811 ASN A O 1
ATOM 6110 N N . ASP A 1 812 ? -0.728 -4.852 12.485 1.00 98.56 812 ASP A N 1
ATOM 6111 C CA . ASP A 1 812 ? 0.390 -5.802 12.680 1.00 98.56 812 ASP A CA 1
ATOM 6112 C C . ASP A 1 812 ? 0.431 -6.963 11.659 1.00 98.56 812 ASP A C 1
ATOM 6114 O O . ASP A 1 812 ? 1.438 -7.672 11.561 1.00 98.56 812 ASP A O 1
ATOM 6118 N N . ARG A 1 813 ? -0.642 -7.169 10.882 1.00 98.19 813 ARG A N 1
ATOM 6119 C CA . ARG A 1 813 ? -0.733 -8.140 9.776 1.00 98.19 813 ARG A CA 1
ATOM 6120 C C . ARG A 1 813 ? -0.950 -7.472 8.413 1.00 98.19 813 ARG A C 1
ATOM 6122 O O . ARG A 1 813 ? -1.085 -8.180 7.414 1.00 98.19 813 ARG A O 1
ATOM 6129 N N . GLY A 1 814 ? -0.944 -6.139 8.362 1.00 98.06 814 GLY A N 1
ATOM 6130 C CA . GLY A 1 814 ? -1.147 -5.341 7.156 1.00 98.06 814 GLY A CA 1
ATOM 6131 C C . GLY A 1 814 ? -2.605 -5.246 6.699 1.00 98.06 814 GLY A C 1
ATOM 6132 O O . GLY A 1 814 ? -2.835 -4.946 5.527 1.00 98.06 814 GLY A O 1
ATOM 6133 N N . THR A 1 815 ? -3.587 -5.540 7.564 1.00 98.69 815 THR A N 1
ATOM 6134 C CA . THR A 1 815 ? -5.016 -5.547 7.193 1.00 98.69 815 THR A CA 1
ATOM 6135 C C . THR A 1 815 ? -5.908 -4.619 8.030 1.00 98.69 815 THR A C 1
ATOM 6137 O O . THR A 1 815 ? -7.132 -4.692 7.902 1.00 98.69 815 THR A O 1
ATOM 6140 N N . GLY A 1 816 ? -5.337 -3.667 8.782 1.00 98.50 816 GLY A N 1
ATOM 6141 C CA . GLY A 1 816 ? -6.084 -2.746 9.656 1.00 98.50 816 GLY A CA 1
ATOM 6142 C C . GLY A 1 816 ? -7.167 -1.918 8.942 1.00 98.50 816 GLY A C 1
ATOM 6143 O O . GLY A 1 816 ? -8.257 -1.728 9.480 1.00 98.50 816 GLY A O 1
ATOM 6144 N N . VAL A 1 817 ? -6.927 -1.510 7.686 1.00 98.88 817 VAL A N 1
ATOM 6145 C CA . VAL A 1 817 ? -7.932 -0.842 6.823 1.00 98.88 817 VAL A CA 1
ATOM 6146 C C . VAL A 1 817 ? -9.135 -1.752 6.571 1.00 98.88 817 VAL A C 1
ATOM 6148 O O . VAL A 1 817 ? -10.271 -1.365 6.830 1.00 98.88 817 VAL A O 1
ATOM 6151 N N . ALA A 1 818 ? -8.896 -2.999 6.160 1.00 98.88 818 ALA A N 1
ATOM 6152 C CA . ALA A 1 818 ? -9.963 -3.970 5.936 1.00 98.88 818 ALA A CA 1
ATOM 6153 C C . ALA A 1 818 ? -10.665 -4.380 7.246 1.00 98.88 818 ALA A C 1
ATOM 6155 O O . ALA A 1 818 ? -11.858 -4.677 7.238 1.00 98.88 818 ALA A O 1
ATOM 6156 N N . ALA A 1 819 ? -9.960 -4.382 8.383 1.00 98.88 819 ALA A N 1
ATOM 6157 C CA . ALA A 1 819 ? -10.565 -4.618 9.694 1.00 98.88 819 ALA A CA 1
ATOM 6158 C C . ALA A 1 819 ? -11.557 -3.499 10.060 1.00 98.88 819 ALA A C 1
ATOM 6160 O O . ALA A 1 819 ? -12.664 -3.789 10.517 1.00 98.88 819 ALA A O 1
ATOM 6161 N N . ALA A 1 820 ? -11.202 -2.241 9.787 1.00 98.88 820 ALA A N 1
ATOM 6162 C CA . ALA A 1 820 ? -12.074 -1.088 9.987 1.00 98.88 820 ALA A CA 1
ATOM 6163 C C . ALA A 1 820 ? -13.292 -1.098 9.041 1.00 98.88 820 ALA A C 1
ATOM 6165 O O . ALA A 1 820 ? -14.424 -0.960 9.500 1.00 98.88 820 ALA A O 1
ATOM 6166 N N . GLU A 1 821 ? -13.097 -1.333 7.739 1.00 98.88 821 GLU A N 1
ATOM 6167 C CA . GLU A 1 821 ? -14.190 -1.372 6.751 1.00 98.88 821 GLU A CA 1
ATOM 6168 C C . GLU A 1 821 ? -15.190 -2.503 7.028 1.00 98.88 821 GLU A C 1
ATOM 6170 O O . GLU A 1 821 ? -16.403 -2.277 7.074 1.00 98.88 821 GLU A O 1
ATOM 6175 N N . LEU A 1 822 ? -14.699 -3.725 7.264 1.00 98.88 822 LEU A N 1
ATOM 6176 C CA . LEU A 1 822 ? -15.568 -4.869 7.545 1.00 98.88 822 LEU A CA 1
ATOM 6177 C C . LEU A 1 822 ? -16.204 -4.770 8.942 1.00 98.88 822 LEU A C 1
ATOM 6179 O O . LEU A 1 822 ? -17.359 -5.163 9.106 1.00 98.88 822 LEU A O 1
ATOM 6183 N N . GLY A 1 823 ? -15.511 -4.189 9.929 1.00 98.81 823 GLY A N 1
ATOM 6184 C CA . GLY A 1 823 ? -16.081 -3.860 11.239 1.00 98.81 823 GLY A CA 1
ATOM 6185 C C . GLY A 1 823 ? -17.148 -2.755 11.178 1.00 98.81 823 GLY A C 1
ATOM 6186 O O . GLY A 1 823 ? -18.116 -2.777 11.939 1.00 98.81 823 GLY A O 1
ATOM 6187 N N . TYR A 1 824 ? -17.051 -1.819 10.232 1.00 98.81 824 TYR A N 1
ATOM 6188 C CA . TYR A 1 824 ? -18.111 -0.836 10.009 1.00 98.81 824 TYR A CA 1
ATOM 6189 C C . TYR A 1 824 ? -19.352 -1.504 9.398 1.00 98.81 824 TYR A C 1
ATOM 6191 O O . TYR A 1 824 ? -20.466 -1.329 9.896 1.00 98.81 824 TYR A O 1
ATOM 6199 N N . LEU A 1 825 ? -19.171 -2.403 8.421 1.00 98.75 825 LEU A N 1
ATOM 6200 C CA . LEU A 1 825 ? -20.254 -3.260 7.917 1.00 98.75 825 LEU A CA 1
ATOM 6201 C C . LEU A 1 825 ? -20.816 -4.211 8.997 1.00 98.75 825 LEU A C 1
ATOM 6203 O O . LEU A 1 825 ? -22.007 -4.530 8.980 1.00 98.75 825 LEU A O 1
ATOM 6207 N N . ALA A 1 826 ? -20.017 -4.637 9.975 1.00 98.69 826 ALA A N 1
ATOM 6208 C CA . ALA A 1 826 ? -20.482 -5.389 11.146 1.00 98.69 826 ALA A CA 1
ATOM 6209 C C . ALA A 1 826 ? -21.472 -4.614 12.030 1.00 98.69 826 ALA A C 1
ATOM 6211 O O . ALA A 1 826 ? -22.271 -5.234 12.732 1.00 98.69 826 ALA A O 1
ATOM 6212 N N . GLY A 1 827 ? -21.525 -3.286 11.905 1.00 97.94 827 GLY A N 1
ATOM 6213 C CA . GLY A 1 827 ? -22.427 -2.428 12.670 1.00 97.94 827 GLY A CA 1
ATOM 6214 C C . GLY A 1 827 ? -21.724 -1.654 13.779 1.00 97.94 827 GLY A C 1
ATOM 6215 O O . GLY A 1 827 ? -22.352 -1.380 14.803 1.00 97.94 827 GLY A O 1
ATOM 6216 N N . ALA A 1 828 ? -20.446 -1.316 13.590 1.00 98.62 828 ALA A N 1
ATOM 6217 C CA . ALA A 1 828 ? -19.823 -0.223 14.323 1.00 98.62 828 ALA A CA 1
ATOM 6218 C C . ALA A 1 828 ? -20.391 1.139 13.883 1.00 98.62 828 ALA A C 1
ATOM 6220 O O . ALA A 1 828 ? -20.930 1.287 12.786 1.00 98.62 828 ALA A O 1
ATOM 6221 N N . ASP A 1 829 ? -20.258 2.138 14.748 1.00 98.69 829 ASP A N 1
ATOM 6222 C CA . ASP A 1 829 ? -20.757 3.501 14.547 1.00 98.69 829 ASP A CA 1
ATOM 6223 C C . ASP A 1 829 ? -19.618 4.511 14.297 1.00 98.69 829 ASP A C 1
ATOM 6225 O O . ASP A 1 829 ? -19.852 5.585 13.734 1.00 98.69 829 ASP A O 1
ATOM 6229 N N . ARG A 1 830 ? -18.397 4.174 14.736 1.00 98.88 830 ARG A N 1
ATOM 6230 C CA . ARG A 1 830 ? -17.241 5.071 14.860 1.00 98.88 830 ARG A CA 1
ATOM 6231 C C . ARG A 1 830 ? -15.925 4.348 14.545 1.00 98.88 830 ARG A C 1
ATOM 6233 O O . ARG A 1 830 ? -15.826 3.136 14.741 1.00 98.88 830 ARG A O 1
ATOM 6240 N N . ILE A 1 831 ? -14.920 5.081 14.070 1.00 98.94 831 ILE A N 1
ATOM 6241 C CA . ILE A 1 831 ? -13.566 4.574 13.803 1.00 98.94 831 ILE A CA 1
ATOM 6242 C C . ILE A 1 831 ? -12.534 5.573 14.340 1.00 98.94 831 ILE A C 1
ATOM 6244 O O . ILE A 1 831 ? -12.603 6.766 14.043 1.00 98.94 831 ILE A O 1
ATOM 6248 N N . GLU A 1 832 ? -11.572 5.065 15.105 1.00 98.94 832 GLU A N 1
ATOM 6249 C CA . GLU A 1 832 ? -10.363 5.765 15.530 1.00 98.94 832 GLU A CA 1
ATOM 6250 C C . GLU A 1 832 ? -9.183 5.392 14.626 1.00 98.94 832 GLU A C 1
ATOM 6252 O O . GLU A 1 832 ? -9.046 4.238 14.214 1.00 98.94 832 GLU A O 1
ATOM 6257 N N . GLY A 1 833 ? -8.302 6.350 14.341 1.00 98.81 833 GLY A N 1
ATOM 6258 C CA . GLY A 1 833 ? -7.084 6.093 13.574 1.00 98.81 833 GLY A CA 1
ATOM 6259 C C . GLY A 1 833 ? -6.168 7.308 13.479 1.00 98.81 833 GLY A C 1
ATOM 6260 O O . GLY A 1 833 ? -6.345 8.292 14.199 1.00 98.81 833 GLY A O 1
ATOM 6261 N N . CYS A 1 834 ? -5.199 7.245 12.566 1.00 98.94 834 CYS A N 1
ATOM 6262 C CA . CYS A 1 834 ? -4.269 8.345 12.303 1.00 98.94 834 CYS A CA 1
ATOM 6263 C C . CYS A 1 834 ? -4.219 8.721 10.819 1.00 98.94 834 CYS A C 1
ATOM 6265 O O . CYS A 1 834 ? -4.487 7.900 9.930 1.00 98.94 834 CYS A O 1
ATOM 6267 N N . LEU A 1 835 ? -3.800 9.953 10.532 1.00 98.88 835 LEU A N 1
ATOM 6268 C CA . LEU A 1 835 ? -3.426 10.357 9.181 1.00 98.88 835 LEU A CA 1
ATOM 6269 C C . LEU A 1 835 ? -2.210 9.538 8.719 1.00 98.88 835 LEU A C 1
ATOM 6271 O O . LEU A 1 835 ? -1.273 9.287 9.478 1.00 98.88 835 LEU A O 1
ATOM 6275 N N . PHE A 1 836 ? -2.268 9.050 7.477 1.00 98.69 836 PHE A N 1
ATOM 6276 C CA . PHE A 1 836 ? -1.283 8.134 6.876 1.00 98.69 836 PHE A CA 1
ATOM 6277 C C . PHE A 1 836 ? -0.917 6.895 7.718 1.00 98.69 836 PHE A C 1
ATOM 6279 O O . PHE A 1 836 ? 0.114 6.267 7.484 1.00 98.69 836 PHE A O 1
ATOM 6286 N N . GLY A 1 837 ? -1.784 6.495 8.658 1.00 98.25 837 GLY A N 1
ATOM 6287 C CA . GLY A 1 837 ? -1.598 5.296 9.474 1.00 98.25 837 GLY A CA 1
ATOM 6288 C C . GLY A 1 837 ? -0.411 5.376 10.434 1.00 98.25 837 GLY A C 1
ATOM 6289 O O . GLY A 1 837 ? 0.241 4.367 10.676 1.00 98.25 837 GLY A O 1
ATOM 6290 N N . ASN A 1 838 ? -0.097 6.559 10.971 1.00 97.81 838 ASN A N 1
ATOM 6291 C CA . ASN A 1 838 ? 0.857 6.674 12.077 1.00 97.81 838 ASN A CA 1
ATOM 6292 C C . ASN A 1 838 ? 0.359 5.918 13.337 1.00 97.81 838 ASN A C 1
ATOM 6294 O O . ASN A 1 838 ? -0.824 5.596 13.456 1.00 97.81 838 ASN A O 1
ATOM 6298 N N . GLY A 1 839 ? 1.251 5.618 14.282 1.00 96.31 839 GLY A N 1
ATOM 6299 C CA . GLY A 1 839 ? 0.926 4.918 15.529 1.00 96.31 839 GLY A CA 1
ATOM 6300 C C . GLY A 1 839 ? 1.884 3.778 15.855 1.00 96.31 839 GLY A C 1
ATOM 6301 O O . GLY A 1 839 ? 2.880 3.542 15.172 1.00 96.31 839 GLY A O 1
ATOM 6302 N N . GLU A 1 840 ? 1.575 3.069 16.934 1.00 91.25 840 GLU A N 1
ATOM 6303 C CA . GLU A 1 840 ? 2.438 2.040 17.517 1.00 91.25 840 GLU A CA 1
ATOM 6304 C C . GLU A 1 840 ? 2.832 0.912 16.531 1.00 91.25 840 GLU A C 1
ATOM 6306 O O . GLU A 1 840 ? 1.978 0.291 15.894 1.00 91.25 840 GLU A O 1
ATOM 6311 N N . ARG A 1 841 ? 4.140 0.600 16.467 1.00 96.94 841 ARG A N 1
ATOM 6312 C CA . ARG A 1 841 ? 4.806 -0.486 15.698 1.00 96.94 841 ARG A CA 1
ATOM 6313 C C . ARG A 1 841 ? 4.589 -0.488 14.180 1.00 96.94 841 ARG A C 1
ATOM 6315 O O . ARG A 1 841 ? 5.542 -0.337 13.423 1.00 96.94 841 ARG A O 1
ATOM 6322 N N . THR A 1 842 ? 3.363 -0.771 13.755 1.00 97.75 842 THR A N 1
ATOM 6323 C CA . THR A 1 842 ? 2.919 -0.917 12.358 1.00 97.75 842 THR A CA 1
ATOM 6324 C C . THR A 1 842 ? 1.875 0.127 11.970 1.00 97.75 842 THR A C 1
ATOM 6326 O O . THR A 1 842 ? 1.460 0.165 10.810 1.00 97.75 842 THR A O 1
ATOM 6329 N N . GLY A 1 843 ? 1.495 0.981 12.925 1.00 98.12 843 GLY A N 1
ATOM 6330 C CA . GLY A 1 843 ? 0.531 2.048 12.736 1.00 98.12 843 GLY A CA 1
ATOM 6331 C C . GLY A 1 843 ? -0.882 1.686 13.175 1.00 98.12 843 GLY A C 1
ATOM 6332 O O . GLY A 1 843 ? -1.254 0.512 13.281 1.00 98.12 843 GLY A O 1
ATOM 6333 N N . ASN A 1 844 ? -1.677 2.729 13.395 1.00 98.69 844 ASN A N 1
ATOM 6334 C CA . ASN A 1 844 ? -3.131 2.630 13.420 1.00 98.69 844 ASN A CA 1
ATOM 6335 C C . ASN A 1 844 ? -3.677 2.561 11.992 1.00 98.69 844 ASN A C 1
ATOM 6337 O O . ASN A 1 844 ? -2.962 2.791 11.011 1.00 98.69 844 ASN A O 1
ATOM 6341 N N . VAL A 1 845 ? -4.971 2.285 11.853 1.00 98.75 845 VAL A N 1
ATOM 6342 C CA . VAL A 1 845 ? -5.633 2.395 10.555 1.00 98.75 845 VAL A CA 1
ATOM 6343 C C . VAL A 1 845 ? -5.504 3.808 9.971 1.00 98.75 845 VAL A C 1
ATOM 6345 O O . VAL A 1 845 ? -5.630 4.819 10.667 1.00 98.75 845 VAL A O 1
ATOM 6348 N N . CYS A 1 846 ? -5.237 3.872 8.666 1.00 98.88 846 CYS A N 1
ATOM 6349 C CA . CYS A 1 846 ? -5.070 5.128 7.951 1.00 98.88 846 CYS A CA 1
ATOM 6350 C C . CYS A 1 846 ? -6.424 5.778 7.635 1.00 98.88 846 CYS A C 1
ATOM 6352 O O . CYS A 1 846 ? -7.152 5.322 6.749 1.00 98.88 846 CYS A O 1
ATOM 6354 N N . LEU A 1 847 ? -6.714 6.896 8.302 1.00 98.88 847 LEU A N 1
ATOM 6355 C CA . LEU A 1 847 ? -7.931 7.685 8.093 1.00 98.88 847 LEU A CA 1
ATOM 6356 C C . LEU A 1 847 ? -8.016 8.274 6.675 1.00 98.88 847 LEU A C 1
ATOM 6358 O O . LEU A 1 847 ? -9.098 8.321 6.100 1.00 98.88 847 LEU A O 1
ATOM 6362 N N . VAL A 1 848 ? -6.877 8.638 6.069 1.00 98.88 848 VAL A N 1
ATOM 6363 C CA . VAL A 1 848 ? -6.815 9.120 4.673 1.00 98.88 848 VAL A CA 1
ATOM 6364 C C . VAL A 1 848 ? -7.207 8.016 3.685 1.00 98.88 848 VAL A C 1
ATOM 6366 O O . VAL A 1 848 ? -7.938 8.269 2.732 1.00 98.88 848 VAL A O 1
ATOM 6369 N N . THR A 1 849 ? -6.770 6.774 3.928 1.00 98.94 849 THR A N 1
ATOM 6370 C CA . THR A 1 849 ? -7.155 5.629 3.087 1.00 98.94 849 THR A CA 1
ATOM 6371 C C . THR A 1 849 ? -8.636 5.310 3.258 1.00 98.94 849 THR A C 1
ATOM 6373 O O . THR A 1 849 ? -9.327 5.154 2.259 1.00 98.94 849 THR A O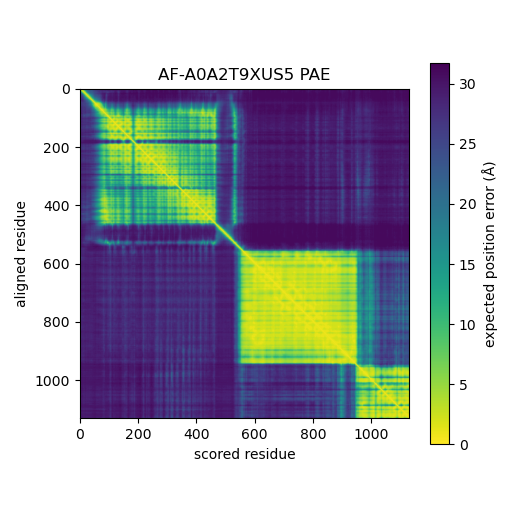 1
ATOM 6376 N N . LEU A 1 850 ? -9.147 5.267 4.495 1.00 98.88 850 LEU A N 1
ATOM 6377 C CA . LEU A 1 850 ? -10.570 5.010 4.739 1.00 98.88 850 LEU A CA 1
ATOM 6378 C C . LEU A 1 850 ? -11.466 6.087 4.110 1.00 98.88 850 LEU A C 1
ATOM 6380 O O . LEU A 1 850 ? -12.417 5.744 3.415 1.00 98.88 850 LEU A O 1
ATOM 6384 N N . GLY A 1 851 ? -11.149 7.372 4.293 1.00 98.81 851 GLY A N 1
ATOM 6385 C CA . GLY A 1 851 ? -11.919 8.473 3.710 1.00 98.81 851 GLY A CA 1
ATOM 6386 C C . GLY A 1 851 ? -11.949 8.431 2.179 1.00 98.81 851 GLY A C 1
ATOM 6387 O O . GLY A 1 851 ? -13.017 8.523 1.574 1.00 98.81 851 GLY A O 1
ATOM 6388 N N . LEU A 1 852 ? -10.803 8.203 1.532 1.00 98.88 852 LEU A N 1
ATOM 6389 C CA . LEU A 1 852 ? -10.743 8.159 0.068 1.00 98.88 852 LEU A CA 1
ATOM 6390 C C . LEU A 1 852 ? -11.241 6.833 -0.540 1.00 98.88 852 LEU A C 1
ATOM 6392 O O . LEU A 1 852 ? -11.691 6.823 -1.688 1.00 98.88 852 LEU A O 1
ATOM 6396 N N . ASN A 1 853 ? -11.293 5.744 0.235 1.00 98.88 853 ASN A N 1
ATOM 6397 C CA . ASN A 1 853 ? -12.027 4.526 -0.133 1.00 98.88 853 ASN A CA 1
ATOM 6398 C C . ASN A 1 853 ? -13.554 4.749 -0.160 1.00 98.88 853 ASN A C 1
ATOM 6400 O O . ASN A 1 853 ? -14.244 4.098 -0.945 1.00 98.88 853 ASN A O 1
ATOM 6404 N N . LEU A 1 854 ? -14.092 5.678 0.644 1.00 98.81 854 LEU A N 1
ATOM 6405 C CA . LEU A 1 854 ? -15.495 6.106 0.534 1.00 98.81 854 LEU A CA 1
ATOM 6406 C C . LEU A 1 854 ? -15.703 6.995 -0.699 1.00 98.81 854 LEU A C 1
ATOM 6408 O O . LEU A 1 854 ? -16.553 6.688 -1.541 1.00 98.81 854 LEU A O 1
ATOM 6412 N N . PHE A 1 855 ? -14.881 8.042 -0.839 1.00 98.62 855 PHE A N 1
ATOM 6413 C CA . PHE A 1 855 ? -14.953 9.007 -1.942 1.00 98.62 855 PHE A CA 1
ATOM 6414 C C . PHE A 1 855 ? -14.898 8.320 -3.316 1.00 98.62 855 PHE A C 1
ATOM 6416 O O . PHE A 1 855 ? -15.799 8.492 -4.137 1.00 98.62 855 PHE A O 1
ATOM 6423 N N . SER A 1 856 ? -13.906 7.447 -3.530 1.00 98.12 856 SER A N 1
ATOM 6424 C CA . SER A 1 856 ? -13.725 6.693 -4.782 1.00 98.12 856 SER A CA 1
ATOM 6425 C C . SER A 1 856 ? -14.839 5.678 -5.083 1.00 98.12 856 SER A C 1
ATOM 6427 O O . SER A 1 856 ? -14.850 5.077 -6.158 1.00 98.12 856 SER A O 1
ATOM 6429 N N . GLN A 1 857 ? -15.790 5.472 -4.165 1.00 97.62 857 GLN A N 1
ATOM 6430 C CA . GLN A 1 857 ? -16.996 4.655 -4.349 1.00 97.62 857 GLN A CA 1
ATOM 6431 C C . GLN A 1 857 ? -18.296 5.485 -4.316 1.00 97.62 857 GLN A C 1
ATOM 6433 O O . GLN A 1 857 ? -19.389 4.915 -4.268 1.00 97.62 857 GLN A O 1
ATOM 6438 N N . GLY A 1 858 ? -18.199 6.819 -4.380 1.00 97.19 858 GLY A N 1
ATOM 6439 C CA . GLY A 1 858 ? -19.349 7.727 -4.422 1.00 97.19 858 GLY A CA 1
ATOM 6440 C C . GLY A 1 858 ? -20.043 7.932 -3.072 1.00 97.19 858 GLY A C 1
ATOM 6441 O O . GLY A 1 858 ? -21.231 8.254 -3.042 1.00 97.19 858 GLY A O 1
ATOM 6442 N N . VAL A 1 859 ? -19.330 7.724 -1.961 1.00 98.62 859 VAL A N 1
ATOM 6443 C CA . VAL A 1 859 ? -19.801 8.025 -0.603 1.00 98.62 859 VAL A CA 1
ATOM 6444 C C . VAL A 1 859 ? -18.984 9.188 -0.049 1.00 98.62 859 VAL A C 1
ATOM 6446 O O . VAL A 1 859 ? -17.762 9.106 0.025 1.00 98.62 859 VAL A O 1
ATOM 6449 N N . ASP A 1 860 ? -19.660 10.259 0.362 1.00 98.69 860 ASP A N 1
ATOM 6450 C CA . ASP A 1 860 ? -19.032 11.390 1.048 1.00 98.69 860 ASP A CA 1
ATOM 6451 C C . ASP A 1 860 ? -18.374 10.912 2.364 1.00 98.69 860 ASP A C 1
ATOM 6453 O O . ASP A 1 860 ? -19.060 10.286 3.186 1.00 98.69 860 ASP A O 1
ATOM 6457 N N . PRO A 1 861 ? -17.060 11.137 2.573 1.00 98.56 861 PRO A N 1
ATOM 6458 C CA . PRO A 1 861 ? -16.392 10.806 3.825 1.00 98.56 861 PRO A CA 1
ATOM 6459 C C . PRO A 1 861 ? -16.654 11.812 4.953 1.00 98.56 861 PRO A C 1
ATOM 6461 O O . PRO A 1 861 ? -16.199 11.559 6.065 1.00 98.56 861 PRO A O 1
ATOM 6464 N N . GLU A 1 862 ? -17.345 12.929 4.704 1.00 98.62 862 GLU A N 1
ATOM 6465 C CA . GLU A 1 862 ? -17.554 14.036 5.655 1.00 98.62 862 GLU A CA 1
ATOM 6466 C C . GLU A 1 862 ? -16.225 14.673 6.146 1.00 98.62 862 GLU A C 1
ATOM 6468 O O . GLU A 1 862 ? -16.160 15.262 7.226 1.00 98.62 862 GLU A O 1
ATOM 6473 N N . LEU A 1 863 ? -15.161 14.560 5.335 1.00 98.62 863 LEU A N 1
ATOM 6474 C CA . LEU A 1 863 ? -13.803 15.075 5.568 1.00 98.62 863 LEU A CA 1
ATOM 6475 C C . LEU A 1 863 ? -13.196 15.628 4.267 1.00 98.62 863 LEU A C 1
ATOM 6477 O O . LEU A 1 863 ? -13.378 15.038 3.201 1.00 98.62 863 LEU A O 1
ATOM 6481 N N . ASP A 1 864 ? -12.432 16.718 4.358 1.00 98.56 864 ASP A N 1
ATOM 6482 C CA . ASP A 1 864 ? -11.747 17.336 3.214 1.00 98.56 864 ASP A CA 1
ATOM 6483 C C . ASP A 1 864 ? -10.367 16.702 2.952 1.00 98.56 864 ASP A C 1
ATOM 6485 O O . ASP A 1 864 ? -9.511 16.627 3.839 1.00 98.56 864 ASP A O 1
ATOM 6489 N N . PHE A 1 865 ? -10.149 16.275 1.705 1.00 98.56 865 PHE A N 1
ATOM 6490 C CA . PHE A 1 865 ? -8.894 15.712 1.195 1.00 98.56 865 PHE A CA 1
ATOM 6491 C C . PHE A 1 865 ? -8.376 16.436 -0.069 1.00 98.56 865 PHE A C 1
ATOM 6493 O O . PHE A 1 865 ? -7.466 15.933 -0.729 1.00 98.56 865 PHE A O 1
ATOM 6500 N N . SER A 1 866 ? -8.932 17.608 -0.405 1.00 97.31 866 SER A N 1
ATOM 6501 C CA . SER A 1 866 ? -8.719 18.320 -1.681 1.00 97.31 866 SER A CA 1
ATOM 6502 C C . SER A 1 866 ? -7.306 18.890 -1.909 1.00 97.31 866 SER A C 1
ATOM 6504 O O . SER A 1 866 ? -6.950 19.187 -3.045 1.00 97.31 866 SER A O 1
ATOM 6506 N N . ASP A 1 867 ? -6.463 18.980 -0.873 1.00 96.38 867 ASP A N 1
ATOM 6507 C CA . ASP A 1 867 ? -5.000 19.109 -1.006 1.00 96.38 867 ASP A CA 1
ATOM 6508 C C . ASP A 1 867 ? -4.305 18.056 -0.128 1.00 96.38 867 ASP A C 1
ATOM 6510 O O . ASP A 1 867 ? -3.769 18.338 0.952 1.00 96.38 867 ASP A O 1
ATOM 6514 N N . ILE A 1 868 ? -4.280 16.810 -0.613 1.00 97.56 868 ILE A N 1
ATOM 6515 C CA . ILE A 1 868 ? -3.551 15.711 0.037 1.00 97.56 868 ILE A CA 1
ATOM 6516 C C . ILE A 1 868 ? -2.045 15.992 0.121 1.00 97.56 868 ILE A C 1
ATOM 6518 O O . ILE A 1 868 ? -1.361 15.448 0.989 1.00 97.56 868 ILE A O 1
ATOM 6522 N N . GLY A 1 869 ? -1.527 16.879 -0.736 1.00 91.88 869 GLY A N 1
ATOM 6523 C CA . GLY A 1 869 ? -0.159 17.371 -0.670 1.00 91.88 869 GLY A CA 1
ATOM 6524 C C . GLY A 1 869 ? 0.093 18.199 0.590 1.00 91.88 869 GLY A C 1
ATOM 6525 O O . GLY A 1 869 ? 1.109 17.998 1.253 1.00 91.88 869 GLY A O 1
ATOM 6526 N N . HIS A 1 870 ? -0.814 19.107 0.960 1.00 96.44 870 HIS A N 1
ATOM 6527 C CA . HIS A 1 870 ? -0.724 19.874 2.204 1.00 96.44 870 HIS A CA 1
ATOM 6528 C C . HIS A 1 870 ? -0.885 18.960 3.414 1.00 96.44 870 HIS A C 1
ATOM 6530 O O . HIS A 1 870 ? -0.059 19.026 4.326 1.00 96.44 870 HIS A O 1
ATOM 6536 N N . ILE A 1 871 ? -1.886 18.073 3.392 1.00 98.56 871 ILE A N 1
ATOM 6537 C CA . ILE A 1 871 ? -2.127 17.101 4.467 1.00 98.56 871 ILE A CA 1
ATOM 6538 C C . ILE A 1 871 ? -0.854 16.270 4.699 1.00 98.56 871 ILE A C 1
ATOM 6540 O O . ILE A 1 871 ? -0.358 16.212 5.823 1.00 98.56 871 ILE A O 1
ATOM 6544 N N . ARG A 1 872 ? -0.245 15.717 3.638 1.00 97.94 872 ARG A N 1
ATOM 6545 C CA . ARG A 1 872 ? 1.028 14.980 3.718 1.00 97.94 872 ARG A CA 1
ATOM 6546 C C . ARG A 1 872 ? 2.175 15.829 4.262 1.00 97.94 872 ARG A C 1
ATOM 6548 O O . ARG A 1 872 ? 2.776 15.432 5.256 1.00 97.94 872 ARG A O 1
ATOM 6555 N N . ARG A 1 873 ? 2.452 16.999 3.670 1.00 96.75 873 ARG A N 1
ATOM 6556 C CA . ARG A 1 873 ? 3.553 17.883 4.107 1.00 96.75 873 ARG A CA 1
ATOM 6557 C C . ARG A 1 873 ? 3.430 18.262 5.587 1.00 96.75 873 ARG A C 1
ATOM 6559 O O . ARG A 1 873 ? 4.436 18.297 6.292 1.00 96.75 873 ARG A O 1
ATOM 6566 N N . THR A 1 874 ? 2.212 18.514 6.069 1.00 98.19 874 THR A N 1
ATOM 6567 C CA . THR A 1 874 ? 1.956 18.816 7.483 1.00 98.19 874 THR A CA 1
ATOM 6568 C C . THR A 1 874 ? 2.133 17.581 8.373 1.00 98.19 874 THR A C 1
ATOM 6570 O O . THR A 1 874 ? 2.808 17.678 9.397 1.00 98.19 874 THR A O 1
ATOM 6573 N N . VAL A 1 875 ? 1.625 16.404 7.984 1.00 98.50 875 VAL A N 1
ATOM 6574 C CA . VAL A 1 875 ? 1.826 15.161 8.757 1.00 98.50 875 VAL A CA 1
ATOM 6575 C C . VAL A 1 875 ? 3.312 14.800 8.857 1.00 98.50 875 VAL A C 1
ATOM 6577 O O . VAL A 1 875 ? 3.788 14.515 9.956 1.00 98.50 875 VAL A O 1
ATOM 6580 N N . GLU A 1 876 ? 4.076 14.873 7.766 1.00 97.44 876 GLU A N 1
ATOM 6581 C CA . GLU A 1 876 ? 5.526 14.607 7.753 1.00 97.44 876 GLU A CA 1
ATOM 6582 C C . GLU A 1 876 ? 6.300 15.628 8.621 1.00 97.44 876 GLU A C 1
ATOM 6584 O O . GLU A 1 876 ? 7.199 15.262 9.386 1.00 97.44 876 GLU A O 1
ATOM 6589 N N . ALA A 1 877 ? 5.910 16.909 8.595 1.00 96.31 877 ALA A N 1
ATOM 6590 C CA . ALA A 1 877 ? 6.497 17.951 9.447 1.00 96.31 877 ALA A CA 1
ATOM 6591 C C . ALA A 1 877 ? 6.199 17.759 10.951 1.00 96.31 877 ALA A C 1
ATOM 6593 O O . ALA A 1 877 ? 7.052 18.063 11.796 1.00 96.31 877 ALA A O 1
ATOM 6594 N N . CYS A 1 878 ? 5.020 17.234 11.293 1.00 97.50 878 CYS A N 1
ATOM 6595 C CA . CYS A 1 878 ? 4.622 16.959 12.674 1.00 97.50 878 CYS A CA 1
ATOM 6596 C C . CYS A 1 878 ? 5.199 15.638 13.210 1.00 97.50 878 CYS A C 1
ATOM 6598 O O . CYS A 1 878 ? 5.691 15.610 14.335 1.00 97.50 878 CYS A O 1
ATOM 6600 N N . THR A 1 879 ? 5.174 14.559 12.424 1.00 96.94 879 THR A N 1
ATOM 6601 C CA . THR A 1 879 ? 5.636 13.219 12.845 1.00 96.94 879 THR A CA 1
ATOM 6602 C C . THR A 1 879 ? 7.142 13.005 12.693 1.00 96.94 879 THR A C 1
ATOM 6604 O O . THR A 1 879 ? 7.712 12.188 13.408 1.00 96.94 879 THR A O 1
ATOM 6607 N N . GLN A 1 880 ? 7.790 13.720 11.764 1.00 95.88 880 GLN A N 1
ATOM 6608 C CA . GLN A 1 880 ? 9.158 13.438 11.295 1.00 95.88 880 GLN A CA 1
ATOM 6609 C C . GLN A 1 880 ? 9.337 12.040 10.678 1.00 95.88 880 GLN A C 1
ATOM 6611 O O . GLN A 1 880 ? 10.459 11.542 10.576 1.00 95.88 880 GLN A O 1
ATOM 6616 N N . LEU A 1 881 ? 8.242 11.430 10.216 1.00 94.88 881 LEU A N 1
ATOM 6617 C CA . LEU A 1 881 ? 8.233 10.176 9.469 1.00 94.88 881 LEU A CA 1
ATOM 6618 C C . LEU A 1 881 ? 7.688 10.438 8.052 1.00 94.88 881 LEU A C 1
ATOM 6620 O O . LEU A 1 881 ? 6.675 11.126 7.923 1.00 94.88 881 LEU A O 1
ATOM 6624 N N . PRO A 1 882 ? 8.335 9.928 6.987 1.00 94.06 882 PRO A N 1
ATOM 6625 C CA . PRO A 1 882 ? 7.868 10.119 5.617 1.00 94.06 882 PRO A CA 1
ATOM 6626 C C . PRO A 1 882 ? 6.644 9.246 5.317 1.00 94.06 882 PRO A C 1
ATOM 6628 O O . PRO A 1 882 ? 6.580 8.084 5.732 1.00 94.06 882 PRO A O 1
ATOM 6631 N N . VAL A 1 883 ? 5.711 9.757 4.514 1.00 96.94 883 VAL A N 1
ATOM 6632 C CA . VAL A 1 883 ? 4.660 8.926 3.915 1.00 96.94 883 VAL A CA 1
ATOM 6633 C C . VAL A 1 883 ? 5.292 8.119 2.784 1.00 96.94 883 VAL A C 1
ATOM 6635 O O . VAL A 1 883 ? 5.876 8.676 1.857 1.00 96.94 883 VAL A O 1
ATOM 6638 N N . GLY A 1 884 ? 5.204 6.790 2.863 1.00 92.88 884 GLY A N 1
ATOM 6639 C CA . GLY A 1 884 ? 5.843 5.908 1.885 1.00 92.88 884 GLY A CA 1
ATOM 6640 C C . GLY A 1 884 ? 5.323 6.114 0.456 1.00 92.88 884 GLY A C 1
ATOM 6641 O O . GLY A 1 884 ? 4.124 6.279 0.243 1.00 92.88 884 GLY A O 1
ATOM 6642 N N . GLU A 1 885 ? 6.216 5.999 -0.533 1.00 91.50 885 GLU A N 1
ATOM 6643 C CA . GLU A 1 885 ? 5.975 6.229 -1.974 1.00 91.50 885 GLU A CA 1
ATOM 6644 C C . GLU A 1 885 ? 4.705 5.574 -2.552 1.00 91.50 885 GLU A C 1
ATOM 6646 O O . GLU A 1 885 ? 4.159 6.037 -3.553 1.00 91.50 885 GLU A O 1
ATOM 6651 N N . ARG A 1 886 ? 4.260 4.462 -1.952 1.00 97.00 886 ARG A N 1
ATOM 6652 C CA . ARG A 1 886 ? 3.123 3.632 -2.388 1.00 97.00 886 ARG A CA 1
ATOM 6653 C C . ARG A 1 886 ? 1.947 3.636 -1.407 1.00 97.00 886 ARG A C 1
ATOM 6655 O O . ARG A 1 886 ? 1.043 2.817 -1.548 1.00 97.00 886 ARG A O 1
ATOM 6662 N N . HIS A 1 887 ? 1.962 4.513 -0.404 1.00 98.50 887 HIS A N 1
ATOM 6663 C CA . HIS A 1 887 ? 0.846 4.671 0.524 1.00 98.50 887 HIS A CA 1
ATOM 6664 C C . HIS A 1 887 ? -0.391 5.167 -0.250 1.00 98.50 887 HIS A C 1
ATOM 6666 O O . HIS A 1 887 ? -0.254 6.155 -0.978 1.00 98.50 887 HIS A O 1
ATOM 6672 N N . PRO A 1 888 ? -1.573 4.525 -0.130 1.00 98.69 888 PRO A N 1
ATOM 6673 C CA . PRO A 1 888 ? -2.748 4.865 -0.932 1.00 98.69 888 PRO A CA 1
ATOM 6674 C C . PRO A 1 888 ? -3.059 6.366 -0.956 1.00 98.69 888 PRO A C 1
ATOM 6676 O O . PRO A 1 888 ? -3.045 7.027 0.083 1.00 98.69 888 PRO A O 1
ATOM 6679 N N . TYR A 1 889 ? -3.336 6.881 -2.156 1.00 98.31 889 TYR A N 1
ATOM 6680 C CA . TYR A 1 889 ? -3.667 8.278 -2.482 1.00 98.31 889 TYR A CA 1
ATOM 6681 C C . TYR A 1 889 ? -2.572 9.337 -2.207 1.00 98.31 889 TYR A C 1
ATOM 6683 O O . TYR A 1 889 ? -2.353 10.205 -3.048 1.00 98.31 889 TYR A O 1
ATOM 6691 N N . GLY A 1 890 ? -1.863 9.284 -1.074 1.00 94.06 890 GLY A N 1
ATOM 6692 C CA . GLY A 1 890 ? -0.886 10.311 -0.668 1.00 94.06 890 GLY A CA 1
ATOM 6693 C C . GLY A 1 890 ? 0.570 10.063 -1.079 1.00 94.06 890 GLY A C 1
ATOM 6694 O O . GLY A 1 890 ? 1.364 11.008 -1.091 1.00 94.06 890 GLY A O 1
ATOM 6695 N N . GLY A 1 891 ? 0.937 8.820 -1.406 1.00 93.62 891 GLY A N 1
ATOM 6696 C CA . GLY A 1 891 ? 2.290 8.472 -1.847 1.00 93.62 891 GLY A CA 1
ATOM 6697 C C . GLY A 1 891 ? 2.671 9.133 -3.177 1.00 93.62 891 GLY A C 1
ATOM 6698 O O . GLY A 1 891 ? 1.815 9.556 -3.956 1.00 93.62 891 GLY A O 1
ATOM 6699 N N . ASP A 1 892 ? 3.967 9.226 -3.459 1.00 84.00 892 ASP A N 1
ATOM 6700 C CA . ASP A 1 892 ? 4.460 9.855 -4.691 1.00 84.00 892 ASP A CA 1
ATOM 6701 C C . ASP A 1 892 ? 4.003 9.095 -5.943 1.00 84.00 892 ASP A C 1
ATOM 6703 O O . ASP A 1 892 ? 3.436 9.690 -6.857 1.00 84.00 892 ASP A O 1
ATOM 6707 N N . LEU A 1 893 ? 4.151 7.765 -5.938 1.00 86.62 893 LEU A N 1
ATOM 6708 C CA . LEU A 1 893 ? 4.035 6.911 -7.125 1.00 86.62 893 LEU A CA 1
ATOM 6709 C C . LEU A 1 893 ? 2.611 6.423 -7.438 1.00 86.62 893 LEU A C 1
ATOM 6711 O O . LEU A 1 893 ? 2.425 5.641 -8.373 1.00 86.62 893 LEU A O 1
ATOM 6715 N N . VAL A 1 894 ? 1.604 6.814 -6.652 1.00 92.62 894 VAL A N 1
ATOM 6716 C CA . VAL A 1 894 ? 0.240 6.248 -6.759 1.00 92.62 894 VAL A CA 1
ATOM 6717 C C . VAL A 1 894 ? -0.560 6.777 -7.950 1.00 92.62 894 VAL A C 1
ATOM 6719 O O . VAL A 1 894 ? -1.483 6.107 -8.404 1.00 92.62 894 VAL A O 1
ATOM 6722 N N . PHE A 1 895 ? -0.166 7.930 -8.497 1.00 89.94 895 PHE A N 1
ATOM 6723 C CA . PHE A 1 895 ? -0.725 8.510 -9.724 1.00 89.94 895 PHE A CA 1
ATOM 6724 C C . PHE A 1 895 ? 0.270 8.460 -10.899 1.00 89.94 895 PHE A C 1
ATOM 6726 O O . PHE A 1 895 ? 0.114 9.182 -11.883 1.00 89.94 895 PHE A O 1
ATOM 6733 N N . THR A 1 896 ? 1.290 7.596 -10.814 1.00 80.38 896 THR A N 1
ATOM 6734 C CA . THR A 1 896 ? 2.351 7.454 -11.822 1.00 80.38 896 THR A CA 1
ATOM 6735 C C . THR A 1 896 ? 2.149 6.231 -12.714 1.00 80.38 896 THR A C 1
ATOM 6737 O O . THR A 1 896 ? 2.062 5.099 -12.235 1.00 80.38 896 THR A O 1
ATOM 6740 N N . ALA A 1 897 ? 2.197 6.421 -14.036 1.00 77.00 897 ALA A N 1
ATOM 6741 C CA . ALA A 1 897 ? 2.201 5.324 -15.005 1.00 77.00 897 ALA A CA 1
ATOM 6742 C C . ALA A 1 897 ? 3.574 5.165 -15.680 1.00 77.00 897 ALA A C 1
ATOM 6744 O O . ALA A 1 897 ? 3.902 5.887 -16.618 1.00 77.00 897 ALA A O 1
ATOM 6745 N N . PHE A 1 898 ? 4.363 4.178 -15.244 1.00 73.88 898 PHE A N 1
ATOM 6746 C CA . PHE A 1 898 ? 5.662 3.851 -15.859 1.00 73.88 898 PHE A CA 1
ATOM 6747 C C . PHE A 1 898 ? 5.549 3.058 -17.172 1.00 73.88 898 PHE A C 1
ATOM 6749 O O . PHE A 1 898 ? 6.447 3.114 -18.007 1.00 73.88 898 PHE A O 1
ATOM 6756 N N . SER A 1 899 ? 4.464 2.301 -17.364 1.00 73.88 899 SER A N 1
ATOM 6757 C CA . SER A 1 899 ? 4.257 1.511 -18.583 1.00 73.88 899 SER A CA 1
ATOM 6758 C C . SER A 1 899 ? 3.681 2.375 -19.701 1.00 73.88 899 SER A C 1
ATOM 6760 O O . SER A 1 899 ? 2.591 2.930 -19.551 1.00 73.88 899 SER A O 1
ATOM 6762 N N . GLY A 1 900 ? 4.346 2.413 -20.859 1.00 60.41 900 GLY A N 1
ATOM 6763 C CA . GLY A 1 900 ? 3.855 3.130 -22.043 1.00 60.41 900 GLY A CA 1
ATOM 6764 C C . GLY A 1 900 ? 2.472 2.669 -22.530 1.00 60.41 900 GLY A C 1
ATOM 6765 O O . GLY A 1 900 ? 1.708 3.480 -23.048 1.00 60.41 900 GLY A O 1
ATOM 6766 N N . SER A 1 901 ? 2.091 1.404 -22.303 1.00 68.69 901 SER A N 1
ATOM 6767 C CA . SER A 1 901 ? 0.730 0.930 -22.611 1.00 68.69 901 SER A CA 1
ATOM 6768 C C . SER A 1 901 ? -0.319 1.443 -21.620 1.00 68.69 901 SER A C 1
ATOM 6770 O O . SER A 1 901 ? -1.471 1.638 -22.003 1.00 68.69 901 SER A O 1
ATOM 6772 N N . HIS A 1 902 ? 0.064 1.710 -20.367 1.00 81.50 902 HIS A N 1
ATOM 6773 C CA . HIS A 1 902 ? -0.827 2.340 -19.391 1.00 81.50 902 HIS A CA 1
ATOM 6774 C C . HIS A 1 902 ? -0.963 3.837 -19.698 1.00 81.50 902 HIS A C 1
ATOM 6776 O O . HIS A 1 902 ? -2.072 4.354 -19.671 1.00 81.50 902 HIS A O 1
ATOM 6782 N N . GLN A 1 903 ? 0.133 4.512 -20.071 1.00 76.94 903 GLN A N 1
ATOM 6783 C CA . GLN A 1 903 ? 0.126 5.921 -20.491 1.00 76.94 903 GLN A CA 1
ATOM 6784 C C . GLN A 1 903 ? -0.798 6.159 -21.703 1.00 76.94 903 GLN A C 1
ATOM 6786 O O . GLN A 1 903 ? -1.608 7.085 -21.689 1.00 76.94 903 GLN A O 1
ATOM 6791 N N . ASP A 1 904 ? -0.723 5.303 -22.729 1.00 76.38 904 ASP A N 1
ATOM 6792 C CA . ASP A 1 904 ? -1.605 5.337 -23.906 1.00 76.38 904 ASP A CA 1
ATOM 6793 C C . ASP A 1 904 ? -3.085 5.100 -23.544 1.00 76.38 904 ASP A C 1
ATOM 6795 O O . ASP A 1 904 ? -3.966 5.824 -24.013 1.00 76.38 904 ASP A O 1
ATOM 6799 N N . ALA A 1 905 ? -3.370 4.136 -22.663 1.00 85.00 905 ALA A N 1
ATOM 6800 C CA . ALA A 1 905 ? -4.726 3.863 -22.189 1.00 85.00 905 ALA A CA 1
ATOM 6801 C C . ALA A 1 905 ? -5.302 5.003 -21.327 1.00 85.00 905 ALA A C 1
ATOM 6803 O O . ALA A 1 905 ? -6.462 5.375 -21.509 1.00 85.00 905 ALA A O 1
ATOM 6804 N N . ILE A 1 906 ? -4.492 5.595 -20.441 1.00 88.31 906 ILE A N 1
ATOM 6805 C CA . ILE A 1 906 ? -4.846 6.778 -19.641 1.00 88.31 906 ILE A CA 1
ATOM 6806 C C . ILE A 1 906 ? -5.175 7.949 -20.568 1.00 88.31 906 ILE A C 1
ATOM 6808 O O . ILE A 1 906 ? -6.247 8.543 -20.444 1.00 88.31 906 ILE A O 1
ATOM 6812 N N . LYS A 1 907 ? -4.318 8.225 -21.563 1.00 85.44 907 LYS A N 1
ATOM 6813 C CA . LYS A 1 907 ? -4.576 9.275 -22.557 1.00 85.44 907 LYS A CA 1
ATOM 6814 C C . LYS A 1 907 ? -5.904 9.044 -23.285 1.00 85.44 907 LYS A C 1
ATOM 6816 O O . LYS A 1 907 ? -6.690 9.974 -23.405 1.00 85.44 907 LYS A O 1
ATOM 6821 N N . LYS A 1 908 ? -6.189 7.812 -23.719 1.00 88.12 908 LYS A N 1
ATOM 6822 C CA . LYS A 1 908 ? -7.458 7.461 -24.386 1.00 88.12 908 LYS A CA 1
ATOM 6823 C C . LYS A 1 908 ? -8.680 7.626 -23.479 1.00 88.12 908 LYS A C 1
ATOM 6825 O O . LYS A 1 908 ? -9.733 8.012 -23.975 1.00 88.12 908 LYS A O 1
ATOM 6830 N N . GLY A 1 909 ? -8.546 7.371 -22.175 1.00 92.62 909 GLY A N 1
ATOM 6831 C CA . GLY A 1 909 ? -9.584 7.666 -21.184 1.00 92.62 909 GLY A CA 1
ATOM 6832 C C . GLY A 1 909 ? -9.863 9.167 -21.072 1.00 92.62 909 GLY A C 1
ATOM 6833 O O . GLY A 1 909 ? -11.008 9.590 -21.206 1.00 92.62 909 GLY A O 1
ATOM 6834 N N . LEU A 1 910 ? -8.812 9.976 -20.915 1.00 91.88 910 LEU A N 1
ATOM 6835 C CA . LEU A 1 910 ? -8.905 11.440 -20.829 1.00 91.88 910 LEU A CA 1
ATOM 6836 C C . LEU A 1 910 ? -9.460 12.069 -22.123 1.00 91.88 910 LEU A C 1
ATOM 6838 O O . LEU A 1 910 ? -10.371 12.893 -22.065 1.00 91.88 910 LEU A O 1
ATOM 6842 N N . ASP A 1 911 ? -8.982 11.624 -23.292 1.00 91.62 911 ASP A N 1
ATOM 6843 C CA . ASP A 1 911 ? -9.507 12.028 -24.606 1.00 91.62 911 ASP A CA 1
ATOM 6844 C C . ASP A 1 911 ? -11.017 11.720 -24.719 1.00 91.62 911 ASP A C 1
ATOM 6846 O O . ASP A 1 911 ? -11.788 12.525 -25.246 1.00 91.62 911 ASP A O 1
ATOM 6850 N N . ALA A 1 912 ? -11.456 10.559 -24.216 1.00 93.94 912 ALA A N 1
ATOM 6851 C CA . ALA A 1 912 ? -12.856 10.144 -24.254 1.00 93.94 912 ALA A CA 1
ATOM 6852 C C . ALA A 1 912 ? -13.743 10.933 -23.275 1.00 93.94 912 ALA A C 1
ATOM 6854 O O . ALA A 1 912 ? -14.877 11.257 -23.634 1.00 93.94 912 ALA A O 1
ATOM 6855 N N . LEU A 1 913 ? -13.243 11.276 -22.081 1.00 94.00 913 LEU A N 1
ATOM 6856 C CA . LEU A 1 913 ? -13.948 12.146 -21.132 1.00 94.00 913 LEU A CA 1
ATOM 6857 C C . LEU A 1 913 ? -14.157 13.550 -21.713 1.00 94.00 913 LEU A C 1
ATOM 6859 O O . LEU A 1 913 ? -15.276 14.055 -21.680 1.00 94.00 913 LEU A O 1
ATOM 6863 N N . ALA A 1 914 ? -13.135 14.138 -22.345 1.00 91.06 914 ALA A N 1
ATOM 6864 C CA . ALA A 1 914 ? -13.257 15.441 -23.006 1.00 91.06 914 ALA A CA 1
ATOM 6865 C C . ALA A 1 914 ? -14.325 15.449 -24.121 1.00 91.06 914 ALA A C 1
ATOM 6867 O O . ALA A 1 914 ? -15.084 16.409 -24.259 1.00 91.06 914 ALA A O 1
ATOM 6868 N N . VAL A 1 915 ? -14.439 14.357 -24.890 1.00 94.00 915 VAL A N 1
ATOM 6869 C CA . VAL A 1 915 ? -15.506 14.189 -25.895 1.00 94.00 915 VAL A CA 1
ATOM 6870 C C . VAL A 1 915 ? -16.889 14.036 -25.247 1.00 94.00 915 VAL A C 1
ATOM 6872 O O . VAL A 1 915 ? -17.863 14.566 -25.780 1.00 94.00 915 VAL A O 1
ATOM 6875 N N . GLN A 1 916 ? -16.999 13.349 -24.105 1.00 93.12 916 GLN A N 1
ATOM 6876 C CA . GLN A 1 916 ? -18.264 13.215 -23.370 1.00 93.12 916 GLN A CA 1
ATOM 6877 C C . GLN A 1 916 ? -18.720 14.549 -22.762 1.00 93.12 916 GLN A C 1
ATOM 6879 O O . GLN A 1 916 ? -19.879 14.920 -22.944 1.00 93.12 916 GLN A O 1
ATOM 6884 N N . ALA A 1 917 ? -17.812 15.298 -22.131 1.00 93.94 917 ALA A N 1
ATOM 6885 C CA . ALA A 1 917 ? -18.065 16.626 -21.570 1.00 93.94 917 ALA A CA 1
ATOM 6886 C C . ALA A 1 917 ? -18.585 17.600 -22.642 1.00 93.94 917 ALA A C 1
ATOM 6888 O O . ALA A 1 917 ? -19.675 18.163 -22.516 1.00 93.94 917 ALA A O 1
ATOM 6889 N N . ALA A 1 918 ? -17.880 17.686 -23.777 1.00 93.56 918 ALA A N 1
ATOM 6890 C CA . ALA A 1 918 ? -18.279 18.514 -24.915 1.00 93.56 918 ALA A CA 1
ATOM 6891 C C . ALA A 1 918 ? -19.615 18.083 -25.558 1.00 93.56 918 ALA A C 1
ATOM 6893 O O . ALA A 1 918 ? -20.342 18.925 -26.085 1.00 93.56 918 ALA A O 1
ATOM 6894 N N . ALA A 1 919 ? -19.959 16.790 -25.518 1.00 92.94 919 ALA A N 1
ATOM 6895 C CA . ALA A 1 919 ? -21.243 16.281 -26.008 1.00 92.94 919 ALA A CA 1
ATOM 6896 C C . ALA A 1 919 ? -22.408 16.514 -25.025 1.00 92.94 919 ALA A C 1
ATOM 6898 O O . ALA A 1 919 ? -23.555 16.630 -25.463 1.00 92.94 919 ALA A O 1
ATOM 6899 N N . ALA A 1 920 ? -22.127 16.586 -23.721 1.00 92.12 920 ALA A N 1
ATOM 6900 C CA . ALA A 1 920 ? -23.096 16.896 -22.671 1.00 92.12 920 ALA A CA 1
ATOM 6901 C C . ALA A 1 920 ? -23.302 18.411 -22.465 1.00 92.12 920 ALA A C 1
ATOM 6903 O O . ALA A 1 920 ? -24.386 18.825 -22.055 1.00 92.12 920 ALA A O 1
ATOM 6904 N N . GLY A 1 921 ? -22.295 19.232 -22.783 1.00 94.06 921 GLY A N 1
ATOM 6905 C CA . GLY A 1 921 ? -22.305 20.681 -22.555 1.00 94.06 921 GLY A CA 1
ATOM 6906 C C . GLY A 1 921 ? -21.966 21.068 -21.112 1.00 94.06 921 GLY A C 1
ATOM 6907 O O . GLY A 1 921 ? -22.588 21.981 -20.575 1.00 94.06 921 GLY A O 1
ATOM 6908 N N . THR A 1 922 ? -21.023 20.350 -20.496 1.00 95.12 922 THR A N 1
ATOM 6909 C CA . THR A 1 922 ? -20.568 20.502 -19.100 1.00 95.12 922 THR A CA 1
ATOM 6910 C C . THR A 1 922 ? -19.035 20.414 -19.053 1.00 95.12 922 THR A C 1
ATOM 6912 O O . THR A 1 922 ? -18.432 20.028 -20.061 1.00 95.12 922 THR A O 1
ATOM 6915 N N . GLU A 1 923 ? -18.394 20.773 -17.939 1.00 90.12 923 GLU A N 1
ATOM 6916 C CA . GLU A 1 923 ? -16.930 20.682 -17.818 1.00 90.12 923 GLU A CA 1
ATOM 6917 C C . GLU A 1 923 ? -16.472 19.221 -17.631 1.00 90.12 923 GLU A C 1
ATOM 6919 O O . GLU A 1 923 ? -17.276 18.332 -17.348 1.00 90.12 923 GLU A O 1
ATOM 6924 N N . VAL A 1 924 ? -15.180 18.926 -17.820 1.00 88.25 924 VAL A N 1
ATOM 6925 C CA . VAL A 1 924 ? -14.674 17.534 -17.748 1.00 88.25 924 VAL A CA 1
ATOM 6926 C C . VAL A 1 924 ? -14.816 16.964 -16.335 1.00 88.25 924 VAL A C 1
ATOM 6928 O O . VAL A 1 924 ? -15.132 15.789 -16.164 1.00 88.25 924 VAL A O 1
ATOM 6931 N N . GLU A 1 925 ? -14.644 17.829 -15.344 1.00 88.50 925 GLU A N 1
ATOM 6932 C CA . GLU A 1 925 ? -14.768 17.593 -13.911 1.00 88.50 925 GLU A CA 1
ATOM 6933 C C . GLU A 1 925 ? -16.206 17.227 -13.472 1.00 88.50 925 GLU A C 1
ATOM 6935 O O . GLU A 1 925 ? -16.380 16.591 -12.436 1.00 88.50 925 GLU A O 1
ATOM 6940 N N . ASP A 1 926 ? -17.239 17.554 -14.265 1.00 89.62 926 ASP A N 1
ATOM 6941 C CA . ASP A 1 926 ? -18.633 17.145 -14.001 1.00 89.62 926 ASP A CA 1
ATOM 6942 C C . ASP A 1 926 ? -18.967 15.739 -14.555 1.00 89.62 926 ASP A C 1
ATOM 6944 O O . ASP A 1 926 ? -20.069 15.216 -14.339 1.00 89.62 926 ASP A O 1
ATOM 6948 N N . VAL A 1 927 ? -18.065 15.125 -15.331 1.00 93.69 927 VAL A N 1
ATOM 6949 C CA . VAL A 1 927 ? -18.296 13.830 -15.993 1.00 93.69 927 VAL A CA 1
ATOM 6950 C C . VAL A 1 927 ? -17.806 12.679 -15.115 1.00 93.69 927 VAL A C 1
ATOM 6952 O O . VAL A 1 927 ? -16.732 12.729 -14.527 1.00 93.69 927 VAL A O 1
ATOM 6955 N N . VAL A 1 928 ? -18.579 11.588 -15.068 1.00 95.50 928 VAL A N 1
ATOM 6956 C CA . VAL A 1 928 ? -18.218 10.371 -14.321 1.00 95.50 928 VAL A CA 1
ATOM 6957 C C . VAL A 1 928 ? -16.841 9.857 -14.756 1.00 95.50 928 VAL A C 1
ATOM 6959 O O . VAL A 1 928 ? -16.664 9.441 -15.903 1.00 95.50 928 VAL A O 1
ATOM 6962 N N . TRP A 1 929 ? -15.891 9.844 -13.817 1.00 97.19 929 TRP A N 1
ATOM 6963 C CA . TRP A 1 929 ? -14.515 9.409 -14.048 1.00 97.19 929 TRP A CA 1
ATOM 6964 C C . TRP A 1 929 ? -14.441 7.996 -14.647 1.00 97.19 929 TRP A C 1
ATOM 6966 O O . TRP A 1 929 ? -15.032 7.044 -14.134 1.00 97.19 929 TRP A O 1
ATOM 6976 N N . ALA A 1 930 ? -13.706 7.864 -15.755 1.00 95.00 930 ALA A N 1
ATOM 6977 C CA . ALA A 1 930 ? -13.663 6.646 -16.569 1.00 95.00 930 ALA A CA 1
ATOM 6978 C C . ALA A 1 930 ? -12.274 6.378 -17.187 1.00 95.00 930 ALA A C 1
ATOM 6980 O O . ALA A 1 930 ? -12.167 5.854 -18.300 1.00 95.00 930 ALA A O 1
ATOM 6981 N N . VAL A 1 931 ? -11.196 6.756 -16.493 1.00 96.62 931 VAL A N 1
ATOM 6982 C CA . VAL A 1 931 ? -9.820 6.604 -16.996 1.00 96.62 931 VAL A CA 1
ATOM 6983 C C . VAL A 1 931 ? -9.217 5.259 -16.562 1.00 96.62 931 VAL A C 1
ATOM 6985 O O . VAL A 1 931 ? -9.233 4.937 -15.375 1.00 96.62 931 VAL A O 1
ATOM 6988 N N . PRO A 1 932 ? -8.647 4.453 -17.481 1.00 95.50 932 PRO A N 1
ATOM 6989 C CA . PRO A 1 932 ? -7.963 3.212 -17.120 1.00 95.50 932 PRO A CA 1
ATOM 6990 C C . PRO A 1 932 ? -6.815 3.430 -16.123 1.00 95.50 932 PRO A C 1
ATOM 6992 O O . PRO A 1 932 ? -6.084 4.408 -16.220 1.00 95.50 932 PRO A O 1
ATOM 6995 N N . TYR A 1 933 ? -6.609 2.472 -15.215 1.00 95.25 933 TYR A N 1
ATOM 6996 C CA . TYR A 1 933 ? -5.529 2.429 -14.209 1.00 95.25 933 TYR A CA 1
ATOM 6997 C C . TYR A 1 933 ? -5.532 3.510 -13.107 1.00 95.25 933 TYR A C 1
ATOM 6999 O O . TYR A 1 933 ? -4.852 3.308 -12.104 1.00 95.25 933 TYR A O 1
ATOM 7007 N N . LEU A 1 934 ? -6.294 4.601 -13.235 1.00 96.38 934 LEU A N 1
ATOM 7008 C CA . LEU A 1 934 ? -6.418 5.649 -12.213 1.00 96.38 934 LEU A CA 1
ATOM 7009 C C . LEU A 1 934 ? -7.785 5.534 -11.502 1.00 96.38 934 LEU A C 1
ATOM 7011 O O . LEU A 1 934 ? -8.808 5.667 -12.172 1.00 96.38 934 LEU A O 1
ATOM 7015 N N . PRO A 1 935 ? -7.849 5.286 -10.178 1.00 97.25 935 PRO A N 1
ATOM 7016 C CA . PRO A 1 935 ? -9.119 5.032 -9.484 1.00 97.25 935 PRO A CA 1
ATOM 7017 C C . PRO A 1 935 ? -9.979 6.289 -9.250 1.00 97.25 935 PRO A C 1
ATOM 7019 O O . PRO A 1 935 ? -11.186 6.159 -9.075 1.00 97.25 935 PRO A O 1
ATOM 7022 N N . ILE A 1 936 ? -9.363 7.474 -9.256 1.00 98.00 936 ILE A N 1
ATOM 7023 C CA . ILE A 1 936 ? -9.967 8.816 -9.132 1.00 98.00 936 ILE A CA 1
ATOM 7024 C C . ILE A 1 936 ? -9.205 9.784 -10.055 1.00 98.00 936 ILE A C 1
ATOM 7026 O O . ILE A 1 936 ? -8.107 9.420 -10.504 1.00 98.00 936 ILE A O 1
ATOM 7030 N N . ASP A 1 937 ? -9.716 10.997 -10.310 1.00 96.81 937 ASP A N 1
ATOM 7031 C CA . ASP A 1 937 ? -8.872 12.054 -10.888 1.00 96.81 937 ASP A CA 1
ATOM 7032 C C . ASP A 1 937 ? -7.872 12.509 -9.806 1.00 96.81 937 ASP A C 1
ATOM 7034 O O . ASP A 1 937 ? -8.282 12.847 -8.692 1.00 96.81 937 ASP A O 1
ATOM 7038 N N . PRO A 1 938 ? -6.552 12.530 -10.072 1.00 94.50 938 PRO A N 1
ATOM 7039 C CA . PRO A 1 938 ? -5.588 13.110 -9.141 1.00 94.50 938 PRO A CA 1
ATOM 7040 C C . PRO A 1 938 ? -5.917 14.559 -8.737 1.00 94.50 938 PRO A C 1
ATOM 7042 O O . PRO A 1 938 ? -5.579 14.957 -7.619 1.00 94.50 938 PRO A O 1
ATOM 7045 N N . LYS A 1 939 ? -6.597 15.333 -9.600 1.00 93.38 939 LYS A N 1
ATOM 7046 C CA . LYS A 1 939 ? -7.039 16.708 -9.303 1.00 93.38 939 LYS A CA 1
ATOM 7047 C C . LYS A 1 939 ? -7.951 16.793 -8.084 1.00 93.38 939 LYS A C 1
ATOM 7049 O O . LYS A 1 939 ? -7.826 17.754 -7.330 1.00 93.38 939 LYS A O 1
ATOM 7054 N N . ASP A 1 940 ? -8.824 15.802 -7.880 1.00 96.06 940 ASP A N 1
ATOM 7055 C CA . ASP A 1 940 ? -9.830 15.790 -6.804 1.00 96.06 940 ASP A CA 1
ATOM 7056 C C . ASP A 1 940 ? -9.188 15.857 -5.407 1.00 96.06 940 ASP A C 1
ATOM 7058 O O . ASP A 1 940 ? -9.816 16.279 -4.438 1.00 96.06 940 ASP A O 1
ATOM 7062 N N . VAL A 1 941 ? -7.916 15.452 -5.315 1.00 96.44 941 VAL A N 1
ATOM 7063 C CA . VAL A 1 941 ? -7.089 15.464 -4.101 1.00 96.44 941 VAL A CA 1
ATOM 7064 C C . VAL A 1 941 ? -5.886 16.417 -4.204 1.00 96.44 941 VAL A C 1
ATOM 7066 O O . VAL A 1 941 ? -4.936 16.310 -3.428 1.00 96.44 941 VAL A O 1
ATOM 7069 N N . GLY A 1 942 ? -5.881 17.337 -5.175 1.00 89.56 942 GLY A N 1
ATOM 7070 C CA . GLY A 1 942 ? -4.827 18.348 -5.334 1.00 89.56 942 GLY A CA 1
ATOM 7071 C C . GLY A 1 942 ? -3.501 17.808 -5.885 1.00 89.56 942 GLY A C 1
ATOM 7072 O O . GLY A 1 942 ? -2.446 18.415 -5.688 1.00 89.56 942 GLY A O 1
ATOM 7073 N N . ARG A 1 943 ? -3.528 16.655 -6.563 1.00 88.19 943 ARG A N 1
ATOM 7074 C CA . ARG A 1 943 ? -2.393 16.065 -7.292 1.00 88.19 943 ARG A CA 1
ATOM 7075 C C . ARG A 1 943 ? -2.582 16.222 -8.804 1.00 88.19 943 ARG A C 1
ATOM 7077 O O . ARG A 1 943 ? -3.615 16.664 -9.296 1.00 88.19 943 ARG A O 1
ATOM 7084 N N . SER A 1 944 ? -1.562 15.838 -9.559 1.00 77.31 944 SER A N 1
ATOM 7085 C CA . SER A 1 944 ? -1.610 15.696 -11.013 1.00 77.31 944 SER A CA 1
ATOM 7086 C C . SER A 1 944 ? -1.431 14.228 -11.407 1.00 77.31 944 SER A C 1
ATOM 7088 O O . SER A 1 944 ? -0.869 13.427 -10.657 1.00 77.31 944 SER A O 1
ATOM 7090 N N . TYR A 1 945 ? -1.904 13.858 -12.600 1.00 78.12 945 TYR A N 1
ATOM 7091 C CA . TYR A 1 945 ? -1.456 12.621 -13.234 1.00 78.12 945 TYR A CA 1
ATOM 7092 C C . TYR A 1 945 ? -0.007 12.812 -13.689 1.00 78.12 945 TYR A C 1
ATOM 7094 O O . TYR A 1 945 ? 0.274 13.495 -14.677 1.00 78.12 945 TYR A O 1
ATOM 7102 N N . GLU A 1 946 ? 0.917 12.194 -12.963 1.00 61.31 946 GLU A N 1
ATOM 7103 C CA . GLU A 1 946 ? 2.334 12.246 -13.281 1.00 61.31 946 GLU A CA 1
ATOM 7104 C C . GLU A 1 946 ? 2.675 11.144 -14.290 1.00 61.31 946 GLU A C 1
ATOM 7106 O O . GLU A 1 946 ? 3.087 10.028 -13.954 1.00 61.31 946 GLU A O 1
ATOM 7111 N N . ALA A 1 947 ? 2.559 11.484 -15.574 1.00 51.25 947 ALA A N 1
ATOM 7112 C CA . ALA A 1 947 ? 3.307 10.802 -16.621 1.00 51.25 947 ALA A CA 1
ATOM 7113 C C . ALA A 1 947 ? 4.809 11.078 -16.415 1.00 51.25 947 ALA A C 1
ATOM 7115 O O . ALA A 1 947 ? 5.389 11.909 -17.115 1.00 51.25 947 ALA A O 1
ATOM 7116 N N . ILE A 1 948 ? 5.440 10.398 -15.445 1.00 46.94 948 ILE A N 1
ATOM 7117 C CA . ILE A 1 948 ? 6.886 10.484 -15.199 1.00 46.94 948 ILE A CA 1
ATOM 7118 C C . ILE A 1 948 ? 7.615 9.807 -16.363 1.00 46.94 948 ILE A C 1
ATOM 7120 O O . ILE A 1 948 ? 8.064 8.659 -16.294 1.00 46.94 948 ILE A O 1
ATOM 7124 N N . ILE A 1 949 ? 7.752 10.555 -17.455 1.00 45.09 949 ILE A N 1
ATOM 7125 C CA . ILE A 1 949 ? 8.677 10.260 -18.537 1.00 45.09 949 ILE A CA 1
ATOM 7126 C C . ILE A 1 949 ? 10.065 10.659 -18.027 1.00 45.09 949 ILE A C 1
ATOM 7128 O O . ILE A 1 949 ? 10.603 11.697 -18.413 1.00 45.09 949 ILE A O 1
ATOM 7132 N N . ARG A 1 950 ? 10.624 9.837 -17.120 1.00 47.22 950 ARG A N 1
ATOM 7133 C CA . ARG A 1 950 ? 12.037 9.913 -16.705 1.00 47.22 950 ARG A CA 1
ATOM 7134 C C . ARG A 1 950 ? 12.862 10.066 -17.976 1.00 47.22 950 ARG A C 1
ATOM 7136 O O . ARG A 1 950 ? 12.637 9.288 -18.902 1.00 47.22 950 ARG A O 1
ATOM 7143 N N . VAL A 1 951 ? 13.777 11.028 -18.060 1.00 50.19 951 VAL A N 1
ATOM 7144 C CA . VAL A 1 951 ? 14.670 11.152 -19.222 1.00 50.19 951 VAL A CA 1
ATOM 7145 C C . VAL A 1 951 ? 15.957 10.389 -18.916 1.00 50.19 951 VAL A C 1
ATOM 7147 O O . VAL A 1 951 ? 16.878 10.894 -18.278 1.00 50.19 951 VAL A O 1
ATOM 7150 N N . ASN A 1 952 ? 15.965 9.129 -19.345 1.00 46.72 952 ASN A N 1
ATOM 7151 C CA . ASN A 1 952 ? 17.127 8.253 -19.413 1.00 46.72 952 ASN A CA 1
ATOM 7152 C C . ASN A 1 952 ? 17.368 7.865 -20.888 1.00 46.72 952 ASN A C 1
ATOM 7154 O O . ASN A 1 952 ? 16.646 8.310 -21.785 1.00 46.72 952 ASN A O 1
ATOM 7158 N N . SER A 1 953 ? 18.361 7.019 -21.161 1.00 48.19 953 SER A N 1
ATOM 7159 C CA . SER A 1 953 ? 18.734 6.627 -22.529 1.00 48.19 953 SER A CA 1
ATOM 7160 C C . SER A 1 953 ? 17.648 5.858 -23.311 1.00 48.19 953 SER A C 1
ATOM 7162 O O . SER A 1 953 ? 17.747 5.734 -24.531 1.00 48.19 953 SER A O 1
ATOM 7164 N N . GLN A 1 954 ? 16.571 5.393 -22.661 1.00 42.88 954 GLN A N 1
ATOM 7165 C CA . GLN A 1 954 ? 15.423 4.732 -23.307 1.00 42.88 954 GLN A CA 1
ATOM 7166 C C . GLN A 1 954 ? 14.259 5.691 -23.630 1.00 42.88 954 GLN A C 1
ATOM 7168 O O . GLN A 1 954 ? 13.240 5.274 -24.190 1.00 42.88 954 GLN A O 1
ATOM 7173 N N . SER A 1 955 ? 14.368 6.973 -23.279 1.00 51.34 955 SER A N 1
ATOM 7174 C CA . SER A 1 955 ? 13.212 7.870 -23.226 1.00 51.34 955 SER A CA 1
ATOM 7175 C C . SER A 1 955 ? 12.833 8.464 -24.579 1.00 51.34 955 SER A C 1
ATOM 7177 O O . SER A 1 955 ? 13.610 9.136 -25.256 1.00 51.34 955 SER A O 1
ATOM 7179 N N . GLY A 1 956 ? 11.581 8.234 -24.976 1.00 53.38 956 GLY A N 1
ATOM 7180 C CA . GLY A 1 956 ? 11.059 8.685 -26.260 1.00 53.38 956 GLY A CA 1
ATOM 7181 C C . GLY A 1 956 ? 10.994 10.211 -26.395 1.00 53.38 956 GLY A C 1
ATOM 7182 O O . GLY A 1 956 ? 10.631 10.926 -25.463 1.00 53.38 956 GLY A O 1
ATOM 7183 N N . LYS A 1 957 ? 11.218 10.690 -27.627 1.00 57.75 957 LYS A N 1
ATOM 7184 C CA . LYS A 1 957 ? 11.210 12.104 -28.082 1.00 57.75 957 LYS A CA 1
ATOM 7185 C C . LYS A 1 957 ? 9.989 12.945 -27.657 1.00 57.75 957 LYS A C 1
ATOM 7187 O O . LYS A 1 957 ? 9.998 14.159 -27.825 1.00 57.75 957 LYS A O 1
ATOM 7192 N N . GLY A 1 958 ? 8.919 12.314 -27.169 1.00 53.16 958 GLY A N 1
ATOM 7193 C CA . GLY A 1 958 ? 7.760 12.996 -26.591 1.00 53.16 958 GLY A CA 1
ATOM 7194 C C . GLY A 1 958 ? 8.032 13.604 -25.211 1.00 53.16 958 GLY A C 1
ATOM 7195 O O . GLY A 1 958 ? 7.556 14.702 -24.958 1.00 53.16 958 GLY A O 1
ATOM 7196 N N . GLY A 1 959 ? 8.828 12.952 -24.353 1.00 62.12 959 GLY A N 1
ATOM 7197 C CA . GLY A 1 959 ? 9.085 13.423 -22.983 1.00 62.12 959 GLY A CA 1
ATOM 7198 C C . GLY A 1 959 ? 9.847 14.742 -22.941 1.00 62.12 959 GLY A C 1
ATOM 7199 O O . GLY A 1 959 ? 9.386 15.708 -22.347 1.00 62.12 959 GLY A O 1
ATOM 7200 N N . ILE A 1 960 ? 10.964 14.807 -23.668 1.00 71.38 960 ILE A N 1
ATOM 7201 C CA . ILE A 1 960 ? 11.816 16.002 -23.780 1.00 71.38 960 ILE A CA 1
ATOM 7202 C C . ILE A 1 960 ? 11.016 17.214 -24.289 1.00 71.38 960 ILE A C 1
ATOM 7204 O O . ILE A 1 960 ? 11.131 18.311 -23.748 1.00 71.38 960 ILE A O 1
ATOM 7208 N N . SER A 1 961 ? 10.162 17.010 -25.299 1.00 67.19 961 SER A N 1
ATOM 7209 C CA . SER A 1 961 ? 9.317 18.077 -25.849 1.00 67.19 961 SER A CA 1
ATOM 7210 C C . SER A 1 961 ? 8.116 18.432 -24.969 1.00 67.19 961 SER A C 1
ATOM 7212 O O . SER A 1 961 ? 7.610 19.543 -25.090 1.00 67.19 961 SER A O 1
ATOM 7214 N N . TYR A 1 962 ? 7.635 17.513 -24.128 1.00 62.56 962 TYR A N 1
ATOM 7215 C CA . TYR A 1 962 ? 6.576 17.794 -23.160 1.00 62.56 962 TYR A CA 1
ATOM 7216 C C . TYR A 1 962 ? 7.120 18.639 -22.004 1.00 62.56 962 TYR A C 1
ATOM 7218 O O . TYR A 1 962 ? 6.558 19.686 -21.715 1.00 62.56 962 TYR A O 1
ATOM 7226 N N . LEU A 1 963 ? 8.263 18.250 -21.427 1.00 70.00 963 LEU A N 1
ATOM 7227 C CA . LEU A 1 963 ? 8.893 18.943 -20.297 1.00 70.00 963 LEU A CA 1
ATOM 7228 C C . LEU A 1 963 ? 9.320 20.381 -20.640 1.00 70.00 963 LEU A C 1
ATOM 7230 O O . LEU A 1 963 ? 9.061 21.298 -19.869 1.00 70.00 963 LEU A O 1
ATOM 7234 N N . LEU A 1 964 ? 9.910 20.628 -21.817 1.00 80.56 964 LEU A N 1
ATOM 7235 C CA . LEU A 1 964 ? 10.208 22.011 -22.231 1.00 80.56 964 LEU A CA 1
ATOM 7236 C C . LEU A 1 964 ? 8.949 22.856 -22.480 1.00 80.56 964 LEU A C 1
ATOM 7238 O O . LEU A 1 964 ? 9.001 24.078 -22.342 1.00 80.56 964 LEU A O 1
ATOM 7242 N N . LYS A 1 965 ? 7.821 22.221 -22.812 1.00 78.31 965 LYS A N 1
ATOM 7243 C CA . LYS A 1 965 ? 6.546 22.911 -23.006 1.00 78.31 965 LYS A CA 1
ATOM 7244 C C . LYS A 1 965 ? 5.792 23.144 -21.694 1.00 78.31 965 LYS A C 1
ATOM 7246 O O . LYS A 1 965 ? 5.133 24.167 -21.592 1.00 78.31 965 LYS A O 1
ATOM 7251 N N . SER A 1 966 ? 5.900 22.255 -20.701 1.00 67.38 966 SER A N 1
ATOM 7252 C CA . SER A 1 966 ? 5.268 22.438 -19.384 1.00 67.38 966 SER A CA 1
ATOM 7253 C C . SER A 1 966 ? 6.049 23.392 -18.478 1.00 67.38 966 SER A C 1
ATOM 7255 O O . SER A 1 966 ? 5.443 24.238 -17.832 1.00 67.38 966 SER A O 1
ATOM 7257 N N . GLU A 1 967 ? 7.384 23.300 -18.459 1.00 76.19 967 GLU A N 1
ATOM 7258 C CA . GLU A 1 967 ? 8.215 24.050 -17.501 1.00 76.19 967 GLU A CA 1
ATOM 7259 C C . GLU A 1 967 ? 8.728 25.399 -18.034 1.00 76.19 967 GLU A C 1
ATOM 7261 O O . GLU A 1 967 ? 9.231 26.223 -17.262 1.00 76.19 967 GLU A O 1
ATOM 7266 N N . ARG A 1 968 ? 8.698 25.601 -19.361 1.00 81.31 968 ARG A N 1
ATOM 7267 C CA . ARG A 1 968 ? 9.317 26.754 -20.050 1.00 81.31 968 ARG A CA 1
ATOM 7268 C C . ARG A 1 968 ? 8.485 27.319 -21.218 1.00 81.31 968 ARG A C 1
ATOM 7270 O O . ARG A 1 968 ? 8.993 28.183 -21.926 1.00 81.31 968 ARG A O 1
ATOM 7277 N N . ASP A 1 969 ? 7.261 26.829 -21.444 1.00 82.75 969 ASP A N 1
ATOM 7278 C CA . ASP A 1 969 ? 6.353 27.216 -22.546 1.00 82.75 969 ASP A CA 1
ATOM 7279 C C . ASP A 1 969 ? 6.917 27.059 -23.984 1.00 82.75 969 ASP A C 1
ATOM 7281 O O . ASP A 1 969 ? 6.351 27.584 -24.944 1.00 82.75 969 ASP A O 1
ATOM 7285 N N . LEU A 1 970 ? 8.014 26.315 -24.186 1.00 86.94 970 LEU A N 1
ATOM 7286 C CA . LEU A 1 970 ? 8.698 26.197 -25.485 1.00 86.94 970 LEU A CA 1
ATOM 7287 C C . LEU A 1 970 ? 8.097 25.097 -26.379 1.00 86.94 970 LEU A C 1
ATOM 7289 O O . LEU A 1 970 ? 8.417 23.913 -26.241 1.00 86.94 970 LEU A O 1
ATOM 7293 N N . ASP A 1 971 ? 7.277 25.484 -27.360 1.00 85.62 971 ASP A N 1
ATOM 7294 C CA . ASP A 1 971 ? 6.680 24.570 -28.345 1.00 85.62 971 ASP A CA 1
ATOM 7295 C C . ASP A 1 971 ? 7.630 24.306 -29.528 1.00 85.62 971 ASP A C 1
ATOM 7297 O O . ASP A 1 971 ? 7.457 24.811 -30.640 1.00 85.62 971 ASP A O 1
ATOM 7301 N N . LEU A 1 972 ? 8.688 23.529 -29.271 1.00 88.56 972 LEU A N 1
ATOM 7302 C CA . LEU A 1 972 ? 9.744 23.251 -30.251 1.00 88.56 972 LEU A CA 1
ATOM 7303 C C . LEU A 1 972 ? 9.181 22.637 -31.555 1.00 88.56 972 LEU A C 1
ATOM 7305 O O . LEU A 1 972 ? 8.494 21.611 -31.491 1.00 88.56 972 LEU A O 1
ATOM 7309 N N . PRO A 1 973 ? 9.548 23.136 -32.753 1.00 87.62 973 PRO A N 1
ATOM 7310 C CA . PRO A 1 973 ? 9.209 22.492 -34.021 1.00 87.62 973 PRO A CA 1
ATOM 7311 C C . PRO A 1 973 ? 9.677 21.034 -34.088 1.00 87.62 973 PRO A C 1
ATOM 7313 O O . PRO A 1 973 ? 10.745 20.678 -33.591 1.00 87.62 973 PRO A O 1
ATOM 7316 N N . ARG A 1 974 ? 8.911 20.162 -34.759 1.00 77.62 974 ARG A N 1
ATOM 7317 C CA . ARG A 1 974 ? 9.130 18.699 -34.727 1.00 77.62 974 ARG A CA 1
ATOM 7318 C C . ARG A 1 974 ? 10.531 18.245 -35.167 1.00 77.62 974 ARG A C 1
ATOM 7320 O O . ARG A 1 974 ? 10.967 17.167 -34.770 1.00 77.62 974 ARG A O 1
ATOM 7327 N N . ARG A 1 975 ? 11.240 19.045 -35.969 1.00 82.75 975 ARG A N 1
ATOM 7328 C CA . ARG A 1 975 ? 12.629 18.779 -36.379 1.00 82.75 975 ARG A CA 1
ATOM 7329 C C . ARG A 1 975 ? 13.636 19.185 -35.299 1.00 82.75 975 ARG A C 1
ATOM 7331 O O . ARG A 1 975 ? 14.457 18.350 -34.930 1.00 82.75 975 ARG A O 1
ATOM 7338 N N . LEU A 1 976 ? 13.471 20.360 -34.687 1.00 88.19 976 LEU A N 1
ATOM 7339 C CA . LEU A 1 976 ? 14.206 20.773 -33.486 1.00 88.19 976 LEU A CA 1
ATOM 7340 C C . LEU A 1 976 ? 14.006 19.791 -32.314 1.00 88.19 976 LEU A C 1
ATOM 7342 O O . LEU A 1 976 ? 14.977 19.431 -31.661 1.00 88.19 976 LEU A O 1
ATOM 7346 N N . GLN A 1 977 ? 12.796 19.252 -32.103 1.00 82.31 977 GLN A N 1
ATOM 7347 C CA . GLN A 1 977 ? 12.563 18.187 -31.107 1.00 82.31 977 GLN A CA 1
ATOM 7348 C C . GLN A 1 977 ? 13.473 16.965 -31.330 1.00 82.31 977 GLN A C 1
ATOM 7350 O O . GLN A 1 977 ? 14.000 16.397 -30.375 1.00 82.31 977 GLN A O 1
ATOM 7355 N N . ILE A 1 978 ? 13.647 16.536 -32.588 1.00 78.00 978 ILE A N 1
ATOM 7356 C CA . ILE A 1 978 ? 14.492 15.386 -32.955 1.00 78.00 978 ILE A CA 1
ATOM 7357 C C . ILE A 1 978 ? 15.977 15.725 -32.792 1.00 78.00 978 ILE A C 1
ATOM 7359 O O . ILE A 1 978 ? 16.750 14.856 -32.396 1.00 78.00 978 ILE A O 1
ATOM 7363 N N . GLU A 1 979 ? 16.363 16.960 -33.103 1.00 87.62 979 GLU A N 1
ATOM 7364 C CA . GLU A 1 979 ? 17.730 17.454 -32.961 1.00 87.62 979 GLU A CA 1
ATOM 7365 C C . GLU A 1 979 ? 18.133 17.547 -31.482 1.00 87.62 979 GLU A C 1
ATOM 7367 O O . GLU A 1 979 ? 19.051 16.848 -31.061 1.00 87.62 979 GLU A O 1
ATOM 7372 N N . PHE A 1 980 ? 17.375 18.287 -30.666 1.00 87.94 980 PHE A N 1
ATOM 7373 C CA . PHE A 1 980 ? 17.643 18.442 -29.236 1.00 87.94 980 PHE A CA 1
ATOM 7374 C C . PHE A 1 980 ? 17.561 17.116 -28.469 1.00 87.94 980 PHE A C 1
ATOM 7376 O O . PHE A 1 980 ? 18.361 16.887 -27.567 1.00 87.94 980 PHE A O 1
ATOM 7383 N N . SER A 1 981 ? 16.680 16.186 -28.871 1.00 78.06 981 SER A N 1
ATOM 7384 C CA . SER A 1 981 ? 16.659 14.837 -28.278 1.00 78.06 981 SER A CA 1
ATOM 7385 C C . SER A 1 981 ? 18.016 14.130 -28.379 1.00 78.06 981 SER A C 1
ATOM 7387 O O . SER A 1 981 ? 18.380 13.415 -27.454 1.00 78.06 981 SER A O 1
ATOM 7389 N N . ARG A 1 982 ? 18.784 14.345 -29.459 1.00 81.56 982 ARG A N 1
ATOM 7390 C CA . ARG A 1 982 ? 20.132 13.765 -29.617 1.00 81.56 982 ARG A CA 1
ATOM 7391 C C . ARG A 1 982 ? 21.166 14.439 -28.719 1.00 81.56 982 ARG A C 1
ATOM 7393 O O . ARG A 1 982 ? 22.074 13.767 -28.251 1.00 81.56 982 ARG A O 1
ATOM 7400 N N . VAL A 1 983 ? 21.027 15.744 -28.483 1.00 84.25 983 VAL A N 1
ATOM 7401 C CA . VAL A 1 983 ? 21.914 16.511 -27.592 1.00 84.25 983 VAL A CA 1
ATOM 7402 C C . VAL A 1 983 ? 21.712 16.069 -26.141 1.00 84.25 983 VAL A C 1
ATOM 7404 O O . VAL A 1 983 ? 22.677 15.779 -25.442 1.00 84.25 983 VAL A O 1
ATOM 7407 N N . VAL A 1 984 ? 20.454 15.916 -25.714 1.00 79.50 984 VAL A N 1
ATOM 7408 C CA . VAL A 1 984 ? 20.114 15.362 -24.392 1.00 79.50 984 VAL A CA 1
ATOM 7409 C C . VAL A 1 984 ? 20.589 13.914 -24.256 1.00 79.50 984 VAL A C 1
ATOM 7411 O O . VAL A 1 984 ? 21.135 13.577 -23.213 1.00 79.50 984 VAL A O 1
ATOM 7414 N N . GLN A 1 985 ? 20.444 13.086 -25.300 1.00 72.19 985 GLN A N 1
ATOM 7415 C CA . GLN A 1 985 ? 20.980 11.717 -25.312 1.00 72.19 985 GLN A CA 1
ATOM 7416 C C . GLN A 1 985 ? 22.507 11.701 -25.153 1.00 72.19 985 GLN A C 1
ATOM 7418 O O . GLN A 1 985 ? 23.010 11.055 -24.243 1.00 72.19 985 GLN A O 1
ATOM 7423 N N . GLY A 1 986 ? 23.247 12.495 -25.936 1.00 76.12 986 GLY A N 1
ATOM 7424 C CA . GLY A 1 986 ? 24.700 12.618 -25.773 1.00 76.12 986 GLY A CA 1
ATOM 7425 C C . GLY A 1 986 ? 25.109 13.050 -24.358 1.00 76.12 986 GLY A C 1
ATOM 7426 O O . GLY A 1 986 ? 26.058 12.504 -23.800 1.00 76.12 986 GLY A O 1
ATOM 7427 N N . PHE A 1 987 ? 24.348 13.958 -23.738 1.00 76.06 987 PHE A N 1
ATOM 7428 C CA . PHE A 1 987 ? 24.581 14.363 -22.351 1.00 76.06 987 PHE A CA 1
ATOM 7429 C C . PHE A 1 987 ? 24.297 13.235 -21.340 1.00 76.06 987 PHE A C 1
ATOM 7431 O O . PHE A 1 987 ? 25.106 13.029 -20.432 1.00 76.06 987 PHE A O 1
ATOM 7438 N N . THR A 1 988 ? 23.190 12.486 -21.483 1.00 69.06 988 THR A N 1
ATOM 7439 C CA . THR A 1 988 ? 22.895 11.327 -20.612 1.00 69.06 988 THR A CA 1
ATOM 7440 C C . THR A 1 988 ? 23.920 10.214 -20.767 1.00 69.06 988 THR A C 1
ATOM 7442 O O . THR A 1 988 ? 24.281 9.588 -19.773 1.00 69.06 988 THR A O 1
ATOM 7445 N N . ASP A 1 989 ? 24.400 9.985 -21.988 1.00 66.75 989 ASP A N 1
ATOM 7446 C CA . ASP A 1 989 ? 25.332 8.906 -22.309 1.00 66.75 989 ASP A CA 1
ATOM 7447 C C . ASP A 1 989 ? 26.749 9.221 -21.783 1.00 66.75 989 ASP A C 1
ATOM 7449 O O . ASP A 1 989 ? 27.438 8.326 -21.299 1.00 66.75 989 ASP A O 1
ATOM 7453 N N . GLU A 1 990 ? 27.164 10.496 -21.785 1.00 67.94 990 GLU A N 1
ATOM 7454 C CA . GLU A 1 990 ? 28.441 10.945 -21.201 1.00 67.94 990 GLU A CA 1
ATOM 7455 C C . GLU A 1 990 ? 28.425 10.976 -19.658 1.00 67.94 990 GLU A C 1
ATOM 7457 O O . GLU A 1 990 ? 29.427 10.641 -19.024 1.00 67.94 990 GLU A O 1
ATOM 7462 N N . HIS A 1 991 ? 27.305 11.373 -19.038 1.00 64.00 991 HIS A N 1
ATOM 7463 C CA . HIS A 1 991 ? 27.238 11.625 -17.587 1.00 64.00 991 HIS A CA 1
ATOM 7464 C C . HIS A 1 991 ? 26.577 10.503 -16.766 1.00 64.00 991 HIS A C 1
ATOM 7466 O O . HIS A 1 991 ? 26.691 10.499 -15.539 1.00 64.00 991 HIS A O 1
ATOM 7472 N N . GLY A 1 992 ? 25.880 9.554 -17.403 1.00 52.75 992 GLY A N 1
ATOM 7473 C CA . GLY A 1 992 ? 25.261 8.388 -16.752 1.00 52.75 992 GLY A CA 1
ATOM 7474 C C . GLY A 1 992 ? 24.119 8.700 -15.771 1.00 52.75 992 GLY A C 1
ATOM 7475 O O . GLY A 1 992 ? 23.695 7.821 -15.020 1.00 52.75 992 GLY A O 1
ATOM 7476 N N . SER A 1 993 ? 23.632 9.943 -15.742 1.00 54.22 993 SER A N 1
ATOM 7477 C CA . SER A 1 993 ? 22.674 10.462 -14.759 1.00 54.22 993 SER A CA 1
ATOM 7478 C C . SER A 1 993 ? 21.256 10.615 -15.317 1.00 54.22 993 SER A C 1
ATOM 7480 O O . SER A 1 993 ? 21.077 11.020 -16.464 1.00 54.22 993 SER A O 1
ATOM 7482 N N . GLU A 1 994 ? 20.243 10.390 -14.476 1.00 60.84 994 GLU A N 1
ATOM 7483 C CA . GLU A 1 994 ? 18.852 10.766 -14.763 1.00 60.84 994 GLU A CA 1
ATOM 7484 C C . GLU A 1 994 ? 18.743 12.293 -14.947 1.00 60.84 994 GLU A C 1
ATOM 7486 O O . GLU A 1 994 ? 19.118 13.051 -14.053 1.00 60.84 994 GLU A O 1
ATOM 7491 N N . VAL A 1 995 ? 18.260 12.751 -16.109 1.00 67.81 995 VAL A N 1
ATOM 7492 C CA . VAL A 1 995 ? 18.174 14.186 -16.435 1.00 67.81 995 VAL A CA 1
ATOM 7493 C C . VAL A 1 995 ? 16.887 14.784 -15.871 1.00 67.81 995 VAL A C 1
ATOM 7495 O O . VAL A 1 995 ? 15.780 14.400 -16.256 1.00 67.81 995 VAL A O 1
ATOM 7498 N N . THR A 1 996 ? 17.042 15.749 -14.961 1.00 70.88 996 THR A N 1
ATOM 7499 C CA . THR A 1 996 ? 15.938 16.539 -14.398 1.00 70.88 996 THR A CA 1
ATOM 7500 C C . THR A 1 996 ? 15.439 17.601 -15.386 1.00 70.88 996 THR A C 1
ATOM 7502 O O . THR A 1 996 ? 16.086 17.881 -16.395 1.00 70.88 996 THR A O 1
ATOM 7505 N N . ALA A 1 997 ? 14.308 18.253 -15.096 1.00 69.06 997 ALA A N 1
ATOM 7506 C CA . ALA A 1 997 ? 13.818 19.367 -15.915 1.00 69.06 997 ALA A CA 1
ATOM 7507 C C . ALA A 1 997 ? 14.772 20.582 -15.928 1.00 69.06 997 ALA A C 1
ATOM 7509 O O . ALA A 1 997 ? 14.903 21.251 -16.955 1.00 69.06 997 ALA A O 1
ATOM 7510 N N . ASP A 1 998 ? 15.485 20.846 -14.827 1.00 76.69 998 ASP A N 1
ATOM 7511 C CA . ASP A 1 998 ? 16.496 21.908 -14.771 1.00 76.69 998 ASP A CA 1
ATOM 7512 C C . ASP A 1 998 ? 17.793 21.518 -15.493 1.00 76.69 998 ASP A C 1
ATOM 7514 O O . ASP A 1 998 ? 18.412 22.372 -16.128 1.00 76.69 998 ASP A O 1
ATOM 7518 N N . ASP A 1 999 ? 18.172 20.235 -15.498 1.00 78.88 999 ASP A N 1
ATOM 7519 C CA . ASP A 1 999 ? 19.253 19.741 -16.360 1.00 78.88 999 ASP A CA 1
ATOM 7520 C C . ASP A 1 999 ? 18.873 19.838 -17.838 1.00 78.88 999 ASP A C 1
ATOM 7522 O O . ASP A 1 999 ? 19.657 20.339 -18.639 1.00 78.88 999 ASP A O 1
ATOM 7526 N N . LEU A 1 1000 ? 17.647 19.451 -18.199 1.00 82.31 1000 LEU A N 1
ATOM 7527 C CA . LEU A 1 1000 ? 17.115 19.592 -19.554 1.00 82.31 1000 LEU A CA 1
ATOM 7528 C C . LEU A 1 1000 ? 17.164 21.058 -20.016 1.00 82.31 1000 LEU A C 1
ATOM 7530 O O . LEU A 1 1000 ? 17.599 21.354 -21.128 1.00 82.31 1000 LEU A O 1
ATOM 7534 N N . TRP A 1 1001 ? 16.781 21.989 -19.137 1.00 86.19 1001 TRP A N 1
ATOM 7535 C CA . TRP A 1 1001 ? 16.868 23.426 -19.391 1.00 86.19 1001 TRP A CA 1
ATOM 7536 C C . TRP A 1 1001 ? 18.320 23.923 -19.484 1.00 86.19 1001 TRP A C 1
ATOM 7538 O O . TRP A 1 1001 ? 18.635 24.722 -20.368 1.00 86.19 1001 TRP A O 1
ATOM 7548 N N . ARG A 1 1002 ? 19.228 23.423 -18.638 1.00 85.00 1002 ARG A N 1
ATOM 7549 C CA . ARG A 1 1002 ? 20.669 23.725 -18.680 1.00 85.00 1002 ARG A CA 1
ATOM 7550 C C . ARG A 1 1002 ? 21.305 23.281 -20.000 1.00 85.00 1002 ARG A C 1
ATOM 7552 O O . ARG A 1 1002 ? 22.008 24.081 -20.612 1.00 85.00 1002 ARG A O 1
ATOM 7559 N N . ILE A 1 1003 ? 21.008 22.064 -20.462 1.00 87.25 1003 ILE A N 1
ATOM 7560 C CA . ILE A 1 1003 ? 21.473 21.528 -21.753 1.00 87.25 1003 ILE A CA 1
ATOM 7561 C C . ILE A 1 1003 ? 20.881 22.354 -22.908 1.00 87.25 1003 ILE A C 1
ATOM 7563 O O . ILE A 1 1003 ? 21.604 22.723 -23.827 1.00 87.25 1003 ILE A O 1
ATOM 7567 N N . PHE A 1 1004 ? 19.594 22.723 -22.849 1.00 89.88 1004 PHE A N 1
ATOM 7568 C CA . PHE A 1 1004 ? 18.964 23.560 -23.880 1.00 89.88 1004 PHE A CA 1
ATOM 7569 C C . PHE A 1 1004 ? 19.595 24.959 -23.985 1.00 89.88 1004 PHE A C 1
ATOM 7571 O O . PHE A 1 1004 ? 19.788 25.466 -25.090 1.00 89.88 1004 PHE A O 1
ATOM 7578 N N . ASN A 1 1005 ? 19.948 25.579 -22.851 1.00 87.69 1005 ASN A N 1
ATOM 7579 C CA . ASN A 1 1005 ? 20.661 26.859 -22.844 1.00 87.69 1005 ASN A CA 1
ATOM 7580 C C . ASN A 1 1005 ? 22.070 26.716 -23.417 1.00 87.69 1005 ASN A C 1
ATOM 7582 O O . ASN A 1 1005 ? 22.432 27.480 -24.309 1.00 87.69 1005 ASN A O 1
ATOM 7586 N N . ASP A 1 1006 ? 22.849 25.745 -22.931 1.00 86.00 1006 ASP A N 1
ATOM 7587 C CA . ASP A 1 1006 ? 24.226 25.568 -23.395 1.00 86.00 1006 ASP A CA 1
ATOM 7588 C C . ASP A 1 1006 ? 24.295 25.221 -24.885 1.00 86.00 1006 ASP A C 1
ATOM 7590 O O . ASP A 1 1006 ? 25.217 25.667 -25.556 1.00 86.00 1006 ASP A O 1
ATOM 7594 N N . GLU A 1 1007 ? 23.303 24.510 -25.426 1.00 89.44 1007 GLU A N 1
ATOM 7595 C CA . GLU A 1 1007 ? 23.236 24.161 -26.845 1.00 89.44 1007 GLU A CA 1
ATOM 7596 C C . GLU A 1 1007 ? 22.755 25.315 -27.740 1.00 89.44 1007 GLU A C 1
ATOM 7598 O O . GLU A 1 1007 ? 23.348 25.565 -28.789 1.00 89.44 1007 GLU A O 1
ATOM 7603 N N . TYR A 1 1008 ? 21.679 26.020 -27.361 1.00 91.38 1008 TYR A N 1
ATOM 7604 C CA . TYR A 1 1008 ? 20.969 26.932 -28.273 1.00 91.38 1008 TYR A CA 1
ATOM 7605 C C . TYR A 1 1008 ? 21.020 28.418 -27.908 1.00 91.38 1008 TYR A C 1
ATOM 7607 O O . TYR A 1 1008 ? 20.727 29.240 -28.779 1.00 91.38 1008 TYR A O 1
ATOM 7615 N N . LEU A 1 1009 ? 21.370 28.798 -26.676 1.00 87.50 1009 LEU A N 1
ATOM 7616 C CA . LEU A 1 1009 ? 21.290 30.186 -26.196 1.00 87.50 1009 LEU A CA 1
ATOM 7617 C C . LEU A 1 1009 ? 22.676 30.685 -25.727 1.00 87.50 1009 LEU A C 1
ATOM 7619 O O . LEU A 1 1009 ? 22.989 30.598 -24.540 1.00 87.50 1009 LEU A O 1
ATOM 7623 N N . PRO A 1 1010 ? 23.511 31.230 -26.643 1.00 75.81 1010 PRO A N 1
ATOM 7624 C CA . PRO A 1 1010 ? 24.868 31.693 -26.342 1.00 75.81 1010 PRO A CA 1
ATOM 7625 C C . PRO A 1 1010 ? 24.952 32.598 -25.104 1.00 75.81 1010 PRO A C 1
ATOM 7627 O O . PRO A 1 1010 ? 24.322 33.658 -25.044 1.00 75.81 1010 PRO A O 1
ATOM 7630 N N . ALA A 1 1011 ? 25.740 32.176 -24.113 1.00 67.38 1011 ALA A N 1
ATOM 7631 C CA . ALA A 1 1011 ? 25.804 32.829 -22.810 1.00 67.38 1011 ALA A CA 1
ATOM 7632 C C . ALA A 1 1011 ? 26.581 34.160 -22.847 1.00 67.38 1011 ALA A C 1
ATOM 7634 O O . ALA A 1 1011 ? 27.680 34.248 -23.393 1.00 67.38 1011 ALA A O 1
ATOM 7635 N N . GLU A 1 1012 ? 26.038 35.199 -22.209 1.00 64.50 1012 GLU A N 1
ATOM 7636 C CA . GLU A 1 1012 ? 26.715 36.494 -22.071 1.00 64.50 1012 GLU A CA 1
ATOM 7637 C C . GLU A 1 1012 ? 27.760 36.491 -20.927 1.00 64.50 1012 GLU A C 1
ATOM 7639 O O . GLU A 1 1012 ? 27.593 35.775 -19.931 1.00 64.50 1012 GLU A O 1
ATOM 7644 N N . PRO A 1 1013 ? 28.841 37.297 -21.018 1.00 60.16 1013 PRO A N 1
ATOM 7645 C CA . PRO A 1 1013 ? 29.908 37.316 -20.017 1.00 60.16 1013 PRO A CA 1
ATOM 7646 C C . PRO A 1 1013 ? 29.417 37.665 -18.605 1.00 60.16 1013 PRO A C 1
ATOM 7648 O O . PRO A 1 1013 ? 28.927 38.765 -18.356 1.00 60.16 1013 PRO A O 1
ATOM 7651 N N . GLY A 1 1014 ? 29.614 36.734 -17.666 1.00 58.72 1014 GLY A N 1
ATOM 7652 C CA . GLY A 1 1014 ? 29.195 36.862 -16.263 1.00 58.72 1014 GLY A CA 1
ATOM 7653 C C . GLY A 1 1014 ? 27.963 36.034 -15.878 1.00 58.72 1014 GLY A C 1
ATOM 7654 O O . GLY A 1 1014 ? 27.563 36.077 -14.716 1.00 58.72 1014 GLY A O 1
ATOM 7655 N N . GLY A 1 1015 ? 27.374 35.281 -16.814 1.00 62.19 1015 GLY A N 1
ATOM 7656 C CA . GLY A 1 1015 ? 26.345 34.277 -16.520 1.00 62.19 1015 GLY A CA 1
ATOM 7657 C C . GLY A 1 1015 ? 26.883 32.990 -15.858 1.00 62.19 1015 GLY A C 1
ATOM 7658 O O . GLY A 1 1015 ? 28.090 32.848 -15.657 1.00 62.19 1015 GLY A O 1
ATOM 7659 N N . PRO A 1 1016 ? 25.994 32.029 -15.530 1.00 55.50 1016 PRO A N 1
ATOM 7660 C CA . PRO A 1 1016 ? 26.358 30.742 -14.921 1.00 55.50 1016 PRO A CA 1
ATOM 7661 C C . PRO A 1 1016 ? 26.928 29.711 -15.914 1.00 55.50 1016 PRO A C 1
ATOM 7663 O O . PRO A 1 1016 ? 27.418 28.668 -15.487 1.00 55.50 1016 PRO A O 1
ATOM 7666 N N . LEU A 1 1017 ? 26.859 29.984 -17.221 1.00 68.94 1017 LEU A N 1
ATOM 7667 C CA . LEU A 1 1017 ? 27.439 29.172 -18.296 1.00 68.94 1017 LEU A CA 1
ATOM 7668 C C . LEU A 1 1017 ? 28.607 29.924 -18.948 1.00 68.94 1017 LEU A C 1
ATOM 7670 O O . LEU A 1 1017 ? 28.655 31.156 -18.926 1.00 68.94 1017 LEU A O 1
ATOM 7674 N N . SER A 1 1018 ? 29.552 29.186 -19.535 1.00 70.62 1018 SER A N 1
ATOM 7675 C CA . SER A 1 1018 ? 30.703 29.788 -20.223 1.00 70.62 1018 SER A CA 1
ATOM 7676 C C . SER A 1 1018 ? 30.270 30.435 -21.546 1.00 70.62 1018 SER A C 1
ATOM 7678 O O . SER A 1 1018 ? 29.609 29.767 -22.338 1.00 70.62 1018 SER A O 1
ATOM 7680 N N . PRO A 1 1019 ? 30.653 31.693 -21.838 1.00 72.56 1019 PRO A N 1
ATOM 7681 C CA . PRO A 1 1019 ? 30.377 32.312 -23.133 1.00 72.56 1019 PRO A CA 1
ATOM 7682 C C . PRO A 1 1019 ? 31.010 31.541 -24.296 1.00 72.56 1019 PRO A C 1
ATOM 7684 O O . PRO A 1 1019 ? 32.203 31.233 -24.264 1.00 72.56 1019 PRO A O 1
ATOM 7687 N N . TRP A 1 1020 ? 30.223 31.275 -25.338 1.00 79.12 1020 TRP A N 1
ATOM 7688 C CA . TRP A 1 1020 ? 30.646 30.562 -26.546 1.00 79.12 1020 TRP A CA 1
ATOM 7689 C C . TRP A 1 1020 ? 29.976 31.145 -27.800 1.00 79.12 1020 TRP A C 1
ATOM 7691 O O . TRP A 1 1020 ? 28.994 31.881 -27.712 1.00 79.12 1020 TRP A O 1
ATOM 7701 N N . GLY A 1 1021 ? 30.513 30.807 -28.976 1.00 79.50 1021 GLY A N 1
ATOM 7702 C CA . GLY A 1 1021 ? 30.029 31.287 -30.273 1.00 79.50 1021 GLY A CA 1
ATOM 7703 C C . GLY A 1 1021 ? 30.847 32.445 -30.857 1.00 79.50 1021 GLY A C 1
ATOM 7704 O O . GLY A 1 1021 ? 31.526 33.185 -30.145 1.00 79.50 1021 GLY A O 1
ATOM 7705 N N . ARG A 1 1022 ? 30.793 32.592 -32.186 1.00 85.25 1022 ARG A N 1
ATOM 7706 C CA . ARG A 1 1022 ? 31.519 33.627 -32.943 1.00 85.25 1022 ARG A CA 1
ATOM 7707 C C . ARG A 1 1022 ? 30.857 35.002 -32.830 1.00 85.25 1022 ARG A C 1
ATOM 7709 O O . ARG A 1 1022 ? 31.567 36.006 -32.783 1.00 85.25 1022 ARG A O 1
ATOM 7716 N N . LEU A 1 1023 ? 29.523 35.041 -32.851 1.00 87.56 1023 LEU A N 1
ATOM 7717 C CA . LEU A 1 1023 ? 28.711 36.252 -32.968 1.00 87.56 1023 LEU A CA 1
ATOM 7718 C C . LEU A 1 1023 ? 27.854 36.486 -31.709 1.00 87.56 1023 LEU A C 1
ATOM 7720 O O . LEU A 1 1023 ? 27.152 35.580 -31.266 1.00 87.56 1023 LEU A O 1
ATOM 7724 N N . SER A 1 1024 ? 27.844 37.711 -31.176 1.00 86.50 1024 SER A N 1
ATOM 7725 C CA . SER A 1 1024 ? 26.889 38.177 -30.144 1.00 86.50 1024 SER A CA 1
ATOM 7726 C C . SER A 1 1024 ? 26.186 39.457 -30.613 1.00 86.50 1024 SER A C 1
ATOM 7728 O O . SER A 1 1024 ? 26.805 40.318 -31.241 1.00 86.50 1024 SER A O 1
ATOM 7730 N N . LEU A 1 1025 ? 24.882 39.573 -30.342 1.00 87.94 1025 LEU A N 1
ATOM 7731 C CA . LEU A 1 1025 ? 24.038 40.692 -30.772 1.00 87.94 1025 LEU A CA 1
ATOM 7732 C C . LEU A 1 1025 ? 24.073 41.831 -29.741 1.00 87.94 1025 LEU A C 1
ATOM 7734 O O . LEU A 1 1025 ? 23.790 41.608 -28.566 1.00 87.94 1025 LEU A O 1
ATOM 7738 N N . ARG A 1 1026 ? 24.374 43.062 -30.175 1.00 86.44 1026 ARG A N 1
ATOM 7739 C CA . ARG A 1 1026 ? 24.430 44.250 -29.297 1.00 86.44 1026 ARG A CA 1
ATOM 7740 C C . ARG A 1 1026 ? 23.356 45.292 -29.583 1.00 86.44 1026 ARG A C 1
ATOM 7742 O O . ARG A 1 1026 ? 22.951 45.990 -28.658 1.00 86.44 1026 ARG A O 1
ATOM 7749 N N . GLY A 1 1027 ? 22.870 45.387 -30.816 1.00 83.69 1027 GLY A N 1
ATOM 7750 C CA . GLY A 1 1027 ? 21.793 46.310 -31.162 1.00 83.69 1027 GLY A CA 1
ATOM 7751 C C . GLY A 1 1027 ? 21.322 46.158 -32.602 1.00 83.69 1027 GLY A C 1
ATOM 7752 O O . GLY A 1 1027 ? 22.064 45.707 -33.468 1.00 83.69 1027 GLY A O 1
ATOM 7753 N N . THR A 1 1028 ? 20.077 46.544 -32.863 1.00 87.56 1028 THR A N 1
ATOM 7754 C CA . THR A 1 1028 ? 19.433 46.417 -34.177 1.00 87.56 1028 THR A CA 1
ATOM 7755 C C . THR A 1 1028 ? 18.680 47.695 -34.518 1.00 87.56 1028 THR A C 1
ATOM 7757 O O . THR A 1 1028 ? 17.877 48.175 -33.717 1.00 87.56 1028 THR A O 1
ATOM 7760 N N . ARG A 1 1029 ? 18.901 48.231 -35.717 1.00 88.56 1029 ARG A N 1
ATOM 7761 C CA . ARG A 1 1029 ? 18.159 49.363 -36.283 1.00 88.56 1029 ARG A CA 1
ATOM 7762 C C . ARG A 1 1029 ? 17.613 48.942 -37.643 1.00 88.56 1029 ARG A C 1
ATOM 7764 O O . ARG A 1 1029 ? 18.395 48.719 -38.562 1.00 88.56 1029 ARG A O 1
ATOM 7771 N N . SER A 1 1030 ? 16.298 48.823 -37.773 1.00 83.31 1030 SER A N 1
ATOM 7772 C CA . SER A 1 1030 ? 15.625 48.499 -39.036 1.00 83.31 1030 SER A CA 1
ATOM 7773 C C . SER A 1 1030 ? 14.878 49.710 -39.591 1.00 83.31 1030 SER A C 1
ATOM 7775 O O . SER A 1 1030 ? 14.333 50.508 -38.825 1.00 83.31 1030 SER A O 1
ATOM 7777 N N . ALA A 1 1031 ? 14.816 49.824 -40.916 1.00 82.25 1031 ALA A N 1
ATOM 7778 C CA . ALA A 1 1031 ? 13.968 50.783 -41.611 1.00 82.25 1031 ALA A CA 1
ATOM 7779 C C . ALA A 1 1031 ? 13.265 50.105 -42.797 1.00 82.25 1031 ALA A C 1
ATOM 7781 O O . ALA A 1 1031 ? 13.920 49.598 -43.713 1.00 82.25 1031 ALA A O 1
ATOM 7782 N N . SER A 1 1032 ? 11.933 50.135 -42.753 1.00 77.12 1032 SER A N 1
ATOM 7783 C CA . SER A 1 1032 ? 11.019 49.625 -43.779 1.00 77.12 1032 SER A CA 1
ATOM 7784 C C . SER A 1 1032 ? 10.439 50.776 -44.595 1.00 77.12 1032 SER A C 1
ATOM 7786 O O . SER A 1 1032 ? 10.158 51.847 -44.050 1.00 77.12 1032 SER A O 1
ATOM 7788 N N . ILE A 1 1033 ? 10.256 50.568 -45.900 1.00 76.38 1033 ILE A N 1
ATOM 7789 C CA . ILE A 1 1033 ? 9.719 51.565 -46.836 1.00 76.38 1033 ILE A CA 1
ATOM 7790 C C . ILE A 1 1033 ? 8.648 50.882 -47.692 1.00 76.38 1033 ILE A C 1
ATOM 7792 O O . ILE A 1 1033 ? 8.890 49.811 -48.230 1.00 76.38 1033 ILE A O 1
ATOM 7796 N N . GLU A 1 1034 ? 7.481 51.513 -47.832 1.00 62.66 1034 GLU A N 1
ATOM 7797 C CA . GLU A 1 1034 ? 6.254 50.906 -48.387 1.00 62.66 1034 GLU A CA 1
ATOM 7798 C C . GLU A 1 1034 ? 6.406 50.344 -49.822 1.00 62.66 1034 GLU A C 1
ATOM 7800 O O . GLU A 1 1034 ? 5.801 49.327 -50.143 1.00 62.66 1034 GLU A O 1
ATOM 7805 N N . ASP A 1 1035 ? 7.284 50.944 -50.639 1.00 64.31 1035 ASP A N 1
ATOM 7806 C CA . ASP A 1 1035 ? 7.664 50.502 -51.997 1.00 64.31 1035 ASP A CA 1
ATOM 7807 C C . ASP A 1 1035 ? 9.181 50.176 -52.119 1.00 64.31 1035 ASP A C 1
ATOM 7809 O O . ASP A 1 1035 ? 9.774 50.296 -53.196 1.00 64.31 1035 ASP A O 1
ATOM 7813 N N . GLY A 1 1036 ? 9.863 49.825 -51.020 1.00 69.88 1036 GLY A N 1
ATOM 7814 C CA . GLY A 1 1036 ? 11.320 49.609 -50.988 1.00 69.88 1036 GLY A CA 1
ATOM 7815 C C . GLY A 1 1036 ? 11.755 48.336 -50.248 1.00 69.88 1036 GLY A C 1
ATOM 7816 O O . GLY A 1 1036 ? 10.957 47.733 -49.538 1.00 69.88 1036 GLY A O 1
ATOM 7817 N N . PRO A 1 1037 ? 13.021 47.899 -50.401 1.00 74.56 1037 PRO A N 1
ATOM 7818 C CA . PRO A 1 1037 ? 13.558 46.804 -49.601 1.00 74.56 1037 PRO A CA 1
ATOM 7819 C C . PRO A 1 1037 ? 13.716 47.236 -48.138 1.00 74.56 1037 PRO A C 1
ATOM 7821 O O . PRO A 1 1037 ? 14.175 48.347 -47.859 1.00 74.56 1037 PRO A O 1
ATOM 7824 N N . ASP A 1 1038 ? 13.406 46.330 -47.214 1.00 83.06 1038 ASP A N 1
ATOM 7825 C CA . ASP A 1 1038 ? 13.746 46.490 -45.802 1.00 83.06 1038 ASP A CA 1
ATOM 7826 C C . ASP A 1 1038 ? 15.262 46.595 -45.654 1.00 83.06 1038 ASP A C 1
ATOM 7828 O O . ASP A 1 1038 ? 16.015 45.828 -46.262 1.00 83.06 1038 ASP A O 1
ATOM 7832 N N . THR A 1 1039 ? 15.709 47.522 -44.813 1.00 87.00 1039 THR A N 1
ATOM 7833 C CA . THR A 1 1039 ? 17.123 47.705 -44.469 1.00 87.00 1039 THR A CA 1
ATOM 7834 C C . THR A 1 1039 ? 17.341 47.448 -42.987 1.00 87.00 1039 THR A C 1
ATOM 7836 O O . THR A 1 1039 ? 16.509 47.818 -42.154 1.00 87.00 1039 THR A O 1
ATOM 7839 N N . ILE A 1 1040 ? 18.465 46.818 -42.645 1.00 91.00 1040 ILE A N 1
ATOM 7840 C CA . ILE A 1 1040 ? 18.860 46.594 -41.255 1.00 91.00 1040 ILE A CA 1
ATOM 7841 C C . ILE A 1 1040 ? 20.336 46.938 -41.047 1.00 91.00 1040 ILE A C 1
ATOM 7843 O O . ILE A 1 1040 ? 21.194 46.568 -41.846 1.00 91.00 1040 ILE A O 1
ATOM 7847 N N . SER A 1 1041 ? 20.607 47.652 -39.958 1.00 90.88 1041 SER A N 1
ATOM 7848 C CA . SER A 1 1041 ? 21.927 47.991 -39.428 1.00 90.88 1041 SER A CA 1
ATOM 7849 C C . SER A 1 1041 ? 22.049 47.319 -38.062 1.00 90.88 1041 SER A C 1
ATOM 7851 O O . SER A 1 1041 ? 21.268 47.610 -37.149 1.00 90.88 1041 SER A O 1
ATOM 7853 N N . VAL A 1 1042 ? 22.963 46.358 -37.940 1.00 91.31 1042 VAL A N 1
ATOM 7854 C CA . VAL A 1 1042 ? 23.102 45.486 -36.767 1.00 91.31 1042 VAL A CA 1
ATOM 7855 C C . VAL A 1 1042 ? 24.475 45.673 -36.145 1.00 91.31 1042 VAL A C 1
ATOM 7857 O O . VAL A 1 1042 ? 25.492 45.420 -36.787 1.00 91.31 1042 VAL A O 1
ATOM 7860 N N . ASP A 1 1043 ? 24.494 46.075 -34.879 1.00 90.12 1043 ASP A N 1
ATOM 7861 C CA . ASP A 1 1043 ? 25.696 46.089 -34.056 1.00 90.12 1043 ASP A CA 1
ATOM 7862 C C . ASP A 1 1043 ? 25.877 44.701 -33.438 1.00 90.12 1043 ASP A C 1
ATOM 7864 O O . ASP A 1 1043 ? 25.023 44.219 -32.684 1.00 90.12 1043 ASP A O 1
ATOM 7868 N N . LEU A 1 1044 ? 27.000 44.064 -33.751 1.00 90.00 1044 LEU A N 1
ATOM 7869 C CA . LEU A 1 1044 ? 27.383 42.754 -33.243 1.00 90.00 1044 LEU A CA 1
ATOM 7870 C C . LEU A 1 1044 ? 28.814 42.761 -32.695 1.00 90.00 1044 LEU A C 1
ATOM 7872 O O . LEU A 1 1044 ? 29.564 43.730 -32.832 1.00 90.00 1044 LEU A O 1
ATOM 7876 N N . VAL A 1 1045 ? 29.192 41.654 -32.071 1.00 87.56 1045 VAL A N 1
ATOM 7877 C CA . VAL A 1 1045 ? 30.572 41.322 -31.714 1.00 87.56 1045 VAL A CA 1
ATOM 7878 C C . VAL A 1 1045 ? 30.966 40.080 -32.508 1.00 87.56 1045 VAL A C 1
ATOM 7880 O O . VAL A 1 1045 ? 30.284 39.070 -32.384 1.00 87.56 1045 VAL A O 1
ATOM 7883 N N . ASP A 1 1046 ? 32.034 40.153 -33.306 1.00 88.19 1046 ASP A N 1
ATOM 7884 C CA . ASP A 1 1046 ? 32.602 39.042 -34.088 1.00 88.19 1046 ASP A CA 1
ATOM 7885 C C . ASP A 1 1046 ? 33.967 38.668 -33.488 1.00 88.19 1046 ASP A C 1
ATOM 7887 O O . ASP A 1 1046 ? 34.882 39.489 -33.475 1.00 88.19 1046 ASP A O 1
ATOM 7891 N N . ASN A 1 1047 ? 34.095 37.460 -32.925 1.00 83.19 1047 ASN A N 1
ATOM 7892 C CA . ASN A 1 1047 ? 35.305 36.979 -32.230 1.00 83.19 1047 ASN A CA 1
ATOM 7893 C C . ASN A 1 1047 ? 35.840 37.929 -31.128 1.00 83.19 1047 ASN A C 1
ATOM 7895 O O . ASN A 1 1047 ? 37.037 37.973 -30.849 1.00 83.19 1047 ASN A O 1
ATOM 7899 N N . GLY A 1 1048 ? 34.955 38.702 -30.492 1.00 81.69 1048 GLY A N 1
ATOM 7900 C CA . GLY A 1 1048 ? 35.307 39.697 -29.470 1.00 81.69 1048 GLY A CA 1
ATOM 7901 C C . GLY A 1 1048 ? 35.494 41.130 -29.991 1.00 81.69 1048 GLY A C 1
ATOM 7902 O O . GLY A 1 1048 ? 35.515 42.057 -29.182 1.00 81.69 1048 GLY A O 1
ATOM 7903 N N . GLU A 1 1049 ? 35.553 41.352 -31.309 1.00 84.88 1049 GLU A N 1
ATOM 7904 C CA . GLU A 1 1049 ? 35.633 42.694 -31.902 1.00 84.88 1049 GLU A CA 1
ATOM 7905 C C . GLU A 1 1049 ? 34.233 43.265 -32.214 1.00 84.88 1049 GLU A C 1
ATOM 7907 O O . GLU A 1 1049 ? 33.461 42.633 -32.941 1.00 84.88 1049 GLU A O 1
ATOM 7912 N N . PRO A 1 1050 ? 33.872 44.468 -31.720 1.00 89.38 1050 PRO A N 1
ATOM 7913 C CA . PRO A 1 1050 ? 32.630 45.134 -32.109 1.00 89.38 1050 PRO A CA 1
ATOM 7914 C C . PRO A 1 1050 ? 32.624 45.528 -33.592 1.00 89.38 1050 PRO A C 1
ATOM 7916 O O . PRO A 1 1050 ? 33.553 46.178 -34.077 1.00 89.38 1050 PRO A O 1
ATOM 7919 N N . ARG A 1 1051 ? 31.544 45.194 -34.304 1.00 90.44 1051 ARG A N 1
ATOM 7920 C CA . ARG A 1 1051 ? 31.334 45.529 -35.718 1.00 90.44 1051 ARG A CA 1
ATOM 7921 C C . ARG A 1 1051 ? 29.862 45.836 -35.981 1.00 90.44 1051 ARG A C 1
ATOM 7923 O O . ARG A 1 1051 ? 28.991 45.082 -35.564 1.00 90.44 1051 ARG A O 1
ATOM 7930 N N . THR A 1 1052 ? 29.593 46.899 -36.733 1.00 92.75 1052 THR A N 1
ATOM 7931 C CA . THR A 1 1052 ? 28.277 47.123 -37.346 1.00 92.75 1052 THR A CA 1
ATOM 7932 C C . THR A 1 1052 ? 28.269 46.498 -38.740 1.00 92.75 1052 THR A C 1
ATOM 7934 O O . THR A 1 1052 ? 29.203 46.720 -39.513 1.00 92.75 1052 THR A O 1
ATOM 7937 N N . ILE A 1 1053 ? 27.235 45.721 -39.061 1.00 92.94 1053 ILE A N 1
ATOM 7938 C CA . ILE A 1 1053 ? 26.968 45.194 -40.407 1.00 92.94 1053 ILE A CA 1
ATOM 7939 C C . ILE A 1 1053 ? 25.641 45.746 -40.921 1.00 92.94 1053 ILE A C 1
ATOM 7941 O O . ILE A 1 1053 ? 24.717 45.970 -40.140 1.00 92.94 1053 ILE A O 1
ATOM 7945 N N . GLU A 1 1054 ? 25.538 45.969 -42.229 1.00 92.81 1054 GLU A N 1
ATOM 7946 C CA . GLU A 1 1054 ? 24.333 46.518 -42.855 1.00 92.81 1054 GLU A CA 1
ATOM 7947 C C . GLU A 1 1054 ? 23.935 45.687 -44.075 1.00 92.81 1054 GLU A C 1
ATOM 7949 O O . GLU A 1 1054 ? 24.793 45.224 -44.828 1.00 92.81 1054 GLU A O 1
ATOM 7954 N N . GLY A 1 1055 ? 22.632 45.495 -44.268 1.00 90.88 1055 GLY A N 1
ATOM 7955 C CA . GLY A 1 1055 ? 22.088 44.702 -45.367 1.00 90.88 1055 GLY A CA 1
ATOM 7956 C C . GLY A 1 1055 ? 20.655 45.088 -45.712 1.00 90.88 1055 GLY A C 1
ATOM 7957 O O . GLY A 1 1055 ? 20.008 45.867 -45.007 1.00 90.88 1055 GLY A O 1
ATOM 7958 N N . SER A 1 1056 ? 20.163 44.561 -46.834 1.00 90.12 1056 SER A N 1
ATOM 7959 C CA . SER A 1 1056 ? 18.817 44.845 -47.342 1.00 90.12 1056 SER A CA 1
ATOM 7960 C C . SER A 1 1056 ? 18.147 43.598 -47.915 1.00 90.12 1056 SER A C 1
ATOM 7962 O O . SER A 1 1056 ? 18.835 42.680 -48.367 1.00 90.12 1056 SER A O 1
ATOM 7964 N N . GLY A 1 1057 ? 16.817 43.539 -47.872 1.00 87.31 1057 GLY A N 1
ATOM 7965 C CA . GLY A 1 1057 ? 16.048 42.366 -48.289 1.00 87.31 1057 GLY A CA 1
ATOM 7966 C C . GLY A 1 1057 ? 14.540 42.617 -48.354 1.00 87.31 1057 GLY A C 1
ATOM 7967 O O . GLY A 1 1057 ? 14.076 43.750 -48.312 1.00 87.31 1057 GLY A O 1
ATOM 7968 N N . ASN A 1 1058 ? 13.763 41.540 -48.449 1.00 82.62 1058 ASN A N 1
ATOM 7969 C CA . ASN A 1 1058 ? 12.293 41.548 -48.443 1.00 82.62 1058 ASN A CA 1
ATOM 7970 C C . ASN A 1 1058 ? 11.688 41.388 -47.030 1.00 82.62 1058 ASN A C 1
ATOM 7972 O O . ASN A 1 1058 ? 10.553 40.939 -46.894 1.00 82.62 1058 ASN A O 1
ATOM 7976 N N . GLY A 1 1059 ? 12.477 41.669 -45.993 1.00 85.38 1059 GLY A N 1
ATOM 7977 C CA . GLY A 1 1059 ? 12.154 41.468 -44.582 1.00 85.38 1059 GLY A CA 1
ATOM 7978 C C . GLY A 1 1059 ? 13.423 41.550 -43.719 1.00 85.38 1059 GLY A C 1
ATOM 7979 O O . GLY A 1 1059 ? 14.524 41.362 -44.254 1.00 85.38 1059 GLY A O 1
ATOM 7980 N N . PRO A 1 1060 ? 13.321 41.761 -42.393 1.00 85.81 1060 PRO A N 1
ATOM 7981 C CA . PRO A 1 1060 ? 14.484 41.940 -41.516 1.00 85.81 1060 PRO A CA 1
ATOM 7982 C C . PRO A 1 1060 ? 15.394 40.703 -41.457 1.00 85.81 1060 PRO A C 1
ATOM 7984 O O . PRO A 1 1060 ? 16.614 40.847 -41.422 1.00 85.81 1060 PRO A O 1
ATOM 7987 N N . ILE A 1 1061 ? 14.822 39.494 -41.526 1.00 90.44 1061 ILE A N 1
ATOM 7988 C CA . ILE A 1 1061 ? 15.565 38.222 -41.597 1.00 90.44 1061 ILE A CA 1
ATOM 7989 C C . ILE A 1 1061 ? 16.447 38.170 -42.853 1.00 90.44 1061 ILE A C 1
ATOM 7991 O O . ILE A 1 1061 ? 17.648 37.930 -42.758 1.00 90.44 1061 ILE A O 1
ATOM 7995 N N . ALA A 1 1062 ? 15.875 38.445 -44.030 1.00 87.62 1062 ALA A N 1
ATOM 7996 C CA . ALA A 1 1062 ? 16.610 38.420 -45.294 1.00 87.62 1062 ALA A CA 1
ATOM 7997 C C . ALA A 1 1062 ? 17.660 39.540 -45.371 1.00 87.62 1062 ALA A C 1
ATOM 7999 O O . ALA A 1 1062 ? 18.778 39.314 -45.831 1.00 87.62 1062 ALA A O 1
ATOM 8000 N N . ALA A 1 1063 ? 17.329 40.732 -44.864 1.00 89.88 1063 ALA A N 1
ATOM 8001 C CA . ALA A 1 1063 ? 18.269 41.843 -44.764 1.00 89.88 1063 ALA A CA 1
ATOM 8002 C C . ALA A 1 1063 ? 19.470 41.505 -43.860 1.00 89.88 1063 ALA A C 1
ATOM 8004 O O . ALA A 1 1063 ? 20.598 41.862 -44.195 1.00 89.88 1063 ALA A O 1
ATOM 8005 N N . PHE A 1 1064 ? 19.253 40.773 -42.761 1.00 93.25 1064 PHE A N 1
ATOM 8006 C CA . PHE A 1 1064 ? 20.320 40.334 -41.859 1.00 93.25 1064 PHE A CA 1
ATOM 8007 C C . PHE A 1 1064 ? 21.175 39.203 -42.439 1.00 93.25 1064 PHE A C 1
ATOM 8009 O O . PHE A 1 1064 ? 22.398 39.272 -42.353 1.00 93.25 1064 PHE A O 1
ATOM 8016 N N . VAL A 1 1065 ? 20.569 38.207 -43.093 1.00 92.75 1065 VAL A N 1
ATOM 8017 C CA . VAL A 1 1065 ? 21.309 37.157 -43.820 1.00 92.75 1065 VAL A CA 1
ATOM 8018 C C . VAL A 1 1065 ? 22.230 37.775 -44.881 1.00 92.75 1065 VAL A C 1
ATOM 8020 O O . VAL A 1 1065 ? 23.414 37.446 -44.937 1.00 92.75 1065 VAL A O 1
ATOM 8023 N N . ASN A 1 1066 ? 21.736 38.756 -45.641 1.00 91.06 1066 ASN A N 1
ATOM 8024 C CA . ASN A 1 1066 ? 22.546 39.491 -46.616 1.00 91.06 1066 ASN A CA 1
ATOM 8025 C C . ASN A 1 1066 ? 23.639 40.367 -45.963 1.00 91.06 1066 ASN A C 1
ATOM 8027 O O . ASN A 1 1066 ? 24.665 40.628 -46.587 1.00 91.06 1066 ASN A O 1
ATOM 8031 N N . ALA A 1 1067 ? 23.457 40.810 -44.714 1.00 91.06 1067 ALA A N 1
ATOM 8032 C CA . ALA A 1 1067 ? 24.492 41.517 -43.953 1.00 91.06 1067 ALA A CA 1
ATOM 8033 C C . ALA A 1 1067 ? 25.593 40.563 -43.435 1.00 91.06 1067 ALA A C 1
ATOM 8035 O O . ALA A 1 1067 ? 26.764 40.943 -43.380 1.00 91.06 1067 ALA A O 1
ATOM 8036 N N . LEU A 1 1068 ? 25.230 39.324 -43.071 1.00 91.31 1068 LEU A N 1
ATOM 8037 C CA . LEU A 1 1068 ? 26.161 38.271 -42.641 1.00 91.31 1068 LEU A CA 1
ATOM 8038 C C . LEU A 1 1068 ? 27.055 37.777 -43.793 1.00 91.31 1068 LEU A C 1
ATOM 8040 O O . LEU A 1 1068 ? 28.250 37.542 -43.589 1.00 91.31 1068 LEU A O 1
ATOM 8044 N N . ASP A 1 1069 ? 26.519 37.717 -45.014 1.00 88.62 1069 ASP A N 1
ATOM 8045 C CA . ASP A 1 1069 ? 27.282 37.417 -46.235 1.00 88.62 1069 ASP A CA 1
ATOM 8046 C C . ASP A 1 1069 ? 28.500 38.354 -46.388 1.00 88.62 1069 ASP A C 1
ATOM 8048 O O . ASP A 1 1069 ? 29.629 37.908 -46.611 1.00 88.62 1069 ASP A O 1
ATOM 8052 N N . GLY A 1 1070 ? 28.304 39.649 -46.103 1.00 85.19 1070 GLY A N 1
ATOM 8053 C CA . GLY A 1 1070 ? 29.345 40.683 -46.115 1.00 85.19 1070 GLY A CA 1
ATOM 8054 C C . GLY A 1 1070 ? 30.481 40.509 -45.092 1.00 85.19 1070 GLY A C 1
ATOM 8055 O O . GLY A 1 1070 ? 31.500 41.194 -45.205 1.00 85.19 1070 GLY A O 1
ATOM 8056 N N . ILE A 1 1071 ? 30.353 39.594 -44.121 1.00 87.31 1071 ILE A N 1
ATOM 8057 C CA . ILE A 1 1071 ? 31.424 39.204 -43.179 1.00 87.31 1071 ILE A CA 1
ATOM 8058 C C . ILE A 1 1071 ? 31.876 37.741 -43.347 1.00 87.31 1071 ILE A C 1
ATOM 8060 O O . ILE A 1 1071 ? 32.503 37.171 -42.444 1.00 87.31 1071 ILE A O 1
ATOM 8064 N N . GLY A 1 1072 ? 31.583 37.140 -44.507 1.00 84.94 1072 GLY A N 1
ATOM 8065 C CA . GLY A 1 1072 ? 31.972 35.771 -44.852 1.00 84.94 1072 GLY A CA 1
ATOM 8066 C C . GLY A 1 1072 ? 31.189 34.706 -44.084 1.00 84.94 1072 GLY A C 1
ATOM 8067 O O . GLY A 1 1072 ? 31.747 33.662 -43.750 1.00 84.94 1072 GLY A O 1
ATOM 8068 N N . VAL A 1 1073 ? 29.929 34.989 -43.742 1.00 89.31 1073 VAL A N 1
ATOM 8069 C CA . VAL A 1 1073 ? 29.022 34.067 -43.045 1.00 89.31 1073 VAL A CA 1
ATOM 8070 C C . VAL A 1 1073 ? 27.826 33.796 -43.956 1.00 89.31 1073 VAL A C 1
ATOM 8072 O O . VAL A 1 1073 ? 26.807 34.480 -43.899 1.00 89.31 1073 VAL A O 1
ATOM 8075 N N . HIS A 1 1074 ? 27.972 32.802 -44.831 1.00 89.38 1074 HIS A N 1
ATOM 8076 C CA . HIS A 1 1074 ? 26.911 32.381 -45.744 1.00 89.38 1074 HIS A CA 1
ATOM 8077 C C . HIS A 1 1074 ? 25.853 31.567 -44.982 1.00 89.38 1074 HIS A C 1
ATOM 8079 O O . HIS A 1 1074 ? 26.159 30.507 -44.432 1.00 89.38 1074 HIS A O 1
ATOM 8085 N N . VAL A 1 1075 ? 24.612 32.059 -44.964 1.00 92.25 1075 VAL A N 1
ATOM 8086 C CA . VAL A 1 1075 ? 23.461 31.425 -44.300 1.00 92.25 1075 VAL A CA 1
ATOM 8087 C C . VAL A 1 1075 ? 22.307 31.322 -45.289 1.00 92.25 1075 VAL A C 1
ATOM 8089 O O . VAL A 1 1075 ? 22.020 32.278 -46.006 1.00 92.25 1075 VAL A O 1
ATOM 8092 N N . GLN A 1 1076 ? 21.597 30.197 -45.290 1.00 91.94 1076 GLN A N 1
ATOM 8093 C CA . GLN A 1 1076 ? 20.312 30.062 -45.970 1.00 91.94 1076 GLN A CA 1
ATOM 8094 C C . GLN A 1 1076 ? 19.256 29.575 -44.975 1.00 91.94 1076 GLN A C 1
ATOM 8096 O O . GLN A 1 1076 ? 19.354 28.466 -44.458 1.00 91.94 1076 GLN A O 1
ATOM 8101 N N . VAL A 1 1077 ? 18.229 30.390 -44.727 1.00 92.06 1077 VAL A N 1
ATOM 8102 C CA . VAL A 1 1077 ? 17.061 29.985 -43.928 1.00 92.06 1077 VAL A CA 1
ATOM 8103 C C . VAL A 1 1077 ? 16.204 29.005 -44.737 1.00 92.06 1077 VAL A C 1
ATOM 8105 O O . VAL A 1 1077 ? 15.919 29.252 -45.911 1.00 92.06 1077 VAL A O 1
ATOM 8108 N N . LEU A 1 1078 ? 15.813 27.898 -44.106 1.00 90.62 1078 LEU A N 1
ATOM 8109 C CA . LEU A 1 1078 ? 15.039 26.800 -44.695 1.00 90.62 1078 LEU A CA 1
ATOM 8110 C C . LEU A 1 1078 ? 13.628 26.682 -44.102 1.00 90.62 1078 LEU A C 1
ATOM 8112 O O . LEU A 1 1078 ? 12.695 26.344 -44.827 1.00 90.62 1078 LEU A O 1
ATOM 8116 N N . ASP A 1 1079 ? 13.477 26.955 -42.804 1.00 90.75 1079 ASP A N 1
ATOM 8117 C CA . ASP A 1 1079 ? 12.211 26.876 -42.067 1.00 90.75 1079 ASP A CA 1
ATOM 8118 C C . ASP A 1 1079 ? 12.180 27.910 -40.932 1.00 90.75 1079 ASP A C 1
ATOM 8120 O O . ASP A 1 1079 ? 13.231 28.339 -40.441 1.00 90.75 1079 ASP A O 1
ATOM 8124 N N . TYR A 1 1080 ? 10.978 28.319 -40.528 1.00 91.38 1080 TYR A N 1
ATOM 8125 C CA . TYR A 1 1080 ? 10.749 29.380 -39.550 1.00 91.38 1080 TYR A CA 1
ATOM 8126 C C . TYR A 1 1080 ? 9.493 29.112 -38.718 1.00 91.38 1080 TYR A C 1
ATOM 8128 O O . TYR A 1 1080 ? 8.415 28.887 -39.269 1.00 91.38 1080 TYR A O 1
ATOM 8136 N N . ALA A 1 1081 ? 9.614 29.215 -37.396 1.00 90.25 1081 ALA A N 1
ATOM 8137 C CA . ALA A 1 1081 ? 8.482 29.201 -36.477 1.00 90.25 1081 ALA A CA 1
ATOM 8138 C C . ALA A 1 1081 ? 8.676 30.224 -35.350 1.00 90.25 1081 ALA A C 1
ATOM 8140 O O . ALA A 1 1081 ? 9.788 30.413 -34.856 1.00 90.25 1081 ALA A O 1
ATOM 8141 N N . GLU A 1 1082 ? 7.583 30.840 -34.905 1.00 90.56 1082 GLU A N 1
ATOM 8142 C CA . GLU A 1 1082 ? 7.549 31.756 -33.763 1.00 90.56 1082 GLU A CA 1
ATOM 8143 C C . GLU A 1 1082 ? 6.304 31.510 -32.899 1.00 90.56 1082 GLU A C 1
ATOM 8145 O O . GLU A 1 1082 ? 5.262 31.088 -33.406 1.00 90.56 1082 GLU A O 1
ATOM 8150 N N . HIS A 1 1083 ? 6.401 31.798 -31.601 1.00 89.25 1083 HIS A N 1
ATOM 8151 C CA . HIS A 1 1083 ? 5.244 32.013 -30.726 1.00 89.25 1083 HIS A CA 1
ATOM 8152 C C . HIS A 1 1083 ? 5.616 32.927 -29.546 1.00 89.25 1083 HIS A C 1
ATOM 8154 O O . HIS A 1 1083 ? 6.790 33.142 -29.243 1.00 89.25 1083 HIS A O 1
ATOM 8160 N N . ALA A 1 1084 ? 4.608 33.463 -28.856 1.00 85.56 1084 ALA A N 1
ATOM 8161 C CA . ALA A 1 1084 ? 4.803 34.122 -27.567 1.00 85.56 1084 ALA A CA 1
ATOM 8162 C C . ALA A 1 1084 ? 4.952 33.081 -26.441 1.00 85.56 1084 ALA A C 1
ATOM 8164 O O . ALA A 1 1084 ? 4.369 31.999 -26.518 1.00 85.56 1084 ALA A O 1
ATOM 8165 N N . LEU A 1 1085 ? 5.706 33.422 -25.395 1.00 83.31 1085 LEU A N 1
ATOM 8166 C CA . LEU A 1 1085 ? 5.829 32.646 -24.150 1.00 83.31 1085 LEU A CA 1
ATOM 8167 C C . LEU A 1 1085 ? 4.866 33.124 -23.052 1.00 83.31 1085 LEU A C 1
ATOM 8169 O O . LEU A 1 1085 ? 4.742 32.490 -22.014 1.00 83.31 1085 LEU A O 1
ATOM 8173 N N . SER A 1 1086 ? 4.203 34.267 -23.240 1.00 75.12 1086 SER A N 1
ATOM 8174 C CA . SER A 1 1086 ? 3.242 34.811 -22.278 1.00 75.12 1086 SER A CA 1
ATOM 8175 C C . SER A 1 1086 ? 2.230 35.737 -22.958 1.00 75.12 1086 SER A C 1
ATOM 8177 O O . SER A 1 1086 ? 2.406 36.141 -24.108 1.00 75.12 1086 SER A O 1
ATOM 8179 N N . ALA A 1 1087 ? 1.143 36.070 -22.258 1.00 66.81 1087 ALA A N 1
ATOM 8180 C CA . ALA A 1 1087 ? 0.115 36.984 -22.750 1.00 66.81 1087 ALA A CA 1
ATOM 8181 C C . ALA A 1 1087 ? 0.310 38.397 -22.175 1.00 66.81 1087 ALA A C 1
ATOM 8183 O O . ALA A 1 1087 ? 0.190 38.604 -20.968 1.00 66.81 1087 ALA A O 1
ATOM 8184 N N . GLY A 1 1088 ? 0.571 39.386 -23.033 1.00 56.91 1088 GLY A N 1
ATOM 8185 C CA . GLY A 1 1088 ? 0.718 40.786 -22.626 1.00 56.91 1088 GLY A CA 1
ATOM 8186 C C . GLY A 1 1088 ? 1.401 41.654 -23.683 1.00 56.91 1088 GLY A C 1
ATOM 8187 O O . GLY A 1 1088 ? 1.798 41.163 -24.735 1.00 56.91 1088 GLY A O 1
ATOM 8188 N N . GLY A 1 1089 ? 1.541 42.953 -23.395 1.00 48.25 1089 GLY A N 1
ATOM 8189 C CA . GLY A 1 1089 ? 2.314 43.880 -24.236 1.00 48.25 1089 GLY A CA 1
ATOM 8190 C C . GLY A 1 1089 ? 3.833 43.721 -24.092 1.00 48.25 1089 GLY A C 1
ATOM 8191 O O . GLY A 1 1089 ? 4.563 44.036 -25.023 1.00 48.25 1089 GLY A O 1
ATOM 8192 N N . ASP A 1 1090 ? 4.284 43.183 -22.956 1.00 60.66 1090 ASP A N 1
ATOM 8193 C CA . ASP A 1 1090 ? 5.694 42.942 -22.615 1.00 60.66 1090 ASP A CA 1
ATOM 8194 C C . ASP A 1 1090 ? 6.085 41.453 -22.773 1.00 60.66 1090 ASP A C 1
ATOM 8196 O O . ASP A 1 1090 ? 6.968 40.948 -22.080 1.00 60.66 1090 ASP A O 1
ATOM 8200 N N . ALA A 1 1091 ? 5.375 40.712 -23.631 1.00 75.88 1091 ALA A N 1
ATOM 8201 C CA . ALA A 1 1091 ? 5.550 39.270 -23.795 1.00 75.88 1091 ALA A CA 1
ATOM 8202 C C . ALA A 1 1091 ? 6.862 38.906 -24.512 1.00 75.88 1091 ALA A C 1
ATOM 8204 O O . ALA A 1 1091 ? 7.189 39.461 -25.559 1.00 75.88 1091 ALA A O 1
ATOM 8205 N N . THR A 1 1092 ? 7.588 37.915 -23.989 1.00 85.44 1092 THR A N 1
ATOM 8206 C CA . THR A 1 1092 ? 8.772 37.354 -24.657 1.00 85.44 1092 THR A CA 1
ATOM 8207 C C . THR A 1 1092 ? 8.346 36.480 -25.834 1.00 85.44 1092 THR A C 1
ATOM 8209 O O . THR A 1 1092 ? 7.531 35.573 -25.665 1.00 85.44 1092 THR A O 1
ATOM 8212 N N . ALA A 1 1093 ? 8.930 36.703 -27.009 1.00 88.88 1093 ALA A N 1
ATOM 8213 C CA . ALA A 1 1093 ? 8.799 35.824 -28.164 1.00 88.88 1093 ALA A CA 1
ATOM 8214 C C . ALA A 1 1093 ? 9.907 34.759 -28.172 1.00 88.88 1093 ALA A C 1
ATOM 8216 O O . ALA A 1 1093 ? 11.071 35.051 -27.873 1.00 88.88 1093 ALA A O 1
ATOM 8217 N N . ALA A 1 1094 ? 9.542 33.540 -28.562 1.00 93.38 1094 ALA A N 1
ATOM 8218 C CA . ALA A 1 1094 ? 10.461 32.472 -28.928 1.00 93.38 1094 ALA A CA 1
ATOM 8219 C C . ALA A 1 1094 ? 10.441 32.297 -30.451 1.00 93.38 1094 ALA A C 1
ATOM 8221 O O . ALA A 1 1094 ? 9.378 32.097 -31.040 1.00 93.38 1094 ALA A O 1
ATOM 8222 N N . ALA A 1 1095 ? 11.614 32.373 -31.081 1.00 95.44 1095 ALA A N 1
ATOM 8223 C CA . ALA A 1 1095 ? 11.793 32.135 -32.509 1.00 95.44 1095 ALA A CA 1
ATOM 8224 C C . ALA A 1 1095 ? 12.726 30.942 -32.745 1.00 95.44 1095 ALA A C 1
ATOM 8226 O O . ALA A 1 1095 ? 13.773 30.821 -32.102 1.00 95.44 1095 ALA A O 1
ATOM 8227 N N . TYR A 1 1096 ? 12.359 30.101 -33.709 1.00 95.62 1096 TYR A N 1
ATOM 8228 C CA . TYR A 1 1096 ? 13.082 28.903 -34.121 1.00 95.62 1096 TYR A CA 1
ATOM 8229 C C . TYR A 1 1096 ? 13.339 28.980 -35.625 1.00 95.62 1096 TYR A C 1
ATOM 8231 O O . TYR A 1 1096 ? 12.402 29.157 -36.408 1.00 95.62 1096 TYR A O 1
ATOM 8239 N N . VAL A 1 1097 ? 14.598 28.846 -36.036 1.00 95.50 1097 VAL A N 1
ATOM 8240 C CA . VAL A 1 1097 ? 15.000 29.017 -37.439 1.00 95.50 1097 VAL A CA 1
ATOM 8241 C C . VAL A 1 1097 ? 15.880 27.852 -37.861 1.00 95.50 1097 VAL A C 1
ATOM 8243 O O . VAL A 1 1097 ? 16.916 27.609 -37.246 1.00 95.50 1097 VAL A O 1
ATOM 8246 N N . GLU A 1 1098 ? 15.484 27.132 -38.907 1.00 95.38 1098 GLU A N 1
ATOM 8247 C CA . GLU A 1 1098 ? 16.330 26.111 -39.527 1.00 95.38 1098 GLU A CA 1
ATOM 8248 C C . GLU A 1 1098 ? 17.223 26.782 -40.570 1.00 95.38 1098 GLU A C 1
ATOM 8250 O O . GLU A 1 1098 ? 16.725 27.407 -41.509 1.00 95.38 1098 GLU A O 1
ATOM 8255 N N . CYS A 1 1099 ? 18.538 26.653 -40.416 1.00 93.56 1099 CYS A N 1
ATOM 8256 C CA . CYS A 1 1099 ? 19.523 27.257 -41.303 1.00 93.56 1099 CYS A CA 1
ATOM 8257 C C . CYS A 1 1099 ? 20.429 26.187 -41.913 1.00 93.56 1099 CYS A C 1
ATOM 8259 O O . CYS A 1 1099 ? 20.949 25.325 -41.202 1.00 93.56 1099 CYS A O 1
ATOM 8261 N N . ALA A 1 1100 ? 20.703 26.307 -43.211 1.00 90.94 1100 ALA A N 1
ATOM 8262 C CA . ALA A 1 1100 ? 21.928 25.780 -43.794 1.00 90.94 1100 ALA A CA 1
ATOM 8263 C C . ALA A 1 1100 ? 23.060 26.804 -43.593 1.00 90.94 1100 ALA A C 1
ATOM 8265 O O . ALA A 1 1100 ? 22.913 27.979 -43.944 1.00 90.94 1100 ALA A O 1
ATOM 8266 N N . VAL A 1 1101 ? 24.177 26.361 -43.016 1.00 89.88 1101 VAL A N 1
ATOM 8267 C CA . VAL A 1 1101 ? 25.386 27.160 -42.766 1.00 89.88 1101 VAL A CA 1
ATOM 8268 C C . VAL A 1 1101 ? 26.588 26.326 -43.213 1.00 89.88 1101 VAL A C 1
ATOM 8270 O O . VAL A 1 1101 ? 26.975 25.356 -42.559 1.00 89.88 1101 VAL A O 1
ATOM 8273 N N . GLY A 1 1102 ? 27.150 26.666 -44.375 1.00 82.69 1102 GLY A N 1
ATOM 8274 C CA . GLY A 1 1102 ? 28.074 25.772 -45.080 1.00 82.69 1102 GLY A CA 1
ATOM 8275 C C . GLY A 1 1102 ? 27.391 24.451 -45.457 1.00 82.69 1102 GLY A C 1
ATOM 8276 O O . GLY A 1 1102 ? 26.259 24.456 -45.934 1.00 82.69 1102 GLY A O 1
ATOM 8277 N N . ASP A 1 1103 ? 28.066 23.325 -45.213 1.00 79.88 1103 ASP A N 1
ATOM 8278 C CA . ASP A 1 1103 ? 27.530 21.978 -45.471 1.00 79.88 1103 ASP A CA 1
ATOM 8279 C C . ASP A 1 1103 ? 26.589 21.460 -44.357 1.00 79.88 1103 ASP A C 1
ATOM 8281 O O . ASP A 1 1103 ? 26.023 20.372 -44.480 1.00 79.88 1103 ASP A O 1
ATOM 8285 N N . GLN A 1 1104 ? 26.414 22.205 -43.256 1.00 86.56 1104 GLN A N 1
ATOM 8286 C CA . GLN A 1 1104 ? 25.587 21.794 -42.115 1.00 86.56 1104 GLN A CA 1
ATOM 8287 C C . GLN A 1 1104 ? 24.170 22.375 -42.204 1.00 86.56 1104 GLN A C 1
ATOM 8289 O O . GLN A 1 1104 ? 23.992 23.531 -42.575 1.00 86.56 1104 GLN A O 1
ATOM 8294 N N . THR A 1 1105 ? 23.155 21.592 -41.823 1.00 90.50 1105 THR A N 1
ATOM 8295 C CA . THR A 1 1105 ? 21.770 22.060 -41.628 1.00 90.50 1105 THR A CA 1
ATOM 8296 C C . THR A 1 1105 ? 21.346 21.794 -40.192 1.00 90.50 1105 THR A C 1
ATOM 8298 O O . THR A 1 1105 ? 21.419 20.651 -39.741 1.00 90.50 1105 THR A O 1
ATOM 8301 N N . LEU A 1 1106 ? 20.929 22.843 -39.487 1.00 92.12 1106 LEU A N 1
ATOM 8302 C CA . LEU A 1 1106 ? 20.687 22.823 -38.048 1.00 92.12 1106 LEU A CA 1
ATOM 8303 C C . LEU A 1 1106 ? 19.728 23.939 -37.614 1.00 92.12 1106 LEU A C 1
ATOM 8305 O O . LEU A 1 1106 ? 19.572 24.951 -38.302 1.00 92.12 1106 LEU A O 1
ATOM 8309 N N . TRP A 1 1107 ? 19.106 23.762 -36.453 1.00 94.81 1107 TRP A N 1
ATOM 8310 C CA . TRP A 1 1107 ? 18.211 24.753 -35.859 1.00 94.81 1107 TRP A CA 1
ATOM 8311 C C . TRP A 1 1107 ? 18.944 25.766 -34.970 1.00 94.81 1107 TRP A C 1
ATOM 8313 O O . TRP A 1 1107 ? 19.893 25.443 -34.258 1.00 94.81 1107 TRP A O 1
ATOM 8323 N N . GLY A 1 1108 ? 18.474 27.006 -34.968 1.00 94.12 1108 GLY A N 1
ATOM 8324 C CA . GLY A 1 1108 ? 18.834 28.022 -33.986 1.00 94.12 1108 GLY A CA 1
ATOM 8325 C C . GLY A 1 1108 ? 17.602 28.513 -33.238 1.00 94.12 1108 GLY A C 1
ATOM 8326 O O . GLY A 1 1108 ? 16.494 28.502 -33.783 1.00 94.12 1108 GLY A O 1
ATOM 8327 N N . VAL A 1 1109 ? 17.793 28.942 -31.990 1.00 95.44 1109 VAL A N 1
ATOM 8328 C CA . VAL A 1 1109 ? 16.719 29.433 -31.112 1.00 95.44 1109 VAL A CA 1
ATOM 8329 C C . VAL A 1 1109 ? 17.079 30.817 -30.588 1.00 95.44 1109 VAL A C 1
ATOM 8331 O O . VAL A 1 1109 ? 18.239 31.097 -30.288 1.00 95.44 1109 VAL A O 1
ATOM 8334 N N . GLY A 1 1110 ? 16.093 31.703 -30.492 1.00 92.94 1110 GLY A N 1
ATOM 8335 C CA . GLY A 1 1110 ? 16.272 33.052 -29.971 1.00 92.94 1110 GLY A CA 1
ATOM 8336 C C . GLY A 1 1110 ? 15.079 33.487 -29.137 1.00 92.94 1110 GLY A C 1
ATOM 8337 O O . GLY A 1 1110 ? 13.939 33.366 -29.578 1.00 92.94 1110 GLY A O 1
ATOM 8338 N N . LEU A 1 1111 ? 15.357 34.002 -27.936 1.00 91.81 1111 LEU A N 1
ATOM 8339 C CA . LEU A 1 1111 ? 14.358 34.529 -27.006 1.00 91.81 1111 LEU A CA 1
ATOM 8340 C C . LEU A 1 1111 ? 14.559 36.041 -26.828 1.00 91.81 1111 LEU A C 1
ATOM 8342 O O . LEU A 1 1111 ? 15.672 36.487 -26.513 1.00 91.81 1111 LEU A O 1
ATOM 8346 N N . ASP A 1 1112 ? 13.508 36.835 -27.040 1.00 89.62 1112 ASP A N 1
ATOM 8347 C CA . ASP A 1 1112 ? 13.515 38.294 -26.846 1.00 89.62 1112 ASP A CA 1
ATOM 8348 C C . ASP A 1 1112 ? 12.084 38.872 -26.766 1.00 89.62 1112 ASP A C 1
ATOM 8350 O O . ASP A 1 1112 ? 11.198 38.347 -27.438 1.00 89.62 1112 ASP A O 1
ATOM 8354 N N . PRO A 1 1113 ? 11.829 39.968 -26.025 1.00 87.19 1113 PRO A N 1
ATOM 8355 C CA . PRO A 1 1113 ? 10.561 40.710 -26.105 1.00 87.19 1113 PRO A CA 1
ATOM 8356 C C . PRO A 1 1113 ? 10.235 41.278 -27.499 1.00 87.19 1113 PRO A C 1
ATOM 8358 O O . PRO A 1 1113 ? 9.077 41.536 -27.814 1.00 87.19 1113 PRO A O 1
ATOM 8361 N N . SER A 1 1114 ? 11.236 41.478 -28.360 1.00 86.50 1114 SER A N 1
ATOM 8362 C CA . SER A 1 1114 ? 11.047 41.854 -29.763 1.00 86.50 1114 SER A CA 1
ATOM 8363 C C . SER A 1 1114 ? 11.094 40.615 -30.661 1.00 86.50 1114 SER A C 1
ATOM 8365 O O . SER A 1 1114 ? 12.146 39.992 -30.800 1.00 86.50 1114 SER A O 1
ATOM 8367 N N . ILE A 1 1115 ? 9.984 40.305 -31.343 1.00 88.25 1115 ILE A N 1
ATOM 8368 C CA . ILE A 1 1115 ? 9.873 39.206 -32.329 1.00 88.25 1115 ILE A CA 1
ATOM 8369 C C . ILE A 1 1115 ? 11.016 39.277 -33.359 1.00 88.25 1115 ILE A C 1
ATOM 8371 O O . ILE A 1 1115 ? 11.715 38.293 -33.613 1.00 88.25 1115 ILE A O 1
ATOM 8375 N N . THR A 1 1116 ? 11.286 40.478 -33.884 1.00 88.50 1116 THR A N 1
ATOM 8376 C CA . THR A 1 1116 ? 12.405 40.724 -34.801 1.00 88.50 1116 THR A CA 1
ATOM 8377 C C . THR A 1 1116 ? 13.737 40.328 -34.164 1.00 88.50 1116 THR A C 1
ATOM 8379 O O . THR A 1 1116 ? 14.506 39.580 -34.762 1.00 88.50 1116 THR A O 1
ATOM 8382 N N . THR A 1 1117 ? 14.009 40.764 -32.933 1.00 89.62 1117 THR A N 1
ATOM 8383 C CA . THR A 1 1117 ? 15.268 40.471 -32.228 1.00 89.62 1117 THR A CA 1
ATOM 8384 C C . THR A 1 1117 ? 15.407 38.984 -31.895 1.00 89.62 1117 THR A C 1
ATOM 8386 O O . THR A 1 1117 ? 16.502 38.436 -32.026 1.00 89.62 1117 THR A O 1
ATOM 8389 N N . ALA A 1 1118 ? 14.311 38.307 -31.536 1.00 91.25 1118 ALA A N 1
ATOM 8390 C CA . ALA A 1 1118 ? 14.264 36.861 -31.337 1.00 91.25 1118 ALA A CA 1
ATOM 8391 C C . ALA A 1 1118 ? 14.663 36.114 -32.623 1.00 91.25 1118 ALA A C 1
ATOM 8393 O O . ALA A 1 1118 ? 15.542 35.253 -32.583 1.00 91.25 1118 ALA A O 1
ATOM 8394 N N . SER A 1 1119 ? 14.123 36.511 -33.784 1.00 93.12 1119 SER A N 1
ATOM 8395 C CA . SER A 1 1119 ? 14.479 35.905 -35.080 1.00 93.12 1119 SER A CA 1
ATOM 8396 C C . SER A 1 1119 ? 15.967 36.068 -35.436 1.00 93.12 1119 SER A C 1
ATOM 8398 O O . SER A 1 1119 ? 16.606 35.137 -35.927 1.00 93.12 1119 SER A O 1
ATOM 8400 N N . LEU A 1 1120 ? 16.554 37.228 -35.121 1.00 93.25 1120 LEU A N 1
ATOM 8401 C CA . LEU A 1 1120 ? 17.964 37.535 -35.380 1.00 93.25 1120 LEU A CA 1
ATOM 8402 C C . LEU A 1 1120 ? 18.895 36.774 -34.422 1.00 93.25 1120 LEU A C 1
ATOM 8404 O O . LEU A 1 1120 ? 19.919 36.239 -34.850 1.00 93.25 1120 LEU A O 1
ATOM 8408 N N . LYS A 1 1121 ? 18.509 36.653 -33.143 1.00 92.69 1121 LYS A N 1
ATOM 8409 C CA . LYS A 1 1121 ? 19.176 35.788 -32.155 1.00 92.69 1121 LYS A CA 1
ATOM 8410 C C . LYS A 1 1121 ? 19.158 34.319 -32.577 1.00 92.69 1121 LYS A C 1
ATOM 8412 O O . LYS A 1 1121 ? 20.184 33.661 -32.452 1.00 92.69 1121 LYS A O 1
ATOM 8417 N N . ALA A 1 1122 ? 18.047 33.825 -33.120 1.00 94.12 1122 ALA A N 1
ATOM 8418 C CA . ALA A 1 1122 ? 17.944 32.453 -33.611 1.00 94.12 1122 ALA A CA 1
ATOM 8419 C C . ALA A 1 1122 ? 18.894 32.184 -34.794 1.00 94.12 1122 ALA A C 1
ATOM 8421 O O . ALA A 1 1122 ? 19.582 31.167 -34.816 1.00 94.12 1122 ALA A O 1
ATOM 8422 N N . ILE A 1 1123 ? 19.030 33.126 -35.732 1.00 93.44 1123 ILE A N 1
ATOM 8423 C CA . ILE A 1 1123 ? 20.004 33.013 -36.834 1.00 93.44 1123 ILE A CA 1
ATOM 8424 C C . ILE A 1 1123 ? 21.448 33.028 -36.300 1.00 93.44 1123 ILE A C 1
ATOM 8426 O O . ILE A 1 1123 ? 22.272 32.225 -36.737 1.00 93.44 1123 ILE A O 1
ATOM 8430 N N . ILE A 1 1124 ? 21.753 33.881 -35.314 1.00 92.56 1124 ILE A N 1
ATOM 8431 C CA . ILE A 1 1124 ? 23.059 33.902 -34.628 1.00 92.56 1124 ILE A CA 1
ATOM 8432 C C . ILE A 1 1124 ? 23.332 32.586 -33.884 1.00 92.56 1124 ILE A C 1
ATOM 8434 O O . ILE A 1 1124 ? 24.445 32.073 -33.959 1.00 92.56 1124 ILE A O 1
ATOM 8438 N N . SER A 1 1125 ? 22.326 32.015 -33.216 1.00 93.62 1125 SER A N 1
ATOM 8439 C CA . SER A 1 1125 ? 22.391 30.702 -32.562 1.00 93.62 1125 SER A CA 1
ATOM 8440 C C . SER A 1 1125 ? 22.784 29.611 -33.566 1.00 93.62 1125 SER A C 1
ATOM 8442 O O . SER A 1 1125 ? 23.793 28.936 -33.362 1.00 93.62 1125 SER A O 1
ATOM 8444 N N . ALA A 1 1126 ? 22.097 29.519 -34.712 1.00 92.56 1126 ALA A N 1
ATOM 8445 C CA . ALA A 1 1126 ? 22.438 28.557 -35.762 1.00 92.56 1126 ALA A CA 1
ATOM 8446 C C . ALA A 1 1126 ? 23.861 28.758 -36.325 1.00 92.56 1126 ALA A C 1
ATOM 8448 O O . ALA A 1 1126 ? 24.599 27.790 -36.491 1.00 92.56 1126 ALA A O 1
ATOM 8449 N N . VAL A 1 1127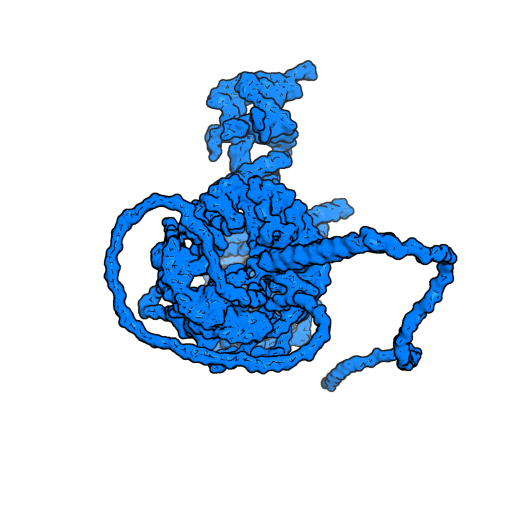 ? 24.288 30.005 -36.570 1.00 90.88 1127 VAL A N 1
ATOM 8450 C CA . VAL A 1 1127 ? 25.660 30.306 -37.028 1.00 90.88 1127 VAL A CA 1
ATOM 8451 C C . VAL A 1 1127 ? 26.709 29.918 -35.985 1.00 90.88 1127 VAL A C 1
ATOM 8453 O O . VAL A 1 1127 ? 27.744 29.360 -36.340 1.00 90.88 1127 VAL A O 1
ATOM 8456 N N . ASN A 1 1128 ? 26.463 30.196 -34.704 1.00 91.06 1128 ASN A N 1
ATOM 8457 C CA . ASN A 1 1128 ? 27.400 29.872 -33.630 1.00 91.06 1128 ASN A CA 1
ATOM 8458 C C . ASN A 1 1128 ? 27.529 28.360 -33.425 1.00 91.06 1128 ASN A C 1
ATOM 8460 O O . ASN A 1 1128 ? 28.643 27.879 -33.237 1.00 91.06 1128 ASN A O 1
ATOM 8464 N N . ARG A 1 1129 ? 26.420 27.616 -33.508 1.00 91.19 1129 ARG A N 1
ATOM 8465 C CA . ARG A 1 1129 ? 26.413 26.146 -33.438 1.00 91.19 1129 ARG A CA 1
ATOM 8466 C C . ARG A 1 1129 ? 27.100 25.497 -34.640 1.00 91.19 1129 ARG A C 1
ATOM 8468 O O . ARG A 1 1129 ? 27.820 24.527 -34.470 1.00 91.19 1129 ARG A O 1
ATOM 8475 N N . ALA A 1 1130 ? 26.963 26.069 -35.839 1.00 87.88 1130 ALA A N 1
ATOM 8476 C CA . ALA A 1 1130 ? 27.642 25.583 -37.046 1.00 87.88 1130 ALA A CA 1
ATOM 8477 C C . ALA A 1 1130 ? 29.180 25.724 -37.009 1.00 87.88 1130 ALA A C 1
ATOM 8479 O O . ALA A 1 1130 ? 29.865 25.217 -37.899 1.00 87.88 1130 ALA A O 1
ATOM 8480 N N . LEU A 1 1131 ? 29.705 26.452 -36.017 1.00 80.81 1131 LEU A N 1
ATOM 8481 C CA . LEU A 1 1131 ? 31.119 26.769 -35.810 1.00 80.81 1131 LEU A CA 1
ATOM 8482 C C . LEU A 1 1131 ? 31.658 26.219 -34.470 1.00 80.81 1131 LEU A C 1
ATOM 8484 O O . LEU A 1 1131 ? 32.745 26.627 -34.053 1.00 80.81 1131 LEU A O 1
ATOM 8488 N N . ARG A 1 1132 ? 30.893 25.348 -33.797 1.00 78.69 1132 ARG A N 1
ATOM 8489 C CA . ARG A 1 1132 ? 31.221 24.696 -32.520 1.00 78.69 1132 ARG A CA 1
ATOM 8490 C C . ARG A 1 1132 ? 31.692 23.258 -32.744 1.00 78.69 1132 ARG A C 1
ATOM 8492 O O . ARG A 1 1132 ? 32.637 22.873 -32.024 1.00 78.69 1132 ARG A O 1
#

pLDDT: mean 78.24, std 21.97, range [21.08, 98.94]